Protein 8ORP (pdb70)

Foldseek 3Di:
DLDQLFDPLAAAEEAPQPAALLLLLVCLVPPCLVLRHTEYEYQAQAKFFQDPLRFSCRSLAHQALARAALNHHPVSNLVSQLSNLVSRYAYAYADHLQFHHFQPRAAIRHGFGAHNVQQQRVRLRTGPVQFAPEDAADALQDLCSLQRYDDVRTTGGDLVDVSSLVSLLVSVLVVLCSAHQAYEYPSQSNHQLVSVQVSQVSHDAHDCVSPGDPPHGHAYEYEDDPPDDGNTHCVSCLVPHAYEFVLQLQVLLCDLVQVHFPVVCPPPDCVSVTDAQSRYEYENDELACVLCHDVRDPSRDDCVVPQSRLVSLLCVLQASGHRYYYYWFFDDPHSGRHAQAPPSRNHDRWDADPLRATDRRTHGPCPQQSNSVSSVVSSFLDQACWAQWDDPVGHWIKIERAQFKIKIFDQDQFKDWDWGQRSYAFAKWEFSNQFAADDPDTPGDIWGQDRRRITTDIAGNPDSHGMTMTGPVGTD/DLDQLFDPLAAAEEAPQPAALLLLLVCLVPPCLVLRHTEYEYQAQAKFFQDPLRFSCRSLAHQALARAALNHHPVSNLVSQLSNLVSRYAYAYADHLQFHHFAPRQAINVGFGAHNVQQARCRLGTGPVQFAPEDAADALQDLCCLQRYDDVRTTGGDLVDVVSLVSLLVSVLVVLCSAHQAYEYPSQSNHQLVSVLVSQVSHDAHDCVSPGDPPHGHAYEYEDDPPDDGNTHCVSCLVPHAYEFVLQLQVLLCDLVQVHFPVVCPPPACVSVTDAQSRYEYENDELAQVLQHDPHDPSRDDVVVPQSNLVSLLVVLQASGHRYYYYWFFDDPHSGRHAQAPPSRNHDRWDADPLRATDRRTGGPCPQQSNSVSSVVSSQLDQACWAQWDDPVGHWIKIERAQFKIKIFDQDQFKDWDWGQRSYAFAKWEFSNQFAADDPDTPGDIWGQDRRRITTDIAGNPDSHGMTMTGPVGTD

InterPro domains:
  IPR006046 Alpha amylase [PR00110] (74-91)
  IPR006046 Alpha amylase [PR00110] (106-117)
  IPR006046 Alpha amylase [PR00110] (198-209)
  IPR006046 Alpha amylase [PR00110] (237-255)
  IPR006046 Alpha amylase [PR00110] (296-308)
  IPR006047 Glycosyl hydrolase family 13, catalytic domain [PF00128] (54-209)
  IPR006047 Glycosyl hydrolase family 13, catalytic domain [SM00642] (29-396)
  IPR006048 Alpha-amylase/branching enzyme, C-terminal all beta [PF02806] (408-490)
  IPR013780 Glycosyl hydrolase, all-beta [G3DSA:2.60.40.1180] (403-494)
  IPR017853 Glycoside hydrolase superfamily [SSF51445] (23-399)
  IPR031319 Alpha-amylase, C-terminal domain [SM00632] (405-493)

CATH classification: 3.20.20.80

Structure (mmCIF, N/CA/C/O backbone):
data_8ORP
#
_entry.id   8ORP
#
_cell.length_a   80.080
_cell.length_b   72.540
_cell.length_c   98.210
_cell.angle_alpha   90.000
_cell.angle_beta   98.410
_cell.angle_gamma   90.000
#
_symmetry.space_group_name_H-M   'P 1 21 1'
#
loop_
_entity.id
_entity.type
_entity.pdbx_description
1 polymer 'Alpha-amylase A'
2 branched 4,6-dideoxy-4-{[(1S,2S,3S,4R,5R)-2,3,4-trihydroxy-5-(hydroxymethyl)cyclohexyl]amino}-alpha-D-glucopyranose-(1-4)-alpha-D-glucopyranose-(1-4)-beta-D-glucopyranose
3 branched 4,6-dideoxy-4-{[(1S,2S,3S,4R,5R)-2,3,4-trihydroxy-5-(hydroxymethyl)cyclohexyl]amino}-alpha-D-glucopyranose-(1-4)-alpha-D-glucopyranose
4 non-polymer 'CHLORIDE ION'
5 non-polymer 1,2-ETHANEDIOL
6 non-polymer 'STRONTIUM ION'
7 water water
#
loop_
_atom_site.group_PDB
_atom_site.id
_atom_site.type_symbol
_atom_site.label_atom_id
_atom_site.label_alt_id
_atom_site.label_comp_id
_atom_site.label_asym_id
_atom_site.label_entity_id
_atom_site.label_seq_id
_atom_site.pdbx_PDB_ins_code
_atom_site.Cartn_x
_atom_site.Cartn_y
_atom_site.Cartn_z
_atom_site.occupancy
_atom_site.B_iso_or_equiv
_atom_site.auth_seq_id
_atom_site.auth_comp_id
_atom_site.auth_asym_id
_atom_site.auth_atom_id
_atom_site.pdbx_PDB_model_num
ATOM 1 N N . GLN A 1 19 ? -23.53865 40.09389 124.56850 1.000 31.86589 1 GLN A N 1
ATOM 2 C CA . GLN A 1 19 ? -22.46541 39.11376 124.69222 1.000 31.14359 1 GLN A CA 1
ATOM 3 C C . GLN A 1 19 ? -22.25112 38.36408 123.38173 1.000 26.41670 1 GLN A C 1
ATOM 4 O O . GLN A 1 19 ? -21.17983 37.80323 123.14956 1.000 20.31127 1 GLN A O 1
ATOM 10 N N . PHE A 1 20 ? -23.26859 38.37397 122.52043 1.000 25.19527 2 PHE A N 1
ATOM 11 C CA . PHE A 1 20 ? -23.21979 37.65891 121.25060 1.000 22.59789 2 PHE A CA 1
ATOM 12 C C . PHE A 1 20 ? -22.95671 38.56086 120.05362 1.000 25.24359 2 PHE A C 1
ATOM 13 O O . PHE A 1 20 ? -22.41741 38.08671 119.04796 1.000 21.55077 2 PHE A O 1
ATOM 21 N N . ASP A 1 21 ? -23.33393 39.83686 120.12947 1.000 22.19297 3 ASP A N 1
ATOM 22 C CA . ASP A 1 21 ? -23.08103 40.77823 119.04546 1.000 23.90018 3 ASP A CA 1
ATOM 23 C C . ASP A 1 21 ? -21.64356 41.28005 119.09234 1.000 17.93129 3 ASP A C 1
ATOM 24 O O . ASP A 1 21 ? -21.13582 41.66035 120.15113 1.000 20.34259 3 ASP A O 1
ATOM 29 N N . THR A 1 22 ? -20.99832 41.31684 117.92558 1.000 16.92823 4 THR A N 1
ATOM 30 C CA . THR A 1 22 ? -19.60261 41.73677 117.86363 1.000 15.98871 4 THR A CA 1
ATOM 31 C C . THR A 1 22 ? -19.42397 43.22763 118.11291 1.000 16.93888 4 THR A C 1
ATOM 32 O O . THR A 1 22 ? -18.32675 43.64737 118.49951 1.000 16.39382 4 THR A O 1
ATOM 36 N N . ASN A 1 23 ? -20.47585 44.02328 117.91098 1.000 16.43564 5 ASN A N 1
ATOM 37 C CA . ASN A 1 23 ? -20.40613 45.48596 117.95736 1.000 20.74559 5 ASN A CA 1
ATOM 38 C C . ASN A 1 23 ? -19.50846 46.04564 116.85409 1.000 16.14138 5 ASN A C 1
ATOM 39 O O . ASN A 1 23 ? -18.95701 47.14261 116.98413 1.000 15.11590 5 ASN A O 1
ATOM 44 N N . TYR A 1 24 ? -19.36927 45.30102 115.75623 1.000 16.03675 6 TYR A N 1
ATOM 45 C CA . TYR A 1 24 ? -18.66404 45.81042 114.58585 1.000 16.30998 6 TYR A CA 1
ATOM 46 C C . TYR A 1 24 ? -19.32464 47.08603 114.07947 1.000 15.08134 6 TYR A C 1
ATOM 47 O O . TYR A 1 24 ? -20.53371 47.28199 114.21825 1.000 15.86029 6 TYR A O 1
ATOM 56 N N . ALA A 1 25 ? -18.52249 47.94685 113.45823 1.000 17.41316 7 ALA A N 1
ATOM 57 C CA . ALA A 1 25 ? -19.08043 49.08350 112.74584 1.000 17.68828 7 ALA A CA 1
ATOM 58 C C . ALA A 1 25 ? -19.66710 48.62625 111.41002 1.000 18.38676 7 ALA A C 1
ATOM 59 O O . ALA A 1 25 ? -19.43241 47.50689 110.94503 1.000 16.88688 7 ALA A O 1
ATOM 61 N N . SER A 1 26 ? -20.42186 49.52252 110.77745 1.000 18.62556 8 SER A N 1
ATOM 62 C CA . SER A 1 26 ? -21.18647 49.15937 109.59184 1.000 20.12696 8 SER A CA 1
ATOM 63 C C . SER A 1 26 ? -20.27361 48.81465 108.41977 1.000 17.73601 8 SER A C 1
ATOM 64 O O . SER A 1 26 ? -19.24776 49.46378 108.19104 1.000 17.28343 8 SER A O 1
ATOM 67 N N . GLY A 1 27 ? -20.65973 47.77934 107.67632 1.000 13.67508 9 GLY A N 1
ATOM 68 C CA . GLY A 1 27 ? -19.98820 47.43066 106.43804 1.000 23.03092 9 GLY A CA 1
ATOM 69 C C . GLY A 1 27 ? -18.62186 46.79149 106.57636 1.000 17.21430 9 GLY A C 1
ATOM 70 O O . GLY A 1 27 ? -17.86664 46.75399 105.60089 1.000 19.64824 9 GLY A O 1
ATOM 71 N N . ARG A 1 28 ? -18.28300 46.26605 107.74738 1.000 14.07190 10 ARG A N 1
ATOM 72 C CA . ARG A 1 28 ? -16.94761 45.74536 107.98891 1.000 13.47957 10 ARG A CA 1
ATOM 73 C C . ARG A 1 28 ? -17.00193 44.28805 108.42560 1.000 13.25880 10 ARG A C 1
ATOM 74 O O . ARG A 1 28 ? -18.02091 43.79200 108.91790 1.000 11.05301 10 ARG A O 1
ATOM 82 N N . SER A 1 29 ? -15.88487 43.60015 108.21647 1.000 11.54017 11 SER A N 1
ATOM 83 C CA . SER A 1 29 ? -15.75186 42.21341 108.63441 1.000 12.19176 11 SER A CA 1
ATOM 84 C C . SER A 1 29 ? -14.27978 41.93574 108.88932 1.000 14.09228 11 SER A C 1
ATOM 85 O O . SER A 1 29 ? -13.40177 42.68201 108.44663 1.000 12.32035 11 SER A O 1
ATOM 88 N N . GLY A 1 30 ? -14.01847 40.86832 109.64199 1.000 13.29764 12 GLY A N 1
ATOM 89 C CA . GLY A 1 30 ? -12.65545 40.44015 109.89299 1.000 10.72370 12 GLY A CA 1
ATOM 90 C C . GLY A 1 30 ? -12.02686 41.03275 111.13842 1.000 16.23211 12 GLY A C 1
ATOM 91 O O . GLY A 1 30 ? -11.76982 42.24200 111.20925 1.000 12.04500 12 GLY A O 1
ATOM 92 N N . MET A 1 31 ? -11.76882 40.18235 112.12853 1.000 8.96993 13 MET A N 1
ATOM 93 C CA . MET A 1 31 ? -11.05268 40.57558 113.33423 1.000 12.84756 13 MET A CA 1
ATOM 94 C C . MET A 1 31 ? -9.61456 40.07129 113.22729 1.000 14.27257 13 MET A C 1
ATOM 95 O O . MET A 1 31 ? -9.38073 38.86003 113.13086 1.000 14.83539 13 MET A O 1
ATOM 100 N N . VAL A 1 32 ? -8.65671 40.99240 113.22029 1.000 11.32050 14 VAL A N 1
ATOM 101 C CA . VAL A 1 32 ? -7.25413 40.63632 113.02763 1.000 9.94911 14 VAL A CA 1
ATOM 102 C C . VAL A 1 32 ? -6.58817 40.48283 114.38498 1.000 9.13200 14 VAL A C 1
ATOM 103 O O . VAL A 1 32 ? -6.57347 41.41807 115.19489 1.000 10.48174 14 VAL A O 1
ATOM 107 N N . HIS A 1 33 ? -5.99939 39.31770 114.61838 1.000 9.33024 15 HIS A N 1
ATOM 108 C CA . HIS A 1 33 ? -5.18681 39.11264 115.80986 1.000 10.63303 15 HIS A CA 1
ATOM 109 C C . HIS A 1 33 ? -3.80733 39.69756 115.53206 1.000 9.32241 15 HIS A C 1
ATOM 110 O O . HIS A 1 33 ? -2.96518 39.06354 114.89017 1.000 8.54608 15 HIS A O 1
ATOM 117 N N . LEU A 1 34 ? -3.58911 40.93607 115.98053 1.000 9.81611 16 LEU A N 1
ATOM 118 C CA . LEU A 1 34 ? -2.28381 41.58927 115.86967 1.000 10.75187 16 LEU A CA 1
ATOM 119 C C . LEU A 1 34 ? -1.39784 41.08418 117.01107 1.000 13.79981 16 LEU A C 1
ATOM 120 O O . LEU A 1 34 ? -1.09436 41.78318 117.98207 1.000 9.14924 16 LEU A O 1
ATOM 125 N N . PHE A 1 35 ? -0.97573 39.82900 116.85137 1.000 11.78764 17 PHE A N 1
ATOM 126 C CA . PHE A 1 35 ? -0.28128 39.05984 117.88017 1.000 11.12421 17 PHE A CA 1
ATOM 127 C C . PHE A 1 35 ? 1.03520 39.72086 118.26954 1.000 12.41005 17 PHE A C 1
ATOM 128 O O . PHE A 1 35 ? 1.95370 39.81828 117.45054 1.000 14.26607 17 PHE A O 1
ATOM 136 N N . GLU A 1 36 ? 1.12668 40.15184 119.53316 1.000 10.77664 18 GLU A N 1
ATOM 137 C CA . GLU A 1 36 ? 2.31806 40.74766 120.13700 1.000 12.96527 18 GLU A CA 1
ATOM 138 C C . GLU A 1 36 ? 2.66179 42.12218 119.57244 1.000 11.71017 18 GLU A C 1
ATOM 139 O O . GLU A 1 36 ? 3.77629 42.61093 119.78256 1.000 12.73163 18 GLU A O 1
ATOM 145 N N . TRP A 1 37 ? 1.73266 42.77092 118.87429 1.000 11.00744 19 TRP A N 1
ATOM 146 C CA . TRP A 1 37 ? 1.97597 44.12117 118.38199 1.000 9.64450 19 TRP A CA 1
ATOM 147 C C . TRP A 1 37 ? 1.91331 45.12911 119.52672 1.000 12.38011 19 TRP A C 1
ATOM 148 O O . TRP A 1 37 ? 1.17142 44.95530 120.49583 1.000 10.12797 19 TRP A O 1
ATOM 159 N N . LYS A 1 38 ? 2.68896 46.20344 119.39834 1.000 13.24276 20 LYS A N 1
ATOM 160 C CA . LYS A 1 38 ? 2.62257 47.29383 120.36307 1.000 14.13628 20 LYS A CA 1
ATOM 161 C C . LYS A 1 38 ? 1.41863 48.18362 120.07239 1.000 15.21833 20 LYS A C 1
ATOM 162 O O . LYS A 1 38 ? 0.95058 48.27249 118.93303 1.000 14.77768 20 LYS A O 1
ATOM 168 N N . TRP A 1 39 ? 0.93020 48.86740 121.11661 1.000 13.07077 21 TRP A N 1
ATOM 169 C CA . TRP A 1 39 ? -0.29105 49.66083 120.97098 1.000 16.18277 21 TRP A CA 1
ATOM 170 C C . TRP A 1 39 ? -0.11152 50.78864 119.96145 1.000 16.16694 21 TRP A C 1
ATOM 171 O O . TRP A 1 39 ? -1.01504 51.06098 119.16029 1.000 17.01861 21 TRP A O 1
ATOM 182 N N . ASP A 1 40 ? 1.04086 51.46221 119.98729 1.000 16.25770 22 ASP A N 1
ATOM 183 C CA . ASP A 1 40 ? 1.28464 52.54415 119.03552 1.000 15.72962 22 ASP A CA 1
ATOM 184 C C . ASP A 1 40 ? 1.27881 52.02861 117.59832 1.000 16.40327 22 ASP A C 1
ATOM 185 O O . ASP A 1 40 ? 0.83108 52.72822 116.68001 1.000 14.67668 22 ASP A O 1
ATOM 190 N N . ASP A 1 41 ? 1.79220 50.81668 117.37960 1.000 14.97893 23 ASP A N 1
ATOM 191 C CA . ASP A 1 41 ? 1.82423 50.27132 116.02609 1.000 13.74717 23 ASP A CA 1
ATOM 192 C C . ASP A 1 41 ? 0.43886 49.85672 115.55879 1.000 14.57813 23 ASP A C 1
ATOM 193 O O . ASP A 1 41 ? 0.11795 49.99828 114.37302 1.000 15.00644 23 ASP A O 1
ATOM 198 N N . ILE A 1 42 ? -0.39686 49.36495 116.47310 1.000 13.51975 24 ILE A N 1
ATOM 199 C CA . ILE A 1 42 ? -1.76478 49.01639 116.11254 1.000 14.14715 24 ILE A CA 1
ATOM 200 C C . ILE A 1 42 ? -2.55042 50.26608 115.74235 1.000 15.31557 24 ILE A C 1
ATOM 201 O O . ILE A 1 42 ? -3.26457 50.29307 114.73100 1.000 13.17527 24 ILE A O 1
ATOM 206 N N . ALA A 1 43 ? -2.40560 51.33264 116.53351 1.000 14.10336 25 ALA A N 1
ATOM 207 C CA . ALA A 1 43 ? -3.11792 52.56906 116.23484 1.000 13.82326 25 ALA A CA 1
ATOM 208 C C . ALA A 1 43 ? -2.76546 53.07924 114.84284 1.000 15.10715 25 ALA A C 1
ATOM 209 O O . ALA A 1 43 ? -3.65564 53.43851 114.06522 1.000 14.68306 25 ALA A O 1
ATOM 211 N N . ALA A 1 44 ? -1.47730 53.07056 114.49290 1.000 12.56792 26 ALA A N 1
ATOM 212 C CA . ALA A 1 44 ? -1.08169 53.45282 113.14071 1.000 15.66173 26 ALA A CA 1
ATOM 213 C C . ALA A 1 44 ? -1.66333 52.50150 112.10325 1.000 16.96256 26 ALA A C 1
ATOM 214 O O . ALA A 1 44 ? -2.14060 52.93758 111.04896 1.000 16.20953 26 ALA A O 1
ATOM 216 N N . GLU A 1 45 ? -1.63712 51.19412 112.38750 1.000 12.16537 27 GLU A N 1
ATOM 217 C CA . GLU A 1 45 ? -2.15623 50.20855 111.44387 1.000 15.00709 27 GLU A CA 1
ATOM 218 C C . GLU A 1 45 ? -3.65716 50.35449 111.23908 1.000 14.17423 27 GLU A C 1
ATOM 219 O O . GLU A 1 45 ? -4.16243 50.08486 110.14165 1.000 12.48817 27 GLU A O 1
ATOM 225 N N . CYS A 1 46 ? -4.38209 50.76174 112.28007 1.000 13.09445 28 CYS A N 1
ATOM 226 C CA . CYS A 1 46 ? -5.80387 51.04282 112.12546 1.000 14.79818 28 CYS A CA 1
ATOM 227 C C . CYS A 1 46 ? -6.03033 52.16988 111.12498 1.000 14.96684 28 CYS A C 1
ATOM 228 O O . CYS A 1 46 ? -6.90504 52.07589 110.25672 1.000 12.96656 28 CYS A O 1
ATOM 231 N N . GLU A 1 47 ? -5.22994 53.23310 111.21347 1.000 13.90785 29 GLU A N 1
ATOM 232 C CA . GLU A 1 47 ? -5.44179 54.38871 110.34919 1.000 15.20253 29 GLU A CA 1
ATOM 233 C C . GLU A 1 47 ? -4.87376 54.17099 108.95236 1.000 14.23527 29 GLU A C 1
ATOM 234 O O . GLU A 1 47 ? -5.45410 54.63939 107.96800 1.000 16.01642 29 GLU A O 1
ATOM 240 N N . ASN A 1 48 ? -3.74702 53.46716 108.84442 1.000 12.31558 30 ASN A N 1
ATOM 241 C CA . ASN A 1 48 ? -3.09478 53.30397 107.55067 1.000 15.32003 30 ASN A CA 1
ATOM 242 C C . ASN A 1 48 ? -3.67019 52.15113 106.74446 1.000 18.23422 30 ASN A C 1
ATOM 243 O O . ASN A 1 48 ? -3.64480 52.19769 105.50900 1.000 19.48780 30 ASN A O 1
ATOM 248 N N . PHE A 1 49 ? -4.16414 51.10503 107.40645 1.000 12.20867 31 PHE A N 1
ATOM 249 C CA . PHE A 1 49 ? -4.51589 49.89677 106.67372 1.000 15.20623 31 PHE A CA 1
ATOM 250 C C . PHE A 1 49 ? -5.86508 49.31667 107.07831 1.000 13.73690 31 PHE A C 1
ATOM 251 O O . PHE A 1 49 ? -6.74236 49.14918 106.22933 1.000 15.93049 31 PHE A O 1
ATOM 259 N N . LEU A 1 50 ? -6.03656 48.98297 108.36025 1.000 13.28536 32 LEU A N 1
ATOM 260 C CA . LEU A 1 50 ? -7.23190 48.25634 108.78001 1.000 13.74016 32 LEU A CA 1
ATOM 261 C C . LEU A 1 50 ? -8.50012 49.05194 108.48844 1.000 16.16263 32 LEU A C 1
ATOM 262 O O . LEU A 1 50 ? -9.46038 48.52469 107.91493 1.000 14.23815 32 LEU A O 1
ATOM 267 N N . GLY A 1 51 ? -8.51724 50.32717 108.86519 1.000 14.39113 33 GLY A N 1
ATOM 268 C CA . GLY A 1 51 ? -9.63276 51.19617 108.56963 1.000 10.65936 33 GLY A CA 1
ATOM 269 C C . GLY A 1 51 ? -9.93769 51.30951 107.08628 1.000 13.47889 33 GLY A C 1
ATOM 270 O O . GLY A 1 51 ? -11.04018 50.98414 106.62821 1.000 10.65990 33 GLY A O 1
ATOM 271 N N . PRO A 1 52 ? -8.96054 51.77916 106.30050 1.000 14.55666 34 PRO A N 1
ATOM 272 C CA . PRO A 1 52 ? -9.20585 51.97296 104.86350 1.000 13.91739 34 PRO A CA 1
ATOM 273 C C . PRO A 1 52 ? -9.43370 50.68574 104.09022 1.000 14.72546 34 PRO A C 1
ATOM 274 O O . PRO A 1 52 ? -9.82964 50.76064 102.92239 1.000 14.43790 34 PRO A O 1
ATOM 278 N N . ASN A 1 53 ? -9.19930 49.51274 104.67672 1.000 13.13462 35 ASN A N 1
ATOM 279 C CA . ASN A 1 53 ? -9.39152 48.26908 103.94585 1.000 12.73848 35 ASN A CA 1
ATOM 280 C C . ASN A 1 53 ? -10.58220 47.46915 104.46246 1.000 15.81636 35 ASN A C 1
ATOM 281 O O . ASN A 1 53 ? -10.72502 46.28898 104.12793 1.000 16.24120 35 ASN A O 1
ATOM 286 N N . GLY A 1 54 ? -11.45862 48.09830 105.24664 1.000 13.99796 36 GLY A N 1
ATOM 287 C CA . GLY A 1 54 ? -12.71832 47.48442 105.60610 1.000 14.53952 36 GLY A CA 1
ATOM 288 C C . GLY A 1 54 ? -12.65769 46.40759 106.66385 1.000 13.83313 36 GLY A C 1
ATOM 289 O O . GLY A 1 54 ? -13.62920 45.65862 106.80725 1.000 11.23374 36 GLY A O 1
ATOM 290 N N . TYR A 1 55 ? -11.54986 46.28902 107.39054 1.000 13.79960 37 TYR A N 1
ATOM 291 C CA . TYR A 1 55 ? -11.48165 45.37117 108.51697 1.000 13.26712 37 TYR A CA 1
ATOM 292 C C . TYR A 1 55 ? -12.36321 45.87598 109.65961 1.000 13.85413 37 TYR A C 1
ATOM 293 O O . TYR A 1 55 ? -12.64160 47.07084 109.78187 1.000 14.59773 37 TYR A O 1
ATOM 302 N N . ALA A 1 56 ? -12.79389 44.94740 110.51340 1.000 10.99553 38 ALA A N 1
ATOM 303 C CA . ALA A 1 56 ? -13.77290 45.23123 111.55694 1.000 13.89957 38 ALA A CA 1
ATOM 304 C C . ALA A 1 56 ? -13.19475 45.31884 112.96096 1.000 16.27253 38 ALA A C 1
ATOM 305 O O . ALA A 1 56 ? -13.78703 45.98102 113.81630 1.000 13.39513 38 ALA A O 1
ATOM 307 N N . GLY A 1 57 ? -12.08880 44.64203 113.24301 1.000 12.60829 39 GLY A N 1
ATOM 308 C CA . GLY A 1 57 ? -11.61289 44.65816 114.61166 1.000 12.71694 39 GLY A CA 1
ATOM 309 C C . GLY A 1 57 ? -10.17894 44.20267 114.72249 1.000 12.87357 39 GLY A C 1
ATOM 310 O O . GLY A 1 57 ? -9.55907 43.74975 113.75689 1.000 14.87120 39 GLY A O 1
ATOM 311 N N . VAL A 1 58 ? -9.65684 44.34891 115.93607 1.000 12.10806 40 VAL A N 1
ATOM 312 C CA . VAL A 1 58 ? -8.32118 43.89855 116.29191 1.000 11.03542 40 VAL A CA 1
ATOM 313 C C . VAL A 1 58 ? -8.41380 43.16846 117.61966 1.000 11.86053 40 VAL A C 1
ATOM 314 O O . VAL A 1 58 ? -8.90876 43.72704 118.60499 1.000 11.86971 40 VAL A O 1
ATOM 318 N N . GLN A 1 59 ? -7.93354 41.92909 117.64971 1.000 12.24285 41 GLN A N 1
ATOM 319 C CA . GLN A 1 59 ? -7.68418 41.24101 118.90933 1.000 8.17344 41 GLN A CA 1
ATOM 320 C C . GLN A 1 59 ? -6.25861 41.56255 119.33788 1.000 9.79591 41 GLN A C 1
ATOM 321 O O . GLN A 1 59 ? -5.31260 41.34266 118.56980 1.000 12.30466 41 GLN A O 1
ATOM 327 N N . VAL A 1 60 ? -6.10869 42.12064 120.53768 1.000 11.34259 42 VAL A N 1
ATOM 328 C CA . VAL A 1 60 ? -4.80296 42.49448 121.06656 1.000 8.32546 42 VAL A CA 1
ATOM 329 C C . VAL A 1 60 ? -4.32046 41.39780 122.00280 1.000 11.20979 42 VAL A C 1
ATOM 330 O O . VAL A 1 60 ? -5.11411 40.63539 122.56546 1.000 11.69980 42 VAL A O 1
ATOM 334 N N . SER A 1 61 ? -2.99469 41.29927 122.14773 1.000 10.97404 43 SER A N 1
ATOM 335 C CA . SER A 1 61 ? -2.40806 40.45878 123.17927 1.000 12.32995 43 SER A CA 1
ATOM 336 C C . SER A 1 61 ? -2.82322 40.97842 124.55753 1.000 12.86274 43 SER A C 1
ATOM 337 O O . SER A 1 61 ? -3.27871 42.11828 124.68013 1.000 14.24784 43 SER A O 1
ATOM 340 N N . PRO A 1 62 ? -2.69722 40.15768 125.60541 1.000 12.56840 44 PRO A N 1
ATOM 341 C CA . PRO A 1 62 ? -3.09166 40.61291 126.94632 1.000 11.65420 44 PRO A CA 1
ATOM 342 C C . PRO A 1 62 ? -2.49517 41.97177 127.29485 1.000 12.41608 44 PRO A C 1
ATOM 343 O O . PRO A 1 62 ? -1.29601 42.21565 127.12396 1.000 18.10813 44 PRO A O 1
ATOM 347 N N . VAL A 1 63 ? -3.35679 42.87533 127.76791 1.000 14.62645 45 VAL A N 1
ATOM 348 C CA . VAL A 1 63 ? -2.95031 44.25275 128.03964 1.000 12.23545 45 VAL A CA 1
ATOM 349 C C . VAL A 1 63 ? -2.48583 44.46959 129.47308 1.000 14.84327 45 VAL A C 1
ATOM 350 O O . VAL A 1 63 ? -1.98734 45.56233 129.79167 1.000 12.46727 45 VAL A O 1
ATOM 354 N N . ASN A 1 64 ? -2.62598 43.47378 130.34247 1.000 13.22702 46 ASN A N 1
ATOM 355 C CA . ASN A 1 64 ? -2.25963 43.59828 131.74644 1.000 12.47560 46 ASN A CA 1
ATOM 356 C C . ASN A 1 64 ? -0.84954 43.07806 131.99438 1.000 12.81132 46 ASN A C 1
ATOM 357 O O . ASN A 1 64 ? -0.33300 42.22933 131.26201 1.000 15.75887 46 ASN A O 1
ATOM 362 N N . GLU A 1 65 ? -0.24677 43.57847 133.07465 1.000 14.15875 47 GLU A N 1
ATOM 363 C CA . GLU A 1 65 ? 1.12716 43.23942 133.42327 1.000 12.35884 47 GLU A CA 1
ATOM 364 C C . GLU A 1 65 ? 1.29732 41.73050 133.57798 1.000 15.94534 47 GLU A C 1
ATOM 365 O O . GLU A 1 65 ? 0.47506 41.05528 134.20423 1.000 15.13990 47 GLU A O 1
ATOM 371 N N . ASN A 1 66 ? 2.37619 41.20592 132.99638 1.000 12.82082 48 ASN A N 1
ATOM 372 C CA . ASN A 1 66 ? 2.68224 39.78251 132.99972 1.000 13.54574 48 ASN A CA 1
ATOM 373 C C . ASN A 1 66 ? 4.08261 39.55518 133.55320 1.000 15.84745 48 ASN A C 1
ATOM 374 O O . ASN A 1 66 ? 4.86774 40.49083 133.73162 1.000 11.63978 48 ASN A O 1
ATOM 379 N N . ALA A 1 67 ? 4.40104 38.28394 133.79446 1.000 16.10850 49 ALA A N 1
ATOM 380 C CA . ALA A 1 67 ? 5.70209 37.91360 134.33214 1.000 14.01299 49 ALA A CA 1
ATOM 381 C C . ALA A 1 67 ? 6.77684 38.01533 133.26079 1.000 15.04745 49 ALA A C 1
ATOM 382 O O . ALA A 1 67 ? 6.55071 37.67727 132.09588 1.000 14.05077 49 ALA A O 1
ATOM 384 N N . VAL A 1 68 ? 7.94579 38.50289 133.66289 1.000 17.14703 50 VAL A N 1
ATOM 385 C CA . VAL A 1 68 ? 9.11451 38.53518 132.79104 1.000 18.05577 50 VAL A CA 1
ATOM 386 C C . VAL A 1 68 ? 9.80551 37.17908 132.86444 1.000 18.27020 50 VAL A C 1
ATOM 387 O O . VAL A 1 68 ? 10.23146 36.74726 133.94068 1.000 18.61755 50 VAL A O 1
ATOM 391 N N . LYS A 1 69 ? 9.92542 36.50679 131.72317 1.000 15.21551 51 LYS A N 1
ATOM 392 C CA . LYS A 1 69 ? 10.54524 35.19133 131.65899 1.000 18.41697 51 LYS A CA 1
ATOM 393 C C . LYS A 1 69 ? 11.80024 35.25343 130.79904 1.000 19.60190 51 LYS A C 1
ATOM 394 O O . LYS A 1 69 ? 11.89175 36.05685 129.86512 1.000 19.71007 51 LYS A O 1
ATOM 400 N N . ASP A 1 70 ? 12.76555 34.39061 131.12749 1.000 17.42211 52 ASP A N 1
ATOM 401 C CA . ASP A 1 70 ? 14.02985 34.33940 130.40172 1.000 21.69467 52 ASP A CA 1
ATOM 402 C C . ASP A 1 70 ? 13.78486 34.19532 128.90486 1.000 19.83643 52 ASP A C 1
ATOM 403 O O . ASP A 1 70 ? 12.96546 33.38290 128.47231 1.000 17.58394 52 ASP A O 1
ATOM 408 N N . SER A 1 71 ? 14.51673 34.99040 128.12063 1.000 19.75919 53 SER A N 1
ATOM 409 C CA . SER A 1 71 ? 14.45962 35.08162 126.66224 1.000 21.44573 53 SER A CA 1
ATOM 410 C C . SER A 1 71 ? 13.16408 35.70470 126.15994 1.000 23.46256 53 SER A C 1
ATOM 411 O O . SER A 1 71 ? 12.97056 35.79233 124.93973 1.000 23.64320 53 SER A O 1
ATOM 414 N N . ARG A 1 72 ? 12.28650 36.15662 127.05204 1.000 18.78759 54 ARG A N 1
ATOM 415 C CA . ARG A 1 72 ? 11.03661 36.81917 126.69505 1.000 17.36560 54 ARG A CA 1
ATOM 416 C C . ARG A 1 72 ? 10.20316 36.01708 125.68869 1.000 16.02388 54 ARG A C 1
ATOM 417 O O . ARG A 1 72 ? 9.91574 36.49860 124.59002 1.000 13.79236 54 ARG A O 1
ATOM 425 N N . PRO A 1 73 ? 9.77216 34.80758 126.05036 1.000 17.64099 55 PRO A N 1
ATOM 426 C CA . PRO A 1 73 ? 8.91589 34.03286 125.14817 1.000 16.90176 55 PRO A CA 1
ATOM 427 C C . PRO A 1 73 ? 7.56179 34.70300 124.98218 1.000 13.47769 55 PRO A C 1
ATOM 428 O O . PRO A 1 73 ? 7.11533 35.48198 125.82858 1.000 13.52477 55 PRO A O 1
ATOM 432 N N . TRP A 1 74 ? 6.89143 34.37112 123.87541 1.000 12.80684 56 TRP A N 1
ATOM 433 C CA . TRP A 1 74 ? 5.56335 34.93219 123.64483 1.000 14.91530 56 TRP A CA 1
ATOM 434 C C . TRP A 1 74 ? 4.61659 34.57024 124.78435 1.000 13.09489 56 TRP A C 1
ATOM 435 O O . TRP A 1 74 ? 3.81527 35.40530 125.22321 1.000 10.30817 56 TRP A O 1
ATOM 446 N N . TRP A 1 75 ? 4.74097 33.35567 125.32710 1.000 13.31828 57 TRP A N 1
ATOM 447 C CA . TRP A 1 75 ? 3.76765 32.88977 126.30792 1.000 12.68133 57 TRP A CA 1
ATOM 448 C C . TRP A 1 75 ? 3.96418 33.49313 127.69221 1.000 12.44623 57 TRP A C 1
ATOM 449 O O . TRP A 1 75 ? 3.14577 33.22731 128.57816 1.000 13.12900 57 TRP A O 1
ATOM 460 N N . GLU A 1 76 ? 4.98126 34.33453 127.89708 1.000 15.06619 58 GLU A N 1
ATOM 461 C CA . GLU A 1 76 ? 5.09809 35.01311 129.18482 1.000 14.59437 58 GLU A CA 1
ATOM 462 C C . GLU A 1 76 ? 3.91131 35.93269 129.43552 1.000 16.60199 58 GLU A C 1
ATOM 463 O O . GLU A 1 76 ? 3.56216 36.18020 130.59615 1.000 14.59854 58 GLU A O 1
ATOM 469 N N . ARG A 1 77 ? 3.25000 36.39747 128.37206 1.000 11.92382 59 ARG A N 1
ATOM 470 C CA . ARG A 1 77 ? 2.10581 37.29017 128.50890 1.000 13.83640 59 ARG A CA 1
ATOM 471 C C . ARG A 1 77 ? 0.85758 36.58124 129.01701 1.000 13.60304 59 ARG A C 1
ATOM 472 O O . ARG A 1 77 ? -0.13457 37.25061 129.32096 1.000 13.89442 59 ARG A O 1
ATOM 480 N N . TYR A 1 78 ? 0.87242 35.25569 129.11266 1.000 14.70759 60 TYR A N 1
ATOM 481 C CA . TYR A 1 78 ? -0.24536 34.52541 129.68767 1.000 13.88112 60 TYR A CA 1
ATOM 482 C C . TYR A 1 78 ? 0.01784 34.14541 131.13765 1.000 13.29200 60 TYR A C 1
ATOM 483 O O . TYR A 1 78 ? -0.61952 33.23096 131.66779 1.000 15.83616 60 TYR A O 1
ATOM 492 N N . GLN A 1 79 ? 0.91656 34.87084 131.79838 1.000 14.01793 61 GLN A N 1
ATOM 493 C CA . GLN A 1 79 ? 1.23062 34.67485 133.21081 1.000 15.70256 61 GLN A CA 1
ATOM 494 C C . GLN A 1 79 ? 1.04125 36.01037 133.91474 1.000 14.62635 61 GLN A C 1
ATOM 495 O O . GLN A 1 79 ? 1.99897 36.77505 134.08978 1.000 13.91882 61 GLN A O 1
ATOM 501 N N . PRO A 1 80 ? -0.19036 36.33429 134.31051 1.000 14.90706 62 PRO A N 1
ATOM 502 C CA . PRO A 1 80 ? -0.46013 37.66965 134.85614 1.000 13.76731 62 PRO A CA 1
ATOM 503 C C . PRO A 1 80 ? 0.26226 37.90554 136.17387 1.000 16.96027 62 PRO A C 1
ATOM 504 O O . PRO A 1 80 ? 0.40186 37.00538 137.00599 1.000 15.47402 62 PRO A O 1
ATOM 508 N N . ILE A 1 81 ? 0.72667 39.13944 136.34409 1.000 15.73557 63 ILE A N 1
ATOM 509 C CA . ILE A 1 81 ? 1.31189 39.60340 137.59024 1.000 18.30660 63 ILE A CA 1
ATOM 510 C C . ILE A 1 81 ? 0.42780 40.65030 138.25714 1.000 21.59742 63 ILE A C 1
ATOM 511 O O . ILE A 1 81 ? 0.29163 40.66920 139.48271 1.000 17.89878 63 ILE A O 1
ATOM 516 N N . SER A 1 82 ? -0.18656 41.52051 137.46093 1.000 15.96764 64 SER A N 1
ATOM 517 C CA . SER A 1 82 ? -1.16135 42.47804 137.95533 1.000 18.49772 64 SER A CA 1
ATOM 518 C C . SER A 1 82 ? -2.15796 42.76178 136.83739 1.000 18.03348 64 SER A C 1
ATOM 519 O O . SER A 1 82 ? -2.04527 42.23490 135.72672 1.000 18.15774 64 SER A O 1
ATOM 522 N N . TYR A 1 83 ? -3.17403 43.55941 137.15613 1.000 16.77360 65 TYR A N 1
ATOM 523 C CA . TYR A 1 83 ? -4.10351 44.04909 136.14640 1.000 15.78520 65 TYR A CA 1
ATOM 524 C C . TYR A 1 83 ? -3.77096 45.47241 135.70714 1.000 17.35322 65 TYR A C 1
ATOM 525 O O . TYR A 1 83 ? -4.57797 46.10433 135.01592 1.000 16.38586 65 TYR A O 1
ATOM 534 N N . LYS A 1 84 ? -2.60721 45.98706 136.09335 1.000 16.08978 66 LYS A N 1
ATOM 535 C CA . LYS A 1 84 ? -2.14019 47.25500 135.55229 1.000 17.69564 66 LYS A CA 1
ATOM 536 C C . LYS A 1 84 ? -1.79830 47.07937 134.07856 1.000 17.85530 66 LYS A C 1
ATOM 537 O O . LYS A 1 84 ? -1.25932 46.04637 133.67035 1.000 17.26530 66 LYS A O 1
ATOM 543 N N . LEU A 1 85 ? -2.11509 48.09694 133.27877 1.000 14.05598 67 LEU A N 1
ATOM 544 C CA . LEU A 1 85 ? -1.95636 48.01774 131.82432 1.000 15.88303 67 LEU A CA 1
ATOM 545 C C . LEU A 1 85 ? -0.53609 48.43323 131.43905 1.000 16.20703 67 LEU A C 1
ATOM 546 O O . LEU A 1 85 ? -0.29266 49.48404 130.84210 1.000 19.60359 67 LEU A O 1
ATOM 551 N N . GLU A 1 86 ? 0.41206 47.56200 131.78180 1.000 14.43955 68 GLU A N 1
ATOM 552 C CA . GLU A 1 86 ? 1.83769 47.81491 131.55836 1.000 14.98349 68 GLU A CA 1
ATOM 553 C C . GLU A 1 86 ? 2.46485 46.54727 130.98630 1.000 15.62417 68 GLU A C 1
ATOM 554 O O . GLU A 1 86 ? 2.73140 45.59610 131.72684 1.000 15.37691 68 GLU A O 1
ATOM 560 N N . THR A 1 87 ? 2.70095 46.53738 129.67344 1.000 11.67292 69 THR A N 1
ATOM 561 C CA . THR A 1 87 ? 3.22689 45.36904 128.97498 1.000 12.86462 69 THR A CA 1
ATOM 562 C C . THR A 1 87 ? 4.31455 45.81044 128.00542 1.000 13.64044 69 THR A C 1
ATOM 563 O O . THR A 1 87 ? 4.58975 47.00250 127.84705 1.000 11.06673 69 THR A O 1
ATOM 567 N N . ARG A 1 88 ? 4.90836 44.83305 127.31326 1.000 17.08185 70 ARG A N 1
ATOM 568 C CA . ARG A 1 88 ? 5.83715 45.15573 126.23638 1.000 15.93608 70 ARG A CA 1
ATOM 569 C C . ARG A 1 88 ? 5.14391 45.87075 125.08467 1.000 11.70251 70 ARG A C 1
ATOM 570 O O . ARG A 1 88 ? 5.82260 46.46526 124.23898 1.000 13.55173 70 ARG A O 1
ATOM 578 N N . SER A 1 89 ? 3.80988 45.82644 125.03245 1.000 10.45042 71 SER A N 1
ATOM 579 C CA . SER A 1 89 ? 3.07379 46.54236 124.00009 1.000 14.26774 71 SER A CA 1
ATOM 580 C C . SER A 1 89 ? 2.87257 48.01748 124.33439 1.000 11.52240 71 SER A C 1
ATOM 581 O O . SER A 1 89 ? 2.64948 48.81731 123.42083 1.000 12.09963 71 SER A O 1
ATOM 584 N N . GLY A 1 90 ? 2.94349 48.39578 125.60150 1.000 15.15832 72 GLY A N 1
ATOM 585 C CA . GLY A 1 90 ? 2.81598 49.78951 125.98042 1.000 13.00517 72 GLY A CA 1
ATOM 586 C C . GLY A 1 90 ? 2.16142 49.92321 127.33990 1.000 16.35045 72 GLY A C 1
ATOM 587 O O . GLY A 1 90 ? 1.97039 48.94403 128.05884 1.000 13.41019 72 GLY A O 1
ATOM 588 N N . ASN A 1 91 ? 1.84503 51.17376 127.69067 1.000 15.33349 73 ASN A N 1
ATOM 589 C CA . ASN A 1 91 ? 1.20224 51.48295 128.95666 1.000 14.48118 73 ASN A CA 1
ATOM 590 C C . ASN A 1 91 ? -0.27633 51.81067 128.72502 1.000 18.12983 73 ASN A C 1
ATOM 591 O O . ASN A 1 91 ? -0.79937 51.69735 127.61097 1.000 15.49515 73 ASN A O 1
ATOM 596 N N . GLU A 1 92 ? -0.95439 52.25443 129.78583 1.000 17.00633 74 GLU A N 1
ATOM 597 C CA . GLU A 1 92 ? -2.39448 52.48482 129.70566 1.000 14.74907 74 GLU A CA 1
ATOM 598 C C . GLU A 1 92 ? -2.72714 53.65236 128.78413 1.000 17.33034 74 GLU A C 1
ATOM 599 O O . GLU A 1 92 ? -3.72047 53.60761 128.04707 1.000 15.44585 74 GLU A O 1
ATOM 605 N N . GLU A 1 93 ? -1.92707 54.71819 128.83468 1.000 15.80150 75 GLU A N 1
ATOM 606 C CA . GLU A 1 93 ? -2.16881 55.85589 127.95583 1.000 22.84403 75 GLU A CA 1
ATOM 607 C C . GLU A 1 93 ? -2.01648 55.46038 126.49243 1.000 17.83743 75 GLU A C 1
ATOM 608 O O . GLU A 1 93 ? -2.81655 55.86980 125.64347 1.000 18.22318 75 GLU A O 1
ATOM 614 N N . GLN A 1 94 ? -1.00294 54.65299 126.17775 1.000 19.83815 76 GLN A N 1
ATOM 615 C CA . GLN A 1 94 ? -0.82958 54.22185 124.79708 1.000 19.94442 76 GLN A CA 1
ATOM 616 C C . GLN A 1 94 ? -1.95536 53.28688 124.36734 1.000 18.80000 76 GLN A C 1
ATOM 617 O O . GLN A 1 94 ? -2.46196 53.39625 123.24581 1.000 14.29987 76 GLN A O 1
ATOM 623 N N . PHE A 1 95 ? -2.39143 52.39353 125.26024 1.000 15.56662 77 PHE A N 1
ATOM 624 C CA . PHE A 1 95 ? -3.50675 51.50962 124.93315 1.000 16.17675 77 PHE A CA 1
ATOM 625 C C . PHE A 1 95 ? -4.79429 52.30335 124.74324 1.000 16.13077 77 PHE A C 1
ATOM 626 O O . PHE A 1 95 ? -5.53963 52.07461 123.78376 1.000 16.74773 77 PHE A O 1
ATOM 634 N N . ALA A 1 96 ? -5.07367 53.24188 125.65177 1.000 15.48860 78 ALA A N 1
ATOM 635 C CA . ALA A 1 96 ? -6.29235 54.03900 125.53402 1.000 18.11510 78 ALA A CA 1
ATOM 636 C C . ALA A 1 96 ? -6.29377 54.85174 124.24561 1.000 15.44202 78 ALA A C 1
ATOM 637 O O . ALA A 1 96 ? -7.31851 54.94361 123.55772 1.000 13.37583 78 ALA A O 1
ATOM 639 N N . SER A 1 97 ? -5.14521 55.42682 123.89334 1.000 16.55260 79 SER A N 1
ATOM 640 C CA . SER A 1 97 ? -5.04450 56.19448 122.65835 1.000 16.40324 79 SER A CA 1
ATOM 641 C C . SER A 1 97 ? -5.24673 55.30568 121.43667 1.000 15.58159 79 SER A C 1
ATOM 642 O O . SER A 1 97 ? -5.86289 55.72942 120.45186 1.000 15.85675 79 SER A O 1
ATOM 645 N N . MET A 1 98 ? -4.73304 54.07402 121.47864 1.000 15.95999 80 MET A N 1
ATOM 646 C CA . MET A 1 98 ? -4.91636 53.15895 120.35339 1.000 13.82852 80 MET A CA 1
ATOM 647 C C . MET A 1 98 ? -6.39041 52.79895 120.17673 1.000 13.43613 80 MET A C 1
ATOM 648 O O . MET A 1 98 ? -6.92541 52.86046 119.06287 1.000 13.82057 80 MET A O 1
ATOM 653 N N . VAL A 1 99 ? -7.07590 52.46160 121.27215 1.000 11.03293 81 VAL A N 1
ATOM 654 C CA . VAL A 1 99 ? -8.48846 52.09400 121.17939 1.000 13.50067 81 VAL A CA 1
ATOM 655 C C . VAL A 1 99 ? -9.30117 53.24157 120.59439 1.000 15.85177 81 VAL A C 1
ATOM 656 O O . VAL A 1 99 ? -10.17694 53.03485 119.74396 1.000 13.60135 81 VAL A O 1
ATOM 660 N N . LYS A 1 100 ? -9.01377 54.47074 121.02637 1.000 14.79475 82 LYS A N 1
ATOM 661 C CA . LYS A 1 100 ? -9.72356 55.63174 120.49852 1.000 16.09579 82 LYS A CA 1
ATOM 662 C C . LYS A 1 100 ? -9.43030 55.82875 119.01351 1.000 15.39550 82 LYS A C 1
ATOM 663 O O . LYS A 1 100 ? -10.34754 56.02278 118.20592 1.000 15.39806 82 LYS A O 1
ATOM 669 N N . ARG A 1 101 ? -8.15272 55.77349 118.63388 1.000 10.44336 83 ARG A N 1
ATOM 670 C CA . ARG A 1 101 ? -7.78350 55.99695 117.24073 1.000 11.70893 83 ARG A CA 1
ATOM 671 C C . ARG A 1 101 ? -8.34375 54.90527 116.33736 1.000 14.34581 83 ARG A C 1
ATOM 672 O O . ARG A 1 101 ? -8.75196 55.17771 115.20228 1.000 10.97852 83 ARG A O 1
ATOM 680 N N . CYS A 1 102 ? -8.38602 53.66547 116.82912 1.000 12.08395 84 CYS A N 1
ATOM 681 C CA . CYS A 1 102 ? -8.94705 52.57610 116.03616 1.000 8.58102 84 CYS A CA 1
ATOM 682 C C . CYS A 1 102 ? -10.46156 52.70378 115.90989 1.000 13.60084 84 CYS A C 1
ATOM 683 O O . CYS A 1 102 ? -11.01310 52.54988 114.81174 1.000 12.79804 84 CYS A O 1
ATOM 686 N N . ASN A 1 103 ? -11.15324 52.99945 117.01634 1.000 11.30047 85 ASN A N 1
ATOM 687 C CA . ASN A 1 103 ? -12.59935 53.20537 116.94994 1.000 14.03659 85 ASN A CA 1
ATOM 688 C C . ASN A 1 103 ? -12.94891 54.34191 115.99169 1.000 17.41087 85 ASN A C 1
ATOM 689 O O . ASN A 1 103 ? -13.94500 54.26497 115.26024 1.000 13.86955 85 ASN A O 1
ATOM 694 N N . ALA A 1 104 ? -12.12206 55.39089 115.95781 1.000 16.24352 86 ALA A N 1
ATOM 695 C CA . ALA A 1 104 ? -12.40596 56.54345 115.10751 1.000 19.17679 86 ALA A CA 1
ATOM 696 C C . ALA A 1 104 ? -12.38417 56.19657 113.62469 1.000 18.51810 86 ALA A C 1
ATOM 697 O O . ALA A 1 104 ? -12.98352 56.92144 112.82453 1.000 18.43510 86 ALA A O 1
ATOM 699 N N . VAL A 1 105 ? -11.70018 55.12428 113.23191 1.000 16.68155 87 VAL A N 1
ATOM 700 C CA . VAL A 1 105 ? -11.70003 54.69098 111.84136 1.000 14.80263 87 VAL A CA 1
ATOM 701 C C . VAL A 1 105 ? -12.54790 53.44595 111.64475 1.000 14.89060 87 VAL A C 1
ATOM 702 O O . VAL A 1 105 ? -12.44679 52.79135 110.60200 1.000 14.17597 87 VAL A O 1
ATOM 706 N N . GLY A 1 106 ? -13.38166 53.09975 112.62461 1.000 14.64543 88 GLY A N 1
ATOM 707 C CA . GLY A 1 106 ? -14.32520 52.00965 112.48951 1.000 16.05336 88 GLY A CA 1
ATOM 708 C C . GLY A 1 106 ? -13.81352 50.63935 112.87165 1.000 14.39899 88 GLY A C 1
ATOM 709 O O . GLY A 1 106 ? -14.47478 49.64633 112.54991 1.000 12.85978 88 GLY A O 1
ATOM 710 N N . VAL A 1 107 ? -12.68043 50.55161 113.56778 1.000 12.63614 89 VAL A N 1
ATOM 711 C CA . VAL A 1 107 ? -12.04932 49.28228 113.92082 1.000 12.31735 89 VAL A CA 1
ATOM 712 C C . VAL A 1 107 ? -12.15574 49.09431 115.43244 1.000 12.99090 89 VAL A C 1
ATOM 713 O O . VAL A 1 107 ? -11.65299 49.92125 116.20508 1.000 12.69583 89 VAL A O 1
ATOM 717 N N . ARG A 1 108 ? -12.78860 48.00078 115.85157 1.000 13.31026 90 ARG A N 1
ATOM 718 C CA . ARG A 1 108 ? -13.01823 47.69711 117.25938 1.000 13.22070 90 ARG A CA 1
ATOM 719 C C . ARG A 1 108 ? -11.82552 46.96454 117.87192 1.000 14.60030 90 ARG A C 1
ATOM 720 O O . ARG A 1 108 ? -11.02503 46.33894 117.17528 1.000 11.96033 90 ARG A O 1
ATOM 728 N N . THR A 1 109 ? -11.73038 47.02926 119.20149 1.000 12.74851 91 THR A N 1
ATOM 729 C CA . THR A 1 109 ? -10.67170 46.36369 119.95228 1.000 12.42011 91 THR A CA 1
ATOM 730 C C . THR A 1 109 ? -11.26689 45.27001 120.82847 1.000 13.34706 91 THR A C 1
ATOM 731 O O . THR A 1 109 ? -12.22479 45.51482 121.56856 1.000 14.88365 91 THR A O 1
ATOM 735 N N . TYR A 1 110 ? -10.66939 44.08453 120.76532 1.000 12.27441 92 TYR A N 1
ATOM 736 C CA . TYR A 1 110 ? -11.05595 42.93597 121.57310 1.000 11.02408 92 TYR A CA 1
ATOM 737 C C . TYR A 1 110 ? -9.83129 42.49561 122.35814 1.000 11.78363 92 TYR A C 1
ATOM 738 O O . TYR A 1 110 ? -8.76095 42.28493 121.77874 1.000 11.29438 92 TYR A O 1
ATOM 747 N N . VAL A 1 111 ? -9.96852 42.42953 123.67860 1.000 12.84760 93 VAL A N 1
ATOM 748 C CA . VAL A 1 111 ? -8.84089 42.19993 124.57080 1.000 11.66064 93 VAL A CA 1
ATOM 749 C C . VAL A 1 111 ? -8.81368 40.73210 124.96806 1.000 13.26189 93 VAL A C 1
ATOM 750 O O . VAL A 1 111 ? -9.82172 40.18362 125.43094 1.000 11.51541 93 VAL A O 1
ATOM 754 N N . ASP A 1 112 ? -7.65899 40.10522 124.77837 1.000 11.84179 94 ASP A N 1
ATOM 755 C CA . ASP A 1 112 ? -7.33881 38.78332 125.31097 1.000 12.82579 94 ASP A CA 1
ATOM 756 C C . ASP A 1 112 ? -7.18826 38.90548 126.82167 1.000 13.77262 94 ASP A C 1
ATOM 757 O O . ASP A 1 112 ? -6.18102 39.41666 127.31295 1.000 14.71536 94 ASP A O 1
ATOM 762 N N . VAL A 1 113 ? -8.19766 38.46152 127.57320 1.000 11.48796 95 VAL A N 1
ATOM 763 C CA . VAL A 1 113 ? -8.20831 38.60624 129.02601 1.000 11.96490 95 VAL A CA 1
ATOM 764 C C . VAL A 1 113 ? -7.90304 37.25812 129.66319 1.000 14.67132 95 VAL A C 1
ATOM 765 O O . VAL A 1 113 ? -8.48110 36.23116 129.28313 1.000 13.83753 95 VAL A O 1
ATOM 769 N N . VAL A 1 114 ? -7.00195 37.26971 130.63942 1.000 14.46265 96 VAL A N 1
ATOM 770 C CA . VAL A 1 114 ? -6.46389 36.06701 131.26279 1.000 15.40449 96 VAL A CA 1
ATOM 771 C C . VAL A 1 114 ? -6.76143 36.17705 132.75141 1.000 17.13884 96 VAL A C 1
ATOM 772 O O . VAL A 1 114 ? -6.01536 36.82668 133.49413 1.000 14.70249 96 VAL A O 1
ATOM 776 N N . PHE A 1 115 ? -7.85425 35.55074 133.20214 1.000 17.10996 97 PHE A N 1
ATOM 777 C CA . PHE A 1 115 ? -8.17136 35.55878 134.62618 1.000 18.61565 97 PHE A CA 1
ATOM 778 C C . PHE A 1 115 ? -8.49383 34.16367 135.14747 1.000 17.36164 97 PHE A C 1
ATOM 779 O O . PHE A 1 115 ? -9.05876 34.02793 136.23884 1.000 17.63917 97 PHE A O 1
ATOM 787 N N . ASN A 1 116 ? -8.11242 33.11921 134.41001 1.000 15.98101 98 ASN A N 1
ATOM 788 C CA . ASN A 1 116 ? -8.13444 31.78273 134.98527 1.000 17.80253 98 ASN A CA 1
ATOM 789 C C . ASN A 1 116 ? -7.00731 31.59589 135.98728 1.000 17.77217 98 ASN A C 1
ATOM 790 O O . ASN A 1 116 ? -7.12397 30.76437 136.89408 1.000 18.28622 98 ASN A O 1
ATOM 795 N N . HIS A 1 117 ? -5.93896 32.37961 135.87814 1.000 15.33861 99 HIS A N 1
ATOM 796 C CA . HIS A 1 117 ? -4.74409 32.07234 136.64767 1.000 16.67165 99 HIS A CA 1
ATOM 797 C C . HIS A 1 117 ? -3.84481 33.29458 136.74267 1.000 18.30896 99 HIS A C 1
ATOM 798 O O . HIS A 1 117 ? -4.02496 34.29137 136.03536 1.000 13.19422 99 HIS A O 1
ATOM 805 N N . MET A 1 118 ? -2.87103 33.19499 137.64301 1.000 16.49628 100 MET A N 1
ATOM 806 C CA . MET A 1 118 ? -1.77049 34.12892 137.78277 1.000 17.05724 100 MET A CA 1
ATOM 807 C C . MET A 1 118 ? -0.47386 33.42448 137.37604 1.000 15.91219 100 MET A C 1
ATOM 808 O O . MET A 1 118 ? -0.46055 32.23371 137.04646 1.000 20.09308 100 MET A O 1
ATOM 813 N N . ALA A 1 119 ? 0.63087 34.16595 137.43320 1.000 17.66518 101 ALA A N 1
ATOM 814 C CA . ALA A 1 119 ? 1.91754 33.63916 136.98804 1.000 12.12662 101 ALA A CA 1
ATOM 815 C C . ALA A 1 119 ? 2.34846 32.43181 137.81938 1.000 18.25650 101 ALA A C 1
ATOM 816 O O . ALA A 1 119 ? 2.04310 32.32259 139.01109 1.000 17.29676 101 ALA A O 1
ATOM 818 N N . ALA A 1 120 ? 3.07466 31.52001 137.17183 1.000 19.18262 102 ALA A N 1
ATOM 819 C CA . ALA A 1 120 ? 3.55723 30.30235 137.80728 1.000 19.77038 102 ALA A CA 1
ATOM 820 C C . ALA A 1 120 ? 4.87045 30.56728 138.54219 1.000 14.25830 102 ALA A C 1
ATOM 821 O O . ALA A 1 120 ? 5.43516 31.66133 138.48324 1.000 16.84647 102 ALA A O 1
ATOM 823 N N . ASP A 1 121 ? 5.37824 29.53187 139.21542 1.000 19.89449 103 ASP A N 1
ATOM 824 C CA . ASP A 1 121 ? 6.62569 29.63714 139.96545 1.000 21.78960 103 ASP A CA 1
ATOM 825 C C . ASP A 1 121 ? 7.74872 30.15933 139.07905 1.000 23.09694 103 ASP A C 1
ATOM 826 O O . ASP A 1 121 ? 7.81233 29.85755 137.88470 1.000 23.52212 103 ASP A O 1
ATOM 831 N N . GLY A 1 122 ? 8.62290 30.97405 139.67080 1.000 19.90526 104 GLY A N 1
ATOM 832 C CA . GLY A 1 122 ? 9.68980 31.62432 138.94465 1.000 22.38633 104 GLY A CA 1
ATOM 833 C C . GLY A 1 122 ? 9.35807 33.00873 138.42808 1.000 21.56099 104 GLY A C 1
ATOM 834 O O . GLY A 1 122 ? 10.27652 33.78748 138.15173 1.000 31.63837 104 GLY A O 1
ATOM 835 N N . GLY A 1 123 ? 8.07647 33.34340 138.30480 1.000 20.35442 105 GLY A N 1
ATOM 836 C CA . GLY A 1 123 ? 7.66939 34.64278 137.80400 1.000 23.08910 105 GLY A CA 1
ATOM 837 C C . GLY A 1 123 ? 7.67884 35.72444 138.86136 1.000 24.29058 105 GLY A C 1
ATOM 838 O O . GLY A 1 123 ? 6.62315 36.11239 139.37012 1.000 25.80248 105 GLY A O 1
ATOM 839 N N . THR A 1 124 ? 8.86355 36.24935 139.17217 1.000 20.31478 106 THR A N 1
ATOM 840 C CA . THR A 1 124 ? 8.99496 37.20370 140.26405 1.000 19.74985 106 THR A CA 1
ATOM 841 C C . THR A 1 124 ? 8.75024 38.64486 139.83526 1.000 19.26685 106 THR A C 1
ATOM 842 O O . THR A 1 124 ? 8.14211 39.40750 140.59463 1.000 25.33683 106 THR A O 1
ATOM 846 N N . TYR A 1 125 ? 9.12849 39.01383 138.61537 1.000 17.59668 107 TYR A N 1
ATOM 847 C CA . TYR A 1 125 ? 9.07902 40.39464 138.15540 1.000 19.63972 107 TYR A CA 1
ATOM 848 C C . TYR A 1 125 ? 8.01952 40.57146 137.07586 1.000 19.83497 107 TYR A C 1
ATOM 849 O O . TYR A 1 125 ? 7.84530 39.70618 136.21005 1.000 17.18752 107 TYR A O 1
ATOM 858 N N . GLY A 1 126 ? 7.32475 41.70545 137.12557 1.000 17.49345 108 GLY A N 1
ATOM 859 C CA . GLY A 1 126 ? 6.29744 42.00691 136.15237 1.000 14.96799 108 GLY A CA 1
ATOM 860 C C . GLY A 1 126 ? 6.76108 43.04572 135.14983 1.000 20.39016 108 GLY A C 1
ATOM 861 O O . GLY A 1 126 ? 7.73233 43.76810 135.39270 1.000 15.01139 108 GLY A O 1
ATOM 862 N N . THR A 1 127 ? 6.06038 43.13615 134.01901 1.000 18.14032 109 THR A N 1
ATOM 863 C CA . THR A 1 127 ? 6.41336 44.06712 132.95338 1.000 16.14022 109 THR A CA 1
ATOM 864 C C . THR A 1 127 ? 6.14169 45.51965 133.31867 1.000 19.74623 109 THR A C 1
ATOM 865 O O . THR A 1 127 ? 6.48963 46.41055 132.53696 1.000 21.71424 109 THR A O 1
ATOM 869 N N . GLY A 1 128 ? 5.52563 45.77927 134.46701 1.000 20.35517 110 GLY A N 1
ATOM 870 C CA . GLY A 1 128 ? 5.23497 47.13631 134.88059 1.000 22.45157 110 GLY A CA 1
ATOM 871 C C . GLY A 1 128 ? 5.82838 47.51002 136.22345 1.000 22.97050 110 GLY A C 1
ATOM 872 O O . GLY A 1 128 ? 5.35825 48.44849 136.87028 1.000 23.17370 110 GLY A O 1
ATOM 873 N N . GLY A 1 129 ? 6.83213 46.76526 136.67794 1.000 24.03279 111 GLY A N 1
ATOM 874 C CA . GLY A 1 129 ? 7.52721 47.06784 137.90596 1.000 27.55761 111 GLY A CA 1
ATOM 875 C C . GLY A 1 129 ? 7.02351 46.32453 139.12821 1.000 26.22188 111 GLY A C 1
ATOM 876 O O . GLY A 1 129 ? 7.73016 46.28761 140.14335 1.000 27.51757 111 GLY A O 1
ATOM 877 N N . SER A 1 130 ? 5.82374 45.75205 139.06918 1.000 17.71532 112 SER A N 1
ATOM 878 C CA . SER A 1 130 ? 5.31585 44.98062 140.19330 1.000 22.89781 112 SER A CA 1
ATOM 879 C C . SER A 1 130 ? 6.13090 43.70324 140.37339 1.000 20.65781 112 SER A C 1
ATOM 880 O O . SER A 1 130 ? 6.85727 43.26356 139.47834 1.000 21.58545 112 SER A O 1
ATOM 883 N N . THR A 1 131 ? 6.02200 43.11988 141.56113 1.000 20.79692 113 THR A N 1
ATOM 884 C CA . THR A 1 131 ? 6.60018 41.81668 141.85221 1.000 17.03453 113 THR A CA 1
ATOM 885 C C . THR A 1 131 ? 5.50381 40.88218 142.34581 1.000 16.69358 113 THR A C 1
ATOM 886 O O . THR A 1 131 ? 4.37017 41.29475 142.60222 1.000 17.18790 113 THR A O 1
ATOM 890 N N . ALA A 1 132 ? 5.84810 39.60358 142.46544 1.000 17.54543 114 ALA A N 1
ATOM 891 C CA . ALA A 1 132 ? 4.88902 38.61670 142.93938 1.000 17.01438 114 ALA A CA 1
ATOM 892 C C . ALA A 1 132 ? 5.64320 37.42466 143.50128 1.000 17.64154 114 ALA A C 1
ATOM 893 O O . ALA A 1 132 ? 6.80399 37.18571 143.16166 1.000 18.04917 114 ALA A O 1
ATOM 895 N N . SER A 1 133 ? 4.95365 36.66533 144.35571 1.000 18.76895 115 SER A N 1
ATOM 896 C CA . SER A 1 133 ? 5.48746 35.44505 144.95836 1.000 20.60613 115 SER A CA 1
ATOM 897 C C . SER A 1 133 ? 4.54477 34.30714 144.59164 1.000 19.68477 115 SER A C 1
ATOM 898 O O . SER A 1 133 ? 3.65932 33.93946 145.37917 1.000 20.79279 115 SER A O 1
ATOM 901 N N . PRO A 1 134 ? 4.69087 33.73875 143.39008 1.000 22.03135 116 PRO A N 1
ATOM 902 C CA . PRO A 1 134 ? 3.81476 32.62123 143.00311 1.000 19.79853 116 PRO A CA 1
ATOM 903 C C . PRO A 1 134 ? 3.96597 31.40196 143.89563 1.000 20.22472 116 PRO A C 1
ATOM 904 O O . PRO A 1 134 ? 3.01363 30.62279 144.02113 1.000 16.20031 116 PRO A O 1
ATOM 908 N N . SER A 1 135 ? 5.13605 31.20431 144.51448 1.000 23.03023 117 SER A N 1
ATOM 909 C CA . SER A 1 135 ? 5.30469 30.06526 145.41288 1.000 20.55401 117 SER A CA 1
ATOM 910 C C . SER A 1 135 ? 4.37800 30.16755 146.61710 1.000 24.11090 117 SER A C 1
ATOM 911 O O . SER A 1 135 ? 3.95498 29.14144 147.16421 1.000 27.08309 117 SER A O 1
ATOM 914 N N . SER A 1 136 ? 4.04451 31.38810 147.03799 1.000 22.25290 118 SER A N 1
ATOM 915 C CA . SER A 1 136 ? 3.08500 31.61715 148.10968 1.000 21.72766 118 SER A CA 1
ATOM 916 C C . SER A 1 136 ? 1.74408 32.12062 147.59336 1.000 22.25078 118 SER A C 1
ATOM 917 O O . SER A 1 136 ? 0.86140 32.43345 148.40104 1.000 17.58871 118 SER A O 1
ATOM 920 N N . LYS A 1 137 ? 1.56790 32.19507 146.26979 1.000 21.64093 119 LYS A N 1
ATOM 921 C CA . LYS A 1 137 ? 0.33554 32.69075 145.64993 1.000 19.05991 119 LYS A CA 1
ATOM 922 C C . LYS A 1 137 ? 0.00305 34.10719 146.11732 1.000 16.94830 119 LYS A C 1
ATOM 923 O O . LYS A 1 137 ? -1.15928 34.44715 146.34588 1.000 18.39996 119 LYS A O 1
ATOM 929 N N . SER A 1 138 ? 1.02978 34.94459 146.25297 1.000 17.23568 120 SER A N 1
ATOM 930 C CA A SER A 1 138 ? 0.87230 36.32537 146.69617 0.429 17.62586 120 SER A CA 1
ATOM 931 C CA B SER A 1 138 ? 0.87519 36.32485 146.69850 0.571 17.62594 120 SER A CA 1
ATOM 932 C C . SER A 1 138 ? 1.18464 37.25784 145.53390 1.000 16.73486 120 SER A C 1
ATOM 933 O O . SER A 1 138 ? 2.30983 37.26489 145.02299 1.000 14.81373 120 SER A O 1
ATOM 938 N N . TYR A 1 139 ? 0.18881 38.04413 145.12242 1.000 16.22525 121 TYR A N 1
ATOM 939 C CA . TYR A 1 139 ? 0.30791 38.96343 143.98885 1.000 15.79532 121 TYR A CA 1
ATOM 940 C C . TYR A 1 139 ? -0.14139 40.33889 144.45890 1.000 15.69134 121 TYR A C 1
ATOM 941 O O . TYR A 1 139 ? -1.31283 40.71006 144.30583 1.000 17.19569 121 TYR A O 1
ATOM 950 N N . PRO A 1 140 ? 0.76802 41.12730 145.03933 1.000 16.53321 122 PRO A N 1
ATOM 951 C CA . PRO A 1 140 ? 0.35701 42.39869 145.65845 1.000 17.81623 122 PRO A CA 1
ATOM 952 C C . PRO A 1 140 ? -0.14837 43.44237 144.67329 1.000 23.95791 122 PRO A C 1
ATOM 953 O O . PRO A 1 140 ? -0.71517 44.45038 145.11845 1.000 19.23248 122 PRO A O 1
ATOM 957 N N . GLY A 1 141 ? 0.02091 43.24477 143.36191 1.000 23.96286 123 GLY A N 1
ATOM 958 C CA . GLY A 1 141 ? -0.49775 44.21845 142.41570 1.000 22.90499 123 GLY A CA 1
ATOM 959 C C . GLY A 1 141 ? -1.99814 44.16946 142.21169 1.000 26.29449 123 GLY A C 1
ATOM 960 O O . GLY A 1 141 ? -2.61538 45.20469 141.94117 1.000 28.44253 123 GLY A O 1
ATOM 961 N N . VAL A 1 142 ? -2.59238 42.98042 142.29034 1.000 19.48005 124 VAL A N 1
ATOM 962 C CA . VAL A 1 142 ? -4.03054 42.74879 142.11520 1.000 28.90943 124 VAL A CA 1
ATOM 963 C C . VAL A 1 142 ? -4.72019 42.74293 143.47276 1.000 42.88646 124 VAL A C 1
ATOM 964 O O . VAL A 1 142 ? -5.89540 42.36245 143.57209 1.000 50.91285 124 VAL A O 1
ATOM 968 N N . PRO A 1 143 ? -4.08312 43.23037 144.50965 1.000 30.83563 125 PRO A N 1
ATOM 969 C CA . PRO A 1 143 ? -4.15960 42.53957 145.80217 1.000 29.05214 125 PRO A CA 1
ATOM 970 C C . PRO A 1 143 ? -4.73884 41.12693 145.69418 1.000 24.57387 125 PRO A C 1
ATOM 971 O O . PRO A 1 143 ? -5.95768 40.94393 145.80547 1.000 23.44806 125 PRO A O 1
ATOM 975 N N . TYR A 1 144 ? -3.89514 40.13097 145.41954 1.000 22.49416 126 TYR A N 1
ATOM 976 C CA . TYR A 1 144 ? -4.27893 38.72240 145.49313 1.000 21.56114 126 TYR A CA 1
ATOM 977 C C . TYR A 1 144 ? -3.43820 38.01672 146.55033 1.000 22.33638 126 TYR A C 1
ATOM 978 O O . TYR A 1 144 ? -2.22601 38.23286 146.63702 1.000 18.64574 126 TYR A O 1
ATOM 987 N N . SER A 1 145 ? -4.07803 37.14720 147.32957 1.000 21.92737 127 SER A N 1
ATOM 988 C CA . SER A 1 145 ? -3.39164 36.29028 148.28626 1.000 18.96901 127 SER A CA 1
ATOM 989 C C . SER A 1 145 ? -3.82639 34.84700 148.05999 1.000 21.03166 127 SER A C 1
ATOM 990 O O . SER A 1 145 ? -4.74558 34.56725 147.28495 1.000 19.01698 127 SER A O 1
ATOM 993 N N . SER A 1 146 ? -3.18354 33.92123 148.78002 1.000 20.04148 128 SER A N 1
ATOM 994 C CA . SER A 1 146 ? -3.46026 32.50214 148.56684 1.000 24.11858 128 SER A CA 1
ATOM 995 C C . SER A 1 146 ? -4.91723 32.13993 148.83713 1.000 20.36827 128 SER A C 1
ATOM 996 O O . SER A 1 146 ? -5.40613 31.14250 148.29520 1.000 20.09284 128 SER A O 1
ATOM 999 N N . LEU A 1 147 ? -5.63048 32.94324 149.62857 1.000 23.21928 129 LEU A N 1
ATOM 1000 C CA . LEU A 1 147 ? -7.05010 32.69990 149.86082 1.000 26.04050 129 LEU A CA 1
ATOM 1001 C C . LEU A 1 147 ? -7.87181 32.81767 148.58429 1.000 25.04256 129 LEU A C 1
ATOM 1002 O O . LEU A 1 147 ? -8.99735 32.30925 148.53330 1.000 23.54881 129 LEU A O 1
ATOM 1007 N N . ASP A 1 148 ? -7.35268 33.50008 147.56856 1.000 22.56605 130 ASP A N 1
ATOM 1008 C CA . ASP A 1 148 ? -8.08725 33.75433 146.34032 1.000 19.41699 130 ASP A CA 1
ATOM 1009 C C . ASP A 1 148 ? -7.90367 32.66040 145.29960 1.000 23.86900 130 ASP A C 1
ATOM 1010 O O . ASP A 1 148 ? -8.40320 32.80217 144.17804 1.000 22.67979 130 ASP A O 1
ATOM 1015 N N . PHE A 1 149 ? -7.21195 31.57618 145.64072 1.000 20.00072 131 PHE A N 1
ATOM 1016 C CA . PHE A 1 149 ? -6.89586 30.52393 144.69044 1.000 17.06634 131 PHE A CA 1
ATOM 1017 C C . PHE A 1 149 ? -7.48805 29.19901 145.14511 1.000 20.71330 131 PHE A C 1
ATOM 1018 O O . PHE A 1 149 ? -7.84232 29.01373 146.31358 1.000 19.06271 131 PHE A O 1
ATOM 1026 N N . ASN A 1 150 ? -7.61185 28.28911 144.19496 1.000 19.62710 132 ASN A N 1
ATOM 1027 C CA . ASN A 1 150 ? -8.02261 26.93374 144.51213 1.000 21.49465 132 ASN A CA 1
ATOM 1028 C C . ASN A 1 150 ? -6.85835 26.17624 145.14468 1.000 23.81076 132 ASN A C 1
ATOM 1029 O O . ASN A 1 150 ? -5.69049 26.51322 144.91375 1.000 19.06598 132 ASN A O 1
ATOM 1034 N N . PRO A 1 151 ? -7.14986 25.15751 145.95461 1.000 27.16825 133 PRO A N 1
ATOM 1035 C CA . PRO A 1 151 ? -6.06991 24.33868 146.51648 1.000 21.84923 133 PRO A CA 1
ATOM 1036 C C . PRO A 1 151 ? -5.21182 23.74857 145.41024 1.000 23.03611 133 PRO A C 1
ATOM 1037 O O . PRO A 1 151 ? -5.70923 23.36528 144.35064 1.000 22.87340 133 PRO A O 1
ATOM 1041 N N . THR A 1 152 ? -3.90973 23.68189 145.67125 1.000 18.93360 134 THR A N 1
ATOM 1042 C CA . THR A 1 152 ? -2.93983 23.33201 144.64200 1.000 20.39751 134 THR A CA 1
ATOM 1043 C C . THR A 1 152 ? -3.11910 21.88551 144.19073 1.000 26.74918 134 THR A C 1
ATOM 1044 O O . THR A 1 152 ? -3.06879 20.95752 145.00767 1.000 20.29528 134 THR A O 1
ATOM 1048 N N . CYS A 1 153 ? -3.34228 21.70799 142.88992 1.000 21.03652 135 CYS A N 1
ATOM 1049 C CA . CYS A 1 153 ? -3.32234 20.41142 142.22773 1.000 19.69494 135 CYS A CA 1
ATOM 1050 C C . CYS A 1 153 ? -2.99742 20.65500 140.75987 1.000 23.88132 135 CYS A C 1
ATOM 1051 O O . CYS A 1 153 ? -3.03870 21.78947 140.27508 1.000 22.41651 135 CYS A O 1
ATOM 1054 N N . ALA A 1 154 ? -2.66249 19.57750 140.05951 1.000 23.98124 136 ALA A N 1
ATOM 1055 C CA . ALA A 1 154 ? -2.25438 19.64191 138.66481 1.000 25.13779 136 ALA A CA 1
ATOM 1056 C C . ALA A 1 154 ? -3.31726 19.01741 137.76845 1.000 30.06145 136 ALA A C 1
ATOM 1057 O O . ALA A 1 154 ? -3.97864 18.04570 138.14632 1.000 29.13542 136 ALA A O 1
ATOM 1059 N N . ILE A 1 155 ? -3.47809 19.58554 136.57380 1.000 23.29730 137 ILE A N 1
ATOM 1060 C CA . ILE A 1 155 ? -4.38798 19.03675 135.57331 1.000 30.47501 137 ILE A CA 1
ATOM 1061 C C . ILE A 1 155 ? -3.65600 17.95603 134.79018 1.000 26.48776 137 ILE A C 1
ATOM 1062 O O . ILE A 1 155 ? -2.53892 18.17398 134.30829 1.000 30.19132 137 ILE A O 1
ATOM 1067 N N . SER A 1 156 ? -4.27936 16.78553 134.67065 1.000 34.10587 138 SER A N 1
ATOM 1068 C CA . SER A 1 156 ? -3.71898 15.70426 133.86871 1.000 42.41376 138 SER A CA 1
ATOM 1069 C C . SER A 1 156 ? -4.82095 14.99342 133.09217 1.000 45.31051 138 SER A C 1
ATOM 1070 O O . SER A 1 156 ? -4.62723 14.60110 131.93672 1.000 40.92090 138 SER A O 1
ATOM 1073 N N . ASN A 1 157 ? -5.98857 14.85210 133.71260 1.000 40.20329 139 ASN A N 1
ATOM 1074 C CA . ASN A 1 157 ? -7.09782 14.06765 133.17729 1.000 37.04696 139 ASN A CA 1
ATOM 1075 C C . ASN A 1 157 ? -8.17549 15.02502 132.67491 1.000 32.89272 139 ASN A C 1
ATOM 1076 O O . ASN A 1 157 ? -8.92175 15.60753 133.46791 1.000 31.63619 139 ASN A O 1
ATOM 1081 N N . TYR A 1 158 ? -8.26298 15.17793 131.35419 1.000 27.90530 140 TYR A N 1
ATOM 1082 C CA . TYR A 1 158 ? -9.28900 16.02305 130.75985 1.000 23.43246 140 TYR A CA 1
ATOM 1083 C C . TYR A 1 158 ? -10.64957 15.33999 130.69452 1.000 27.18241 140 TYR A C 1
ATOM 1084 O O . TYR A 1 158 ? -11.60057 15.93421 130.17581 1.000 25.52463 140 TYR A O 1
ATOM 1093 N N . ASN A 1 159 ? -10.77280 14.11937 131.20926 1.000 30.82195 141 ASN A N 1
ATOM 1094 C CA . ASN A 1 159 ? -12.07263 13.48396 131.37287 1.000 28.27246 141 ASN A CA 1
ATOM 1095 C C . ASN A 1 159 ? -12.69431 13.76831 132.73326 1.000 30.67920 141 ASN A C 1
ATOM 1096 O O . ASN A 1 159 ? -13.78444 13.26261 133.01979 1.000 34.74629 141 ASN A O 1
ATOM 1101 N N . ASP A 1 160 ? -12.02659 14.55484 133.57246 1.000 26.70304 142 ASP A N 1
ATOM 1102 C CA . ASP A 1 160 ? -12.51654 14.94286 134.89296 1.000 29.22218 142 ASP A CA 1
ATOM 1103 C C . ASP A 1 160 ? -12.73800 16.45220 134.85592 1.000 25.97227 142 ASP A C 1
ATOM 1104 O O . ASP A 1 160 ? -11.77997 17.22734 134.90729 1.000 25.22281 142 ASP A O 1
ATOM 1109 N N . ALA A 1 161 ? -14.00500 16.86557 134.75717 1.000 24.90967 143 ALA A N 1
ATOM 1110 C CA . ALA A 1 161 ? -14.30154 18.29028 134.65560 1.000 26.08742 143 ALA A CA 1
ATOM 1111 C C . ALA A 1 161 ? -13.88999 19.03914 135.91409 1.000 26.80894 143 ALA A C 1
ATOM 1112 O O . ALA A 1 161 ? -13.46626 20.19906 135.83544 1.000 29.39483 143 ALA A O 1
ATOM 1114 N N . ASN A 1 162 ? -14.00202 18.39831 137.07961 1.000 22.76548 144 ASN A N 1
ATOM 1115 C CA . ASN A 1 162 ? -13.55788 19.03507 138.31478 1.000 24.08244 144 ASN A CA 1
ATOM 1116 C C . ASN A 1 162 ? -12.06556 19.33269 138.27582 1.000 21.30618 144 ASN A C 1
ATOM 1117 O O . ASN A 1 162 ? -11.63024 20.41820 138.67684 1.000 22.91331 144 ASN A O 1
ATOM 1122 N N . GLU A 1 163 ? -11.26611 18.38379 137.79033 1.000 24.57331 145 GLU A N 1
ATOM 1123 C CA . GLU A 1 163 ? -9.82414 18.59093 137.73310 1.000 21.50026 145 GLU A CA 1
ATOM 1124 C C . GLU A 1 163 ? -9.45772 19.65031 136.69859 1.000 22.49574 145 GLU A C 1
ATOM 1125 O O . GLU A 1 163 ? -8.55839 20.46829 136.93081 1.000 17.51591 145 GLU A O 1
ATOM 1131 N N . VAL A 1 164 ? -10.15337 19.66098 135.55936 1.000 21.26451 146 VAL A N 1
ATOM 1132 C CA . VAL A 1 164 ? -9.84088 20.62020 134.50337 1.000 18.73299 146 VAL A CA 1
ATOM 1133 C C . VAL A 1 164 ? -10.06765 22.04452 134.99285 1.000 18.06287 146 VAL A C 1
ATOM 1134 O O . VAL A 1 164 ? -9.31702 22.96316 134.64788 1.000 20.37867 146 VAL A O 1
ATOM 1138 N N . ARG A 1 165 ? -11.07869 22.24501 135.83660 1.000 17.40328 147 ARG A N 1
ATOM 1139 C CA . ARG A 1 165 ? -11.44464 23.58948 136.25478 1.000 20.01596 147 ARG A CA 1
ATOM 1140 C C . ARG A 1 165 ? -10.86679 23.99044 137.60380 1.000 20.89499 147 ARG A C 1
ATOM 1141 O O . ARG A 1 165 ? -10.66814 25.18196 137.84271 1.000 17.69654 147 ARG A O 1
ATOM 1149 N N . ASN A 1 166 ? -10.57006 23.03970 138.48827 1.000 18.13486 148 ASN A N 1
ATOM 1150 C CA . ASN A 1 166 ? -10.09719 23.39322 139.82022 1.000 21.32969 148 ASN A CA 1
ATOM 1151 C C . ASN A 1 166 ? -8.59229 23.25908 139.98811 1.000 20.69068 148 ASN A C 1
ATOM 1152 O O . ASN A 1 166 ? -8.04869 23.77612 140.96814 1.000 19.94833 148 ASN A O 1
ATOM 1157 N N . CYS A 1 167 ? -7.90854 22.57879 139.08081 1.000 15.95857 149 CYS A N 1
ATOM 1158 C CA . CYS A 1 167 ? -6.48009 22.35821 139.22821 1.000 17.27570 149 CYS A CA 1
ATOM 1159 C C . CYS A 1 167 ? -5.69163 23.28276 138.30416 1.000 19.04023 149 CYS A C 1
ATOM 1160 O O . CYS A 1 167 ? -6.24540 23.99271 137.46296 1.000 19.22975 149 CYS A O 1
ATOM 1163 N N . GLU A 1 168 ? -4.37715 23.28458 138.49299 1.000 19.13806 150 GLU A N 1
ATOM 1164 C CA . GLU A 1 168 ? -3.51668 24.23898 137.81431 1.000 16.75180 150 GLU A CA 1
ATOM 1165 C C . GLU A 1 168 ? -3.21197 23.77738 136.39721 1.000 19.25745 150 GLU A C 1
ATOM 1166 O O . GLU A 1 168 ? -2.81998 22.62681 136.17798 1.000 20.31077 150 GLU A O 1
ATOM 1172 N N . LEU A 1 169 ? -3.39834 24.68212 135.43949 1.000 19.51487 151 LEU A N 1
ATOM 1173 C CA . LEU A 1 169 ? -2.97662 24.45591 134.06387 1.000 17.16375 151 LEU A CA 1
ATOM 1174 C C . LEU A 1 169 ? -1.48633 24.75387 133.94796 1.000 18.84508 151 LEU A C 1
ATOM 1175 O O . LEU A 1 169 ? -1.06513 25.89955 134.14266 1.000 19.21748 151 LEU A O 1
ATOM 1180 N N . VAL A 1 170 ? -0.70404 23.72642 133.60393 1.000 15.03459 152 VAL A N 1
ATOM 1181 C CA . VAL A 1 170 ? 0.76051 23.73952 133.53127 1.000 18.25501 152 VAL A CA 1
ATOM 1182 C C . VAL A 1 170 ? 1.38312 24.62646 134.60739 1.000 19.07877 152 VAL A C 1
ATOM 1183 O O . VAL A 1 170 ? 2.26995 25.44177 134.32865 1.000 22.82321 152 VAL A O 1
ATOM 1187 N N . GLY A 1 171 ? 0.94100 24.45560 135.85097 1.000 20.63265 153 GLY A N 1
ATOM 1188 C CA . GLY A 1 171 ? 1.55736 25.13155 136.97407 1.000 21.00244 153 GLY A CA 1
ATOM 1189 C C . GLY A 1 171 ? 1.12012 26.56075 137.20840 1.000 22.48598 153 GLY A C 1
ATOM 1190 O O . GLY A 1 171 ? 1.67834 27.22148 138.09317 1.000 17.79926 153 GLY A O 1
ATOM 1191 N N . LEU A 1 172 ? 0.16073 27.07074 136.44148 1.000 20.18204 154 LEU A N 1
ATOM 1192 C CA . LEU A 1 172 ? -0.33531 28.42327 136.65733 1.000 18.05617 154 LEU A CA 1
ATOM 1193 C C . LEU A 1 172 ? -1.28566 28.43508 137.84998 1.000 19.47775 154 LEU A C 1
ATOM 1194 O O . LEU A 1 172 ? -2.19240 27.60345 137.93552 1.000 15.72157 154 LEU A O 1
ATOM 1199 N N . ARG A 1 173 ? -1.06333 29.36438 138.78009 1.000 15.25293 155 ARG A N 1
ATOM 1200 C CA . ARG A 1 173 ? -1.84037 29.39335 140.01658 1.000 18.21208 155 ARG A CA 1
ATOM 1201 C C . ARG A 1 173 ? -3.31125 29.65618 139.72036 1.000 17.83723 155 ARG A C 1
ATOM 1202 O O . ARG A 1 173 ? -3.66307 30.68688 139.14438 1.000 17.47136 155 ARG A O 1
ATOM 1210 N N . ASP A 1 174 ? -4.16748 28.71623 140.11149 1.000 17.51343 156 ASP A N 1
ATOM 1211 C CA . ASP A 1 174 ? -5.55702 28.69083 139.66280 1.000 15.61456 156 ASP A CA 1
ATOM 1212 C C . ASP A 1 174 ? -6.42901 29.56915 140.55216 1.000 19.35796 156 ASP A C 1
ATOM 1213 O O . ASP A 1 174 ? -6.68963 29.22740 141.71066 1.000 18.70652 156 ASP A O 1
ATOM 1218 N N . LEU A 1 175 ? -6.93191 30.67114 139.99435 1.000 15.95047 157 LEU A N 1
ATOM 1219 C CA . LEU A 1 175 ? -7.81990 31.55553 140.73241 1.000 18.96366 157 LEU A CA 1
ATOM 1220 C C . LEU A 1 175 ? -9.17342 30.89587 140.98010 1.000 22.99817 157 LEU A C 1
ATOM 1221 O O . LEU A 1 175 ? -9.62664 30.04129 140.21247 1.000 18.26584 157 LEU A O 1
ATOM 1226 N N . ASN A 1 176 ? -9.81995 31.30581 142.06778 1.000 20.16205 158 ASN A N 1
ATOM 1227 C CA . ASN A 1 176 ? -11.13734 30.79913 142.44969 1.000 23.41906 158 ASN A CA 1
ATOM 1228 C C . ASN A 1 176 ? -12.16431 31.88280 142.13737 1.000 23.43350 158 ASN A C 1
ATOM 1229 O O . ASN A 1 176 ? -12.45543 32.74584 142.96835 1.000 19.04470 158 ASN A O 1
ATOM 1234 N N . GLN A 1 177 ? -12.73930 31.80883 140.93695 1.000 21.97474 159 GLN A N 1
ATOM 1235 C CA . GLN A 1 177 ? -13.76161 32.76076 140.51932 1.000 21.78442 159 GLN A CA 1
ATOM 1236 C C . GLN A 1 177 ? -15.08360 32.57007 141.24770 1.000 24.46820 159 GLN A C 1
ATOM 1237 O O . GLN A 1 177 ? -16.02021 33.33198 140.99108 1.000 27.47284 159 GLN A O 1
ATOM 1243 N N . GLY A 1 178 ? -15.19641 31.56265 142.11748 1.000 24.98584 160 GLY A N 1
ATOM 1244 C CA . GLY A 1 178 ? -16.33480 31.48173 143.01326 1.000 27.86281 160 GLY A CA 1
ATOM 1245 C C . GLY A 1 178 ? -16.26799 32.43178 144.18907 1.000 27.62609 160 GLY A C 1
ATOM 1246 O O . GLY A 1 178 ? -17.29979 32.70342 144.81078 1.000 29.69211 160 GLY A O 1
ATOM 1247 N N . ASN A 1 179 ? -15.07831 32.93472 144.51209 1.000 25.47212 161 ASN A N 1
ATOM 1248 C CA . ASN A 1 179 ? -14.92593 33.92539 145.57020 1.000 30.60637 161 ASN A CA 1
ATOM 1249 C C . ASN A 1 179 ? -15.35404 35.29854 145.06885 1.000 27.94266 161 ASN A C 1
ATOM 1250 O O . ASN A 1 179 ? -14.89690 35.75401 144.01541 1.000 28.00991 161 ASN A O 1
ATOM 1255 N N . SER A 1 180 ? -16.23278 35.95911 145.82832 1.000 25.62367 162 SER A N 1
ATOM 1256 C CA . SER A 1 180 ? -16.76150 37.24941 145.39503 1.000 26.85307 162 SER A CA 1
ATOM 1257 C C . SER A 1 180 ? -15.66710 38.30128 145.26888 1.000 25.85553 162 SER A C 1
ATOM 1258 O O . SER A 1 180 ? -15.79813 39.24001 144.47387 1.000 25.48972 162 SER A O 1
ATOM 1261 N N . TYR A 1 181 ? -14.58471 38.17148 146.03525 1.000 21.32788 163 TYR A N 1
ATOM 1262 C CA . TYR A 1 181 ? -13.48430 39.11705 145.89384 1.000 23.74771 163 TYR A CA 1
ATOM 1263 C C . TYR A 1 181 ? -12.79429 38.96422 144.54144 1.000 22.95519 163 TYR A C 1
ATOM 1264 O O . TYR A 1 181 ? -12.46615 39.96432 143.89145 1.000 19.94009 163 TYR A O 1
ATOM 1273 N N . VAL A 1 182 ? -12.56041 37.72169 144.10810 1.000 22.07235 164 VAL A N 1
ATOM 1274 C CA . VAL A 1 182 ? -11.97939 37.48602 142.78753 1.000 21.72912 164 VAL A CA 1
ATOM 1275 C C . VAL A 1 182 ? -12.91844 37.98652 141.70009 1.000 23.10785 164 VAL A C 1
ATOM 1276 O O . VAL A 1 182 ? -12.48378 38.57897 140.70497 1.000 19.19333 164 VAL A O 1
ATOM 1280 N N . GLN A 1 183 ? -14.22178 37.75069 141.86997 1.000 20.76050 165 GLN A N 1
ATOM 1281 C CA . GLN A 1 183 ? -15.19370 38.28487 140.92413 1.000 23.95670 165 GLN A CA 1
ATOM 1282 C C . GLN A 1 183 ? -15.11206 39.80327 140.85926 1.000 22.34051 165 GLN A C 1
ATOM 1283 O O . GLN A 1 183 ? -15.15147 40.38712 139.77010 1.000 21.69915 165 GLN A O 1
ATOM 1289 N N . ASP A 1 184 ? -14.97377 40.45820 142.01528 1.000 21.76157 166 ASP A N 1
ATOM 1290 C CA . ASP A 1 184 ? -14.87883 41.91506 142.04009 1.000 20.46394 166 ASP A CA 1
ATOM 1291 C C . ASP A 1 184 ? -13.64151 42.40075 141.29351 1.000 17.34720 166 ASP A C 1
ATOM 1292 O O . ASP A 1 184 ? -13.71440 43.34398 140.49809 1.000 18.79442 166 ASP A O 1
ATOM 1297 N N . LYS A 1 185 ? -12.49053 41.77005 141.54146 1.000 16.94573 167 LYS A N 1
ATOM 1298 C CA . LYS A 1 185 ? -11.25400 42.21928 140.90565 1.000 22.02609 167 LYS A CA 1
ATOM 1299 C C . LYS A 1 185 ? -11.30043 42.01059 139.39447 1.000 21.60721 167 LYS A C 1
ATOM 1300 O O . LYS A 1 185 ? -10.82673 42.85987 138.62870 1.000 21.04509 167 LYS A O 1
ATOM 1306 N N . VAL A 1 186 ? -11.88079 40.89826 138.94447 1.000 20.33764 168 VAL A N 1
ATOM 1307 C CA . VAL A 1 186 ? -11.98026 40.65355 137.50952 1.000 18.19021 168 VAL A CA 1
ATOM 1308 C C . VAL A 1 186 ? -12.95685 41.63632 136.87380 1.000 18.05064 168 VAL A C 1
ATOM 1309 O O . VAL A 1 186 ? -12.66519 42.24264 135.83612 1.000 15.83812 168 VAL A O 1
ATOM 1313 N N . VAL A 1 187 ? -14.12124 41.82655 137.50007 1.000 16.82162 169 VAL A N 1
ATOM 1314 C CA . VAL A 1 187 ? -15.11536 42.75556 136.96599 1.000 20.00282 169 VAL A CA 1
ATOM 1315 C C . VAL A 1 187 ? -14.55625 44.17586 136.91487 1.000 17.70897 169 VAL A C 1
ATOM 1316 O O . VAL A 1 187 ? -14.79293 44.91593 135.95027 1.000 14.28141 169 VAL A O 1
ATOM 1320 N N . GLU A 1 188 ? -13.81854 44.58570 137.95128 1.000 18.25437 170 GLU A N 1
ATOM 1321 C CA . GLU A 1 188 ? -13.20538 45.91343 137.93327 1.000 23.22454 170 GLU A CA 1
ATOM 1322 C C . GLU A 1 188 ? -12.24433 46.05987 136.76279 1.000 20.80137 170 GLU A C 1
ATOM 1323 O O . GLU A 1 188 ? -12.21700 47.10211 136.09592 1.000 17.13716 170 GLU A O 1
ATOM 1329 N N . PHE A 1 189 ? -11.46432 45.01343 136.48870 1.000 18.93736 171 PHE A N 1
ATOM 1330 C CA . PHE A 1 189 ? -10.51846 45.04224 135.37841 1.000 18.25879 171 PHE A CA 1
ATOM 1331 C C . PHE A 1 189 ? -11.24749 45.13768 134.04208 1.000 16.69640 171 PHE A C 1
ATOM 1332 O O . PHE A 1 189 ? -10.93434 45.99953 133.21203 1.000 16.13513 171 PHE A O 1
ATOM 1340 N N . LEU A 1 190 ? -12.25784 44.29195 133.83566 1.000 18.16146 172 LEU A N 1
ATOM 1341 C CA . LEU A 1 190 ? -12.97598 44.30693 132.56389 1.000 15.13441 172 LEU A CA 1
ATOM 1342 C C . LEU A 1 190 ? -13.74854 45.60795 132.37735 1.000 17.29891 172 LEU A C 1
ATOM 1343 O O . LEU A 1 190 ? -13.77170 46.16696 131.27306 1.000 16.99659 172 LEU A O 1
ATOM 1348 N N . ASP A 1 191 ? -14.38261 46.10676 133.44494 1.000 17.68805 173 ASP A N 1
ATOM 1349 C CA . ASP A 1 191 ? -15.08213 47.38708 133.36923 1.000 17.90104 173 ASP A CA 1
ATOM 1350 C C . ASP A 1 191 ? -14.12351 48.50978 132.99772 1.000 16.32210 173 ASP A C 1
ATOM 1351 O O . ASP A 1 191 ? -14.48070 49.42106 132.24173 1.000 16.18790 173 ASP A O 1
ATOM 1356 N N . HIS A 1 192 ? -12.90532 48.46742 133.53787 1.000 16.00020 174 HIS A N 1
ATOM 1357 C CA . HIS A 1 192 ? -11.90507 49.46877 133.19373 1.000 18.58611 174 HIS A CA 1
ATOM 1358 C C . HIS A 1 192 ? -11.60123 49.43780 131.70244 1.000 18.57719 174 HIS A C 1
ATOM 1359 O O . HIS A 1 192 ? -11.50997 50.48842 131.05576 1.000 16.42804 174 HIS A O 1
ATOM 1366 N N . LEU A 1 193 ? -11.48589 48.23760 131.13227 1.000 14.19564 175 LEU A N 1
ATOM 1367 C CA . LEU A 1 193 ? -11.25023 48.12180 129.69733 1.000 15.41796 175 LEU A CA 1
ATOM 1368 C C . LEU A 1 193 ? -12.44045 48.64823 128.90275 1.000 14.08191 175 LEU A C 1
ATOM 1369 O O . LEU A 1 193 ? -12.26151 49.31449 127.87536 1.000 13.50446 175 LEU A O 1
ATOM 1374 N N . ILE A 1 194 ? -13.66186 48.38355 129.37664 1.000 13.49693 176 ILE A N 1
ATOM 1375 C CA . ILE A 1 194 ? -14.84899 48.90779 128.70542 1.000 12.15852 176 ILE A CA 1
ATOM 1376 C C . ILE A 1 194 ? -14.85099 50.43280 128.73807 1.000 17.22842 176 ILE A C 1
ATOM 1377 O O . ILE A 1 194 ? -15.16874 51.08852 127.73799 1.000 15.81307 176 ILE A O 1
ATOM 1382 N N . ASP A 1 195 ? -14.48528 51.02096 129.88215 1.000 16.49481 177 ASP A N 1
ATOM 1383 C CA . ASP A 1 195 ? -14.38762 52.47549 129.97408 1.000 17.94218 177 ASP A CA 1
ATOM 1384 C C . ASP A 1 195 ? -13.41536 53.03422 128.94417 1.000 18.56108 177 ASP A C 1
ATOM 1385 O O . ASP A 1 195 ? -13.62594 54.13676 128.42597 1.000 19.50532 177 ASP A O 1
ATOM 1390 N N . LEU A 1 196 ? -12.35375 52.29098 128.62838 1.000 17.36281 178 LEU A N 1
ATOM 1391 C CA . LEU A 1 196 ? -11.37429 52.73034 127.64066 1.000 16.53933 178 LEU A CA 1
ATOM 1392 C C . LEU A 1 196 ? -11.84240 52.52652 126.20216 1.000 19.82827 178 LEU A C 1
ATOM 1393 O O . LEU A 1 196 ? -11.11447 52.89480 125.27172 1.000 15.99993 178 LEU A O 1
ATOM 1398 N N . GLY A 1 197 ? -13.01370 51.93877 125.99282 1.000 15.94687 179 GLY A N 1
ATOM 1399 C CA . GLY A 1 197 ? -13.60487 51.86499 124.67219 1.000 13.26606 179 GLY A CA 1
ATOM 1400 C C . GLY A 1 197 ? -13.50723 50.52988 123.96211 1.000 16.49211 179 GLY A C 1
ATOM 1401 O O . GLY A 1 197 ? -13.73794 50.48236 122.74817 1.000 18.03858 179 GLY A O 1
ATOM 1402 N N . VAL A 1 198 ? -13.18839 49.44309 124.66809 1.000 13.44489 180 VAL A N 1
ATOM 1403 C CA . VAL A 1 198 ? -13.10168 48.15983 123.97587 1.000 14.29871 180 VAL A CA 1
ATOM 1404 C C . VAL A 1 198 ? -14.50090 47.66010 123.63134 1.000 16.01283 180 VAL A C 1
ATOM 1405 O O . VAL A 1 198 ? -15.51103 48.08006 124.20797 1.000 15.25626 180 VAL A O 1
ATOM 1409 N N . ALA A 1 199 ? -14.55794 46.77240 122.63650 1.000 15.37945 181 ALA A N 1
ATOM 1410 C CA . ALA A 1 199 ? -15.81805 46.22629 122.15469 1.000 17.00869 181 ALA A CA 1
ATOM 1411 C C . ALA A 1 199 ? -16.11549 44.83301 122.68511 1.000 15.73853 181 ALA A C 1
ATOM 1412 O O . ALA A 1 199 ? -17.27470 44.40624 122.64020 1.000 15.14589 181 ALA A O 1
ATOM 1414 N N . GLY A 1 200 ? -15.11042 44.11818 123.17261 1.000 17.20128 182 GLY A N 1
ATOM 1415 C CA . GLY A 1 200 ? -15.33883 42.76920 123.64599 1.000 15.64872 182 GLY A CA 1
ATOM 1416 C C . GLY A 1 200 ? -14.06342 42.15005 124.16699 1.000 14.55019 182 GLY A C 1
ATOM 1417 O O . GLY A 1 200 ? -13.02746 42.80997 124.28531 1.000 16.19987 182 GLY A O 1
ATOM 1418 N N . PHE A 1 201 ? -14.15327 40.85594 124.46851 1.000 12.61577 183 PHE A N 1
ATOM 1419 C CA . PHE A 1 201 ? -13.07310 40.13998 125.12414 1.000 15.16778 183 PHE A CA 1
ATOM 1420 C C . PHE A 1 201 ? -12.92805 38.74075 124.54408 1.000 13.99615 183 PHE A C 1
ATOM 1421 O O . PHE A 1 201 ? -13.92051 38.07863 124.22931 1.000 15.32160 183 PHE A O 1
ATOM 1429 N N . ARG A 1 202 ? -11.68231 38.30073 124.41661 1.000 11.52040 184 ARG A N 1
ATOM 1430 C CA . ARG A 1 202 ? -11.35334 36.90533 124.15801 1.000 15.33765 184 ARG A CA 1
ATOM 1431 C C . ARG A 1 202 ? -10.98284 36.28372 125.50085 1.000 14.19370 184 ARG A C 1
ATOM 1432 O O . ARG A 1 202 ? -9.93513 36.60641 126.06897 1.000 12.97999 184 ARG A O 1
ATOM 1440 N N . VAL A 1 203 ? -11.85193 35.41863 126.01796 1.000 14.82585 185 VAL A N 1
ATOM 1441 C CA . VAL A 1 203 ? -11.69778 34.88655 127.37085 1.000 14.72574 185 VAL A CA 1
ATOM 1442 C C . VAL A 1 203 ? -10.73153 33.70611 127.33127 1.000 14.46785 185 VAL A C 1
ATOM 1443 O O . VAL A 1 203 ? -11.09205 32.60444 126.90616 1.000 14.95777 185 VAL A O 1
ATOM 1447 N N . ASP A 1 204 ? -9.50985 33.93068 127.80841 1.000 11.07597 186 ASP A N 1
ATOM 1448 C CA . ASP A 1 204 ? -8.49216 32.89220 127.82415 1.000 12.15660 186 ASP A CA 1
ATOM 1449 C C . ASP A 1 204 ? -8.87867 31.76117 128.76954 1.000 14.47774 186 ASP A C 1
ATOM 1450 O O . ASP A 1 204 ? -9.39334 31.99807 129.86563 1.000 14.72314 186 ASP A O 1
ATOM 1455 N N . ALA A 1 205 ? -8.65172 30.52570 128.31639 1.000 12.54904 187 ALA A N 1
ATOM 1456 C CA . ALA A 1 205 ? -8.81809 29.32144 129.13472 1.000 15.55116 187 ALA A CA 1
ATOM 1457 C C . ALA A 1 205 ? -10.20539 29.24845 129.76546 1.000 16.67048 187 ALA A C 1
ATOM 1458 O O . ALA A 1 205 ? -10.36831 28.81268 130.90798 1.000 18.03283 187 ALA A O 1
ATOM 1460 N N . ALA A 1 206 ? -11.22415 29.64407 128.99572 1.000 13.85789 188 ALA A N 1
ATOM 1461 C CA . ALA A 1 206 ? -12.59056 29.60652 129.50800 1.000 16.19334 188 ALA A CA 1
ATOM 1462 C C . ALA A 1 206 ? -13.00672 28.19353 129.88266 1.000 17.82429 188 ALA A C 1
ATOM 1463 O O . ALA A 1 206 ? -13.79985 28.00534 130.81447 1.000 18.95386 188 ALA A O 1
ATOM 1465 N N . LYS A 1 207 ? -12.45952 27.19263 129.18897 1.000 16.18040 189 LYS A N 1
ATOM 1466 C CA . LYS A 1 207 ? -12.76845 25.80275 129.50315 1.000 19.12308 189 LYS A CA 1
ATOM 1467 C C . LYS A 1 207 ? -12.36914 25.44715 130.92779 1.000 18.08135 189 LYS A C 1
ATOM 1468 O O . LYS A 1 207 ? -12.97700 24.56266 131.54057 1.000 20.14079 189 LYS A O 1
ATOM 1474 N N . HIS A 1 208 ? -11.37225 26.13393 131.47839 1.000 18.50474 190 HIS A N 1
ATOM 1475 C CA . HIS A 1 208 ? -10.85641 25.83320 132.80484 1.000 17.42105 190 HIS A CA 1
ATOM 1476 C C . HIS A 1 208 ? -11.55655 26.61110 133.90706 1.000 17.72858 190 HIS A C 1
ATOM 1477 O O . HIS A 1 208 ? -11.10022 26.58411 135.05420 1.000 17.32715 190 HIS A O 1
ATOM 1484 N N . MET A 1 209 ? -12.66189 27.27837 133.59566 1.000 15.29435 191 MET A N 1
ATOM 1485 C CA . MET A 1 209 ? -13.41850 28.02665 134.58138 1.000 22.37434 191 MET A CA 1
ATOM 1486 C C . MET A 1 209 ? -14.86686 27.55696 134.53130 1.000 22.50784 191 MET A C 1
ATOM 1487 O O . MET A 1 209 ? -15.32462 27.01497 133.52328 1.000 20.60684 191 MET A O 1
ATOM 1492 N N . TRP A 1 210 ? -15.57837 27.73945 135.64252 1.000 23.10425 192 TRP A N 1
ATOM 1493 C CA . TRP A 1 210 ? -16.95037 27.24346 135.73792 1.000 22.49263 192 TRP A CA 1
ATOM 1494 C C . TRP A 1 210 ? -17.90742 28.20975 135.04898 1.000 19.52417 192 TRP A C 1
ATOM 1495 O O . TRP A 1 210 ? -17.88445 29.40942 135.34674 1.000 18.05768 192 TRP A O 1
ATOM 1506 N N . PRO A 1 211 ? -18.76644 27.72737 134.14310 1.000 15.81881 193 PRO A N 1
ATOM 1507 C CA . PRO A 1 211 ? -19.72339 28.63413 133.48466 1.000 19.57403 193 PRO A CA 1
ATOM 1508 C C . PRO A 1 211 ? -20.60824 29.39682 134.45504 1.000 21.27174 193 PRO A C 1
ATOM 1509 O O . PRO A 1 211 ? -21.00567 30.52909 134.15450 1.000 17.78201 193 PRO A O 1
ATOM 1513 N N . ALA A 1 212 ? -20.91487 28.82161 135.62116 1.000 23.05136 194 ALA A N 1
ATOM 1514 C CA . ALA A 1 212 ? -21.73418 29.53558 136.59525 1.000 25.21012 194 ALA A CA 1
ATOM 1515 C C . ALA A 1 212 ? -21.02340 30.78444 137.10035 1.000 20.62880 194 ALA A C 1
ATOM 1516 O O . ALA A 1 212 ? -21.64366 31.84468 137.24624 1.000 23.14140 194 ALA A O 1
ATOM 1518 N N . ASP A 1 213 ? -19.71696 30.68256 137.35856 1.000 18.16643 195 ASP A N 1
ATOM 1519 C CA . ASP A 1 213 ? -18.95222 31.84658 137.79329 1.000 18.67006 195 ASP A CA 1
ATOM 1520 C C . ASP A 1 213 ? -18.77121 32.84474 136.65452 1.000 22.68133 195 ASP A C 1
ATOM 1521 O O . ASP A 1 213 ? -18.83185 34.06145 136.87289 1.000 18.39618 195 ASP A O 1
ATOM 1526 N N . LEU A 1 214 ? -18.54422 32.35032 135.43356 1.000 19.59124 196 LEU A N 1
ATOM 1527 C CA . LEU A 1 214 ? -18.40347 33.24810 134.29131 1.000 20.56829 196 LEU A CA 1
ATOM 1528 C C . LEU A 1 214 ? -19.69659 34.00669 134.03677 1.000 21.29577 196 LEU A C 1
ATOM 1529 O O . LEU A 1 214 ? -19.67193 35.18542 133.66435 1.000 23.38383 196 LEU A O 1
ATOM 1534 N N . ALA A 1 215 ? -20.83920 33.35169 134.25863 1.000 21.27863 197 ALA A N 1
ATOM 1535 C CA . ALA A 1 215 ? -22.12281 34.02592 134.10342 1.000 19.45472 197 ALA A CA 1
ATOM 1536 C C . ALA A 1 215 ? -22.23740 35.21576 135.04863 1.000 21.66187 197 ALA A C 1
ATOM 1537 O O . ALA A 1 215 ? -22.74258 36.27669 134.66330 1.000 21.39647 197 ALA A O 1
ATOM 1539 N N . VAL A 1 216 ? -21.75861 35.06467 136.28690 1.000 23.13150 198 VAL A N 1
ATOM 1540 C CA . VAL A 1 216 ? -21.81176 36.16975 137.23944 1.000 21.43428 198 VAL A CA 1
ATOM 1541 C C . VAL A 1 216 ? -20.90952 37.30834 136.78285 1.000 21.62732 198 VAL A C 1
ATOM 1542 O O . VAL A 1 216 ? -21.29188 38.48422 136.83745 1.000 23.99185 198 VAL A O 1
ATOM 1546 N N . ILE A 1 217 ? -19.70854 36.97909 136.30494 1.000 17.79418 199 ILE A N 1
ATOM 1547 C CA . ILE A 1 217 ? -18.77139 38.00674 135.86615 1.000 21.40868 199 ILE A CA 1
ATOM 1548 C C . ILE A 1 217 ? -19.30102 38.72527 134.62825 1.000 21.69330 199 ILE A C 1
ATOM 1549 O O . ILE A 1 217 ? -19.29089 39.96044 134.55782 1.000 19.70414 199 ILE A O 1
ATOM 1554 N N . TYR A 1 218 ? -19.78689 37.96567 133.64207 1.000 23.11842 200 TYR A N 1
ATOM 1555 C CA . TYR A 1 218 ? -20.31220 38.57685 132.42241 1.000 21.74546 200 TYR A CA 1
ATOM 1556 C C . TYR A 1 218 ? -21.49775 39.48622 132.72335 1.000 23.97730 200 TYR A C 1
ATOM 1557 O O . TYR A 1 218 ? -21.59936 40.59098 132.17431 1.000 22.06011 200 TYR A O 1
ATOM 1566 N N . GLY A 1 219 ? -22.41531 39.03008 133.57879 1.000 21.51060 201 GLY A N 1
ATOM 1567 C CA . GLY A 1 219 ? -23.62265 39.78665 133.86711 1.000 24.74758 201 GLY A CA 1
ATOM 1568 C C . GLY A 1 219 ? -23.39362 41.06684 134.64200 1.000 21.76992 201 GLY A C 1
ATOM 1569 O O . GLY A 1 219 ? -24.27740 41.92933 134.66299 1.000 26.70197 201 GLY A O 1
ATOM 1570 N N . ARG A 1 220 ? -22.23569 41.20879 135.28673 1.000 20.77586 202 ARG A N 1
ATOM 1571 C CA . ARG A 1 220 ? -21.92081 42.41212 136.04578 1.000 23.89847 202 ARG A CA 1
ATOM 1572 C C . ARG A 1 220 ? -21.27005 43.50430 135.20639 1.000 22.44758 202 ARG A C 1
ATOM 1573 O O . ARG A 1 220 ? -21.18412 44.64680 135.66971 1.000 26.21550 202 ARG A O 1
ATOM 1581 N N . LEU A 1 221 ? -20.81398 43.18996 133.99679 1.000 21.87687 203 LEU A N 1
ATOM 1582 C CA . LEU A 1 221 ? -20.09293 44.16769 133.19220 1.000 23.36999 203 LEU A CA 1
ATOM 1583 C C . LEU A 1 221 ? -21.00742 45.31383 132.77752 1.000 26.15658 203 LEU A C 1
ATOM 1584 O O . LEU A 1 221 ? -22.18594 45.11487 132.46615 1.000 25.06147 203 LEU A O 1
ATOM 1589 N N . LYS A 1 222 ? -20.45561 46.52315 132.78004 1.000 23.14999 204 LYS A N 1
ATOM 1590 C CA . LYS A 1 222 ? -21.22488 47.69187 132.39214 1.000 27.74564 204 LYS A CA 1
ATOM 1591 C C . LYS A 1 222 ? -21.42863 47.72101 130.87842 1.000 25.95673 204 LYS A C 1
ATOM 1592 O O . LYS A 1 222 ? -20.80318 46.97497 130.11771 1.000 19.49445 204 LYS A O 1
ATOM 1598 N N . ASN A 1 223 ? -22.32906 48.60088 130.44786 1.000 25.27616 205 ASN A N 1
ATOM 1599 C CA . ASN A 1 223 ? -22.56141 48.81775 129.03076 1.000 22.76653 205 ASN A CA 1
ATOM 1600 C C . ASN A 1 223 ? -21.33210 49.44593 128.37843 1.000 21.44958 205 ASN A C 1
ATOM 1601 O O . ASN A 1 223 ? -20.49537 50.07033 129.03688 1.000 24.04452 205 ASN A O 1
ATOM 1606 N N . LEU A 1 224 ? -21.23263 49.27460 127.06294 1.000 20.84894 206 LEU A N 1
ATOM 1607 C CA . LEU A 1 224 ? -20.09880 49.80877 126.32154 1.000 22.30757 206 LEU A CA 1
ATOM 1608 C C . LEU A 1 224 ? -20.12370 51.33590 126.31693 1.000 20.09196 206 LEU A C 1
ATOM 1609 O O . LEU A 1 224 ? -21.17781 51.96249 126.44054 1.000 16.70132 206 LEU A O 1
ATOM 1614 N N . ASN A 1 225 ? -18.94120 51.93017 126.16780 1.000 21.10199 207 ASN A N 1
ATOM 1615 C CA . ASN A 1 225 ? -18.78938 53.38434 126.22237 1.000 24.73317 207 ASN A CA 1
ATOM 1616 C C . ASN A 1 225 ? -19.32119 54.01961 124.94307 1.000 20.90728 207 ASN A C 1
ATOM 1617 O O . ASN A 1 225 ? -18.67150 53.95762 123.89479 1.000 19.24558 207 ASN A O 1
ATOM 1622 N N . THR A 1 226 ? -20.47264 54.69010 125.04225 1.000 21.08702 208 THR A N 1
ATOM 1623 C CA . THR A 1 226 ? -21.08625 55.29810 123.86730 1.000 22.25528 208 THR A CA 1
ATOM 1624 C C . THR A 1 226 ? -20.24274 56.42173 123.27949 1.000 24.22859 208 THR A C 1
ATOM 1625 O O . THR A 1 226 ? -20.42593 56.76232 122.10580 1.000 24.03295 208 THR A O 1
ATOM 1629 N N . ASP A 1 227 ? -19.32248 56.99807 124.05809 1.000 23.72336 209 ASP A N 1
ATOM 1630 C CA . ASP A 1 227 ? -18.43720 58.02638 123.52427 1.000 21.54098 209 ASP A CA 1
ATOM 1631 C C . ASP A 1 227 ? -17.53534 57.48868 122.41990 1.000 29.67902 209 ASP A C 1
ATOM 1632 O O . ASP A 1 227 ? -17.01398 58.27593 121.62152 1.000 24.50190 209 ASP A O 1
ATOM 1637 N N . HIS A 1 228 ? -17.33349 56.17190 122.35718 1.000 23.75111 210 HIS A N 1
ATOM 1638 C CA . HIS A 1 228 ? -16.52133 55.56375 121.31257 1.000 22.98298 210 HIS A CA 1
ATOM 1639 C C . HIS A 1 228 ? -17.35152 55.08837 120.12629 1.000 25.33320 210 HIS A C 1
ATOM 1640 O O . HIS A 1 228 ? -16.84079 54.33680 119.28876 1.000 25.86255 210 HIS A O 1
ATOM 1647 N N . GLY A 1 229 ? -18.61336 55.50727 120.03464 1.000 23.31267 211 GLY A N 1
ATOM 1648 C CA . GLY A 1 229 ? -19.44953 55.18480 118.89760 1.000 27.36987 211 GLY A CA 1
ATOM 1649 C C . GLY A 1 229 ? -20.34628 53.97785 119.06212 1.000 29.98733 211 GLY A C 1
ATOM 1650 O O . GLY A 1 229 ? -21.04724 53.61623 118.10861 1.000 25.54223 211 GLY A O 1
ATOM 1651 N N . PHE A 1 230 ? -20.35596 53.34699 120.23132 1.000 27.44244 212 PHE A N 1
ATOM 1652 C CA . PHE A 1 230 ? -21.23381 52.21027 120.45974 1.000 22.46246 212 PHE A CA 1
ATOM 1653 C C . PHE A 1 230 ? -22.65410 52.69292 120.72088 1.000 24.77374 212 PHE A C 1
ATOM 1654 O O . PHE A 1 230 ? -22.86619 53.71810 121.37453 1.000 26.73368 212 PHE A O 1
ATOM 1662 N N . ALA A 1 231 ? -23.62394 51.96603 120.17593 1.000 25.61774 213 ALA A N 1
ATOM 1663 C CA . ALA A 1 231 ? -25.02241 52.29142 120.40810 1.000 27.43597 213 ALA A CA 1
ATOM 1664 C C . ALA A 1 231 ? -25.37894 52.09752 121.87660 1.000 30.33165 213 ALA A C 1
ATOM 1665 O O . ALA A 1 231 ? -24.77449 51.28845 122.58413 1.000 25.21376 213 ALA A O 1
ATOM 1667 N N . SER A 1 232 ? -26.36893 52.85994 122.33655 1.000 32.65402 214 SER A N 1
ATOM 1668 C CA . SER A 1 232 ? -26.82649 52.71807 123.71128 1.000 31.70915 214 SER A CA 1
ATOM 1669 C C . SER A 1 232 ? -27.36457 51.31097 123.93931 1.000 26.61327 214 SER A C 1
ATOM 1670 O O . SER A 1 232 ? -28.01719 50.72764 123.06917 1.000 34.01483 214 SER A O 1
ATOM 1673 N N . GLY A 1 233 ? -27.07345 50.75920 125.11286 1.000 23.89589 215 GLY A N 1
ATOM 1674 C CA . GLY A 1 233 ? -27.45590 49.39804 125.41614 1.000 23.54364 215 GLY A CA 1
ATOM 1675 C C . GLY A 1 233 ? -26.53499 48.33273 124.86366 1.000 23.95721 215 GLY A C 1
ATOM 1676 O O . GLY A 1 233 ? -26.84156 47.14280 124.99915 1.000 26.57199 215 GLY A O 1
ATOM 1677 N N . SER A 1 234 ? -25.41845 48.71523 124.25046 1.000 24.98382 216 SER A N 1
ATOM 1678 C CA . SER A 1 234 ? -24.47240 47.73430 123.73584 1.000 22.53765 216 SER A CA 1
ATOM 1679 C C . SER A 1 234 ? -23.74691 47.04888 124.88620 1.000 20.86799 216 SER A C 1
ATOM 1680 O O . SER A 1 234 ? -23.40938 47.67871 125.89302 1.000 21.72367 216 SER A O 1
ATOM 1683 N N . LYS A 1 235 ? -23.50658 45.75075 124.73321 1.000 19.20139 217 LYS A N 1
ATOM 1684 C CA . LYS A 1 235 ? -22.78150 44.96813 125.72020 1.000 21.30093 217 LYS A CA 1
ATOM 1685 C C . LYS A 1 235 ? -21.53503 44.36507 125.08570 1.000 22.22565 217 LYS A C 1
ATOM 1686 O O . LYS A 1 235 ? -21.43622 44.23252 123.86297 1.000 17.17483 217 LYS A O 1
ATOM 1692 N N . ALA A 1 236 ? -20.58340 43.98976 125.93722 1.000 22.62719 218 ALA A N 1
ATOM 1693 C CA . ALA A 1 236 ? -19.29646 43.50908 125.45217 1.000 23.00036 218 ALA A CA 1
ATOM 1694 C C . ALA A 1 236 ? -19.45347 42.17573 124.73121 1.000 18.63800 218 ALA A C 1
ATOM 1695 O O . ALA A 1 236 ? -20.13552 41.26971 125.21916 1.000 19.23558 218 ALA A O 1
ATOM 1697 N N . TYR A 1 237 ? -18.83355 42.06971 123.55623 1.000 13.92542 219 TYR A N 1
ATOM 1698 C CA . TYR A 1 237 ? -18.77762 40.80405 122.83401 1.000 17.16065 219 TYR A CA 1
ATOM 1699 C C . TYR A 1 237 ? -17.90927 39.81683 123.60170 1.000 16.04125 219 TYR A C 1
ATOM 1700 O O . TYR A 1 237 ? -16.79233 40.14593 124.00995 1.000 18.03711 219 TYR A O 1
ATOM 1709 N N . ILE A 1 238 ? -18.42190 38.60869 123.81274 1.000 18.10597 220 ILE A N 1
ATOM 1710 C CA . ILE A 1 238 ? -17.72883 37.58682 124.58920 1.000 19.56071 220 ILE A CA 1
ATOM 1711 C C . ILE A 1 238 ? -17.44485 36.40748 123.67247 1.000 15.70345 220 ILE A C 1
ATOM 1712 O O . ILE A 1 238 ? -18.37576 35.72718 123.22283 1.000 20.14841 220 ILE A O 1
ATOM 1717 N N . VAL A 1 239 ? -16.16897 36.16220 123.39013 1.000 17.27439 221 VAL A N 1
ATOM 1718 C CA . VAL A 1 239 ? -15.74184 34.94796 122.70480 1.000 17.69979 221 VAL A CA 1
ATOM 1719 C C . VAL A 1 239 ? -14.83300 34.18429 123.66069 1.000 14.24279 221 VAL A C 1
ATOM 1720 O O . VAL A 1 239 ? -13.85223 34.73796 124.17719 1.000 15.33785 221 VAL A O 1
ATOM 1724 N N . GLN A 1 240 ? -15.16746 32.92380 123.90749 1.000 15.06432 222 GLN A N 1
ATOM 1725 C CA . GLN A 1 240 ? -14.54322 32.12824 124.95485 1.000 15.47003 222 GLN A CA 1
ATOM 1726 C C . GLN A 1 240 ? -13.67386 31.05075 124.33212 1.000 13.64781 222 GLN A C 1
ATOM 1727 O O . GLN A 1 240 ? -14.13812 30.29406 123.47237 1.000 12.46963 222 GLN A O 1
ATOM 1733 N N . GLU A 1 241 ? -12.41252 30.99590 124.74958 1.000 12.16553 223 GLU A N 1
ATOM 1734 C CA . GLU A 1 241 ? -11.49402 29.97967 124.24798 1.000 12.35456 223 GLU A CA 1
ATOM 1735 C C . GLU A 1 241 ? -11.84445 28.64656 124.89190 1.000 16.12912 223 GLU A C 1
ATOM 1736 O O . GLU A 1 241 ? -11.51290 28.39514 126.05329 1.000 14.29066 223 GLU A O 1
ATOM 1742 N N . VAL A 1 242 ? -12.53817 27.79713 124.13969 1.000 12.53537 224 VAL A N 1
ATOM 1743 C CA . VAL A 1 242 ? -12.88259 26.44284 124.55844 1.000 14.44849 224 VAL A CA 1
ATOM 1744 C C . VAL A 1 242 ? -12.45535 25.50804 123.43417 1.000 14.85320 224 VAL A C 1
ATOM 1745 O O . VAL A 1 242 ? -13.03076 25.54869 122.33929 1.000 14.37064 224 VAL A O 1
ATOM 1749 N N . ILE A 1 243 ? -11.44464 24.68118 123.69187 1.000 12.04375 225 ILE A N 1
ATOM 1750 C CA . ILE A 1 243 ? -10.98409 23.69113 122.72532 1.000 14.66910 225 ILE A CA 1
ATOM 1751 C C . ILE A 1 243 ? -11.85234 22.45222 122.90596 1.000 16.20831 225 ILE A C 1
ATOM 1752 O O . ILE A 1 243 ? -11.74881 21.75032 123.91677 1.000 18.39950 225 ILE A O 1
ATOM 1757 N N . ASP A 1 244 ? -12.73410 22.19961 121.93919 1.000 18.70393 226 ASP A N 1
ATOM 1758 C CA . ASP A 1 244 ? -13.67632 21.07878 121.98242 1.000 17.64763 226 ASP A CA 1
ATOM 1759 C C . ASP A 1 244 ? -13.52075 20.29203 120.68380 1.000 17.10353 226 ASP A C 1
ATOM 1760 O O . ASP A 1 244 ? -14.20175 20.56408 119.69098 1.000 19.26747 226 ASP A O 1
ATOM 1765 N N . MET A 1 245 ? -12.61341 19.31987 120.70392 1.000 20.15322 227 MET A N 1
ATOM 1766 C CA . MET A 1 245 ? -12.41243 18.38133 119.61382 1.000 23.27246 227 MET A CA 1
ATOM 1767 C C . MET A 1 245 ? -13.13394 17.06048 119.85140 1.000 32.89556 227 MET A C 1
ATOM 1768 O O . MET A 1 245 ? -13.04864 16.16320 119.00880 1.000 36.84763 227 MET A O 1
ATOM 1773 N N . GLY A 1 246 ? -13.83035 16.91818 120.97638 1.000 29.80793 228 GLY A N 1
ATOM 1774 C CA . GLY A 1 246 ? -14.48496 15.67714 121.33171 1.000 32.56034 228 GLY A CA 1
ATOM 1775 C C . GLY A 1 246 ? -13.62584 14.79634 122.22503 1.000 36.59832 228 GLY A C 1
ATOM 1776 O O . GLY A 1 246 ? -12.41014 14.95542 122.33127 1.000 34.55318 228 GLY A O 1
ATOM 1777 N N . GLY A 1 247 ? -14.29088 13.85020 122.88730 1.000 38.03115 229 GLY A N 1
ATOM 1778 C CA . GLY A 1 247 ? -13.60325 12.88137 123.71885 1.000 31.33499 229 GLY A CA 1
ATOM 1779 C C . GLY A 1 247 ? -13.19593 13.36725 125.08969 1.000 33.23857 229 GLY A C 1
ATOM 1780 O O . GLY A 1 247 ? -12.36509 12.72544 125.74009 1.000 32.14592 229 GLY A O 1
ATOM 1781 N N . GLU A 1 248 ? -13.75549 14.47766 125.55647 1.000 27.73851 230 GLU A N 1
ATOM 1782 C CA . GLU A 1 248 ? -13.45090 15.00796 126.87395 1.000 26.25509 230 GLU A CA 1
ATOM 1783 C C . GLU A 1 248 ? -14.75143 15.21251 127.63420 1.000 26.30546 230 GLU A C 1
ATOM 1784 O O . GLU A 1 248 ? -15.84751 15.02387 127.10040 1.000 31.37390 230 GLU A O 1
ATOM 1790 N N . ALA A 1 249 ? -14.61946 15.62854 128.89227 1.000 23.04362 231 ALA A N 1
ATOM 1791 C CA . ALA A 1 249 ? -15.78305 15.78961 129.75082 1.000 24.52796 231 ALA A CA 1
ATOM 1792 C C . ALA A 1 249 ? -16.49008 17.12264 129.53058 1.000 26.73517 231 ALA A C 1
ATOM 1793 O O . ALA A 1 249 ? -17.69244 17.22299 129.79337 1.000 26.69929 231 ALA A O 1
ATOM 1795 N N . ILE A 1 250 ? -15.77834 18.15020 129.06471 1.000 25.82415 232 ILE A N 1
ATOM 1796 C CA . ILE A 1 250 ? -16.33150 19.49674 128.93198 1.000 24.58648 232 ILE A CA 1
ATOM 1797 C C . ILE A 1 250 ? -16.64165 19.77767 127.46815 1.000 27.91358 232 ILE A C 1
ATOM 1798 O O . ILE A 1 250 ? -15.77394 19.62399 126.59812 1.000 25.23919 232 ILE A O 1
ATOM 1803 N N . SER A 1 251 ? -17.86835 20.21627 127.19577 1.000 23.13420 233 SER A N 1
ATOM 1804 C CA . SER A 1 251 ? -18.31373 20.50292 125.84043 1.000 22.94084 233 SER A CA 1
ATOM 1805 C C . SER A 1 251 ? -18.50120 22.00342 125.64243 1.000 23.72733 233 SER A C 1
ATOM 1806 O O . SER A 1 251 ? -18.81738 22.74061 126.58265 1.000 19.58872 233 SER A O 1
ATOM 1809 N N . LYS A 1 252 ? -18.31494 22.44937 124.39756 1.000 19.79002 234 LYS A N 1
ATOM 1810 C CA . LYS A 1 252 ? -18.49654 23.86108 124.08827 1.000 21.48899 234 LYS A CA 1
ATOM 1811 C C . LYS A 1 252 ? -19.92708 24.32141 124.33400 1.000 22.20136 234 LYS A C 1
ATOM 1812 O O . LYS A 1 252 ? -20.15253 25.51905 124.53992 1.000 19.64469 234 LYS A O 1
ATOM 1818 N N . SER A 1 253 ? -20.89205 23.39615 124.34376 1.000 19.49275 235 SER A N 1
ATOM 1819 C CA . SER A 1 253 ? -22.28265 23.75092 124.60988 1.000 21.09128 235 SER A CA 1
ATOM 1820 C C . SER A 1 253 ? -22.48913 24.26840 126.02677 1.000 18.69749 235 SER A C 1
ATOM 1821 O O . SER A 1 253 ? -23.52650 24.87952 126.30467 1.000 18.91247 235 SER A O 1
ATOM 1824 N N . GLU A 1 254 ? -21.54149 24.02044 126.93207 1.000 19.37311 236 GLU A N 1
ATOM 1825 C CA . GLU A 1 254 ? -21.61745 24.59362 128.26921 1.000 19.47860 236 GLU A CA 1
ATOM 1826 C C . GLU A 1 254 ? -21.31390 26.08564 128.28316 1.000 24.77667 236 GLU A C 1
ATOM 1827 O O . GLU A 1 254 ? -21.50230 26.73211 129.31897 1.000 20.71842 236 GLU A O 1
ATOM 1833 N N . TYR A 1 255 ? -20.85379 26.64718 127.16631 1.000 19.60653 237 TYR A N 1
ATOM 1834 C CA . TYR A 1 255 ? -20.48265 28.05194 127.11122 1.000 19.64494 237 TYR A CA 1
ATOM 1835 C C . TYR A 1 255 ? -21.24506 28.85559 126.07129 1.000 16.23555 237 TYR A C 1
ATOM 1836 O O . TYR A 1 255 ? -21.30874 30.08354 126.19989 1.000 16.64656 237 TYR A O 1
ATOM 1845 N N . THR A 1 256 ? -21.85072 28.20700 125.07153 1.000 19.23132 238 THR A N 1
ATOM 1846 C CA . THR A 1 256 ? -22.52064 28.92550 123.99173 1.000 17.68774 238 THR A CA 1
ATOM 1847 C C . THR A 1 256 ? -23.77057 29.66503 124.44991 1.000 23.56030 238 THR A C 1
ATOM 1848 O O . THR A 1 256 ? -24.33234 30.43444 123.66015 1.000 20.95003 238 THR A O 1
ATOM 1852 N N . GLY A 1 257 ? -24.21912 29.45230 125.68965 1.000 21.85768 239 GLY A N 1
ATOM 1853 C CA . GLY A 1 257 ? -25.28667 30.24598 126.26266 1.000 19.25615 239 GLY A CA 1
ATOM 1854 C C . GLY A 1 257 ? -24.83975 31.53855 126.90223 1.000 19.49590 239 GLY A C 1
ATOM 1855 O O . GLY A 1 257 ? -25.67098 32.40010 127.20100 1.000 23.50520 239 GLY A O 1
ATOM 1856 N N . LEU A 1 258 ? -23.53528 31.69109 127.13703 1.000 21.65890 240 LEU A N 1
ATOM 1857 C CA . LEU A 1 258 ? -22.97585 32.90662 127.71138 1.000 21.53032 240 LEU A CA 1
ATOM 1858 C C . LEU A 1 258 ? -22.24328 33.77426 126.70171 1.000 20.56864 240 LEU A C 1
ATOM 1859 O O . LEU A 1 258 ? -21.99915 34.95119 126.98275 1.000 20.44756 240 LEU A O 1
ATOM 1864 N N . GLY A 1 259 ? -21.87406 33.22395 125.55664 1.000 20.53455 241 GLY A N 1
ATOM 1865 C CA . GLY A 1 259 ? -21.15110 33.98482 124.56261 1.000 18.23131 241 GLY A CA 1
ATOM 1866 C C . GLY A 1 259 ? -20.72470 33.07509 123.43594 1.000 15.19673 241 GLY A C 1
ATOM 1867 O O . GLY A 1 259 ? -21.05561 31.88576 123.40084 1.000 17.59141 241 GLY A O 1
ATOM 1868 N N . ALA A 1 260 ? -19.97318 33.66076 122.51239 1.000 18.08778 242 ALA A N 1
ATOM 1869 C CA . ALA A 1 260 ? -19.42010 32.88317 121.41964 1.000 16.17772 242 ALA A CA 1
ATOM 1870 C C . ALA A 1 260 ? -18.30112 31.98529 121.93090 1.000 16.14464 242 ALA A C 1
ATOM 1871 O O . ALA A 1 260 ? -17.81192 32.13386 123.05488 1.000 17.81371 242 ALA A O 1
ATOM 1873 N N . ILE A 1 261 ? -17.92078 31.01485 121.10010 1.000 13.64263 243 ILE A N 1
ATOM 1874 C CA . ILE A 1 261 ? -16.81494 30.12148 121.40603 1.000 14.93813 243 ILE A CA 1
ATOM 1875 C C . ILE A 1 261 ? -15.85989 30.10091 120.22181 1.000 12.48401 243 ILE A C 1
ATOM 1876 O O . ILE A 1 261 ? -16.24223 30.35714 119.07866 1.000 14.78624 243 ILE A O 1
ATOM 1881 N N . THR A 1 262 ? -14.60391 29.78165 120.51778 1.000 9.98171 244 THR A N 1
ATOM 1882 C CA . THR A 1 262 ? -13.58546 29.54493 119.49950 1.000 13.19342 244 THR A CA 1
ATOM 1883 C C . THR A 1 262 ? -13.82402 28.16283 118.89955 1.000 12.59056 244 THR A C 1
ATOM 1884 O O . THR A 1 262 ? -13.64864 27.15151 119.58189 1.000 15.17820 244 THR A O 1
ATOM 1888 N N . GLU A 1 263 ? -14.22227 28.11142 117.62876 1.000 13.66589 245 GLU A N 1
ATOM 1889 C CA . GLU A 1 263 ? -14.58272 26.84669 116.98124 1.000 15.63124 245 GLU A CA 1
ATOM 1890 C C . GLU A 1 263 ? -13.32971 26.21976 116.37843 1.000 14.62955 245 GLU A C 1
ATOM 1891 O O . GLU A 1 263 ? -13.00583 26.42531 115.20867 1.000 14.40206 245 GLU A O 1
ATOM 1897 N N . PHE A 1 264 ? -12.62679 25.40856 117.17744 1.000 14.36234 246 PHE A N 1
ATOM 1898 C CA . PHE A 1 264 ? -11.36211 24.84569 116.71673 1.000 11.91917 246 PHE A CA 1
ATOM 1899 C C . PHE A 1 264 ? -11.53861 23.71819 115.70518 1.000 15.33669 246 PHE A C 1
ATOM 1900 O O . PHE A 1 264 ? -10.58481 23.40460 114.98606 1.000 13.33538 246 PHE A O 1
ATOM 1908 N N . ARG A 1 265 ? -12.73467 23.12797 115.60472 1.000 15.24224 247 ARG A N 1
ATOM 1909 C CA . ARG A 1 265 ? -12.98261 22.15434 114.54322 1.000 15.25026 247 ARG A CA 1
ATOM 1910 C C . ARG A 1 265 ? -12.86977 22.79984 113.17146 1.000 15.11402 247 ARG A C 1
ATOM 1911 O O . ARG A 1 265 ? -12.47603 22.14151 112.20060 1.000 12.27232 247 ARG A O 1
ATOM 1919 N N . HIS A 1 266 ? -13.22368 24.08131 113.07262 1.000 12.78681 248 HIS A N 1
ATOM 1920 C CA . HIS A 1 266 ? -13.06431 24.80651 111.81844 1.000 13.57905 248 HIS A CA 1
ATOM 1921 C C . HIS A 1 266 ? -11.59863 24.85806 111.40674 1.000 12.04511 248 HIS A C 1
ATOM 1922 O O . HIS A 1 266 ? -11.24447 24.50761 110.27537 1.000 11.84662 248 HIS A O 1
ATOM 1929 N N . SER A 1 267 ? -10.72651 25.28225 112.32587 1.000 12.19052 249 SER A N 1
ATOM 1930 C CA . SER A 1 267 ? -9.30109 25.35446 112.01969 1.000 11.41272 249 SER A CA 1
ATOM 1931 C C . SER A 1 267 ? -8.75532 23.98189 111.62855 1.000 13.60309 249 SER A C 1
ATOM 1932 O O . SER A 1 267 ? -8.01051 23.85508 110.64785 1.000 12.49144 249 SER A O 1
ATOM 1935 N N . ASP A 1 268 ? -9.16067 22.93318 112.34822 1.000 15.60026 250 ASP A N 1
ATOM 1936 C CA . ASP A 1 268 ? -8.65699 21.59556 112.04795 1.000 15.34783 250 ASP A CA 1
ATOM 1937 C C . ASP A 1 268 ? -9.19941 21.08818 110.71507 1.000 11.38322 250 ASP A C 1
ATOM 1938 O O . ASP A 1 268 ? -8.44489 20.57156 109.88198 1.000 12.74565 250 ASP A O 1
ATOM 1943 N N . SER A 1 269 ? -10.50467 21.24237 110.48559 1.000 14.23950 251 SER A N 1
ATOM 1944 C CA . SER A 1 269 ? -11.08758 20.71254 109.25628 1.000 14.66029 251 SER A CA 1
ATOM 1945 C C . SER A 1 269 ? -10.61278 21.48975 108.03368 1.000 12.07943 251 SER A C 1
ATOM 1946 O O . SER A 1 269 ? -10.30805 20.89109 106.99589 1.000 10.83529 251 SER A O 1
ATOM 1949 N N . ILE A 1 270 ? -10.55099 22.82342 108.12744 1.000 11.25786 252 ILE A N 1
ATOM 1950 C CA . ILE A 1 270 ? -10.14661 23.60245 106.95875 1.000 10.97260 252 ILE A CA 1
ATOM 1951 C C . ILE A 1 270 ? -8.68035 23.34243 106.62634 1.000 11.82683 252 ILE A C 1
ATOM 1952 O O . ILE A 1 270 ? -8.28325 23.39265 105.45539 1.000 12.36578 252 ILE A O 1
ATOM 1957 N N . GLY A 1 271 ? -7.86312 23.00992 107.62618 1.000 10.60099 253 GLY A N 1
ATOM 1958 C CA . GLY A 1 271 ? -6.48495 22.64734 107.33782 1.000 9.71122 253 GLY A CA 1
ATOM 1959 C C . GLY A 1 271 ? -6.38781 21.30755 106.63110 1.000 15.88030 253 GLY A C 1
ATOM 1960 O O . GLY A 1 271 ? -5.66649 21.16560 105.63957 1.000 15.91505 253 GLY A O 1
ATOM 1961 N N . LYS A 1 272 ? -7.13132 20.31079 107.12166 1.000 13.55698 254 LYS A N 1
ATOM 1962 C CA . LYS A 1 272 ? -7.14319 19.00136 106.47232 1.000 15.89629 254 LYS A CA 1
ATOM 1963 C C . LYS A 1 272 ? -7.64771 19.10373 105.03897 1.000 16.42079 254 LYS A C 1
ATOM 1964 O O . LYS A 1 272 ? -7.07665 18.49862 104.12269 1.000 14.15649 254 LYS A O 1
ATOM 1970 N N . VAL A 1 273 ? -8.72013 19.86507 104.82858 1.000 14.42243 255 VAL A N 1
ATOM 1971 C CA . VAL A 1 273 ? -9.33418 19.94001 103.50878 1.000 16.32131 255 VAL A CA 1
ATOM 1972 C C . VAL A 1 273 ? -8.37834 20.59596 102.51757 1.000 14.93514 255 VAL A C 1
ATOM 1973 O O . VAL A 1 273 ? -8.11299 20.05958 101.43536 1.000 11.31970 255 VAL A O 1
ATOM 1977 N N . PHE A 1 274 ? -7.81925 21.74956 102.87846 1.000 15.13234 256 PHE A N 1
ATOM 1978 C CA . PHE A 1 274 ? -7.00944 22.46072 101.89677 1.000 13.48812 256 PHE A CA 1
ATOM 1979 C C . PHE A 1 274 ? -5.57507 21.94722 101.81579 1.000 12.90863 256 PHE A C 1
ATOM 1980 O O . PHE A 1 274 ? -4.85805 22.30201 100.87326 1.000 13.13224 256 PHE A O 1
ATOM 1988 N N . ARG A 1 275 ? -5.16138 21.06738 102.72623 1.000 14.15660 257 ARG A N 1
ATOM 1989 C CA . ARG A 1 275 ? -3.90027 20.35857 102.55681 1.000 17.01701 257 ARG A CA 1
ATOM 1990 C C . ARG A 1 275 ? -4.01457 19.18160 101.59576 1.000 19.14469 257 ARG A C 1
ATOM 1991 O O . ARG A 1 275 ? -2.98697 18.64500 101.16924 1.000 19.16481 257 ARG A O 1
ATOM 1999 N N . GLY A 1 276 ? -5.22794 18.77397 101.23653 1.000 18.50670 258 GLY A N 1
ATOM 2000 C CA . GLY A 1 276 ? -5.41965 17.60890 100.40168 1.000 20.04344 258 GLY A CA 1
ATOM 2001 C C . GLY A 1 276 ? -5.70807 16.32877 101.15431 1.000 19.37440 258 GLY A C 1
ATOM 2002 O O . GLY A 1 276 ? -5.84063 15.27497 100.52151 1.000 20.87086 258 GLY A O 1
ATOM 2003 N N . LYS A 1 277 ? -5.79588 16.37928 102.48146 1.000 17.14242 259 LYS A N 1
ATOM 2004 C CA . LYS A 1 277 ? -6.18535 15.20752 103.25009 1.000 15.09031 259 LYS A CA 1
ATOM 2005 C C . LYS A 1 277 ? -7.68093 14.93365 103.17665 1.000 20.53264 259 LYS A C 1
ATOM 2006 O O . LYS A 1 277 ? -8.12277 13.86136 103.60089 1.000 19.94218 259 LYS A O 1
ATOM 2012 N N . ASP A 1 278 ? -8.45739 15.87310 102.65209 1.000 14.60198 260 ASP A N 1
ATOM 2013 C CA . ASP A 1 278 ? -9.88154 15.70086 102.42033 1.000 16.05321 260 ASP A CA 1
ATOM 2014 C C . ASP A 1 278 ? -10.22451 16.44874 101.13644 1.000 19.92819 260 ASP A C 1
ATOM 2015 O O . ASP A 1 278 ? -9.45381 17.28851 100.66887 1.000 21.05003 260 ASP A O 1
ATOM 2020 N N . GLN A 1 279 ? -11.37343 16.12231 100.54814 1.000 17.56996 261 GLN A N 1
ATOM 2021 C CA . GLN A 1 279 ? -11.74124 16.67081 99.24592 1.000 14.29858 261 GLN A CA 1
ATOM 2022 C C . GLN A 1 279 ? -12.56091 17.94674 99.39859 1.000 13.59515 261 GLN A C 1
ATOM 2023 O O . GLN A 1 279 ? -13.42785 18.03995 100.26963 1.000 14.27406 261 GLN A O 1
ATOM 2029 N N . LEU A 1 280 ? -12.29687 18.92473 98.52309 1.000 13.72264 262 LEU A N 1
ATOM 2030 C CA . LEU A 1 280 ? -13.06028 20.16770 98.55618 1.000 12.72659 262 LEU A CA 1
ATOM 2031 C C . LEU A 1 280 ? -14.53910 19.94478 98.25556 1.000 15.08275 262 LEU A C 1
ATOM 2032 O O . LEU A 1 280 ? -15.37516 20.72966 98.71284 1.000 11.89460 262 LEU A O 1
ATOM 2037 N N . GLN A 1 281 ? -14.88417 18.86962 97.53507 1.000 12.25743 263 GLN A N 1
ATOM 2038 C CA . GLN A 1 281 ? -16.28305 18.61807 97.19417 1.000 11.17576 263 GLN A CA 1
ATOM 2039 C C . GLN A 1 281 ? -17.15725 18.47771 98.43454 1.000 16.35981 263 GLN A C 1
ATOM 2040 O O . GLN A 1 281 ? -18.36062 18.75532 98.37594 1.000 16.53774 263 GLN A O 1
ATOM 2046 N N . TYR A 1 282 ? -16.57795 18.06065 99.56552 1.000 12.52093 264 TYR A N 1
ATOM 2047 C CA . TYR A 1 282 ? -17.35372 17.92246 100.79280 1.000 12.71282 264 TYR A CA 1
ATOM 2048 C C . TYR A 1 282 ? -17.68387 19.26190 101.44111 1.000 11.29924 264 TYR A C 1
ATOM 2049 O O . TYR A 1 282 ? -18.48765 19.29101 102.37590 1.000 12.13819 264 TYR A O 1
ATOM 2058 N N . LEU A 1 283 ? -17.10492 20.36718 100.96681 1.000 15.55243 265 LEU A N 1
ATOM 2059 C CA . LEU A 1 283 ? -17.37751 21.67264 101.56024 1.000 15.90773 265 LEU A CA 1
ATOM 2060 C C . LEU A 1 283 ? -18.78958 22.16832 101.28232 1.000 16.38485 265 LEU A C 1
ATOM 2061 O O . LEU A 1 283 ? -19.14595 23.25831 101.74588 1.000 16.07351 265 LEU A O 1
ATOM 2066 N N . THR A 1 284 ? -19.60651 21.39143 100.57119 1.000 13.85845 266 THR A N 1
ATOM 2067 C CA . THR A 1 284 ? -20.93466 21.84942 100.19045 1.000 16.59872 266 THR A CA 1
ATOM 2068 C C . THR A 1 284 ? -21.85544 22.05946 101.39039 1.000 17.35083 266 THR A C 1
ATOM 2069 O O . THR A 1 284 ? -22.79695 22.85385 101.29659 1.000 18.21182 266 THR A O 1
ATOM 2073 N N . ASN A 1 285 ? -21.59881 21.39395 102.51954 1.000 16.34001 267 ASN A N 1
ATOM 2074 C CA . ASN A 1 285 ? -22.39703 21.58301 103.72752 1.000 17.50933 267 ASN A CA 1
ATOM 2075 C C . ASN A 1 285 ? -21.55046 22.09144 104.89248 1.000 11.82379 267 ASN A C 1
ATOM 2076 O O . ASN A 1 285 ? -21.86982 21.83609 106.05695 1.000 15.08967 267 ASN A O 1
ATOM 2081 N N . TRP A 1 286 ? -20.49104 22.83701 104.58007 1.000 12.43754 268 TRP A N 1
ATOM 2082 C CA . TRP A 1 286 ? -19.67237 23.50001 105.58868 1.000 14.89604 268 TRP A CA 1
ATOM 2083 C C . TRP A 1 286 ? -20.54988 24.18289 106.62539 1.000 10.95027 268 TRP A C 1
ATOM 2084 O O . TRP A 1 286 ? -21.47684 24.91926 106.28512 1.000 12.78012 268 TRP A O 1
ATOM 2095 N N . GLY A 1 287 ? -20.27833 23.90022 107.89460 1.000 13.41250 269 GLY A N 1
ATOM 2096 C CA . GLY A 1 287 ? -21.07687 24.44626 108.97328 1.000 13.41175 269 GLY A CA 1
ATOM 2097 C C . GLY A 1 287 ? -21.31489 23.44010 110.08280 1.000 15.93309 269 GLY A C 1
ATOM 2098 O O . GLY A 1 287 ? -20.45049 22.60385 110.36600 1.000 13.52607 269 GLY A O 1
ATOM 2099 N N . THR A 1 288 ? -22.49756 23.48801 110.70120 1.000 14.40758 270 THR A N 1
ATOM 2100 C CA . THR A 1 288 ? -22.80880 22.56205 111.78651 1.000 13.59341 270 THR A CA 1
ATOM 2101 C C . THR A 1 288 ? -22.77510 21.11106 111.33099 1.000 13.32511 270 THR A C 1
ATOM 2102 O O . THR A 1 288 ? -22.57078 20.22011 112.16095 1.000 15.62334 270 THR A O 1
ATOM 2106 N N . ALA A 1 289 ? -22.96316 20.85566 110.03266 1.000 15.83409 271 ALA A N 1
ATOM 2107 C CA . ALA A 1 289 ? -22.82615 19.50232 109.50550 1.000 17.59197 271 ALA A CA 1
ATOM 2108 C C . ALA A 1 289 ? -21.40225 18.97588 109.63507 1.000 18.15062 271 ALA A C 1
ATOM 2109 O O . ALA A 1 289 ? -21.18563 17.76491 109.50553 1.000 14.40624 271 ALA A O 1
ATOM 2111 N N . TRP A 1 290 ? -20.42276 19.85596 109.85006 1.000 13.44997 272 TRP A N 1
ATOM 2112 C CA . TRP A 1 290 ? -19.05381 19.44593 110.12925 1.000 11.05023 272 TRP A CA 1
ATOM 2113 C C . TRP A 1 290 ? -18.75284 19.44179 111.62259 1.000 13.23806 272 TRP A C 1
ATOM 2114 O O . TRP A 1 290 ? -17.58201 19.42621 112.01342 1.000 14.50938 272 TRP A O 1
ATOM 2125 N N . GLY A 1 291 ? -19.78275 19.46595 112.46261 1.000 16.09927 273 GLY A N 1
ATOM 2126 C CA . GLY A 1 291 ? -19.59704 19.45169 113.89921 1.000 15.92088 273 GLY A CA 1
ATOM 2127 C C . GLY A 1 291 ? -19.39901 20.80548 114.54474 1.000 14.19921 273 GLY A C 1
ATOM 2128 O O . GLY A 1 291 ? -19.13730 20.86161 115.75314 1.000 14.44461 273 GLY A O 1
ATOM 2129 N N . PHE A 1 292 ? -19.51305 21.89275 113.78557 1.000 13.27918 274 PHE A N 1
ATOM 2130 C CA . PHE A 1 292 ? -19.30441 23.22149 114.34183 1.000 12.18107 274 PHE A CA 1
ATOM 2131 C C . PHE A 1 292 ? -20.45589 23.59965 115.27094 1.000 12.30405 274 PHE A C 1
ATOM 2132 O O . PHE A 1 292 ? -21.57533 23.08343 115.16911 1.000 13.70833 274 PHE A O 1
ATOM 2140 N N . ALA A 1 293 ? -20.18134 24.54876 116.16229 1.000 15.88144 275 ALA A N 1
ATOM 2141 C CA . ALA A 1 293 ? -21.25787 25.18110 116.90936 1.000 14.49838 275 ALA A CA 1
ATOM 2142 C C . ALA A 1 293 ? -22.12192 26.00764 115.95455 1.000 12.80380 275 ALA A C 1
ATOM 2143 O O . ALA A 1 293 ? -21.84938 26.11053 114.75514 1.000 13.80572 275 ALA A O 1
ATOM 2145 N N . ALA A 1 294 ? -23.19174 26.59050 116.48912 1.000 13.04170 276 ALA A N 1
ATOM 2146 C CA . ALA A 1 294 ? -24.05855 27.42822 115.67613 1.000 16.35281 276 ALA A CA 1
ATOM 2147 C C . ALA A 1 294 ? -23.25511 28.56374 115.04886 1.000 16.07462 276 ALA A C 1
ATOM 2148 O O . ALA A 1 294 ? -22.24497 29.01602 115.59603 1.000 13.28854 276 ALA A O 1
ATOM 2150 N N . SER A 1 295 ? -23.70540 29.00479 113.87316 1.000 17.13176 277 SER A N 1
ATOM 2151 C CA . SER A 1 295 ? -22.98777 30.04961 113.14913 1.000 18.31465 277 SER A CA 1
ATOM 2152 C C . SER A 1 295 ? -22.89750 31.33090 113.96625 1.000 15.38830 277 SER A C 1
ATOM 2153 O O . SER A 1 295 ? -21.85113 31.98784 113.98263 1.000 15.80660 277 SER A O 1
ATOM 2156 N N . ASP A 1 296 ? -23.97686 31.69693 114.65764 1.000 18.46381 278 ASP A N 1
ATOM 2157 C CA . ASP A 1 296 ? -23.99748 32.92404 115.44468 1.000 17.13735 278 ASP A CA 1
ATOM 2158 C C . ASP A 1 296 ? -23.34393 32.76469 116.81132 1.000 19.33579 278 ASP A C 1
ATOM 2159 O O . ASP A 1 296 ? -23.48201 33.65618 117.65384 1.000 22.10218 278 ASP A O 1
ATOM 2164 N N . ARG A 1 297 ? -22.63574 31.65771 117.04550 1.000 15.56778 279 ARG A N 1
ATOM 2165 C CA . ARG A 1 297 ? -21.89561 31.44762 118.28176 1.000 15.09293 279 ARG A CA 1
ATOM 2166 C C . ARG A 1 297 ? -20.44843 31.04308 118.02370 1.000 16.51129 279 ARG A C 1
ATOM 2167 O O . ARG A 1 297 ? -19.74686 30.66698 118.96930 1.000 17.30455 279 ARG A O 1
ATOM 2175 N N . SER A 1 298 ? -19.97657 31.11908 116.77864 1.000 16.76954 280 SER A N 1
ATOM 2176 C CA . SER A 1 298 ? -18.69922 30.53076 116.38699 1.000 15.82585 280 SER A CA 1
ATOM 2177 C C . SER A 1 298 ? -17.75479 31.59712 115.85584 1.000 14.30207 280 SER A C 1
ATOM 2178 O O . SER A 1 298 ? -18.02607 32.21150 114.81761 1.000 16.02171 280 SER A O 1
ATOM 2181 N N . LEU A 1 299 ? -16.62765 31.77369 116.53605 1.000 14.54871 281 LEU A N 1
ATOM 2182 C CA . LEU A 1 299 ? -15.49411 32.50268 115.98226 1.000 15.38843 281 LEU A CA 1
ATOM 2183 C C . LEU A 1 299 ? -14.61987 31.51447 115.21733 1.000 15.78247 281 LEU A C 1
ATOM 2184 O O . LEU A 1 299 ? -14.20567 30.49115 115.77337 1.000 12.10017 281 LEU A O 1
ATOM 2189 N N . VAL A 1 300 ? -14.37923 31.78682 113.93626 1.000 11.01434 282 VAL A N 1
ATOM 2190 C CA . VAL A 1 300 ? -13.63278 30.86234 113.09356 1.000 13.63638 282 VAL A CA 1
ATOM 2191 C C . VAL A 1 300 ? -12.32766 31.51342 112.64569 1.000 15.27564 282 VAL A C 1
ATOM 2192 O O . VAL A 1 300 ? -12.16480 32.73924 112.65428 1.000 12.53156 282 VAL A O 1
ATOM 2196 N N . PHE A 1 301 ? -11.38054 30.66466 112.26565 1.000 12.19103 283 PHE A N 1
ATOM 2197 C CA . PHE A 1 301 ? -10.03697 31.09830 111.91445 1.000 10.41887 283 PHE A CA 1
ATOM 2198 C C . PHE A 1 301 ? -9.32505 29.93527 111.24504 1.000 12.50154 283 PHE A C 1
ATOM 2199 O O . PHE A 1 301 ? -9.65740 28.77025 111.48927 1.000 14.01363 283 PHE A O 1
ATOM 2207 N N . VAL A 1 302 ? -8.35150 30.25720 110.39286 1.000 13.90510 284 VAL A N 1
ATOM 2208 C CA . VAL A 1 302 ? -7.52617 29.20591 109.80711 1.000 13.42907 284 VAL A CA 1
ATOM 2209 C C . VAL A 1 302 ? -6.54270 28.67949 110.84142 1.000 16.13214 284 VAL A C 1
ATOM 2210 O O . VAL A 1 302 ? -6.38389 27.46483 111.01130 1.000 13.94187 284 VAL A O 1
ATOM 2214 N N . ASP A 1 303 ? -5.88184 29.58501 111.55975 1.000 11.68396 285 ASP A N 1
ATOM 2215 C CA . ASP A 1 303 ? -5.01315 29.21502 112.66501 1.000 10.20514 285 ASP A CA 1
ATOM 2216 C C . ASP A 1 303 ? -5.12864 30.27582 113.74845 1.000 14.19230 285 ASP A C 1
ATOM 2217 O O . ASP A 1 303 ? -5.65977 31.36483 113.52247 1.000 12.23689 285 ASP A O 1
ATOM 2222 N N . ASN A 1 304 ? -4.66958 29.92846 114.94796 1.000 11.53822 286 ASN A N 1
ATOM 2223 C CA . ASN A 1 304 ? -4.57459 30.88116 116.04607 1.000 12.84798 286 ASN A CA 1
ATOM 2224 C C . ASN A 1 304 ? -3.15174 30.83454 116.59629 1.000 12.98235 286 ASN A C 1
ATOM 2225 O O . ASN A 1 304 ? -2.32270 30.02631 116.16298 1.000 12.18649 286 ASN A O 1
ATOM 2230 N N . HIS A 1 305 ? -2.86419 31.71187 117.56021 1.000 10.53308 287 HIS A N 1
ATOM 2231 C CA . HIS A 1 305 ? -1.49822 31.83287 118.05875 1.000 11.82816 287 HIS A CA 1
ATOM 2232 C C . HIS A 1 305 ? -1.00459 30.55913 118.73866 1.000 14.13652 287 HIS A C 1
ATOM 2233 O O . HIS A 1 305 ? 0.21075 30.35148 118.82900 1.000 13.47125 287 HIS A O 1
ATOM 2240 N N . ASP A 1 306 ? -1.91212 29.69837 119.19981 1.000 13.13205 288 ASP A N 1
ATOM 2241 C CA . ASP A 1 306 ? -1.51071 28.42987 119.80121 1.000 16.24994 288 ASP A CA 1
ATOM 2242 C C . ASP A 1 306 ? -1.22814 27.37584 118.73471 1.000 15.90943 288 ASP A C 1
ATOM 2243 O O . ASP A 1 306 ? -0.10610 26.86628 118.63452 1.000 15.05357 288 ASP A O 1
ATOM 2248 N N . ASN A 1 307 ? -2.23728 27.03102 117.92572 1.000 12.78560 289 ASN A N 1
ATOM 2249 C CA . ASN A 1 307 ? -2.08893 25.85698 117.07316 1.000 15.17255 289 ASN A CA 1
ATOM 2250 C C . ASN A 1 307 ? -1.21561 26.12124 115.85143 1.000 13.82881 289 ASN A C 1
ATOM 2251 O O . ASN A 1 307 ? -0.73459 25.16452 115.23899 1.000 13.26121 289 ASN A O 1
ATOM 2256 N N . GLN A 1 308 ? -0.96086 27.38636 115.49892 1.000 13.35070 290 GLN A N 1
ATOM 2257 C CA . GLN A 1 308 ? 0.07752 27.64256 114.50511 1.000 11.90850 290 GLN A CA 1
ATOM 2258 C C . GLN A 1 308 ? 1.45027 27.25199 115.02667 1.000 14.26000 290 GLN A C 1
ATOM 2259 O O . GLN A 1 308 ? 2.38622 27.10091 114.23538 1.000 14.14310 290 GLN A O 1
ATOM 2265 N N . ARG A 1 309 ? 1.55254 27.01491 116.33067 1.000 13.74612 291 ARG A N 1
ATOM 2266 C CA . ARG A 1 309 ? 2.79850 26.76763 117.03570 1.000 18.27996 291 ARG A CA 1
ATOM 2267 C C . ARG A 1 309 ? 2.83654 25.38600 117.67633 1.000 20.79854 291 ARG A C 1
ATOM 2268 O O . ARG A 1 309 ? 3.73167 25.10820 118.48417 1.000 19.95393 291 ARG A O 1
ATOM 2276 N N . GLY A 1 310 ? 1.89457 24.50992 117.33864 1.000 16.37640 292 GLY A N 1
ATOM 2277 C CA . GLY A 1 310 ? 1.82419 23.22020 117.98784 1.000 25.11752 292 GLY A CA 1
ATOM 2278 C C . GLY A 1 310 ? 1.30274 23.25540 119.40758 1.000 28.78948 292 GLY A C 1
ATOM 2279 O O . GLY A 1 310 ? 1.28784 22.21129 120.06616 1.000 27.13428 292 GLY A O 1
ATOM 2280 N N . HIS A 1 311 ? 0.89881 24.42177 119.90831 1.000 19.03217 293 HIS A N 1
ATOM 2281 C CA . HIS A 1 311 ? 0.34146 24.56916 121.24368 1.000 21.10082 293 HIS A CA 1
ATOM 2282 C C . HIS A 1 311 ? -1.17298 24.36381 121.20886 1.000 25.22677 293 HIS A C 1
ATOM 2283 O O . HIS A 1 311 ? -1.80060 24.33001 120.14625 1.000 24.64060 293 HIS A O 1
ATOM 2290 N N . GLY A 1 312 ? -1.76242 24.22200 122.39361 1.000 25.54356 294 GLY A N 1
ATOM 2291 C CA . GLY A 1 312 ? -3.19964 24.05588 122.48585 1.000 25.05688 294 GLY A CA 1
ATOM 2292 C C . GLY A 1 312 ? -3.64840 22.75561 121.85613 1.000 35.06301 294 GLY A C 1
ATOM 2293 O O . GLY A 1 312 ? -3.18353 21.68055 122.24675 1.000 36.87023 294 GLY A O 1
ATOM 2294 N N . ALA A 1 313 ? -4.55586 22.83818 120.88070 1.000 31.20267 295 ALA A N 1
ATOM 2295 C CA . ALA A 1 313 ? -4.96880 21.63674 120.16629 1.000 34.93518 295 ALA A CA 1
ATOM 2296 C C . ALA A 1 313 ? -3.78184 20.99059 119.46158 1.000 38.94678 295 ALA A C 1
ATOM 2297 O O . ALA A 1 313 ? -3.63105 19.76371 119.48253 1.000 39.25433 295 ALA A O 1
ATOM 2299 N N . GLY A 1 314 ? -2.92273 21.80020 118.84452 1.000 28.79692 296 GLY A N 1
ATOM 2300 C CA . GLY A 1 314 ? -1.67827 21.29891 118.28671 1.000 30.78667 296 GLY A CA 1
ATOM 2301 C C . GLY A 1 314 ? -1.80312 20.36386 117.10178 1.000 37.53223 296 GLY A C 1
ATOM 2302 O O . GLY A 1 314 ? -0.94587 19.49163 116.91811 1.000 41.80354 296 GLY A O 1
ATOM 2303 N N . GLY A 1 315 ? -2.84019 20.52261 116.28508 1.000 26.88234 297 GLY A N 1
ATOM 2304 C CA . GLY A 1 315 ? -3.02440 19.63360 115.14805 1.000 25.84269 297 GLY A CA 1
ATOM 2305 C C . GLY A 1 315 ? -2.00521 19.92052 114.05600 1.000 29.85267 297 GLY A C 1
ATOM 2306 O O . GLY A 1 315 ? -1.76805 21.08009 113.69613 1.000 21.32496 297 GLY A O 1
ATOM 2307 N N . ALA A 1 316 ? -1.36903 18.86303 113.54438 1.000 21.82971 298 ALA A N 1
ATOM 2308 C CA . ALA A 1 316 ? -0.37069 19.03667 112.49540 1.000 22.49678 298 ALA A CA 1
ATOM 2309 C C . ALA A 1 316 ? -0.99077 19.40333 111.15270 1.000 20.16452 298 ALA A C 1
ATOM 2310 O O . ALA A 1 316 ? -0.26875 19.84873 110.25285 1.000 19.05688 298 ALA A O 1
ATOM 2312 N N . ASP A 1 317 ? -2.30017 19.23293 110.99214 1.000 13.77770 299 ASP A N 1
ATOM 2313 C CA . ASP A 1 317 ? -2.95378 19.60957 109.74817 1.000 17.42467 299 ASP A CA 1
ATOM 2314 C C . ASP A 1 317 ? -3.32263 21.08902 109.69996 1.000 16.55211 299 ASP A C 1
ATOM 2315 O O . ASP A 1 317 ? -3.81095 21.55310 108.66433 1.000 16.69674 299 ASP A O 1
ATOM 2320 N N . VAL A 1 318 ? -3.10018 21.83324 110.78761 1.000 17.16283 300 VAL A N 1
ATOM 2321 C CA . VAL A 1 318 ? -3.38055 23.26555 110.79210 1.000 13.20528 300 VAL A CA 1
ATOM 2322 C C . VAL A 1 318 ? -2.51575 23.95474 109.74584 1.000 15.57438 300 VAL A C 1
ATOM 2323 O O . VAL A 1 318 ? -1.30601 23.71151 109.65288 1.000 14.25765 300 VAL A O 1
ATOM 2327 N N . LEU A 1 319 ? -3.13773 24.80624 108.93819 1.000 12.65922 301 LEU A N 1
ATOM 2328 C CA . LEU A 1 319 ? -2.42058 25.58553 107.94094 1.000 13.75952 301 LEU A CA 1
ATOM 2329 C C . LEU A 1 319 ? -1.96237 26.90552 108.54759 1.000 13.30249 301 LEU A C 1
ATOM 2330 O O . LEU A 1 319 ? -2.69750 27.53873 109.30932 1.000 11.49483 301 LEU A O 1
ATOM 2335 N N . THR A 1 320 ? -0.72417 27.29302 108.23933 1.000 13.75525 302 THR A N 1
ATOM 2336 C CA . THR A 1 320 ? -0.13648 28.54989 108.69354 1.000 12.91936 302 THR A CA 1
ATOM 2337 C C . THR A 1 320 ? 0.45425 29.28442 107.49463 1.000 15.43711 302 THR A C 1
ATOM 2338 O O . THR A 1 320 ? 0.46326 28.77283 106.36661 1.000 14.19252 302 THR A O 1
ATOM 2342 N N . TYR A 1 321 ? 0.98557 30.48538 107.75880 1.000 12.77782 303 TYR A N 1
ATOM 2343 C CA . TYR A 1 321 ? 1.65147 31.27275 106.72371 1.000 12.83840 303 TYR A CA 1
ATOM 2344 C C . TYR A 1 321 ? 2.80810 30.51743 106.08176 1.000 14.72572 303 TYR A C 1
ATOM 2345 O O . TYR A 1 321 ? 3.23497 30.87999 104.97902 1.000 12.17905 303 TYR A O 1
ATOM 2354 N N . LYS A 1 322 ? 3.34602 29.50136 106.76259 1.000 12.48500 304 LYS A N 1
ATOM 2355 C CA . LYS A 1 322 ? 4.45363 28.71670 106.22539 1.000 15.60626 304 LYS A CA 1
ATOM 2356 C C . LYS A 1 322 ? 4.03271 27.81230 105.07365 1.000 14.18817 304 LYS A C 1
ATOM 2357 O O . LYS A 1 322 ? 4.90372 27.26469 104.38937 1.000 14.87795 304 LYS A O 1
ATOM 2363 N N . VAL A 1 323 ? 2.73571 27.62173 104.86443 1.000 13.19068 305 VAL A N 1
ATOM 2364 C CA . VAL A 1 323 ? 2.22123 26.91919 103.68970 1.000 14.94162 305 VAL A CA 1
ATOM 2365 C C . VAL A 1 323 ? 1.37889 27.92095 102.90842 1.000 16.67299 305 VAL A C 1
ATOM 2366 O O . VAL A 1 323 ? 0.14350 27.79818 102.86372 1.000 14.77080 305 VAL A O 1
ATOM 2370 N N . PRO A 1 324 ? 2.01131 28.89354 102.24294 1.000 16.80647 306 PRO A N 1
ATOM 2371 C CA . PRO A 1 324 ? 1.26666 30.09891 101.82672 1.000 14.56062 306 PRO A CA 1
ATOM 2372 C C . PRO A 1 324 ? 0.14430 29.84022 100.83506 1.000 12.65914 306 PRO A C 1
ATOM 2373 O O . PRO A 1 324 ? -0.94690 30.40273 100.99288 1.000 13.28417 306 PRO A O 1
ATOM 2377 N N . LYS A 1 325 ? 0.37653 29.02230 99.80722 1.000 15.46961 307 LYS A N 1
ATOM 2378 C CA . LYS A 1 325 ? -0.64563 28.83234 98.78108 1.000 16.97441 307 LYS A CA 1
ATOM 2379 C C . LYS A 1 325 ? -1.93229 28.27993 99.37911 1.000 13.23758 307 LYS A C 1
ATOM 2380 O O . LYS A 1 325 ? -3.02112 28.82426 99.15779 1.000 11.67007 307 LYS A O 1
ATOM 2386 N N . GLN A 1 326 ? -1.82186 27.20303 100.15613 1.000 14.24614 308 GLN A N 1
ATOM 2387 C CA . GLN A 1 326 ? -3.00335 26.58470 100.74344 1.000 11.59054 308 GLN A CA 1
ATOM 2388 C C . GLN A 1 326 ? -3.55580 27.41393 101.89730 1.000 11.90702 308 GLN A C 1
ATOM 2389 O O . GLN A 1 326 ? -4.76370 27.38056 102.16176 1.000 12.42988 308 GLN A O 1
ATOM 2395 N N . TYR A 1 327 ? -2.69597 28.16854 102.58602 1.000 13.54241 309 TYR A N 1
ATOM 2396 C CA . TYR A 1 327 ? -3.17822 29.07169 103.62586 1.000 13.58394 309 TYR A CA 1
ATOM 2397 C C . TYR A 1 327 ? -4.09539 30.13661 103.03845 1.000 11.13307 309 TYR A C 1
ATOM 2398 O O . TYR A 1 327 ? -5.15265 30.43919 103.60487 1.000 10.03164 309 TYR A O 1
ATOM 2407 N N . LYS A 1 328 ? -3.72332 30.69245 101.88422 1.000 10.77506 310 LYS A N 1
ATOM 2408 C CA . LYS A 1 328 ? -4.55519 31.71740 101.26277 1.000 11.79162 310 LYS A CA 1
ATOM 2409 C C . LYS A 1 328 ? -5.85004 31.12216 100.71752 1.000 10.92098 310 LYS A C 1
ATOM 2410 O O . LYS A 1 328 ? -6.90813 31.76049 100.77760 1.000 7.64890 310 LYS A O 1
ATOM 2416 N N . MET A 1 329 ? -5.79163 29.89894 100.18561 1.000 9.90318 311 MET A N 1
ATOM 2417 C CA . MET A 1 329 ? -7.00895 29.25141 99.70823 1.000 9.16623 311 MET A CA 1
ATOM 2418 C C . MET A 1 329 ? -7.99418 29.04333 100.85162 1.000 12.71281 311 MET A C 1
ATOM 2419 O O . MET A 1 329 ? -9.18416 29.35356 100.72600 1.000 13.37294 311 MET A O 1
ATOM 2424 N N . ALA A 1 330 ? -7.51024 28.53075 101.98816 1.000 11.08926 312 ALA A N 1
ATOM 2425 C CA . ALA A 1 330 ? -8.39037 28.33464 103.13844 1.000 13.75670 312 ALA A CA 1
ATOM 2426 C C . ALA A 1 330 ? -8.90175 29.66678 103.68008 1.000 11.06199 312 ALA A C 1
ATOM 2427 O O . ALA A 1 330 ? -10.08309 29.78555 104.03127 1.000 10.21879 312 ALA A O 1
ATOM 2429 N N . SER A 1 331 ? -8.03020 30.67588 103.75637 1.000 10.72419 313 SER A N 1
ATOM 2430 C CA . SER A 1 331 ? -8.46347 31.99829 104.20592 1.000 12.93033 313 SER A CA 1
ATOM 2431 C C . SER A 1 331 ? -9.51382 32.57836 103.26769 1.000 12.45418 313 SER A C 1
ATOM 2432 O O . SER A 1 331 ? -10.50198 33.17283 103.71716 1.000 13.36494 313 SER A O 1
ATOM 2435 N N . ALA A 1 332 ? -9.31876 32.40256 101.96036 1.000 9.48385 314 ALA A N 1
ATOM 2436 C CA . ALA A 1 332 ? -10.29224 32.88507 100.98953 1.000 9.36610 314 ALA A CA 1
ATOM 2437 C C . ALA A 1 332 ? -11.63162 32.18104 101.15321 1.000 10.98315 314 ALA A C 1
ATOM 2438 O O . ALA A 1 332 ? -12.68822 32.81404 101.05366 1.000 10.01920 314 ALA A O 1
ATOM 2440 N N . PHE A 1 333 ? -11.61138 30.86526 101.39628 1.000 10.40560 315 PHE A N 1
ATOM 2441 C CA . PHE A 1 333 ? -12.86175 30.13729 101.58021 1.000 10.10437 315 PHE A CA 1
ATOM 2442 C C . PHE A 1 333 ? -13.59283 30.61420 102.82892 1.000 10.65042 315 PHE A C 1
ATOM 2443 O O . PHE A 1 333 ? -14.79343 30.90808 102.78569 1.000 14.56704 315 PHE A O 1
ATOM 2451 N N . MET A 1 334 ? -12.87674 30.70562 103.95170 1.000 11.44810 316 MET A N 1
ATOM 2452 C CA . MET A 1 334 ? -13.44071 31.26404 105.17934 1.000 11.86162 316 MET A CA 1
ATOM 2453 C C . MET A 1 334 ? -14.07546 32.62927 104.93781 1.000 13.76455 316 MET A C 1
ATOM 2454 O O . MET A 1 334 ? -15.21387 32.88808 105.35275 1.000 12.32361 316 MET A O 1
ATOM 2459 N N . LEU A 1 335 ? -13.32931 33.53379 104.30601 1.000 11.02644 317 LEU A N 1
ATOM 2460 C CA . LEU A 1 335 ? -13.82901 34.89184 104.12997 1.000 11.27449 317 LEU A CA 1
ATOM 2461 C C . LEU A 1 335 ? -14.94675 34.96211 103.09842 1.000 12.84074 317 LEU A C 1
ATOM 2462 O O . LEU A 1 335 ? -15.75099 35.89909 103.13637 1.000 12.15358 317 LEU A O 1
ATOM 2467 N N . ALA A 1 336 ? -15.04507 33.97724 102.20721 1.000 10.42623 318 ALA A N 1
ATOM 2468 C CA . ALA A 1 336 ? -16.15445 33.93732 101.26550 1.000 9.08355 318 ALA A CA 1
ATOM 2469 C C . ALA A 1 336 ? -17.38145 33.23731 101.82915 1.000 9.93983 318 ALA A C 1
ATOM 2470 O O . ALA A 1 336 ? -18.48316 33.43444 101.30336 1.000 11.39376 318 ALA A O 1
ATOM 2472 N N . HIS A 1 337 ? -17.22424 32.45359 102.90072 1.000 15.08305 319 HIS A N 1
ATOM 2473 C CA . HIS A 1 337 ? -18.30883 31.63121 103.42339 1.000 13.74328 319 HIS A CA 1
ATOM 2474 C C . HIS A 1 337 ? -19.07449 32.36282 104.52455 1.000 12.93954 319 HIS A C 1
ATOM 2475 O O . HIS A 1 337 ? -18.46402 32.93787 105.42970 1.000 15.89856 319 HIS A O 1
ATOM 2482 N N . PRO A 1 338 ? -20.40952 32.29655 104.49056 1.000 12.98254 320 PRO A N 1
ATOM 2483 C CA . PRO A 1 338 ? -21.21492 33.03754 105.47650 1.000 13.24822 320 PRO A CA 1
ATOM 2484 C C . PRO A 1 338 ? -21.11617 32.50608 106.89623 1.000 15.46354 320 PRO A C 1
ATOM 2485 O O . PRO A 1 338 ? -21.53608 33.21141 107.82396 1.000 14.12363 320 PRO A O 1
ATOM 2489 N N . PHE A 1 339 ? -20.59229 31.30175 107.10487 1.000 12.90770 321 PHE A N 1
ATOM 2490 C CA . PHE A 1 339 ? -20.59927 30.72707 108.44184 1.000 13.91742 321 PHE A CA 1
ATOM 2491 C C . PHE A 1 339 ? -19.68250 31.49988 109.38036 1.000 10.78517 321 PHE A C 1
ATOM 2492 O O . PHE A 1 339 ? -18.54946 31.84125 109.03059 1.000 14.21551 321 PHE A O 1
ATOM 2500 N N . GLY A 1 340 ? -20.18019 31.75447 110.58818 1.000 11.85537 322 GLY A N 1
ATOM 2501 C CA . GLY A 1 340 ? -19.34803 32.20625 111.68655 1.000 14.65767 322 GLY A CA 1
ATOM 2502 C C . GLY A 1 340 ? -18.85434 33.64242 111.56025 1.000 16.76156 322 GLY A C 1
ATOM 2503 O O . GLY A 1 340 ? -19.25205 34.41580 110.68383 1.000 13.45120 322 GLY A O 1
ATOM 2504 N N . THR A 1 341 ? -17.97169 33.98844 112.49738 1.000 18.20062 323 THR A N 1
ATOM 2505 C CA . THR A 1 341 ? -17.301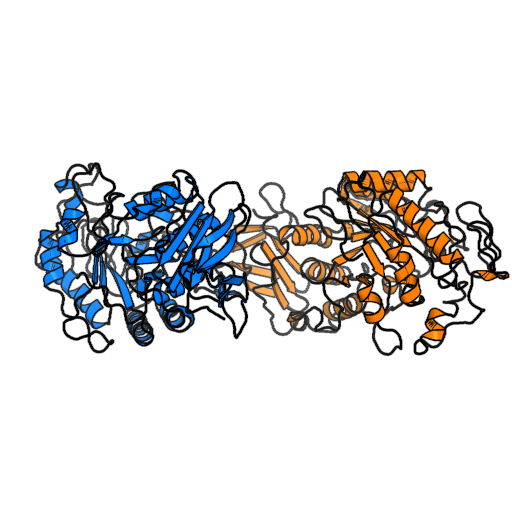78 35.28404 112.55077 1.000 15.17776 323 THR A CA 1
ATOM 2506 C C . THR A 1 341 ? -15.81011 35.06762 112.33273 1.000 15.56629 323 THR A C 1
ATOM 2507 O O . THR A 1 341 ? -15.13656 34.51321 113.21614 1.000 12.67543 323 THR A O 1
ATOM 2511 N N . PRO A 1 342 ? -15.26251 35.43925 111.17717 1.000 11.61277 324 PRO A N 1
ATOM 2512 C CA . PRO A 1 342 ? -13.85937 35.11779 110.88844 1.000 13.50951 324 PRO A CA 1
ATOM 2513 C C . PRO A 1 342 ? -12.87165 35.99309 111.64948 1.000 16.08935 324 PRO A C 1
ATOM 2514 O O . PRO A 1 342 ? -13.00973 37.21636 111.71599 1.000 12.47203 324 PRO A O 1
ATOM 2518 N N . ARG A 1 343 ? -11.83867 35.34754 112.18537 1.000 14.62522 325 ARG A N 1
ATOM 2519 C CA . ARG A 1 343 ? -10.69006 36.02717 112.76265 1.000 11.58614 325 ARG A CA 1
ATOM 2520 C C . ARG A 1 343 ? -9.47452 35.71545 111.90283 1.000 14.46638 325 ARG A C 1
ATOM 2521 O O . ARG A 1 343 ? -9.22039 34.54903 111.57907 1.000 13.21691 325 ARG A O 1
ATOM 2529 N N . VAL A 1 344 ? -8.75398 36.75919 111.50866 1.000 10.90279 326 VAL A N 1
ATOM 2530 C CA . VAL A 1 344 ? -7.61020 36.65048 110.61307 1.000 13.23337 326 VAL A CA 1
ATOM 2531 C C . VAL A 1 344 ? -6.34665 36.72033 111.45821 1.000 11.32099 326 VAL A C 1
ATOM 2532 O O . VAL A 1 344 ? -6.03708 37.76127 112.04954 1.000 11.30784 326 VAL A O 1
ATOM 2536 N N . MET A 1 345 ? -5.60114 35.62232 111.48698 1.000 12.78264 327 MET A N 1
ATOM 2537 C CA . MET A 1 345 ? -4.34146 35.58510 112.21290 1.000 11.98569 327 MET A CA 1
ATOM 2538 C C . MET A 1 345 ? -3.32377 36.52057 111.57584 1.000 9.31964 327 MET A C 1
ATOM 2539 O O . MET A 1 345 ? -3.28876 36.68972 110.35388 1.000 9.08330 327 MET A O 1
ATOM 2544 N N . SER A 1 346 ? -2.50611 37.15081 112.41479 1.000 12.99730 328 SER A N 1
ATOM 2545 C CA . SER A 1 346 ? -1.38766 37.96007 111.94259 1.000 11.75204 328 SER A CA 1
ATOM 2546 C C . SER A 1 346 ? -0.18301 37.65348 112.81828 1.000 10.52482 328 SER A C 1
ATOM 2547 O O . SER A 1 346 ? -0.22292 37.88668 114.03105 1.000 14.10115 328 SER A O 1
ATOM 2550 N N . SER A 1 347 ? 0.89073 37.16020 112.20831 1.000 10.39950 329 SER A N 1
ATOM 2551 C CA . SER A 1 347 ? 1.95946 36.51082 112.94865 1.000 13.53898 329 SER A CA 1
ATOM 2552 C C . SER A 1 347 ? 3.28010 37.25781 112.83141 1.000 13.62919 329 SER A C 1
ATOM 2553 O O . SER A 1 347 ? 3.47330 38.11204 111.96012 1.000 12.37778 329 SER A O 1
ATOM 2556 N N . PHE A 1 348 ? 4.19357 36.91418 113.73487 1.000 13.22638 330 PHE A N 1
ATOM 2557 C CA . PHE A 1 348 ? 5.60894 37.16458 113.53255 1.000 13.42031 330 PHE A CA 1
ATOM 2558 C C . PHE A 1 348 ? 6.27008 35.85821 113.11900 1.000 16.40846 330 PHE A C 1
ATOM 2559 O O . PHE A 1 348 ? 5.82779 34.77260 113.50521 1.000 15.18230 330 PHE A O 1
ATOM 2567 N N . SER A 1 349 ? 7.29789 35.96649 112.28095 1.000 14.86060 331 SER A N 1
ATOM 2568 C CA . SER A 1 349 ? 7.97093 34.77378 111.78443 1.000 16.17248 331 SER A CA 1
ATOM 2569 C C . SER A 1 349 ? 8.67925 34.05274 112.92475 1.000 18.08309 331 SER A C 1
ATOM 2570 O O . SER A 1 349 ? 9.23076 34.67955 113.83426 1.000 12.28314 331 SER A O 1
ATOM 2573 N N . PHE A 1 350 ? 8.64343 32.72339 112.89095 1.000 13.53785 332 PHE A N 1
ATOM 2574 C CA . PHE A 1 350 ? 9.25795 31.95625 113.96202 1.000 16.44518 332 PHE A CA 1
ATOM 2575 C C . PHE A 1 350 ? 9.70496 30.60284 113.43541 1.000 18.13999 332 PHE A C 1
ATOM 2576 O O . PHE A 1 350 ? 9.04643 30.00941 112.57820 1.000 18.29567 332 PHE A O 1
ATOM 2584 N N . THR A 1 351 ? 10.85263 30.14862 113.92938 1.000 19.18303 333 THR A N 1
ATOM 2585 C CA . THR A 1 351 ? 11.32261 28.78715 113.73533 1.000 20.55890 333 THR A CA 1
ATOM 2586 C C . THR A 1 351 ? 11.38120 28.01815 115.04411 1.000 25.15256 333 THR A C 1
ATOM 2587 O O . THR A 1 351 ? 11.73135 26.83505 115.04003 1.000 25.43237 333 THR A O 1
ATOM 2591 N N . ASP A 1 352 ? 11.05814 28.66949 116.15753 1.000 21.16316 334 ASP A N 1
ATOM 2592 C CA . ASP A 1 352 ? 11.06019 28.07806 117.48751 1.000 23.76604 334 ASP A CA 1
ATOM 2593 C C . ASP A 1 352 ? 9.70518 28.35890 118.11996 1.000 20.10532 334 ASP A C 1
ATOM 2594 O O . ASP A 1 352 ? 9.23174 29.49717 118.08538 1.000 16.70551 334 ASP A O 1
ATOM 2599 N N . THR A 1 353 ? 9.08379 27.32642 118.69911 1.000 16.30655 335 THR A N 1
ATOM 2600 C CA . THR A 1 353 ? 7.72981 27.48270 119.22320 1.000 16.76986 335 THR A CA 1
ATOM 2601 C C . THR A 1 353 ? 7.67606 28.25889 120.53631 1.000 17.25679 335 THR A C 1
ATOM 2602 O O . THR A 1 353 ? 6.57559 28.58089 120.99590 1.000 20.52582 335 THR A O 1
ATOM 2606 N N . ASP A 1 354 ? 8.81916 28.57816 121.14442 1.000 18.77976 336 ASP A N 1
ATOM 2607 C CA . ASP A 1 354 ? 8.83804 29.41219 122.34087 1.000 18.77663 336 ASP A CA 1
ATOM 2608 C C . ASP A 1 354 ? 9.19742 30.86397 122.05561 1.000 17.88997 336 ASP A C 1
ATOM 2609 O O . ASP A 1 354 ? 8.86060 31.73495 122.86431 1.000 17.05836 336 ASP A O 1
ATOM 2614 N N . GLN A 1 355 ? 9.87303 31.14145 120.94253 1.000 19.46059 337 GLN A N 1
ATOM 2615 C CA . GLN A 1 355 ? 10.43502 32.46830 120.72440 1.000 18.61542 337 GLN A CA 1
ATOM 2616 C C . GLN A 1 355 ? 9.34092 33.52929 120.70011 1.000 16.69280 337 GLN A C 1
ATOM 2617 O O . GLN A 1 355 ? 8.21512 33.28384 120.25446 1.000 16.42908 337 GLN A O 1
ATOM 2623 N N . GLY A 1 356 ? 9.66928 34.70234 121.23207 1.000 16.33036 338 GLY A N 1
ATOM 2624 C CA . GLY A 1 356 ? 8.74613 35.80593 121.28168 1.000 15.68210 338 GLY A CA 1
ATOM 2625 C C . GLY A 1 356 ? 8.84045 36.66970 120.04206 1.000 17.79624 338 GLY A C 1
ATOM 2626 O O . GLY A 1 356 ? 9.53617 36.34199 119.07350 1.000 18.14445 338 GLY A O 1
ATOM 2627 N N . PRO A 1 357 ? 8.13853 37.79648 120.05585 1.000 14.81916 339 PRO A N 1
ATOM 2628 C CA . PRO A 1 357 ? 8.13447 38.69369 118.89676 1.000 15.33384 339 PRO A CA 1
ATOM 2629 C C . PRO A 1 357 ? 9.52632 39.23367 118.62629 1.000 18.46649 339 PRO A C 1
ATOM 2630 O O . PRO A 1 357 ? 10.39824 39.19153 119.50905 1.000 12.89578 339 PRO A O 1
ATOM 2634 N N . PRO A 1 358 ? 9.77452 39.75238 117.42112 1.000 13.49262 340 PRO A N 1
ATOM 2635 C CA . PRO A 1 358 ? 11.08557 40.34322 117.13504 1.000 12.07117 340 PRO A CA 1
ATOM 2636 C C . PRO A 1 358 ? 11.35741 41.53661 118.03881 1.000 14.49033 340 PRO A C 1
ATOM 2637 O O . PRO A 1 358 ? 10.45055 42.28229 118.41937 1.000 14.24114 340 PRO A O 1
ATOM 2641 N N . THR A 1 359 ? 12.62690 41.70437 118.39151 1.000 13.88777 341 THR A N 1
ATOM 2642 C CA . THR A 1 359 ? 13.04684 42.77912 119.27521 1.000 13.30941 341 THR A CA 1
ATOM 2643 C C . THR A 1 359 ? 14.23417 43.50802 118.66298 1.000 14.09687 341 THR A C 1
ATOM 2644 O O . THR A 1 359 ? 14.91362 42.99800 117.76890 1.000 10.71326 341 THR A O 1
ATOM 2648 N N . THR A 1 360 ? 14.47413 44.71953 119.15928 1.000 14.85680 342 THR A N 1
ATOM 2649 C CA . THR A 1 360 ? 15.66238 45.47280 118.78607 1.000 17.37350 342 THR A CA 1
ATOM 2650 C C . THR A 1 360 ? 16.87536 45.12177 119.63538 1.000 21.72424 342 THR A C 1
ATOM 2651 O O . THR A 1 360 ? 18.00927 45.32175 119.18591 1.000 20.39864 342 THR A O 1
ATOM 2655 N N . ASP A 1 361 ? 16.66158 44.58364 120.84304 1.000 16.22368 343 ASP A N 1
ATOM 2656 C CA . ASP A 1 361 ? 17.77008 44.34991 121.76213 1.000 20.23119 343 ASP A CA 1
ATOM 2657 C C . ASP A 1 361 ? 17.56149 43.10830 122.62488 1.000 22.65830 343 ASP A C 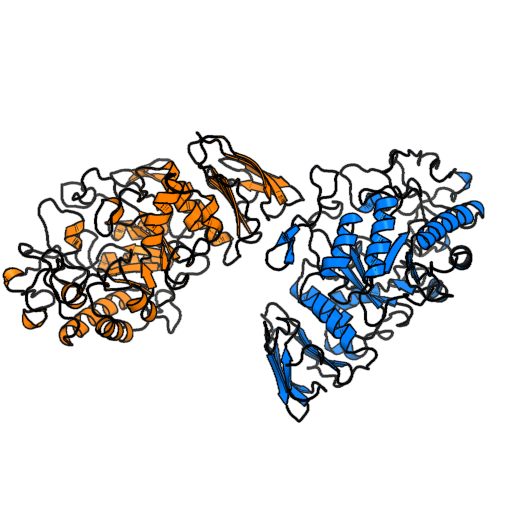1
ATOM 2658 O O . ASP A 1 361 ? 18.17552 43.00776 123.69312 1.000 22.92055 343 ASP A O 1
ATOM 2663 N N . GLY A 1 362 ? 16.70514 42.17859 122.20854 1.000 21.42373 344 GLY A N 1
ATOM 2664 C CA . GLY A 1 362 ? 16.32462 41.05483 123.03256 1.000 16.31806 344 GLY A CA 1
ATOM 2665 C C . GLY A 1 362 ? 15.10175 41.29099 123.89162 1.000 14.65181 344 GLY A C 1
ATOM 2666 O O . GLY A 1 362 ? 14.52256 40.32016 124.39334 1.000 13.89829 344 GLY A O 1
ATOM 2667 N N . HIS A 1 363 ? 14.66273 42.54191 124.04778 1.000 13.47585 345 HIS A N 1
ATOM 2668 C CA . HIS A 1 363 ? 13.54940 42.82850 124.94743 1.000 20.28843 345 HIS A CA 1
ATOM 2669 C C . HIS A 1 363 ? 12.53721 43.79041 124.34452 1.000 17.76436 345 HIS A C 1
ATOM 2670 O O . HIS A 1 363 ? 11.33607 43.50464 124.33738 1.000 16.54206 345 HIS A O 1
ATOM 2677 N N . ASN A 1 364 ? 13.00005 44.94201 123.86594 1.000 15.84379 346 ASN A N 1
ATOM 2678 C CA . ASN A 1 364 ? 12.09714 45.93920 123.30695 1.000 16.83093 346 ASN A CA 1
ATOM 2679 C C . ASN A 1 364 ? 11.54651 45.44771 121.97318 1.000 16.99534 346 ASN A C 1
ATOM 2680 O O . ASN A 1 364 ? 12.31122 45.18681 121.04156 1.000 15.64121 346 ASN A O 1
ATOM 2685 N N . ILE A 1 365 ? 10.22013 45.30598 121.88848 1.000 16.07448 347 ILE A N 1
ATOM 2686 C CA . ILE A 1 365 ? 9.59796 44.76943 120.68330 1.000 11.19016 347 ILE A CA 1
ATOM 2687 C C . ILE A 1 365 ? 9.89362 45.68036 119.50229 1.000 15.49820 347 ILE A C 1
ATOM 2688 O O . ILE A 1 365 ? 9.77412 46.90841 119.59533 1.000 13.26806 347 ILE A O 1
ATOM 2693 N N . ALA A 1 366 ? 10.30094 45.07984 118.38570 1.000 16.11651 348 ALA A N 1
ATOM 2694 C CA . ALA A 1 366 ? 10.65428 45.82422 117.18554 1.000 16.54993 348 ALA A CA 1
ATOM 2695 C C . ALA A 1 366 ? 9.40761 46.10897 116.35833 1.000 17.61743 348 ALA A C 1
ATOM 2696 O O . ALA A 1 366 ? 8.67018 45.18480 115.99888 1.000 13.96501 348 ALA A O 1
ATOM 2698 N N . SER A 1 367 ? 9.18957 47.38155 116.03962 1.000 14.44321 349 SER A N 1
ATOM 2699 C CA . SER A 1 367 ? 8.04003 47.75608 115.23358 1.000 16.90500 349 SER A CA 1
ATOM 2700 C C . SER A 1 367 ? 8.15786 47.15542 113.83461 1.000 15.72931 349 SER A C 1
ATOM 2701 O O . SER A 1 367 ? 9.26225 46.97092 113.32136 1.000 14.58814 349 SER A O 1
ATOM 2704 N N . PRO A 1 368 ? 7.03361 46.82788 113.20527 1.000 17.00491 350 PRO A N 1
ATOM 2705 C CA . PRO A 1 368 ? 7.08333 46.33636 111.82621 1.000 12.69579 350 PRO A CA 1
ATOM 2706 C C . PRO A 1 368 ? 7.56149 47.41179 110.86554 1.000 18.01492 350 PRO A C 1
ATOM 2707 O O . PRO A 1 368 ? 7.33031 48.60692 111.06466 1.000 16.60239 350 PRO A O 1
ATOM 2711 N N . ILE A 1 369 ? 8.24819 46.96786 109.81779 1.000 16.87082 351 ILE A N 1
ATOM 2712 C CA . ILE A 1 369 ? 8.65976 47.82811 108.71685 1.000 21.42407 351 ILE A CA 1
ATOM 2713 C C . ILE A 1 369 ? 7.96673 47.32973 107.45783 1.000 17.98110 351 ILE A C 1
ATOM 2714 O O . ILE A 1 369 ? 7.47406 46.20170 107.40078 1.000 15.80740 351 ILE A O 1
ATOM 2719 N N . PHE A 1 370 ? 7.92969 48.18591 106.43798 1.000 17.35491 352 PHE A N 1
ATOM 2720 C CA . PHE A 1 370 ? 7.11140 47.91955 105.26304 1.000 20.92555 352 PHE A CA 1
ATOM 2721 C C . PHE A 1 370 ? 7.92237 48.08216 103.98768 1.000 20.04420 352 PHE A C 1
ATOM 2722 O O . PHE A 1 370 ? 8.68914 49.03812 103.84272 1.000 21.71244 352 PHE A O 1
ATOM 2730 N N . ASN A 1 371 ? 7.74301 47.13520 103.06693 1.000 16.76386 353 ASN A N 1
ATOM 2731 C CA . ASN A 1 371 ? 8.43016 47.14392 101.78697 1.000 20.09560 353 ASN A CA 1
ATOM 2732 C C . ASN A 1 371 ? 7.71566 48.07403 100.81122 1.000 21.47782 353 ASN A C 1
ATOM 2733 O O . ASN A 1 371 ? 6.65148 48.62612 101.10275 1.000 18.89892 353 ASN A O 1
ATOM 2738 N N . SER A 1 372 ? 8.29858 48.21217 99.61551 1.000 22.88759 354 SER A N 1
ATOM 2739 C CA . SER A 1 372 ? 7.74380 49.10653 98.60309 1.000 27.58639 354 SER A CA 1
ATOM 2740 C C . SER A 1 372 ? 6.33211 48.70396 98.19882 1.000 23.92987 354 SER A C 1
ATOM 2741 O O . SER A 1 372 ? 5.54439 49.55501 97.77300 1.000 25.01294 354 SER A O 1
ATOM 2744 N N . ASP A 1 373 ? 5.99967 47.41815 98.30022 1.000 20.40997 355 ASP A N 1
ATOM 2745 C CA . ASP A 1 373 ? 4.66940 46.92829 97.97076 1.000 22.64692 355 ASP A CA 1
ATOM 2746 C C . ASP A 1 373 ? 3.74090 46.89330 99.18048 1.000 25.56103 355 ASP A C 1
ATOM 2747 O O . ASP A 1 373 ? 2.69437 46.23888 99.12669 1.000 24.91973 355 ASP A O 1
ATOM 2752 N N . ASN A 1 374 ? 4.10986 47.57287 100.26659 1.000 24.53971 356 ASN A N 1
ATOM 2753 C CA . ASN A 1 374 ? 3.35524 47.65800 101.51429 1.000 22.80512 356 ASN A CA 1
ATOM 2754 C C . ASN A 1 374 ? 3.24110 46.32425 102.24128 1.000 24.33881 356 ASN A C 1
ATOM 2755 O O . ASN A 1 374 ? 2.40516 46.19069 103.14587 1.000 23.44637 356 ASN A O 1
ATOM 2760 N N . SER A 1 375 ? 4.04703 45.33103 101.87583 1.000 21.77835 357 SER A N 1
ATOM 2761 C CA . SER A 1 375 ? 4.12905 44.11842 102.67315 1.000 22.39211 357 SER A CA 1
ATOM 2762 C C . SER A 1 375 ? 5.02382 44.35721 103.89063 1.000 19.77341 357 SER A C 1
ATOM 2763 O O . SER A 1 375 ? 5.78246 45.32583 103.95448 1.000 17.90178 357 SER A O 1
ATOM 2766 N N . CYS A 1 376 ? 4.94449 43.44872 104.85704 1.000 17.44384 358 CYS A N 1
ATOM 2767 C CA . CYS A 1 376 ? 5.66761 43.59686 106.11228 1.000 19.93920 358 CYS A CA 1
ATOM 2768 C C . CYS A 1 376 ? 7.04969 42.95977 106.03898 1.000 22.31043 358 CYS A C 1
ATOM 2769 O O . CYS A 1 376 ? 7.26740 41.97889 105.32627 1.000 16.05213 358 CYS A O 1
ATOM 2772 N N . SER A 1 377 ? 7.97610 43.51720 106.81378 1.000 15.66184 359 SER A N 1
ATOM 2773 C CA . SER A 1 377 ? 9.29496 42.93241 107.02180 1.000 19.82013 359 SER A CA 1
ATOM 2774 C C . SER A 1 377 ? 9.68375 43.16913 108.47774 1.000 15.68850 359 SER A C 1
ATOM 2775 O O . SER A 1 377 ? 8.84788 43.51888 109.31858 1.000 19.05640 359 SER A O 1
ATOM 2778 N N . GLY A 1 378 ? 10.96244 42.98892 108.77896 1.000 12.58723 360 GLY A N 1
ATOM 2779 C CA . GLY A 1 378 ? 11.43539 43.23482 110.12805 1.000 15.03974 360 GLY A CA 1
ATOM 2780 C C . GLY A 1 378 ? 11.00712 42.20174 111.14853 1.000 16.07504 360 GLY A C 1
ATOM 2781 O O . GLY A 1 378 ? 10.92368 42.51852 112.34051 1.000 13.02721 360 GLY A O 1
ATOM 2782 N N . GLY A 1 379 ? 10.72007 40.97356 110.71316 1.000 14.74735 361 GLY A N 1
ATOM 2783 C CA . GLY A 1 379 ? 10.33912 39.90758 111.61407 1.000 15.99541 361 GLY A CA 1
ATOM 2784 C C . GLY A 1 379 ? 8.85566 39.62019 111.69597 1.000 17.66292 361 GLY A C 1
ATOM 2785 O O . GLY A 1 379 ? 8.46292 38.68643 112.40935 1.000 15.56636 361 GLY A O 1
ATOM 2786 N N . TRP A 1 380 ? 8.02516 40.38169 110.99418 1.000 14.98080 362 TRP A N 1
ATOM 2787 C CA . TRP A 1 380 ? 6.58091 40.21648 111.01520 1.000 14.97319 362 TRP A CA 1
ATOM 2788 C C . TRP A 1 380 ? 6.08466 39.70436 109.66911 1.000 16.21129 362 TRP A C 1
ATOM 2789 O O . TRP A 1 380 ? 6.63146 40.04392 108.61447 1.000 17.58430 362 TRP A O 1
ATOM 2800 N N . VAL A 1 381 ? 5.02790 38.89776 109.71694 1.000 15.39136 363 VAL A N 1
ATOM 2801 C CA . VAL A 1 381 ? 4.45196 38.31122 108.50987 1.000 11.84066 363 VAL A CA 1
ATOM 2802 C C . VAL A 1 381 ? 3.31936 39.16669 107.95460 1.000 14.77478 363 VAL A C 1
ATOM 2803 O O . VAL A 1 381 ? 3.22352 39.36554 106.74079 1.000 14.14688 363 VAL A O 1
ATOM 2807 N N . CYS A 1 382 ? 2.46456 39.68245 108.83453 1.000 11.50262 364 CYS A N 1
ATOM 2808 C CA . CYS A 1 382 ? 1.31080 40.50217 108.47278 1.000 13.26658 364 CYS A CA 1
ATOM 2809 C C . CYS A 1 382 ? 0.47337 39.83102 107.38254 1.000 14.20911 364 CYS A C 1
ATOM 2810 O O . CYS A 1 382 ? 0.30495 40.35315 106.27457 1.000 13.40009 364 CYS A O 1
ATOM 2813 N N . GLU A 1 383 ? -0.08818 38.67072 107.73490 1.000 13.60383 365 GLU A N 1
ATOM 2814 C CA . GLU A 1 383 ? -0.99136 37.97394 106.81945 1.000 14.71726 365 GLU A CA 1
ATOM 2815 C C . GLU A 1 383 ? -2.17910 38.84813 106.43836 1.000 12.52981 365 GLU A C 1
ATOM 2816 O O . GLU A 1 383 ? -2.70278 38.73625 105.32216 1.000 10.17133 365 GLU A O 1
ATOM 2822 N N . HIS A 1 384 ? -2.61084 39.72654 107.34561 1.000 13.76117 366 HIS A N 1
ATOM 2823 C CA . HIS A 1 384 ? -3.72095 40.62809 107.05730 1.000 14.32499 366 HIS A CA 1
ATOM 2824 C C . HIS A 1 384 ? -3.38729 41.62069 105.95054 1.000 10.95362 366 HIS A C 1
ATOM 2825 O O . HIS A 1 384 ? -4.30129 42.23961 105.39369 1.000 13.35626 366 HIS A O 1
ATOM 2832 N N . ARG A 1 385 ? -2.10667 41.78460 105.62199 1.000 12.23173 367 ARG A N 1
ATOM 2833 C CA . ARG A 1 385 ? -1.67431 42.63720 104.52346 1.000 12.10169 367 ARG A CA 1
ATOM 2834 C C . ARG A 1 385 ? -1.43468 41.86831 103.23067 1.000 13.01721 367 ARG A C 1
ATOM 2835 O O . ARG A 1 385 ? -1.03419 42.47636 102.23258 1.000 13.26669 367 ARG A O 1
ATOM 2843 N N . TRP A 1 386 ? -1.63352 40.55039 103.22662 1.000 11.16305 368 TRP A N 1
ATOM 2844 C CA . TRP A 1 386 ? -1.57068 39.80008 101.97931 1.000 10.64908 368 TRP A CA 1
ATOM 2845 C C . TRP A 1 386 ? -2.78312 40.14813 101.12734 1.000 13.61936 368 TRP A C 1
ATOM 2846 O O . TRP A 1 386 ? -3.92396 40.08403 101.60048 1.000 11.83765 368 TRP A O 1
ATOM 2857 N N . ARG A 1 387 ? -2.53788 40.49772 99.86092 1.000 11.57384 369 ARG A N 1
ATOM 2858 C CA . ARG A 1 387 ? -3.63287 40.91873 98.99299 1.000 12.60934 369 ARG A CA 1
ATOM 2859 C C . ARG A 1 387 ? -4.70889 39.84702 98.89367 1.000 9.72046 369 ARG A C 1
ATOM 2860 O O . ARG A 1 387 ? -5.90404 40.15737 98.90497 1.000 12.94217 369 ARG A O 1
ATOM 2868 N N . GLN A 1 388 ? -4.30690 38.57592 98.83515 1.000 14.53834 370 GLN A N 1
ATOM 2869 C CA . GLN A 1 388 ? -5.27772 37.49308 98.73149 1.000 10.53938 370 GLN A CA 1
ATOM 2870 C C . GLN A 1 388 ? -6.19888 37.42108 99.94592 1.000 14.89061 370 GLN A C 1
ATOM 2871 O O . GLN A 1 388 ? -7.29651 36.85532 99.84742 1.000 13.40889 370 GLN A O 1
ATOM 2877 N N . ILE A 1 389 ? -5.78863 37.98794 101.07623 1.000 8.85535 371 ILE A N 1
ATOM 2878 C CA . ILE A 1 389 ? -6.58617 37.97772 102.30269 1.000 10.24843 371 ILE A CA 1
ATOM 2879 C C . ILE A 1 389 ? -7.38953 39.27237 102.46670 1.000 11.61800 371 ILE A C 1
ATOM 2880 O O . ILE A 1 389 ? -8.60544 39.23760 102.66835 1.000 10.01812 371 ILE A O 1
ATOM 2885 N N . TYR A 1 390 ? -6.74582 40.43857 102.36555 1.000 11.67157 372 TYR A N 1
ATOM 2886 C CA . TYR A 1 390 ? -7.52424 41.65178 102.60693 1.000 11.95057 372 TYR A CA 1
ATOM 2887 C C . TYR A 1 390 ? -8.51853 41.91933 101.48059 1.000 11.76012 372 TYR A C 1
ATOM 2888 O O . TYR A 1 390 ? -9.60220 42.45445 101.74080 1.000 13.34535 372 TYR A O 1
ATOM 2897 N N . ASN A 1 391 ? -8.21597 41.49523 100.24754 1.000 9.61929 373 ASN A N 1
ATOM 2898 C CA . ASN A 1 391 ? -9.20263 41.63359 99.17850 1.000 11.06592 373 ASN A CA 1
ATOM 2899 C C . ASN A 1 391 ? -10.39097 40.70297 99.38403 1.000 12.89576 373 ASN A C 1
ATOM 2900 O O . ASN A 1 391 ? -11.49546 40.99989 98.91669 1.000 8.67619 373 ASN A O 1
ATOM 2905 N N . MET A 1 392 ? -10.18222 39.57445 100.06628 1.000 12.69117 374 MET A N 1
ATOM 2906 C CA . MET A 1 392 ? -11.28039 38.69360 100.43717 1.000 9.99782 374 MET A CA 1
ATOM 2907 C C . MET A 1 392 ? -12.09836 39.26742 101.58621 1.000 11.24617 374 MET A C 1
ATOM 2908 O O . MET A 1 392 ? -13.27118 38.91207 101.73342 1.000 8.44006 374 MET A O 1
ATOM 2913 N N . VAL A 1 393 ? -11.50284 40.13370 102.41235 1.000 11.12354 375 VAL A N 1
ATOM 2914 C CA . VAL A 1 393 ? -12.30259 40.91865 103.34870 1.000 14.31600 375 VAL A CA 1
ATOM 2915 C C . VAL A 1 393 ? -13.21477 41.86815 102.58004 1.000 10.26038 375 VAL A C 1
ATOM 2916 O O . VAL A 1 393 ? -14.41168 41.98157 102.87602 1.000 9.88543 375 VAL A O 1
ATOM 2920 N N . ALA A 1 394 ? -12.67453 42.52726 101.55183 1.000 10.61099 376 ALA A N 1
ATOM 2921 C CA . ALA A 1 394 ? -13.49370 43.38034 100.69790 1.000 13.38423 376 ALA A CA 1
ATOM 2922 C C . ALA A 1 394 ? -14.58927 42.58042 100.00797 1.000 15.24965 376 ALA A C 1
ATOM 2923 O O . ALA A 1 394 ? -15.72263 43.05505 99.87167 1.000 11.06358 376 ALA A O 1
ATOM 2925 N N . PHE A 1 395 ? -14.26654 41.35445 99.57793 1.000 13.49753 377 PHE A N 1
ATOM 2926 C CA . PHE A 1 395 ? -15.27548 40.43567 99.05292 1.000 12.01754 377 PHE A CA 1
ATOM 2927 C C . PHE A 1 395 ? -16.38524 40.21697 100.07352 1.000 13.60093 377 PHE A C 1
ATOM 2928 O O . PHE A 1 395 ? -17.57149 40.42847 99.78311 1.000 11.77319 377 PHE A O 1
ATOM 2936 N N . ARG A 1 396 ? -16.00870 39.83152 101.29474 1.000 10.79364 378 ARG A N 1
ATOM 2937 C CA . ARG A 1 396 ? -16.99983 39.58762 102.33582 1.000 13.69507 378 ARG A CA 1
ATOM 2938 C C . ARG A 1 396 ? -17.86009 40.82135 102.57050 1.000 12.53044 378 ARG A C 1
ATOM 2939 O O . ARG A 1 396 ? -19.08226 40.71224 102.72929 1.000 15.75855 378 ARG A O 1
ATOM 2947 N N . ASN A 1 397 ? -17.24534 42.00752 102.56736 1.000 10.66211 379 ASN A N 1
ATOM 2948 C CA . ASN A 1 397 ? -18.01182 43.23049 102.77563 1.000 14.72675 379 ASN A CA 1
ATOM 2949 C C . ASN A 1 397 ? -18.98510 43.48488 101.62844 1.000 15.11054 379 ASN A C 1
ATOM 2950 O O . ASN A 1 397 ? -20.08786 43.99207 101.85610 1.000 16.80506 379 ASN A O 1
ATOM 2955 N N . THR A 1 398 ? -18.61762 43.10679 100.40210 1.000 11.40481 380 THR A N 1
ATOM 2956 C CA . THR A 1 398 ? -19.47116 43.39804 99.25457 1.000 13.18114 380 THR A CA 1
ATOM 2957 C C . THR A 1 398 ? -20.70017 42.49789 99.19613 1.000 18.26005 380 THR A C 1
ATOM 2958 O O . THR A 1 398 ? -21.75571 42.93011 98.71588 1.000 17.87596 380 THR A O 1
ATOM 2960 N N . VAL A 1 399 ? -20.59438 41.25762 99.67293 1.000 12.90598 381 VAL A N 1
ATOM 2961 C CA . VAL A 1 399 ? -21.68342 40.30448 99.49446 1.000 17.48362 381 VAL A CA 1
ATOM 2962 C C . VAL A 1 399 ? -22.70391 40.34099 100.62797 1.000 21.05712 381 VAL A C 1
ATOM 2963 O O . VAL A 1 399 ? -23.81364 39.81790 100.46005 1.000 21.25939 381 VAL A O 1
ATOM 2967 N N . GLY A 1 400 ? -22.36498 40.93486 101.77046 1.000 17.93810 382 GLY A N 1
ATOM 2968 C CA . GLY A 1 400 ? -23.34242 41.07018 102.84167 1.000 17.07732 382 GLY A CA 1
ATOM 2969 C C . GLY A 1 400 ? -23.81773 39.72704 103.36450 1.000 17.32083 382 GLY A C 1
ATOM 2970 O O . GLY A 1 400 ? -23.02331 38.83076 103.66573 1.000 17.94017 382 GLY A O 1
ATOM 2971 N N . SER A 1 401 ? -25.13954 39.57823 103.46965 1.000 19.52066 383 SER A N 1
ATOM 2972 C CA A SER A 1 401 ? -25.76098 38.36867 103.98812 0.525 18.93892 383 SER A CA 1
ATOM 2973 C CA B SER A 1 401 ? -25.75637 38.36632 103.98953 0.475 18.94222 383 SER A CA 1
ATOM 2974 C C . SER A 1 401 ? -26.31338 37.46923 102.88552 1.000 18.77709 383 SER A C 1
ATOM 2975 O O . SER A 1 401 ? -27.13710 36.59430 103.1684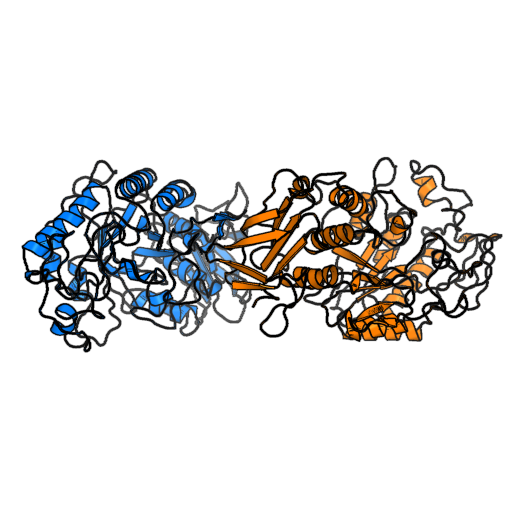9 1.000 20.71632 383 SER A O 1
ATOM 2980 N N . ASP A 1 402 ? -25.88217 37.66627 101.63922 1.000 15.66963 384 ASP A N 1
ATOM 2981 C CA . ASP A 1 402 ? -26.38874 36.85354 100.53661 1.000 19.11754 384 ASP A CA 1
ATOM 2982 C C . ASP A 1 402 ? -26.00948 35.38796 100.72418 1.000 17.32496 384 ASP A C 1
ATOM 2983 O O . ASP A 1 402 ? -24.90452 35.06825 101.16924 1.000 20.94372 384 ASP A O 1
ATOM 2988 N N . GLU A 1 403 ? -26.93143 34.49528 100.37017 1.000 19.55193 385 GLU A N 1
ATOM 2989 C CA . GLU A 1 403 ? -26.71929 33.06465 100.54654 1.000 21.83430 385 GLU A CA 1
ATOM 2990 C C . GLU A 1 403 ? -25.87398 32.48679 99.41394 1.000 16.39716 385 GLU A C 1
ATOM 2991 O O . GLU A 1 403 ? -25.72312 33.08120 98.34430 1.000 16.17942 385 GLU A O 1
ATOM 2997 N N . ILE A 1 404 ? -25.33262 31.29182 99.66048 1.000 19.22677 386 ILE A N 1
ATOM 2998 C CA . ILE A 1 404 ? -24.54991 30.59914 98.64372 1.000 13.46406 386 ILE A CA 1
ATOM 2999 C C . ILE A 1 404 ? -25.47788 30.14196 97.52783 1.000 14.86940 386 ILE A C 1
ATOM 3000 O O . ILE A 1 404 ? -26.57168 29.62887 97.78447 1.000 14.98465 386 ILE A O 1
ATOM 3005 N N . GLN A 1 405 ? -25.06625 30.37221 96.28270 1.000 15.21170 387 GLN A N 1
ATOM 3006 C CA . GLN A 1 405 ? -25.77917 29.86825 95.11797 1.000 15.92595 387 GLN A CA 1
ATOM 3007 C C . GLN A 1 405 ? -24.75707 29.36233 94.11505 1.000 14.98053 387 GLN A C 1
ATOM 3008 O O . GLN A 1 405 ? -23.54905 29.54885 94.28249 1.000 14.30448 387 GLN A O 1
ATOM 3014 N N . ASN A 1 406 ? -25.25916 28.68983 93.07749 1.000 14.23865 388 ASN A N 1
ATOM 3015 C CA . ASN A 1 406 ? -24.44849 28.26579 91.93512 1.000 13.98997 388 ASN A CA 1
ATOM 3016 C C . ASN A 1 406 ? -23.27276 27.38097 92.34993 1.000 15.56760 388 ASN A C 1
ATOM 3017 O O . ASN A 1 406 ? -22.18987 27.45429 91.76447 1.000 14.71709 388 ASN A O 1
ATOM 3022 N N . TRP A 1 407 ? -23.49765 26.50050 93.32544 1.000 16.92373 389 TRP A N 1
ATOM 3023 C CA . TRP A 1 407 ? -22.44598 25.57892 93.74000 1.000 20.33288 389 TRP A CA 1
ATOM 3024 C C . TRP A 1 407 ? -22.10292 24.63328 92.59716 1.000 14.01227 389 TRP A C 1
ATOM 3025 O O . TRP A 1 407 ? -22.99170 24.06382 91.96228 1.000 14.54187 389 TRP A O 1
ATOM 3036 N N . TRP A 1 408 ? -20.80729 24.46640 92.34195 1.000 15.39089 390 TRP A N 1
ATOM 3037 C CA . TRP A 1 408 ? -20.32010 23.53745 91.33311 1.000 16.45808 390 TRP A CA 1
ATOM 3038 C C . TRP A 1 408 ? -19.07998 22.84135 91.87049 1.000 16.79168 390 TRP A C 1
ATOM 3039 O O . TRP A 1 408 ? -18.29292 23.43693 92.60633 1.000 14.62838 390 TRP A O 1
ATOM 3050 N N . ASP A 1 409 ? -18.91824 21.56747 91.51655 1.000 15.69259 391 ASP A N 1
ATOM 3051 C CA . ASP A 1 409 ? -17.67416 20.87779 91.82518 1.000 13.93925 391 ASP A CA 1
ATOM 3052 C C . ASP A 1 409 ? -17.46451 19.74799 90.82986 1.000 16.50428 391 ASP A C 1
ATOM 3053 O O . ASP A 1 409 ? -18.38880 19.33216 90.12849 1.000 13.28937 391 ASP A O 1
ATOM 3058 N N . ASN A 1 410 ? -16.22008 19.27135 90.76017 1.000 12.97435 392 ASN A N 1
ATOM 3059 C CA . ASN A 1 410 ? -15.84353 18.16992 89.88489 1.000 13.88188 392 ASN A CA 1
ATOM 3060 C C . ASN A 1 410 ? -15.75091 16.84507 90.63468 1.000 12.81335 392 ASN A C 1
ATOM 3061 O O . ASN A 1 410 ? -15.09695 15.91387 90.15693 1.000 13.41508 392 ASN A O 1
ATOM 3066 N N . GLY A 1 411 ? -16.37858 16.75164 91.80280 1.000 10.28437 393 GLY A N 1
ATOM 3067 C CA . GLY A 1 411 ? -16.28674 15.57343 92.63699 1.000 17.36569 393 GLY A CA 1
ATOM 3068 C C . GLY A 1 411 ? -14.96902 15.38735 93.34931 1.000 15.99925 393 GLY A C 1
ATOM 3069 O O . GLY A 1 411 ? -14.82075 14.40978 94.09014 1.000 17.44405 393 GLY A O 1
ATOM 3070 N N . SER A 1 412 ? -14.01060 16.29220 93.16161 1.000 15.67339 394 SER A N 1
ATOM 3071 C CA . SER A 1 412 ? -12.70560 16.16063 93.79451 1.000 13.92423 394 SER A CA 1
ATOM 3072 C C . SER A 1 412 ? -12.32371 17.46483 94.48943 1.000 11.67213 394 SER A C 1
ATOM 3073 O O . SER A 1 412 ? -12.87524 17.78755 95.54620 1.000 13.26548 394 SER A O 1
ATOM 3076 N N . ASN A 1 413 ? -11.40510 18.23891 93.90281 1.000 11.89874 395 ASN A N 1
ATOM 3077 C CA . ASN A 1 413 ? -10.90016 19.43450 94.57327 1.000 13.06821 395 ASN A CA 1
ATOM 3078 C C . ASN A 1 413 ? -11.05233 20.69637 93.73306 1.000 14.48785 395 ASN A C 1
ATOM 3079 O O . ASN A 1 413 ? -10.33407 21.67741 93.96517 1.000 13.06878 395 ASN A O 1
ATOM 3084 N N . GLN A 1 414 ? -11.98663 20.71025 92.78892 1.000 12.52835 396 GLN A N 1
ATOM 3085 C CA . GLN A 1 414 ? -12.31579 21.91048 92.02955 1.000 11.57740 396 GLN A CA 1
ATOM 3086 C C . GLN A 1 414 ? -13.74999 22.28309 92.36232 1.000 15.94766 396 GLN A C 1
ATOM 3087 O O . GLN A 1 414 ? -14.66136 21.47961 92.15162 1.000 12.74238 396 GLN A O 1
ATOM 3093 N N . ILE A 1 415 ? -13.94127 23.46406 92.96097 1.000 15.52172 397 ILE A N 1
ATOM 3094 C CA . ILE A 1 415 ? -15.26181 23.92242 93.37631 1.000 13.52606 397 ILE A CA 1
ATOM 3095 C C . ILE A 1 415 ? -15.42304 25.39471 93.02104 1.000 13.11093 397 ILE A C 1
ATOM 3096 O O . ILE A 1 415 ? -14.44906 26.12721 92.83263 1.000 11.74779 397 ILE A O 1
ATOM 3101 N N . SER A 1 416 ? -16.67920 25.83128 92.97071 1.000 12.60130 398 SER A N 1
ATOM 3102 C CA . SER A 1 416 ? -16.97960 27.24299 92.78412 1.000 10.38344 398 SER A CA 1
ATOM 3103 C C . SER A 1 416 ? -18.39153 27.50642 93.27964 1.000 15.66679 398 SER A C 1
ATOM 3104 O O . SER A 1 416 ? -19.23458 26.60514 93.30442 1.000 13.50196 398 SER A O 1
ATOM 3107 N N . PHE A 1 417 ? -18.63046 28.74623 93.69823 1.000 12.12855 399 PHE A N 1
ATOM 3108 C CA . PHE A 1 417 ? -19.95835 29.15885 94.12554 1.000 10.77135 399 PHE A CA 1
ATOM 3109 C C . PHE A 1 417 ? -20.00438 30.67572 94.18096 1.000 13.88705 399 PHE A C 1
ATOM 3110 O O . PHE A 1 417 ? -18.97228 31.35078 94.16988 1.000 11.68187 399 PHE A O 1
ATOM 3118 N N . SER A 1 418 ? -21.22187 31.19850 94.24892 1.000 12.90672 400 SER A N 1
ATOM 3119 C CA . SER A 1 418 ? -21.45183 32.62565 94.37921 1.000 11.23681 400 SER A CA 1
ATOM 3120 C C . SER A 1 418 ? -22.10027 32.91790 95.72528 1.000 14.85233 400 SER A C 1
ATOM 3121 O O . SER A 1 418 ? -22.65093 32.03161 96.38573 1.000 12.13742 400 SER A O 1
ATOM 3124 N N . ARG A 1 419 ? -21.96803 34.16702 96.15332 1.000 13.22024 401 ARG A N 1
ATOM 3125 C CA . ARG A 1 419 ? -22.72135 34.70059 97.28293 1.000 14.34082 401 ARG A CA 1
ATOM 3126 C C . ARG A 1 419 ? -23.79151 35.59681 96.67012 1.000 14.79908 401 ARG A C 1
ATOM 3127 O O . ARG A 1 419 ? -23.50761 36.72958 96.27591 1.000 15.92182 401 ARG A O 1
ATOM 3135 N N . GLY A 1 420 ? -25.00492 35.06082 96.53145 1.000 16.32510 402 GLY A N 1
ATOM 3136 C CA . GLY A 1 420 ? -26.04611 35.77351 95.80791 1.000 14.39603 402 GLY A CA 1
ATOM 3137 C C . GLY A 1 420 ? -25.58811 36.10585 94.40343 1.000 18.49856 402 GLY A C 1
ATOM 3138 O O . GLY A 1 420 ? -24.98741 35.28275 93.70390 1.000 13.70620 402 GLY A O 1
ATOM 3139 N N . SER A 1 421 ? -25.85487 37.34053 93.98594 1.000 15.02395 403 SER A N 1
ATOM 3140 C CA . SER A 1 421 ? -25.37537 37.85000 92.71050 1.000 12.66104 403 SER A CA 1
ATOM 3141 C C . SER A 1 421 ? -24.30056 38.91395 92.90836 1.000 15.21159 403 SER A C 1
ATOM 3142 O O . SER A 1 421 ? -24.13517 39.80262 92.07079 1.000 15.94806 403 SER A O 1
ATOM 3145 N N . ARG A 1 422 ? -23.55717 38.84054 94.01389 1.000 11.54781 404 ARG A N 1
ATOM 3146 C CA . ARG A 1 422 ? -22.60789 39.89138 94.34048 1.000 17.30851 404 ARG A CA 1
ATOM 3147 C C . ARG A 1 422 ? -21.15786 39.43969 94.39479 1.000 15.22350 404 ARG A C 1
ATOM 3148 O O . ARG A 1 422 ? -20.27050 40.28215 94.24309 1.000 14.68965 404 ARG A O 1
ATOM 3156 N N . GLY A 1 423 ? -20.88632 38.15489 94.57548 1.000 12.73521 405 GLY A N 1
ATOM 3157 C CA . GLY A 1 423 ? -19.51352 37.68245 94.62181 1.000 12.67426 405 GLY A CA 1
ATOM 3158 C C . GLY A 1 423 ? -19.45103 36.25232 94.14374 1.000 13.06844 405 GLY A C 1
ATOM 3159 O O . GLY A 1 423 ? -20.40159 35.48634 94.31244 1.000 10.86236 405 GLY A O 1
ATOM 3160 N N . PHE A 1 424 ? -18.32547 35.89554 93.52790 1.000 12.46905 406 PHE A N 1
ATOM 3161 C CA . PHE A 1 424 ? -18.10936 34.55346 93.00586 1.000 15.23511 406 PHE A CA 1
ATOM 3162 C C . PHE A 1 424 ? -16.67906 34.14228 93.30615 1.000 15.61538 406 PHE A C 1
ATOM 3163 O O . PHE A 1 424 ? -15.75248 34.94288 93.15632 1.000 12.87911 406 PHE A O 1
ATOM 3171 N N . VAL A 1 425 ? -16.50296 32.88782 93.71422 1.000 11.71651 407 VAL A N 1
ATOM 3172 C CA . VAL A 1 425 ? -15.18998 32.36723 94.06427 1.000 11.71811 407 VAL A CA 1
ATOM 3173 C C . VAL A 1 425 ? -15.04746 30.96820 93.47541 1.000 15.00079 407 VAL A C 1
ATOM 3174 O O . VAL A 1 425 ? -16.02256 30.21937 93.35968 1.000 11.59506 407 VAL A O 1
ATOM 3178 N N . ALA A 1 426 ? -13.81987 30.62284 93.08458 1.000 12.84865 408 ALA A N 1
ATOM 3179 C CA . ALA A 1 426 ? -13.51514 29.30978 92.53192 1.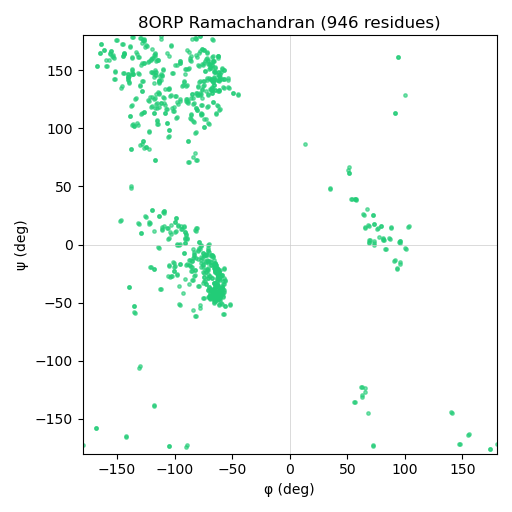000 14.99685 408 ALA A CA 1
ATOM 3180 C C . ALA A 1 426 ? -12.16520 28.84897 93.06197 1.000 15.74022 408 ALA A C 1
ATOM 3181 O O . ALA A 1 426 ? -11.26610 29.66113 93.29271 1.000 14.47268 408 ALA A O 1
ATOM 3183 N N . PHE A 1 427 ? -12.03033 27.53257 93.25228 1.000 16.44387 409 PHE A N 1
ATOM 3184 C CA . PHE A 1 427 ? -10.83442 26.93712 93.83405 1.000 15.03505 409 PHE A CA 1
ATOM 3185 C C . PHE A 1 427 ? -10.35711 25.76472 92.98849 1.000 14.43777 409 PHE A C 1
ATOM 3186 O O . PHE A 1 427 ? -11.16055 25.02283 92.42103 1.000 12.42903 409 PHE A O 1
ATOM 3194 N N . ASN A 1 428 ? -9.03931 25.56509 92.95770 1.000 14.19891 410 ASN A N 1
ATOM 3195 C CA . ASN A 1 428 ? -8.46770 24.38268 92.31280 1.000 12.72602 410 ASN A CA 1
ATOM 3196 C C . ASN A 1 428 ? -7.38259 23.81455 93.21965 1.000 14.31192 410 ASN A C 1
ATOM 3197 O O . ASN A 1 428 ? -6.27385 24.35263 93.28493 1.000 13.93515 410 ASN A O 1
ATOM 3202 N N . ASN A 1 429 ? -7.70243 22.71847 93.90576 1.000 15.29914 411 ASN A N 1
ATOM 3203 C CA . ASN A 1 429 ? -6.71853 21.97812 94.68210 1.000 10.27072 411 ASN A CA 1
ATOM 3204 C C . ASN A 1 429 ? -6.41238 20.61066 94.07791 1.000 14.34256 411 ASN A C 1
ATOM 3205 O O . ASN A 1 429 ? -5.81229 19.77197 94.75323 1.000 15.30415 411 ASN A O 1
ATOM 3210 N N . ASP A 1 430 ? -6.82230 20.36059 92.83674 1.000 12.31923 412 ASP A N 1
ATOM 3211 C CA . ASP A 1 430 ? -6.47253 19.13540 92.13269 1.000 20.32274 412 ASP A CA 1
ATOM 3212 C C . ASP A 1 430 ? -5.12778 19.29131 91.43050 1.000 22.05736 412 ASP A C 1
ATOM 3213 O O . ASP A 1 430 ? -4.65759 20.40364 91.17521 1.000 19.87756 412 ASP A O 1
ATOM 3218 N N . ASN A 1 431 ? -4.51562 18.15284 91.09944 1.000 18.42425 413 ASN A N 1
ATOM 3219 C CA . ASN A 1 431 ? -3.20798 18.16280 90.45083 1.000 27.01714 413 ASN A CA 1
ATOM 3220 C C . ASN A 1 431 ? -3.28692 18.41563 88.94418 1.000 29.59930 413 ASN A C 1
ATOM 3221 O O . ASN A 1 431 ? -2.29977 18.17457 88.23790 1.000 31.64547 413 ASN A O 1
ATOM 3226 N N . TYR A 1 432 ? -4.43001 18.88380 88.44163 1.000 24.05255 414 TYR A N 1
ATOM 3227 C CA . TYR A 1 432 ? -4.58264 19.26984 87.04651 1.000 22.31611 414 TYR A CA 1
ATOM 3228 C C . TYR A 1 432 ? -5.26657 20.62781 86.97567 1.000 22.19869 414 TYR A C 1
ATOM 3229 O O . TYR A 1 432 ? -5.87049 21.09397 87.94556 1.000 18.53331 414 TYR A O 1
ATOM 3238 N N . ASP A 1 433 ? -5.18156 21.25103 85.80292 1.000 19.73187 415 ASP A N 1
ATOM 3239 C CA . ASP A 1 433 ? -5.66618 22.61281 85.64130 1.000 23.24971 415 ASP A CA 1
ATOM 3240 C C . ASP A 1 433 ? -7.19119 22.66539 85.70419 1.000 21.40729 415 ASP A C 1
ATOM 3241 O O . ASP A 1 433 ? -7.89401 21.68369 85.44806 1.000 20.36694 415 ASP A O 1
ATOM 3246 N N . LEU A 1 434 ? -7.69453 23.83507 86.07334 1.000 19.98642 416 LEU A N 1
ATOM 3247 C CA . LEU A 1 434 ? -9.11308 24.16185 85.99589 1.000 19.77040 416 LEU A CA 1
ATOM 3248 C C . LEU A 1 434 ? -9.27341 25.15826 84.85313 1.000 18.65698 416 LEU A C 1
ATOM 3249 O O . LEU A 1 434 ? -8.73766 26.26671 84.91626 1.000 20.48338 416 LEU A O 1
ATOM 3254 N N . ASN A 1 435 ? -9.95720 24.73801 83.77891 1.000 23.11626 417 ASN A N 1
ATOM 3255 C CA . ASN A 1 435 ? -10.22511 25.58496 82.60732 1.000 25.01494 417 ASN A CA 1
ATOM 3256 C C . ASN A 1 435 ? -11.67048 25.31343 82.20029 1.000 25.98855 417 ASN A C 1
ATOM 3257 O O . ASN A 1 435 ? -11.94027 24.52705 81.28975 1.000 24.03267 417 ASN A O 1
ATOM 3262 N N . SER A 1 436 ? -12.60566 25.97003 82.87811 1.000 17.65961 418 SER A N 1
ATOM 3263 C CA . SER A 1 436 ? -14.01422 25.66051 82.70253 1.000 19.75313 418 SER A CA 1
ATOM 3264 C C . SER A 1 436 ? -14.82395 26.94070 82.60253 1.000 21.72913 418 SER A C 1
ATOM 3265 O O . SER A 1 436 ? -14.49818 27.95689 83.22254 1.000 17.54333 418 SER A O 1
ATOM 3268 N N . SER A 1 437 ? -15.88103 26.87771 81.80178 1.000 17.49202 419 SER A N 1
ATOM 3269 C CA . SER A 1 437 ? -16.91451 27.90090 81.82353 1.000 22.21915 419 SER A CA 1
ATOM 3270 C C . SER A 1 437 ? -17.85099 27.61114 82.99049 1.000 20.59870 419 SER A C 1
ATOM 3271 O O . SER A 1 437 ? -18.50652 26.56482 83.01673 1.000 24.65326 419 SER A O 1
ATOM 3274 N N . LEU A 1 438 ? -17.89251 28.51431 83.96857 1.000 15.61811 420 LEU A N 1
ATOM 3275 C CA . LEU A 1 438 ? -18.67982 28.31824 85.17591 1.000 17.72197 420 LEU A CA 1
ATOM 3276 C C . LEU A 1 438 ? -19.71656 29.42245 85.32559 1.000 18.49418 420 LEU A C 1
ATOM 3277 O O . LEU A 1 438 ? -19.49783 30.56492 84.90955 1.000 16.11270 420 LEU A O 1
ATOM 3282 N N . GLN A 1 439 ? -20.84882 29.07130 85.93000 1.000 14.42747 421 GLN A N 1
ATOM 3283 C CA . GLN A 1 439 ? -21.87862 30.05231 86.24580 1.000 15.61971 421 GLN A CA 1
ATOM 3284 C C . GLN A 1 439 ? -21.44306 30.85668 87.46743 1.000 13.55104 421 GLN A C 1
ATOM 3285 O O . GLN A 1 439 ? -21.20348 30.28870 88.53953 1.000 14.66620 421 GLN A O 1
ATOM 3291 N N . THR A 1 440 ? -21.31440 32.17244 87.29908 1.000 13.53709 422 THR A N 1
ATOM 3292 C CA . THR A 1 440 ? -20.87848 33.04828 88.38234 1.000 14.15643 422 THR A CA 1
ATOM 3293 C C . THR A 1 440 ? -22.02504 33.70120 89.13539 1.000 15.57305 422 THR A C 1
ATOM 3294 O O . THR A 1 440 ? -21.80764 34.20954 90.24011 1.000 17.24229 422 THR A O 1
ATOM 3298 N N . GLY A 1 441 ? -23.22568 33.71427 88.56753 1.000 16.54970 423 GLY A N 1
ATOM 3299 C CA . GLY A 1 441 ? -24.34740 34.39735 89.16825 1.000 16.09174 423 GLY A CA 1
ATOM 3300 C C . GLY A 1 441 ? -24.25613 35.90770 89.17596 1.000 15.61871 423 GLY A C 1
ATOM 3301 O O . GLY A 1 441 ? -25.17034 36.55775 89.69362 1.000 16.14724 423 GLY A O 1
ATOM 3302 N N . LEU A 1 442 ? -23.19030 36.49411 88.60643 1.000 12.92591 424 LEU A N 1
ATOM 3303 C CA . LEU A 1 442 ? -22.93586 37.92795 88.66175 1.000 14.33700 424 LEU A CA 1
ATOM 3304 C C . LEU A 1 442 ? -23.47085 38.62773 87.41891 1.000 14.17595 424 LEU A C 1
ATOM 3305 O O . LEU A 1 442 ? -23.65450 38.00239 86.36676 1.000 12.38070 424 LEU A O 1
ATOM 3310 N N . PRO A 1 443 ? -23.72577 39.93801 87.50541 1.000 13.98776 425 PRO A N 1
ATOM 3311 C CA . PRO A 1 443 ? -24.11789 40.68852 86.30425 1.000 17.64922 425 PRO A CA 1
ATOM 3312 C C . PRO A 1 443 ? -23.02367 40.63312 85.25058 1.000 15.37896 425 PRO A C 1
ATOM 3313 O O . PRO A 1 443 ? -21.82975 40.62161 85.56256 1.000 15.61571 425 PRO A O 1
ATOM 3317 N N . ALA A 1 444 ? -23.44677 40.63420 83.98911 1.000 17.17360 426 ALA A N 1
ATOM 3318 C CA . ALA A 1 444 ? -22.50291 40.58565 82.88159 1.000 19.50826 426 ALA A CA 1
ATOM 3319 C C . ALA A 1 444 ? -21.55433 41.77862 82.93418 1.000 17.96490 426 ALA A C 1
ATOM 3320 O O . ALA A 1 444 ? -21.94142 42.88589 83.31721 1.000 15.90759 426 ALA A O 1
ATOM 3322 N N . GLY A 1 445 ? -20.29778 41.53815 82.58107 1.000 16.05006 427 GLY A N 1
ATOM 3323 C CA . GLY A 1 445 ? -19.31423 42.60465 82.56370 1.000 17.31530 427 GLY A CA 1
ATOM 3324 C C . GLY A 1 445 ? -17.90930 42.04877 82.73762 1.000 17.67778 427 GLY A C 1
ATOM 3325 O O . GLY A 1 445 ? -17.67408 40.85264 82.57935 1.000 14.57811 427 GLY A O 1
ATOM 3326 N N . THR A 1 446 ? -16.99244 42.95239 83.07535 1.000 16.14270 428 THR A N 1
ATOM 3327 C CA . THR A 1 446 ? -15.57649 42.63531 83.21822 1.000 17.62398 428 THR A CA 1
ATOM 3328 C C . THR A 1 446 ? -15.17113 42.85315 84.66730 1.000 16.88910 428 THR A C 1
ATOM 3329 O O . THR A 1 446 ? -15.29936 43.96570 85.18736 1.000 16.39980 428 THR A O 1
ATOM 3333 N N . TYR A 1 447 ? -14.67167 41.80149 85.31134 1.000 15.18326 429 TYR A N 1
ATOM 3334 C CA . TYR A 1 447 ? -14.33014 41.85198 86.72432 1.000 14.63036 429 TYR A CA 1
ATOM 3335 C C . TYR A 1 447 ? -12.83916 41.62369 86.92959 1.000 16.16469 429 TYR A C 1
ATOM 3336 O O . TYR A 1 447 ? -12.20062 40.85971 86.19575 1.000 13.34907 429 TYR A O 1
ATOM 3345 N N . CYS A 1 448 ? -12.30091 42.25972 87.96934 1.000 12.83479 430 CYS A N 1
ATOM 3346 C CA . CYS A 1 448 ? -10.92068 42.04475 88.38255 1.000 12.92989 430 CYS A CA 1
ATOM 3347 C C . CYS A 1 448 ? -10.87787 40.89187 89.37700 1.000 15.76792 430 CYS A C 1
ATOM 3348 O O . CYS A 1 448 ? -11.58217 40.91153 90.39416 1.000 13.50194 430 CYS A O 1
ATOM 3351 N N . ASP A 1 449 ? -10.06240 39.88595 89.07604 1.000 14.39315 431 ASP A N 1
ATOM 3352 C CA . ASP A 1 449 ? -9.77821 38.84262 90.04972 1.000 12.10869 431 ASP A CA 1
ATOM 3353 C C . ASP A 1 449 ? -9.04465 39.45926 91.23046 1.000 13.20410 431 ASP A C 1
ATOM 3354 O O . ASP A 1 449 ? -7.91124 39.92775 91.07983 1.000 15.31904 431 ASP A O 1
ATOM 3359 N N . VAL A 1 450 ? -9.68869 39.48807 92.40370 1.000 12.32242 432 VAL A N 1
ATOM 3360 C CA . VAL A 1 450 ? -9.09786 40.15021 9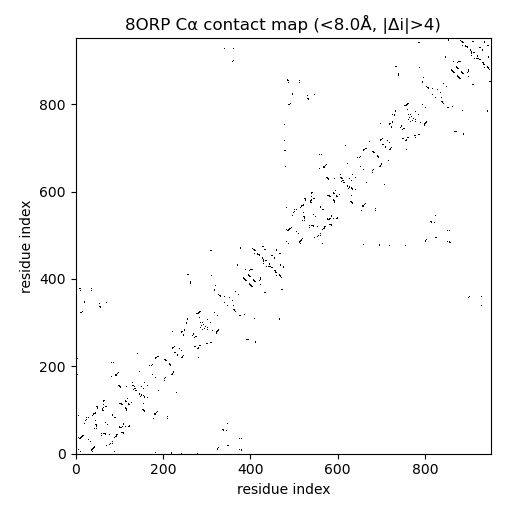3.56548 1.000 13.57934 432 VAL A CA 1
ATOM 3361 C C . VAL A 1 450 ? -8.05266 39.29623 94.26300 1.000 16.57390 432 VAL A C 1
ATOM 3362 O O . VAL A 1 450 ? -7.38796 39.78226 95.18637 1.000 11.36682 432 VAL A O 1
ATOM 3366 N N . ILE A 1 451 ? -7.86452 38.04644 93.83730 1.000 15.44690 433 ILE A N 1
ATOM 3367 C CA . ILE A 1 451 ? -6.77315 37.24004 94.37223 1.000 11.64954 433 ILE A CA 1
ATOM 3368 C C . ILE A 1 451 ? -5.44908 37.65090 93.73754 1.000 13.29748 433 ILE A C 1
ATOM 3369 O O . ILE A 1 451 ? -4.46803 37.93869 94.43363 1.000 14.69903 433 ILE A O 1
ATOM 3374 N N . SER A 1 452 ? -5.39898 37.68546 92.40858 1.000 9.94156 434 SER A N 1
ATOM 3375 C CA . SER A 1 452 ? -4.17251 38.03260 91.70383 1.000 14.82530 434 SER A CA 1
ATOM 3376 C C . SER A 1 452 ? -3.96455 39.53488 91.55216 1.000 14.53205 434 SER A C 1
ATOM 3377 O O . SER A 1 452 ? -2.86851 39.95096 91.16722 1.000 13.92200 434 SER A O 1
ATOM 3380 N N . GLY A 1 453 ? -4.96607 40.35355 91.83084 1.000 12.68978 435 GLY A N 1
ATOM 3381 C CA . GLY A 1 453 ? -4.78531 41.77917 91.68378 1.000 12.14049 435 GLY A CA 1
ATOM 3382 C C . GLY A 1 453 ? -5.91487 42.55849 92.31104 1.000 13.49266 435 GLY A C 1
ATOM 3383 O O . GLY A 1 453 ? -6.61828 42.07040 93.19358 1.000 14.82754 435 GLY A O 1
ATOM 3384 N N . SER A 1 454 ? -6.08106 43.78762 91.83704 1.000 11.96882 436 SER A N 1
ATOM 3385 C CA . SER A 1 454 ? -7.14682 44.64434 92.32296 1.000 13.40785 436 SER A CA 1
ATOM 3386 C C . SER A 1 454 ? -7.65656 45.47259 91.15892 1.000 17.12401 436 SER A C 1
ATOM 3387 O O . SER A 1 454 ? -7.02029 45.56290 90.10527 1.000 13.90855 436 SER A O 1
ATOM 3390 N N . LYS A 1 455 ? -8.81987 46.07313 91.36083 1.000 15.06782 437 LYS A N 1
ATOM 3391 C CA . LYS A 1 455 ? -9.29468 47.08613 90.43576 1.000 16.88636 437 LYS A CA 1
ATOM 3392 C C . LYS A 1 455 ? -8.52719 48.37516 90.69329 1.000 17.24733 437 LYS A C 1
ATOM 3393 O O . LYS A 1 455 ? -8.32947 48.76718 91.84782 1.000 14.89830 437 LYS A O 1
ATOM 3399 N N . SER A 1 456 ? -8.04481 49.00052 89.62022 1.000 16.52990 438 SER A N 1
ATOM 3400 C CA . SER A 1 456 ? -7.32593 50.27020 89.70361 1.000 14.69732 438 SER A CA 1
ATOM 3401 C C . SER A 1 456 ? -7.79283 51.13839 88.54559 1.000 15.41444 438 SER A C 1
ATOM 3402 O O . SER A 1 456 ? -7.50184 50.83509 87.38323 1.000 15.95200 438 SER A O 1
ATOM 3405 N N . GLY A 1 457 ? -8.52562 52.19702 88.85780 1.000 14.42412 439 GLY A N 1
ATOM 3406 C CA . GLY A 1 457 ? -9.11814 53.00932 87.81159 1.000 14.19994 439 GLY A CA 1
ATOM 3407 C C . GLY A 1 457 ? -10.09858 52.17738 87.01566 1.000 18.43499 439 GLY A C 1
ATOM 3408 O O . GLY A 1 457 ? -11.02857 51.57391 87.56840 1.000 15.84057 439 GLY A O 1
ATOM 3409 N N . SER A 1 458 ? -9.86531 52.08928 85.70629 1.000 18.08225 440 SER A N 1
ATOM 3410 C CA . SER A 1 458 ? -10.71903 51.32505 84.80693 1.000 17.56184 440 SER A CA 1
ATOM 3411 C C . SER A 1 458 ? -10.02897 50.06467 84.29502 1.000 18.22064 440 SER A C 1
ATOM 3412 O O . SER A 1 458 ? -10.32219 49.59206 83.19548 1.000 18.63038 440 SER A O 1
ATOM 3415 N N . SER A 1 459 ? -9.11313 49.50490 85.08059 1.000 19.49492 441 SER A N 1
ATOM 3416 C CA . SER A 1 459 ? -8.37833 48.32563 84.65489 1.000 15.65245 441 SER A CA 1
ATOM 3417 C C . SER A 1 459 ? -8.10171 47.44034 85.86174 1.000 14.69304 441 SER A C 1
ATOM 3418 O O . SER A 1 459 ? -8.37722 47.80637 87.00769 1.000 14.87426 441 SER A O 1
ATOM 3421 N N . CYS A 1 460 ? -7.57039 46.25301 85.58740 1.000 15.13514 442 CYS A N 1
ATOM 3422 C CA . CYS A 1 460 ? -7.21788 45.28613 86.61706 1.000 18.65054 442 CYS A CA 1
ATOM 3423 C C . CYS A 1 460 ? -5.70901 45.09743 86.66057 1.000 15.51580 442 CYS A C 1
ATOM 3424 O O . CYS A 1 460 ? -5.05147 45.04374 85.61915 1.000 19.06549 442 CYS A O 1
ATOM 3427 N N . THR A 1 461 ? -5.16201 44.98562 87.87139 1.000 15.56561 443 THR A N 1
ATOM 3428 C CA . THR A 1 461 ? -3.72778 44.77131 88.00520 1.000 17.16380 443 THR A CA 1
ATOM 3429 C C . THR A 1 461 ? -3.34235 43.30510 87.88888 1.000 16.26363 443 THR A C 1
ATOM 3430 O O . THR A 1 461 ? -2.17423 43.01035 87.61686 1.000 17.34371 443 THR A O 1
ATOM 3434 N N . GLY A 1 462 ? -4.28958 42.38936 88.08079 1.000 18.12236 444 GLY A N 1
ATOM 3435 C CA . GLY A 1 462 ? -4.02963 40.97432 87.89727 1.000 19.30278 444 GLY A CA 1
ATOM 3436 C C . GLY A 1 462 ? -4.89208 40.39202 86.79625 1.000 20.39132 444 GLY A C 1
ATOM 3437 O O . GLY A 1 462 ? -5.08701 41.03259 85.75858 1.000 16.77296 444 GLY A O 1
ATOM 3438 N N . LYS A 1 463 ? -5.42409 39.18970 87.01108 1.000 14.63070 445 LYS A N 1
ATOM 3439 C CA . LYS A 1 463 ? -6.27071 38.54622 86.01313 1.000 15.09674 445 LYS A CA 1
ATOM 3440 C C . LYS A 1 463 ? -7.61345 39.26092 85.88681 1.000 14.60826 445 LYS A C 1
ATOM 3441 O O . LYS A 1 463 ? -8.12109 39.85612 86.84201 1.000 13.99525 445 LYS A O 1
ATOM 3447 N N . THR A 1 464 ? -8.19485 39.18169 84.69233 1.000 10.59502 446 THR A N 1
ATOM 3448 C CA . THR A 1 464 ? -9.51274 39.73164 84.40377 1.000 18.24108 446 THR A CA 1
ATOM 3449 C C . THR A 1 464 ? -10.48212 38.59910 84.10396 1.000 20.70763 446 THR A C 1
ATOM 3450 O O . THR A 1 464 ? -10.11993 37.61667 83.44999 1.000 23.22887 446 THR A O 1
ATOM 3454 N N . VAL A 1 465 ? -11.71375 38.74045 84.58154 1.000 18.92059 447 VAL A N 1
ATOM 3455 C CA . VAL A 1 465 ? -12.76144 37.75117 84.36923 1.000 16.33288 447 VAL A CA 1
ATOM 3456 C C . VAL A 1 465 ? -13.89677 38.42012 83.61194 1.000 18.29489 447 VAL A C 1
ATOM 3457 O O . VAL A 1 465 ? -14.37847 39.48328 84.01954 1.000 12.85519 447 VAL A O 1
ATOM 3461 N N . THR A 1 466 ? -14.30572 37.81702 82.49994 1.000 12.61415 448 THR A N 1
ATOM 3462 C CA . THR A 1 466 ? -15.38332 38.35983 81.68571 1.000 15.61196 448 THR A CA 1
ATOM 3463 C C . THR A 1 466 ? -16.62633 37.50196 81.86545 1.000 17.96587 448 THR A C 1
ATOM 3464 O O . THR A 1 466 ? -16.62632 36.31304 81.52096 1.000 17.29494 448 THR A O 1
ATOM 3468 N N . VAL A 1 467 ? -17.67553 38.10540 82.40853 1.000 14.11635 449 VAL A N 1
ATOM 3469 C CA . VAL A 1 467 ? -18.94582 37.43226 82.63878 1.000 14.70678 449 VAL A CA 1
ATOM 3470 C C . VAL A 1 467 ? -19.87671 37.76628 81.48114 1.000 18.12741 449 VAL A C 1
ATOM 3471 O O . VAL A 1 467 ? -20.17970 38.93926 81.23563 1.000 11.56610 449 VAL A O 1
ATOM 3475 N N . GLY A 1 468 ? -20.34262 36.73530 80.78040 1.000 19.80540 450 GLY A N 1
ATOM 3476 C CA . GLY A 1 468 ? -21.23692 36.92464 79.66364 1.000 16.58139 450 GLY A CA 1
ATOM 3477 C C . GLY A 1 468 ? -22.66078 37.19617 80.10202 1.000 16.63333 450 GLY A C 1
ATOM 3478 O O . GLY A 1 468 ? -22.99508 37.22083 81.28759 1.000 14.32145 450 GLY A O 1
ATOM 3479 N N . SER A 1 469 ? -23.52563 37.38307 79.09915 1.000 15.87396 451 SER A N 1
ATOM 3480 C CA . SER A 1 469 ? -24.92989 37.69053 79.35589 1.000 14.21547 451 SER A CA 1
ATOM 3481 C C . SER A 1 469 ? -25.66105 36.55075 80.05443 1.000 17.24343 451 SER A C 1
ATOM 3482 O O . SER A 1 469 ? -26.70342 36.78801 80.67774 1.000 13.62197 451 SER A O 1
ATOM 3485 N N . ASP A 1 470 ? -25.15359 35.32413 79.95818 1.000 14.33616 452 ASP A N 1
ATOM 3486 C CA . ASP A 1 470 ? -25.76443 34.18868 80.63435 1.000 17.05246 452 ASP A CA 1
ATOM 3487 C C . ASP A 1 470 ? -25.18776 33.94973 82.02560 1.000 13.88971 452 ASP A C 1
ATOM 3488 O O . ASP A 1 470 ? -25.53987 32.95242 82.66530 1.000 15.49939 452 ASP A O 1
ATOM 3493 N N . GLY A 1 471 ? -24.31281 34.83503 82.50381 1.000 13.14951 453 GLY A N 1
ATOM 3494 C CA . GLY A 1 471 ? -23.69923 34.67763 83.80575 1.000 14.49554 453 GLY A CA 1
ATOM 3495 C C . GLY A 1 471 ? -22.49236 33.76592 83.83720 1.000 17.20897 453 GLY A C 1
ATOM 3496 O O . GLY A 1 471 ? -21.86056 33.62948 84.89613 1.000 17.80081 453 GLY A O 1
ATOM 3497 N N . ARG A 1 472 ? -22.14547 33.13978 82.72122 1.000 13.24946 454 ARG A N 1
ATOM 3498 C CA . ARG A 1 472 ? -21.00742 32.23787 82.68698 1.000 18.71143 454 ARG A CA 1
ATOM 3499 C C . ARG A 1 472 ? -19.72951 33.00110 82.36543 1.000 14.41853 454 ARG A C 1
ATOM 3500 O O . ARG A 1 472 ? -19.74886 34.02456 81.67664 1.000 16.09884 454 ARG A O 1
ATOM 3508 N N . ALA A 1 473 ? -18.61134 32.48737 82.87414 1.000 12.07999 455 ALA A N 1
ATOM 3509 C CA . ALA A 1 473 ? -17.31266 33.10402 82.65799 1.000 12.50982 455 ALA A CA 1
ATOM 3510 C C . ALA A 1 473 ? -16.25473 32.01772 82.53951 1.000 18.47941 455 ALA A C 1
ATOM 3511 O O . ALA A 1 473 ? -16.35453 30.96162 83.17060 1.000 16.89869 455 ALA A O 1
ATOM 3513 N N . SER A 1 474 ? -15.23438 32.29190 81.73076 1.000 14.49390 456 SER A N 1
ATOM 3514 C CA . SER A 1 474 ? -14.10277 31.38094 81.58756 1.000 21.45110 456 SER A CA 1
ATOM 3515 C C . SER A 1 474 ? -13.19940 31.52589 82.80950 1.000 18.12574 456 SER A C 1
ATOM 3516 O O . SER A 1 474 ? -12.58741 32.57920 83.01491 1.000 16.43592 456 SER A O 1
ATOM 3519 N N . ILE A 1 475 ? -13.13356 30.47881 83.63141 1.000 15.59391 457 ILE A N 1
ATOM 3520 C CA . ILE A 1 475 ? -12.36023 30.47218 84.87125 1.000 15.58063 457 ILE A CA 1
ATOM 3521 C C . ILE A 1 475 ? -11.15264 29.56174 84.68453 1.000 18.43929 457 ILE A C 1
ATOM 3522 O O . ILE A 1 475 ? -11.30443 28.36368 84.41030 1.000 14.97656 457 ILE A O 1
ATOM 3527 N N . ASN A 1 476 ? -9.95599 30.11810 84.85931 1.000 16.22788 458 ASN A N 1
ATOM 3528 C CA . ASN A 1 476 ? -8.71292 29.38780 84.63241 1.000 21.90339 458 ASN A CA 1
ATOM 3529 C C . ASN A 1 476 ? -7.83134 29.48126 85.87245 1.000 16.13281 458 ASN A C 1
ATOM 3530 O O . ASN A 1 476 ? -7.36659 30.56728 86.22908 1.000 18.15615 458 ASN A O 1
ATOM 3535 N N . ILE A 1 477 ? -7.60525 28.34585 86.52733 1.000 15.81308 459 ILE A N 1
ATOM 3536 C CA . ILE A 1 477 ? -6.69726 28.25142 87.66748 1.000 19.48792 459 ILE A CA 1
ATOM 3537 C C . ILE A 1 477 ? -5.79922 27.04821 87.40997 1.000 17.28171 459 ILE A C 1
ATOM 3538 O O . ILE A 1 477 ? -6.22662 25.90195 87.58078 1.000 16.28631 459 ILE A O 1
ATOM 3543 N N . GLY A 1 478 ? -4.55942 27.30059 86.99775 1.000 19.27808 460 GLY A N 1
ATOM 3544 C CA . GLY A 1 478 ? -3.60864 26.21585 86.82057 1.000 19.16972 460 GLY A CA 1
ATOM 3545 C C . GLY A 1 478 ? -3.19362 25.62621 88.15817 1.000 21.68196 460 GLY A C 1
ATOM 3546 O O . GLY A 1 478 ? -3.04190 26.33455 89.15461 1.000 20.77595 460 GLY A O 1
ATOM 3547 N N . SER A 1 479 ? -3.01123 24.30267 88.17680 1.000 21.24713 461 SER A N 1
ATOM 3548 C CA . SER A 1 479 ? -2.64710 23.61957 89.41420 1.000 21.57905 461 SER A CA 1
ATOM 3549 C C . SER A 1 479 ? -1.27163 24.03074 89.92803 1.000 22.66486 461 SER A C 1
ATOM 3550 O O . SER A 1 479 ? -0.99367 23.85828 91.12117 1.000 18.52264 461 SER A O 1
ATOM 3553 N N . SER A 1 480 ? -0.41850 24.58634 89.06689 1.000 23.02913 462 SER A N 1
ATOM 3554 C CA . SER A 1 480 ? 0.92109 25.00967 89.44884 1.000 28.36657 462 SER A CA 1
ATOM 3555 C C . SER A 1 480 ? 1.03210 26.51703 89.61964 1.000 25.20946 462 SER A C 1
ATOM 3556 O O . SER A 1 480 ? 2.14305 27.03322 89.76522 1.000 20.27286 462 SER A O 1
ATOM 3559 N N . GLU A 1 481 ? -0.08447 27.23531 89.59770 1.000 20.76663 463 GLU A N 1
ATOM 3560 C CA . GLU A 1 481 ? -0.02975 28.66695 89.82126 1.000 22.39399 463 GLU A CA 1
ATOM 3561 C C . GLU A 1 481 ? 0.24478 28.95937 91.29666 1.000 22.26475 463 GLU A C 1
ATOM 3562 O O . GLU A 1 481 ? 0.03977 28.11573 92.17675 1.000 19.41216 463 GLU A O 1
ATOM 3568 N N . ASP A 1 482 ? 0.72948 30.17720 91.55542 1.000 16.58950 464 ASP A N 1
ATOM 3569 C CA . ASP A 1 482 ? 1.05382 30.57414 92.92314 1.000 19.45843 464 ASP A CA 1
ATOM 3570 C C . ASP A 1 482 ? -0.18054 30.58641 93.81145 1.000 17.06447 464 ASP A C 1
ATOM 3571 O O . ASP A 1 482 ? -0.09194 30.27650 95.00445 1.000 16.60501 464 ASP A O 1
ATOM 3576 N N . ASP A 1 483 ? -1.33317 30.94311 93.25837 1.000 16.65687 465 ASP A N 1
ATOM 3577 C CA . ASP A 1 483 ? -2.57774 30.93364 94.00325 1.000 16.42280 465 ASP A CA 1
ATOM 3578 C C . ASP A 1 483 ? -3.52317 29.92134 93.38501 1.000 15.67451 465 ASP A C 1
ATOM 3579 O O . ASP A 1 483 ? -3.50046 29.68481 92.17253 1.000 15.07157 465 ASP A O 1
ATOM 3584 N N . GLY A 1 484 ? -4.32203 29.29162 94.24181 1.000 15.43259 466 GLY A N 1
ATOM 3585 C CA . GLY A 1 484 ? -5.27088 28.29078 93.79129 1.000 13.71426 466 GLY A CA 1
ATOM 3586 C C . GLY A 1 484 ? -6.71073 28.71538 93.97940 1.000 13.96809 466 GLY A C 1
ATOM 3587 O O . GLY A 1 484 ? -7.60194 27.86971 94.09515 1.000 10.15013 466 GLY A O 1
ATOM 3588 N N . VAL A 1 485 ? -6.95083 30.02321 94.02323 1.000 13.08699 467 VAL A N 1
ATOM 3589 C CA . VAL A 1 485 ? -8.28539 30.56665 94.23623 1.000 13.35830 467 VAL A CA 1
ATOM 3590 C C . VAL A 1 485 ? -8.45375 31.79083 93.34339 1.000 12.59784 467 VAL A C 1
ATOM 3591 O O . VAL A 1 485 ? -7.49348 32.52242 93.08350 1.000 14.27768 467 VAL A O 1
ATOM 3595 N N . LEU A 1 486 ? -9.66504 31.97162 92.82459 1.000 13.53144 468 LEU A N 1
ATOM 3596 C CA . LEU A 1 486 ? -10.04153 33.14242 92.04737 1.000 15.49474 468 LEU A CA 1
ATOM 3597 C C . LEU A 1 486 ? -11.31723 33.71292 92.64667 1.000 14.53045 468 LEU A C 1
ATOM 3598 O O . LEU A 1 486 ? -12.20511 32.95773 93.04700 1.000 13.93785 468 LEU A O 1
ATOM 3603 N N . ALA A 1 487 ? -11.41178 35.04123 92.71048 1.000 12.66304 469 ALA A N 1
ATOM 3604 C CA . ALA A 1 487 ? -12.56396 35.67821 93.33467 1.000 12.39124 469 ALA A CA 1
ATOM 3605 C C . ALA A 1 487 ? -12.88599 36.97939 92.61516 1.000 12.49948 469 ALA A C 1
ATOM 3606 O O . ALA A 1 487 ? -11.98590 37.75024 92.27706 1.000 12.38012 469 ALA A O 1
ATOM 3608 N N . ILE A 1 488 ? -14.17304 37.20451 92.36696 1.000 10.45854 470 ILE A N 1
ATOM 3609 C CA . ILE A 1 488 ? -14.64670 38.43859 91.75592 1.000 12.88042 470 ILE A CA 1
ATOM 3610 C C . ILE A 1 488 ? -15.89641 38.88225 92.50050 1.000 12.56044 470 ILE A C 1
ATOM 3611 O O . ILE A 1 488 ? -16.63023 38.06222 93.06167 1.000 12.97940 470 ILE A O 1
ATOM 3616 N N . HIS A 1 489 ? -16.12926 40.19293 92.51876 1.000 13.99348 471 HIS A N 1
ATOM 3617 C CA . HIS A 1 489 ? -17.30373 40.71892 93.19806 1.000 14.63670 471 HIS A CA 1
ATOM 3618 C C . HIS A 1 489 ? -17.66087 42.07672 92.60589 1.000 10.29176 471 HIS A C 1
ATOM 3619 O O . HIS A 1 489 ? -16.85731 42.70386 91.90750 1.000 11.22908 471 HIS A O 1
ATOM 3626 N N . VAL A 1 490 ? -18.88380 42.52559 92.90698 1.000 10.65070 472 VAL A N 1
ATOM 3627 C CA . VAL A 1 490 ? -19.44704 43.69576 92.23457 1.000 12.78190 472 VAL A CA 1
ATOM 3628 C C . VAL A 1 490 ? -18.78042 44.99847 92.65491 1.000 14.35953 472 VAL A C 1
ATOM 3629 O O . VAL A 1 490 ? -18.95312 46.01549 91.97735 1.000 17.09561 472 VAL A O 1
ATOM 3633 N N . ASN A 1 491 ? -18.03223 45.01039 93.75377 1.000 12.66892 473 ASN A N 1
ATOM 3634 C CA . ASN A 1 491 ? -17.30437 46.20388 94.16068 1.000 12.58737 473 ASN A CA 1
ATOM 3635 C C . ASN A 1 491 ? -15.90665 46.25542 93.56664 1.000 13.92283 473 ASN A C 1
ATOM 3636 O O . ASN A 1 491 ? -15.10935 47.11397 93.95461 1.000 14.36804 473 ASN A O 1
ATOM 3641 N N . ALA A 1 492 ? -15.59122 45.35177 92.64568 1.000 10.70557 474 ALA A N 1
ATOM 3642 C CA . ALA A 1 492 ? -14.34819 45.40488 91.88822 1.000 11.08002 474 ALA A CA 1
ATOM 3643 C C . ALA A 1 492 ? -14.65353 45.07995 90.43032 1.000 16.06989 474 ALA A C 1
ATOM 3644 O O . ALA A 1 492 ? -14.02465 44.22724 89.80183 1.000 15.22941 474 ALA A O 1
ATOM 3646 N N . LYS A 1 493 ? -15.67200 45.74865 89.89988 1.000 16.17618 475 LYS A N 1
ATOM 3647 C CA . LYS A 1 493 ? -16.16244 45.54607 88.54588 1.000 17.83734 475 LYS A CA 1
ATOM 3648 C C . LYS A 1 493 ? -15.77143 46.74797 87.69412 1.000 18.79557 475 LYS A C 1
ATOM 3649 O O . LYS A 1 493 ? -15.92724 47.89565 88.12414 1.000 16.48992 475 LYS A O 1
ATOM 3655 N N . LEU A 1 494 ? -15.25587 46.48339 86.50039 1.000 17.34183 476 LEU A N 1
ATOM 3656 C CA . LEU A 1 494 ? -14.87116 47.54339 85.57619 1.000 18.55924 476 LEU A CA 1
ATOM 3657 C C . LEU A 1 494 ? -16.10768 48.18803 84.95322 1.000 19.57335 476 LEU A C 1
ATOM 3658 O O . LEU A 1 494 ? -16.07794 49.34198 84.52743 1.000 24.51954 476 LEU A O 1
ATOM 3664 N N . GLN B 1 19 ? 16.55511 36.44187 69.88963 1.000 27.38411 1 GLN B N 1
ATOM 3665 C CA . GLN B 1 19 ? 17.57359 37.48020 69.77873 1.000 23.26934 1 GLN B CA 1
ATOM 3666 C C . GLN B 1 19 ? 17.74520 38.24793 71.09033 1.000 26.99459 1 GLN B C 1
ATOM 3667 O O . GLN B 1 19 ? 18.79037 38.85414 71.32882 1.000 20.67048 1 GLN B O 1
ATOM 3673 N N . PHE B 1 20 ? 16.71960 38.21012 71.94321 1.000 23.42056 2 PHE B N 1
ATOM 3674 C CA . PHE B 1 20 ? 16.74165 38.92475 73.21371 1.000 21.03024 2 PHE B CA 1
ATOM 3675 C C . PHE B 1 20 ? 17.00181 38.01489 74.40556 1.000 24.89299 2 PHE B C 1
ATOM 3676 O O . PHE B 1 20 ? 17.53446 38.47814 75.41872 1.000 21.23963 2 PHE B O 1
ATOM 3684 N N . ASP B 1 21 ? 16.64038 36.73737 74.31111 1.000 21.89014 3 ASP B N 1
ATOM 3685 C CA . ASP B 1 21 ? 16.90789 35.79116 75.38473 1.000 22.35828 3 ASP B CA 1
ATOM 3686 C C . ASP B 1 21 ? 18.35424 35.32326 75.31827 1.000 16.53194 3 ASP B C 1
ATOM 3687 O O . ASP B 1 21 ? 18.88024 35.04368 74.23819 1.000 17.47211 3 ASP B O 1
ATOM 3692 N N . THR B 1 22 ? 19.00654 35.26111 76.48192 1.000 15.87782 4 THR B N 1
ATOM 3693 C CA . THR B 1 22 ? 20.40515 34.84485 76.52517 1.000 12.95210 4 THR B CA 1
ATOM 3694 C C . THR B 1 22 ? 20.58302 33.35490 76.26304 1.000 13.13120 4 THR B C 1
ATOM 369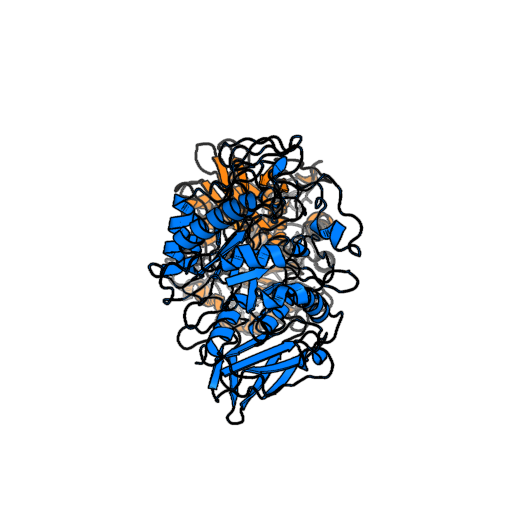5 O O . THR B 1 22 ? 21.67331 32.93725 75.85456 1.000 13.13646 4 THR B O 1
ATOM 3699 N N . ASN B 1 23 ? 19.53530 32.55744 76.47056 1.000 12.53488 5 ASN B N 1
ATOM 3700 C CA . ASN B 1 23 ? 19.60386 31.09448 76.41536 1.000 17.24963 5 ASN B CA 1
ATOM 3701 C C . ASN B 1 23 ? 20.50356 30.52050 77.51441 1.000 15.52036 5 ASN B C 1
ATOM 3702 O O . ASN B 1 23 ? 21.02622 29.41004 77.38561 1.000 18.02957 5 ASN B O 1
ATOM 3707 N N . TYR B 1 24 ? 20.65714 31.25135 78.62074 1.000 14.26894 6 TYR B N 1
ATOM 3708 C CA . TYR B 1 24 ? 21.37085 30.72265 79.77921 1.000 13.74942 6 TYR B CA 1
ATOM 3709 C C . TYR B 1 24 ? 20.70448 29.44325 80.27746 1.000 14.52837 6 TYR B C 1
ATOM 3710 O O . TYR B 1 24 ? 19.49504 29.24999 80.13052 1.000 13.88904 6 TYR B O 1
ATOM 3719 N N . ALA B 1 25 ? 21.50322 28.57067 80.89000 1.000 13.37837 7 ALA B N 1
ATOM 3720 C CA . ALA B 1 25 ? 20.94303 27.43122 81.60105 1.000 14.45658 7 ALA B CA 1
ATOM 3721 C C . ALA B 1 25 ? 20.35652 27.89482 82.93614 1.000 18.19338 7 ALA B C 1
ATOM 3722 O O . ALA B 1 25 ? 20.58909 29.01854 83.38720 1.000 13.85982 7 ALA B O 1
ATOM 3724 N N . SER B 1 26 ? 19.59780 27.00791 83.57997 1.000 15.26823 8 SER B N 1
ATOM 3725 C CA . SER B 1 26 ? 18.83275 27.39592 84.76098 1.000 21.06185 8 SER B CA 1
ATOM 3726 C C . SER B 1 26 ? 19.73679 27.74948 85.93807 1.000 16.29096 8 SER B C 1
ATOM 3727 O O . SER B 1 26 ? 20.75089 27.09223 86.18829 1.000 16.61560 8 SER B O 1
ATOM 3730 N N . GLY B 1 27 ? 19.35478 28.80408 86.66050 1.000 16.64809 9 GLY B N 1
ATOM 3731 C CA . GLY B 1 27 ? 20.00842 29.17621 87.90341 1.000 17.22280 9 GLY B CA 1
ATOM 3732 C C . GLY B 1 27 ? 21.38506 29.79438 87.77643 1.000 15.55916 9 GLY B C 1
ATOM 3733 O O . GLY B 1 27 ? 22.10870 29.86935 88.77102 1.000 17.70097 9 GLY B O 1
ATOM 3734 N N . ARG B 1 28 ? 21.75759 30.28214 86.59881 1.000 14.56356 10 ARG B N 1
ATOM 3735 C CA . ARG B 1 28 ? 23.10269 30.78256 86.36902 1.000 13.36916 10 ARG B CA 1
ATOM 3736 C C . ARG B 1 28 ? 23.05977 32.23511 85.91197 1.000 12.02215 10 ARG B C 1
ATOM 3737 O O . ARG B 1 28 ? 22.03842 32.73193 85.42904 1.000 11.95637 10 ARG B O 1
ATOM 3745 N N . SER B 1 29 ? 24.18028 32.92210 86.10450 1.000 11.02750 11 SER B N 1
ATOM 3746 C CA . SER B 1 29 ? 24.30046 34.30993 85.68168 1.000 11.54315 11 SER B CA 1
ATOM 3747 C C . SER B 1 29 ? 25.76678 34.61212 85.42280 1.000 13.32127 11 SER B C 1
ATOM 3748 O O . SER B 1 29 ? 26.65680 33.87989 85.86138 1.000 14.30473 11 SER B O 1
ATOM 3751 N N . GLY B 1 30 ? 26.01233 35.69163 84.68180 1.000 11.49373 12 GLY B N 1
ATOM 3752 C CA . GLY B 1 30 ? 27.37189 36.12627 84.43688 1.000 10.16700 12 GLY B CA 1
ATOM 3753 C C . GLY B 1 30 ? 28.00131 35.55234 83.18508 1.000 11.81917 12 GLY B C 1
ATOM 3754 O O . GLY B 1 30 ? 28.25813 34.34742 83.09913 1.000 10.38937 12 GLY B O 1
ATOM 3755 N N . MET B 1 31 ? 28.26880 36.41793 82.21366 1.000 10.61067 13 MET B N 1
ATOM 3756 C CA . MET B 1 31 ? 28.97538 36.05725 80.99306 1.000 12.27591 13 MET B CA 1
ATOM 3757 C C . MET B 1 31 ? 30.42292 36.51108 81.12716 1.000 12.24209 13 MET B C 1
ATOM 3758 O O . MET B 1 31 ? 30.68545 37.70620 81.28677 1.000 16.63418 13 MET B O 1
ATOM 3763 N N . VAL B 1 32 ? 31.35775 35.57107 81.08395 1.000 11.41301 14 VAL B N 1
ATOM 3764 C CA . VAL B 1 32 ? 32.76549 35.90518 81.26564 1.000 11.31176 14 VAL B CA 1
ATOM 3765 C C . VAL B 1 32 ? 33.41604 36.08854 79.90585 1.000 15.66399 14 VAL B C 1
ATOM 3766 O O . VAL B 1 32 ? 33.37190 35.19072 79.05572 1.000 15.11716 14 VAL B O 1
ATOM 3770 N N . HIS B 1 33 ? 34.03279 37.24579 79.70485 1.000 10.48017 15 HIS B N 1
ATOM 3771 C CA . HIS B 1 33 ? 34.84381 37.47218 78.51710 1.000 14.35892 15 HIS B CA 1
ATOM 3772 C C . HIS B 1 33 ? 36.22392 36.87698 78.76923 1.000 11.42900 15 HIS B C 1
ATOM 3773 O O . HIS B 1 33 ? 37.07751 37.50167 79.40457 1.000 12.42124 15 HIS B O 1
ATOM 3780 N N . LEU B 1 34 ? 36.43660 35.64634 78.30162 1.000 11.23955 16 LEU B N 1
ATOM 3781 C CA . LEU B 1 34 ? 37.74333 34.99401 78.40150 1.000 12.76110 16 LEU B CA 1
ATOM 3782 C C . LEU B 1 34 ? 38.63229 35.50202 77.26266 1.000 12.57466 16 LEU B C 1
ATOM 3783 O O . LEU B 1 34 ? 38.95801 34.79762 76.30353 1.000 11.25992 16 LEU B O 1
ATOM 3788 N N . PHE B 1 35 ? 39.05496 36.75535 77.42281 1.000 13.14588 17 PHE B N 1
ATOM 3789 C CA . PHE B 1 35 ? 39.74555 37.51915 76.38895 1.000 10.98675 17 PHE B CA 1
ATOM 3790 C C . PHE B 1 35 ? 41.04925 36.83857 75.98001 1.000 12.60182 17 PHE B C 1
ATOM 3791 O O . PHE B 1 35 ? 41.96032 36.68233 76.79861 1.000 13.29278 17 PHE B O 1
ATOM 3799 N N . GLU B 1 36 ? 41.12290 36.42097 74.71005 1.000 12.13536 18 GLU B N 1
ATOM 3800 C CA . GLU B 1 36 ? 42.29915 35.81332 74.08263 1.000 12.24925 18 GLU B CA 1
ATOM 3801 C C . GLU B 1 36 ? 42.63419 34.43330 74.64129 1.000 14.07925 18 GLU B C 1
ATOM 3802 O O . GLU B 1 36 ? 43.75134 33.94159 74.43744 1.000 13.62321 18 GLU B O 1
ATOM 3808 N N . TRP B 1 37 ? 41.70271 33.78835 75.34116 1.000 12.01414 19 TRP B N 1
ATOM 3809 C CA . TRP B 1 37 ? 41.95012 32.43829 75.83156 1.000 11.06180 19 TRP B CA 1
ATOM 3810 C C . TRP B 1 37 ? 41.88857 31.43100 74.68849 1.000 15.11952 19 TRP B C 1
ATOM 3811 O O . TRP B 1 37 ? 41.14608 31.60273 73.71891 1.000 12.14821 19 TRP B O 1
ATOM 3822 N N . LYS B 1 38 ? 42.67018 30.35948 74.81691 1.000 14.65359 20 LYS B N 1
ATOM 3823 C CA . LYS B 1 38 ? 42.61089 29.26801 73.85298 1.000 15.29963 20 LYS B CA 1
ATOM 3824 C C . LYS B 1 38 ? 41.40549 28.37744 74.13234 1.000 14.06666 20 LYS B C 1
ATOM 3825 O O . LYS B 1 38 ? 40.94284 28.27035 75.27074 1.000 14.90692 20 LYS B O 1
ATOM 3831 N N . TRP B 1 39 ? 40.91526 27.70720 73.08041 1.000 11.53095 21 TRP B N 1
ATOM 3832 C CA . TRP B 1 39 ? 39.68920 26.92175 73.21640 1.000 15.41687 21 TRP B CA 1
ATOM 3833 C C . TRP B 1 39 ? 39.86186 25.78225 74.21611 1.000 16.21120 21 TRP B C 1
ATOM 3834 O O . TRP B 1 39 ? 38.96218 25.51664 75.02219 1.000 15.54816 21 TRP B O 1
ATOM 3845 N N . ASP B 1 40 ? 41.00920 25.09928 74.18405 1.000 14.99620 22 ASP B N 1
ATOM 3846 C CA . ASP B 1 40 ? 41.23714 24.01056 75.13336 1.000 17.37030 22 ASP B CA 1
ATOM 3847 C C . ASP B 1 40 ? 41.23208 24.52798 76.56843 1.000 16.45731 22 ASP B C 1
ATOM 3848 O O . ASP B 1 40 ? 40.76938 23.83902 77.48617 1.000 18.55648 22 ASP B O 1
ATOM 3853 N N . ASP B 1 41 ? 41.75223 25.73808 76.78267 1.000 13.63652 23 ASP B N 1
ATOM 3854 C CA . ASP B 1 41 ? 41.79587 26.29334 78.13007 1.000 13.90433 23 ASP B CA 1
ATOM 3855 C C . ASP B 1 41 ? 40.41552 26.72235 78.60323 1.000 16.19027 23 ASP B C 1
ATOM 3856 O O . ASP B 1 41 ? 40.10912 26.60912 79.79555 1.000 14.31123 23 ASP B O 1
ATOM 3861 N N . ILE B 1 42 ? 39.57324 27.21165 77.69146 1.000 14.86319 24 ILE B N 1
ATOM 3862 C CA . ILE B 1 42 ? 38.20970 27.56433 78.06739 1.000 12.18159 24 ILE B CA 1
ATOM 3863 C C . ILE B 1 42 ? 37.42037 26.31465 78.43710 1.000 14.17958 24 ILE B C 1
ATOM 3864 O O . ILE B 1 42 ? 36.69040 26.29802 79.43526 1.000 15.13058 24 ILE B O 1
ATOM 3869 N N . ALA B 1 43 ? 37.55930 25.24660 77.64466 1.000 13.34625 25 ALA B N 1
ATOM 3870 C CA . ALA B 1 43 ? 36.85486 24.00613 77.94929 1.000 12.62397 25 ALA B CA 1
ATOM 3871 C C . ALA B 1 43 ? 37.23162 23.48909 79.33041 1.000 12.91484 25 ALA B C 1
ATOM 3872 O O . ALA B 1 43 ? 36.36139 23.07896 80.10340 1.000 14.97313 25 ALA B O 1
ATOM 3874 N N . ALA B 1 44 ? 38.52570 23.50651 79.65945 1.000 11.80236 26 ALA B N 1
ATOM 3875 C CA . ALA B 1 44 ? 38.94851 23.10822 80.99830 1.000 18.17362 26 ALA B CA 1
ATOM 3876 C C . ALA B 1 44 ? 38.38374 24.04813 82.05544 1.000 18.35519 26 ALA B C 1
ATOM 3877 O O . ALA B 1 44 ? 37.93263 23.60258 83.11763 1.000 14.72404 26 ALA B O 1
ATOM 3879 N N . GLU B 1 45 ? 38.39804 25.35691 81.77961 1.000 14.52759 27 GLU B N 1
ATOM 3880 C CA . GLU B 1 45 ? 37.88684 26.32768 82.74316 1.000 11.42077 27 GLU B CA 1
ATOM 3881 C C . GLU B 1 45 ? 36.38870 26.17534 82.96214 1.000 12.91484 27 GLU B C 1
ATOM 3882 O O . GLU B 1 45 ? 35.89624 26.42966 84.06781 1.000 12.21343 27 GLU B O 1
ATOM 3888 N N . CYS B 1 46 ? 35.64856 25.77330 81.92744 1.000 13.88840 28 CYS B N 1
ATOM 3889 C CA . CYS B 1 46 ? 34.22473 25.51809 82.10427 1.000 14.38625 28 CYS B CA 1
ATOM 3890 C C . CYS B 1 46 ? 33.99378 24.40216 83.11689 1.000 16.21377 28 CYS B C 1
ATOM 3891 O O . CYS B 1 46 ? 33.15328 24.53096 84.01531 1.000 12.49083 28 CYS B O 1
ATOM 3894 N N . GLU B 1 47 ? 34.76531 23.31592 83.01742 1.000 14.73039 29 GLU B N 1
ATOM 3895 C CA . GLU B 1 47 ? 34.55308 22.17317 83.89956 1.000 13.47103 29 GLU B CA 1
ATOM 3896 C C . GLU B 1 47 ? 35.15331 22.39559 85.27889 1.000 15.33758 29 GLU B C 1
ATOM 3897 O O . GLU B 1 47 ? 34.58184 21.94741 86.27683 1.000 20.46465 29 GLU B O 1
ATOM 3903 N N . ASN B 1 48 ? 36.29062 23.08301 85.36030 1.000 12.95514 30 ASN B N 1
ATOM 3904 C CA . ASN B 1 48 ? 36.95754 23.24480 86.64600 1.000 15.95503 30 ASN B CA 1
ATOM 3905 C C . ASN B 1 48 ? 36.38527 24.39945 87.45619 1.000 14.65079 30 ASN B C 1
ATOM 3906 O O . ASN B 1 48 ? 36.41324 24.34968 88.68871 1.000 19.26293 30 ASN B O 1
ATOM 3911 N N . PHE B 1 49 ? 35.87571 25.44385 86.80242 1.000 14.95222 31 PHE B N 1
ATOM 3912 C CA . PHE B 1 49 ? 35.52326 26.65074 87.54247 1.000 14.45259 31 PHE B CA 1
ATOM 3913 C C . PHE B 1 49 ? 34.16062 27.22748 87.17446 1.000 15.66872 31 PHE B C 1
ATOM 3914 O O . PHE B 1 49 ? 33.29345 27.36886 88.04074 1.000 15.04207 31 PHE B O 1
ATOM 3922 N N . LEU B 1 50 ? 33.96398 27.57800 85.90142 1.000 14.18412 32 LEU B N 1
ATOM 3923 C CA . LEU B 1 50 ? 32.75670 28.29929 85.50663 1.000 11.57961 32 LEU B CA 1
ATOM 3924 C C . LEU B 1 50 ? 31.50288 27.48285 85.79140 1.000 15.25182 32 LEU B C 1
ATOM 3925 O O . LEU B 1 50 ? 30.53032 27.99360 86.35934 1.000 14.67823 32 LEU B O 1
ATOM 3930 N N . GLY B 1 51 ? 31.50721 26.20924 85.40311 1.000 13.13534 33 GLY B N 1
ATOM 3931 C CA . GLY B 1 51 ? 30.40856 25.31970 85.69011 1.000 10.35877 33 GLY B CA 1
ATOM 3932 C C . GLY B 1 51 ? 30.09872 25.19744 87.17268 1.000 12.50773 33 GLY B C 1
ATOM 3933 O O . GLY B 1 51 ? 28.98101 25.48126 87.61971 1.000 14.18576 33 GLY B O 1
ATOM 3934 N N . PRO B 1 52 ? 31.07542 24.74275 87.96505 1.000 13.60272 34 PRO B N 1
ATOM 3935 C CA . PRO B 1 52 ? 30.82147 24.55177 89.40267 1.000 14.58816 34 PRO B CA 1
ATOM 3936 C C . PRO B 1 52 ? 30.60844 25.84225 90.17861 1.000 13.01008 34 PRO B C 1
ATOM 3937 O O . PRO B 1 52 ? 30.19757 25.77504 91.34306 1.000 14.18360 34 PRO B O 1
ATOM 3941 N N . ASN B 1 53 ? 30.86223 27.01323 89.59608 1.000 13.37745 35 ASN B N 1
ATOM 3942 C CA . ASN B 1 53 ? 30.67897 28.25713 90.33156 1.000 11.04565 35 ASN B CA 1
ATOM 3943 C C . ASN B 1 53 ? 29.48116 29.05623 89.82379 1.000 14.64306 35 ASN B C 1
ATOM 3944 O O . ASN B 1 53 ? 29.34816 30.24542 90.13406 1.000 18.03288 35 ASN B O 1
ATOM 3949 N N . GLY B 1 54 ? 28.59805 28.41682 89.06161 1.000 12.73774 36 GLY B N 1
ATOM 3950 C CA . GLY B 1 54 ? 27.33298 29.01467 88.68970 1.000 12.86919 36 GLY B CA 1
ATOM 3951 C C . GLY B 1 54 ? 27.39056 30.07386 87.61333 1.000 14.66542 36 GLY B C 1
ATOM 3952 O O . GLY B 1 54 ? 26.39921 30.78715 87.42315 1.000 12.01244 36 GLY B O 1
ATOM 3953 N N . TYR B 1 55 ? 28.50694 30.19939 86.90157 1.000 11.85203 37 TYR B N 1
ATOM 3954 C CA . TYR B 1 55 ? 28.57427 31.13119 85.78892 1.000 12.09459 37 TYR B CA 1
ATOM 3955 C C . TYR B 1 55 ? 27.69181 30.64393 84.64246 1.000 14.08270 37 TYR B C 1
ATOM 3956 O O . TYR B 1 55 ? 27.43412 29.44782 84.48937 1.000 11.35784 37 TYR B O 1
ATOM 3965 N N . ALA B 1 56 ? 27.25272 31.59096 83.81151 1.000 11.28821 38 ALA B N 1
ATOM 3966 C CA . ALA B 1 56 ? 26.26350 31.30125 82.77729 1.000 12.18013 38 ALA B CA 1
ATOM 3967 C C . ALA B 1 56 ? 26.83507 31.20770 81.37106 1.000 12.76916 38 ALA B C 1
ATOM 3968 O O . ALA B 1 56 ? 26.26167 30.50364 80.53075 1.000 11.97527 38 ALA B O 1
ATOM 3970 N N . GLY B 1 57 ? 27.92886 31.89869 81.07824 1.000 13.45962 39 GLY B N 1
ATOM 3971 C CA . GLY B 1 57 ? 28.40321 31.88337 79.70903 1.000 12.39531 39 GLY B CA 1
ATOM 3972 C C . GLY B 1 57 ? 29.82657 32.37092 79.59490 1.000 14.28000 39 GLY B C 1
ATOM 3973 O O . GLY B 1 57 ? 30.43230 32.84874 80.55714 1.000 15.33026 39 GLY B O 1
ATOM 3974 N N . VAL B 1 58 ? 30.35221 32.23078 78.38086 1.000 11.94562 40 VAL B N 1
ATOM 3975 C CA . VAL B 1 58 ? 31.68432 32.68921 78.01354 1.000 10.60329 40 VAL B CA 1
ATOM 3976 C C . VAL B 1 58 ? 31.57730 33.42739 76.68917 1.000 12.25849 40 VAL B C 1
ATOM 3977 O O . VAL B 1 58 ? 31.03160 32.88856 75.72071 1.000 12.10196 40 VAL B O 1
ATOM 3981 N N . GLN B 1 59 ? 32.07516 34.66164 76.65137 1.000 10.33861 41 GLN B N 1
ATOM 3982 C CA . GLN B 1 59 ? 32.30891 35.35496 75.39142 1.000 9.88491 41 GLN B CA 1
ATOM 3983 C C . GLN B 1 59 ? 33.72507 35.03083 74.92957 1.000 11.42535 41 GLN B C 1
ATOM 3984 O O . GLN B 1 59 ? 34.68825 35.23595 75.67972 1.000 12.14087 41 GLN B O 1
ATOM 3990 N N . VAL B 1 60 ? 33.85148 34.49116 73.72364 1.000 10.02766 42 VAL B N 1
ATOM 3991 C CA . VAL B 1 60 ? 35.15449 34.11623 73.19310 1.000 10.04081 42 VAL B CA 1
ATOM 3992 C C . VAL B 1 60 ? 35.64731 35.19411 72.24002 1.000 12.85200 42 VAL B C 1
ATOM 3993 O O . VAL B 1 60 ? 34.86028 35.92534 71.62956 1.000 13.71635 42 VAL B O 1
ATOM 3997 N N . SER B 1 61 ? 36.97518 35.28042 72.10263 1.000 12.10662 43 SER B N 1
ATOM 3998 C CA . SER B 1 61 ? 37.57844 36.10909 71.07383 1.000 13.04269 43 SER B CA 1
ATOM 3999 C C . SER B 1 61 ? 37.15258 35.59681 69.70007 1.000 14.17636 43 SER B C 1
ATOM 4000 O O . SER B 1 61 ? 36.71284 34.45144 69.57099 1.000 12.43980 43 SER B O 1
ATOM 4003 N N . PRO B 1 62 ? 37.27193 36.42764 68.66094 1.000 11.98490 44 PRO B N 1
ATOM 4004 C CA . PRO B 1 62 ? 36.86817 35.99414 67.31760 1.000 11.61440 44 PRO B CA 1
ATOM 4005 C C . PRO B 1 62 ? 37.44689 34.63382 66.94224 1.000 11.29442 44 PRO B C 1
ATOM 4006 O O . PRO B 1 62 ? 38.64304 34.37573 67.10246 1.000 13.23815 44 PRO B O 1
ATOM 4010 N N . VAL B 1 63 ? 36.56982 33.74606 66.46156 1.000 12.92419 45 VAL B N 1
ATOM 4011 C CA . VAL B 1 63 ? 36.96183 32.36615 66.16796 1.000 13.28956 45 VAL B CA 1
ATOM 4012 C C . VAL B 1 63 ? 37.41139 32.16506 64.72913 1.000 13.80878 45 VAL B C 1
ATOM 4013 O O . VAL B 1 63 ? 37.91646 31.08029 64.39649 1.000 15.42945 45 VAL B O 1
ATOM 4017 N N . ASN B 1 64 ? 37.26127 33.16779 63.87310 1.000 12.34044 46 ASN B N 1
ATOM 4018 C CA . ASN B 1 64 ? 37.61133 33.05610 62.46683 1.000 14.60855 46 ASN B CA 1
ATOM 4019 C C . ASN B 1 64 ? 39.01937 33.58019 62.21581 1.000 15.03659 46 ASN B C 1
ATOM 4020 O O . ASN B 1 64 ? 39.54356 34.41629 62.95768 1.000 15.63929 46 ASN B O 1
ATOM 4025 N N . GLU B 1 65 ? 39.61321 33.08815 61.13013 1.000 14.31124 47 GLU B N 1
ATOM 4026 C CA . GLU B 1 65 ? 40.98287 33.43027 60.77547 1.000 13.93474 47 GLU B CA 1
ATOM 4027 C C . GLU B 1 65 ? 41.15471 34.93861 60.60408 1.000 14.06392 47 GLU B C 1
ATOM 4028 O O . GLU B 1 65 ? 40.33435 35.61232 59.97219 1.000 16.30781 47 GLU B O 1
ATOM 4034 N N . ASN B 1 66 ? 42.23870 35.46418 61.16885 1.000 14.79918 48 ASN B N 1
ATOM 4035 C CA . ASN B 1 66 ? 42.54645 36.88549 61.13063 1.000 15.60871 48 ASN B CA 1
ATOM 4036 C C . ASN B 1 66 ? 43.93950 37.08732 60.54818 1.000 15.98911 48 ASN B C 1
ATOM 4037 O O . ASN B 1 66 ? 44.69780 36.13549 60.33712 1.000 18.10341 48 ASN B O 1
ATOM 4042 N N . ALA B 1 67 ? 44.26886 38.35058 60.29186 1.000 19.78616 49 ALA B N 1
ATOM 4043 C CA . ALA B 1 67 ? 45.56517 38.70549 59.73620 1.000 18.26153 49 ALA B CA 1
ATOM 4044 C C . ALA B 1 67 ? 46.64801 38.60691 60.79855 1.000 18.01273 49 ALA B C 1
ATOM 4045 O O . ALA B 1 67 ? 46.44375 38.98581 61.95507 1.000 19.29423 49 ALA B O 1
ATOM 4047 N N . VAL B 1 68 ? 47.80978 38.10601 60.39533 1.000 18.96920 50 VAL B N 1
ATOM 4048 C CA . VAL B 1 68 ? 48.97325 38.07045 61.27286 1.000 18.22163 50 VAL B CA 1
ATOM 4049 C C . VAL B 1 68 ? 49.65682 39.43155 61.21312 1.000 20.40558 50 VAL B C 1
ATOM 4050 O O . VAL B 1 68 ? 50.05812 39.88823 60.13794 1.000 20.76597 50 VAL B O 1
ATOM 4054 N N . LYS B 1 69 ? 49.77865 40.08792 62.36451 1.000 18.78814 51 LYS B N 1
ATOM 4055 C CA . LYS B 1 69 ? 50.38774 41.40551 62.45082 1.000 18.67443 51 LYS B CA 1
ATOM 4056 C C . LYS B 1 69 ? 51.64920 41.34070 63.30052 1.000 21.90247 51 LYS B C 1
ATOM 4057 O O . LYS B 1 69 ? 51.73284 40.55889 64.25242 1.000 18.00192 51 LYS B O 1
ATOM 4063 N N . ASP B 1 70 ? 52.61756 42.19353 62.95821 1.000 24.02580 52 ASP B N 1
ATOM 4064 C CA . ASP B 1 70 ? 53.89044 42.23439 63.67087 1.000 27.10021 52 ASP B CA 1
ATOM 4065 C C . ASP B 1 70 ? 53.66864 42.40193 65.16785 1.000 23.88886 52 ASP B C 1
ATOM 4066 O O . ASP B 1 70 ? 52.84421 43.21106 65.59796 1.000 25.03776 52 ASP B O 1
ATOM 4071 N N . SER B 1 71 ? 54.41366 41.62119 65.95494 1.000 24.02658 53 SER B N 1
ATOM 4072 C CA . SER B 1 71 ? 54.37555 41.56627 67.41632 1.000 24.53128 53 SER B CA 1
ATOM 4073 C C . SER B 1 71 ? 53.08764 40.94917 67.95569 1.000 26.13862 53 SER B C 1
ATOM 4074 O O . SER B 1 71 ? 52.90954 40.89074 69.18321 1.000 27.88487 53 SER B O 1
ATOM 4077 N N . ARG B 1 72 ? 52.20014 40.47373 67.08702 1.000 18.23900 54 ARG B N 1
ATOM 4078 C CA . ARG B 1 72 ? 50.96351 39.80149 67.46968 1.000 17.45402 54 ARG B CA 1
ATOM 4079 C C . ARG B 1 72 ? 50.14120 40.60493 68.48374 1.000 19.52825 54 ARG B C 1
ATOM 4080 O O . ARG B 1 72 ? 49.87181 40.13076 69.58806 1.000 16.48473 54 ARG B O 1
ATOM 4088 N N . PRO B 1 73 ? 49.69330 41.80436 68.11403 1.000 16.56839 55 PRO B N 1
ATOM 4089 C CA . PRO B 1 73 ? 48.85104 42.57960 69.02447 1.000 16.22931 55 PRO B CA 1
ATOM 4090 C C . PRO B 1 73 ? 47.51395 41.88818 69.22060 1.000 14.09108 55 PRO B C 1
ATOM 4091 O O . PRO B 1 73 ? 47.07254 41.08297 68.39664 1.000 12.58283 55 PRO B O 1
ATOM 4095 N N . TRP B 1 74 ? 46.86298 42.21351 70.33702 1.000 13.32887 56 TRP B N 1
ATOM 4096 C CA . TRP B 1 74 ? 45.55230 41.62762 70.58920 1.000 15.08162 56 TRP B CA 1
ATOM 4097 C C . TRP B 1 74 ? 44.58345 41.96643 69.46270 1.000 15.10815 56 TRP B C 1
ATOM 4098 O O . TRP B 1 74 ? 43.80890 41.10614 69.02404 1.000 13.38564 56 TRP B O 1
ATOM 4109 N N . TRP B 1 75 ? 44.67085 43.18574 68.92005 1.000 12.65585 57 TRP B N 1
ATOM 4110 C CA . TRP B 1 75 ? 43.67403 43.64995 67.95989 1.000 16.97069 57 TRP B CA 1
ATOM 4111 C C . TRP B 1 75 ? 43.85203 43.07421 66.56011 1.000 15.18230 57 TRP B C 1
ATOM 4112 O O . TRP B 1 75 ? 43.03274 43.37542 65.68486 1.000 15.42542 57 TRP B O 1
ATOM 4123 N N . GLU B 1 76 ? 44.86746 42.23920 66.32120 1.000 17.17322 58 GLU B N 1
ATOM 4124 C CA . GLU B 1 76 ? 44.96054 41.58002 65.02023 1.000 17.72463 58 GLU B CA 1
ATOM 4125 C C . GLU B 1 76 ? 43.76759 40.66596 64.77392 1.000 17.98586 58 GLU B C 1
ATOM 4126 O O . GLU B 1 76 ? 43.38867 40.44779 63.61514 1.000 16.50001 58 GLU B O 1
ATOM 4132 N N . ARG B 1 77 ? 43.12223 40.18500 65.83868 1.000 16.07301 59 ARG B N 1
ATOM 4133 C CA . ARG B 1 77 ? 41.97171 39.30704 65.68067 1.000 14.15059 59 ARG B CA 1
ATOM 4134 C C . ARG B 1 77 ? 40.74098 40.04169 65.16511 1.000 16.16136 59 ARG B C 1
ATOM 4135 O O . ARG B 1 77 ? 39.75971 39.38736 64.79850 1.000 13.22713 59 ARG B O 1
ATOM 4143 N N . TYR B 1 78 ? 40.77231 41.37413 65.10021 1.000 16.57841 60 TYR B N 1
ATOM 4144 C CA . TYR B 1 78 ? 39.66893 42.14386 64.54054 1.000 16.04465 60 TYR B CA 1
ATOM 4145 C C . TYR B 1 78 ? 39.93783 42.55598 63.09656 1.000 16.85705 60 TYR B C 1
ATOM 4146 O O . TYR B 1 78 ? 39.32166 43.50153 62.58855 1.000 16.73894 60 TYR B O 1
ATOM 4155 N N . GLN B 1 79 ? 40.82016 41.82624 62.41941 1.000 14.85375 61 GLN B N 1
ATOM 4156 C CA . GLN B 1 79 ? 41.12668 42.02213 61.00501 1.000 17.37660 61 GLN B CA 1
ATOM 4157 C C . GLN B 1 79 ? 40.91537 40.68868 60.30067 1.000 17.16141 61 GLN B C 1
ATOM 4158 O O . GLN B 1 79 ? 41.86345 39.91425 60.10955 1.000 15.78181 61 GLN B O 1
ATOM 4164 N N . PRO B 1 80 ? 39.67548 40.37665 59.92725 1.000 15.24648 62 PRO B N 1
ATOM 4165 C CA . PRO B 1 80 ? 39.38280 39.05229 59.36382 1.000 14.18587 62 PRO B CA 1
ATOM 4166 C C . PRO B 1 80 ? 40.06878 38.82197 58.02431 1.000 15.21683 62 PRO B C 1
ATOM 4167 O O . PRO B 1 80 ? 40.22070 39.73720 57.21195 1.000 16.16675 62 PRO B O 1
ATOM 4171 N N . ILE B 1 81 ? 40.50209 37.57925 57.81624 1.000 18.86202 63 ILE B N 1
ATOM 4172 C CA . ILE B 1 81 ? 41.03741 37.12676 56.54049 1.000 16.66620 63 ILE B CA 1
ATOM 4173 C C . ILE B 1 81 ? 40.12774 36.09139 55.88877 1.000 20.09101 63 ILE B C 1
ATOM 4174 O O . ILE B 1 81 ? 39.98087 36.06796 54.66420 1.000 14.99879 63 ILE B O 1
ATOM 4179 N N . SER B 1 82 ? 39.53833 35.20701 56.68926 1.000 16.51143 64 SER B N 1
ATOM 4180 C CA . SER B 1 82 ? 38.54844 34.25356 56.21316 1.000 14.08985 64 SER B CA 1
ATOM 4181 C C . SER B 1 82 ? 37.60488 33.93115 57.36579 1.000 20.47635 64 SER B C 1
ATOM 4182 O O . SER B 1 82 ? 37.78955 34.39826 58.49327 1.000 20.77860 64 SER B O 1
ATOM 4185 N N . TYR B 1 83 ? 36.58061 33.12973 57.07775 1.000 17.63186 65 TYR B N 1
ATOM 4186 C CA . TYR B 1 83 ? 35.68831 32.62224 58.11187 1.000 17.10775 65 TYR B CA 1
ATOM 4187 C C . TYR B 1 83 ? 36.03839 31.19951 58.53777 1.000 18.71386 65 TYR B C 1
ATOM 4188 O O . TYR B 1 83 ? 35.25420 30.56563 59.25178 1.000 16.97489 65 TYR B O 1
ATOM 4197 N N . LYS B 1 84 ? 37.19728 30.69095 58.12426 1.000 17.41896 66 LYS B N 1
ATOM 4198 C CA . LYS B 1 84 ? 37.68474 29.42024 58.64306 1.000 21.12276 66 LYS B CA 1
ATOM 4199 C C . LYS B 1 84 ? 38.05376 29.57083 60.11474 1.000 17.65685 66 LYS B C 1
ATOM 4200 O O . LYS B 1 84 ? 38.56701 30.60948 60.53671 1.000 16.27406 66 LYS B O 1
ATOM 4206 N N . LEU B 1 85 ? 37.77258 28.53150 60.90081 1.000 17.52253 67 LEU B N 1
ATOM 4207 C CA . LEU B 1 85 ? 37.96398 28.58703 62.35492 1.000 18.43283 67 LEU B CA 1
ATOM 4208 C C . LEU B 1 85 ? 39.39183 28.16866 62.71543 1.000 17.77684 67 LEU B C 1
ATOM 4209 O O . LEU B 1 85 ? 39.64672 27.10880 63.29290 1.000 19.52074 67 LEU B O 1
ATOM 4214 N N . GLU B 1 86 ? 40.33368 29.04858 62.37472 1.000 15.39086 68 GLU B N 1
ATOM 4215 C CA . GLU B 1 86 ? 41.76380 28.80301 62.57916 1.000 14.86524 68 GLU B CA 1
ATOM 4216 C C . GLU B 1 86 ? 42.38435 30.07028 63.16252 1.000 15.96591 68 GLU B C 1
ATOM 4217 O O . GLU B 1 86 ? 42.63662 31.03218 62.43200 1.000 18.08905 68 GLU B O 1
ATOM 4223 N N . THR B 1 87 ? 42.63084 30.06878 64.47476 1.000 12.49060 69 THR B N 1
ATOM 4224 C CA . THR B 1 87 ? 43.14407 31.23884 65.18184 1.000 15.86531 69 THR B CA 1
ATOM 4225 C C . THR B 1 87 ? 44.24024 30.80850 66.14866 1.000 15.31473 69 THR B C 1
ATOM 4226 O O . THR B 1 87 ? 44.53639 29.62067 66.29746 1.000 11.77644 69 THR B O 1
ATOM 4230 N N . ARG B 1 88 ? 44.81931 31.78878 66.84767 1.000 15.87030 70 ARG B N 1
ATOM 4231 C CA . ARG B 1 88 ? 45.75108 31.47244 67.92518 1.000 14.72494 70 ARG B CA 1
ATOM 4232 C C . ARG B 1 88 ? 45.06830 30.74176 69.07096 1.000 9.69743 70 ARG B C 1
ATOM 4233 O O . ARG B 1 88 ? 45.75385 30.15153 69.91460 1.000 15.05682 70 ARG B O 1
ATOM 4241 N N . SER B 1 89 ? 43.73679 30.77850 69.12751 1.000 11.19588 71 SER B N 1
ATOM 4242 C CA . SER B 1 89 ? 43.00505 30.05720 70.15960 1.000 15.10722 71 SER B CA 1
ATOM 4243 C C . SER B 1 89 ? 42.79653 28.58290 69.82557 1.000 13.21843 71 SER B C 1
ATOM 4244 O O . SER B 1 89 ? 42.55135 27.78760 70.73723 1.000 14.90935 71 SER B O 1
ATOM 4247 N N . GLY B 1 90 ? 42.87045 28.20368 68.55992 1.000 14.32246 72 GLY B N 1
ATOM 4248 C CA . GLY B 1 90 ? 42.74364 26.81188 68.17808 1.000 13.84621 72 GLY B CA 1
ATOM 4249 C C . GLY B 1 90 ? 42.08163 26.68793 66.82042 1.000 19.19727 72 GLY B C 1
ATOM 4250 O O . GLY B 1 90 ? 41.87120 27.67675 66.11891 1.000 15.00827 72 GLY B O 1
ATOM 4251 N N . ASN B 1 91 ? 41.76403 25.44000 66.46051 1.000 13.86935 73 ASN B N 1
ATOM 4252 C CA . ASN B 1 91 ? 41.11148 25.13612 65.19910 1.000 15.77965 73 ASN B CA 1
ATOM 4253 C C . ASN B 1 91 ? 39.63644 24.80523 65.44879 1.000 15.46406 73 ASN B C 1
ATOM 4254 O O . ASN B 1 91 ? 39.13304 24.91433 66.57142 1.000 16.82723 73 ASN B O 1
ATOM 4259 N N . GLU B 1 92 ? 38.93575 24.36942 64.39701 1.000 16.54955 74 GLU B N 1
ATOM 4260 C CA . GLU B 1 92 ? 37.49549 24.14552 64.51113 1.000 15.09856 74 GLU B CA 1
ATOM 4261 C C . GLU B 1 92 ? 37.17909 22.97598 65.43474 1.000 16.66186 74 GLU B C 1
ATOM 4262 O O . GLU B 1 92 ? 36.22248 23.03600 66.21796 1.000 13.03895 74 GLU B O 1
ATOM 4268 N N . GLU B 1 93 ? 37.96309 21.89963 65.35223 1.000 17.78385 75 GLU B N 1
ATOM 4269 C CA . GLU B 1 93 ? 37.71986 20.75571 66.22238 1.000 20.89136 75 GLU B CA 1
ATOM 4270 C C . GLU B 1 93 ? 37.88351 21.14313 67.68486 1.000 19.42702 75 GLU B C 1
ATOM 4271 O O . GLU B 1 93 ? 37.07165 20.75602 68.53362 1.000 18.71854 75 GLU B O 1
ATOM 4277 N N . GLN B 1 94 ? 38.90805 21.93946 67.99319 1.000 16.38632 76 GLN B N 1
ATOM 4278 C CA . GLN B 1 94 ? 39.09618 22.37757 69.37024 1.000 19.14417 76 GLN B CA 1
ATOM 4279 C C . GLN B 1 94 ? 37.97808 23.31456 69.80659 1.000 15.79874 76 GLN B C 1
ATOM 4280 O O . GLN B 1 94 ? 37.50942 23.23815 70.94713 1.000 15.63978 76 GLN B O 1
ATOM 4286 N N . PHE B 1 95 ? 37.52722 24.19595 68.91067 1.000 17.02768 77 PHE B N 1
ATOM 4287 C CA . PHE B 1 95 ? 36.41713 25.07978 69.25075 1.000 16.53875 77 PHE B CA 1
ATOM 4288 C C . PHE B 1 95 ? 35.13505 24.28455 69.46055 1.000 15.31258 77 PHE B C 1
ATOM 4289 O O . PHE B 1 95 ? 34.41018 24.50494 70.43872 1.000 18.72545 77 PHE B O 1
ATOM 4297 N N . ALA B 1 96 ? 34.84132 23.34835 68.55302 1.000 12.41423 78 ALA B N 1
ATOM 4298 C CA . ALA B 1 96 ? 33.62443 22.54881 68.68013 1.000 14.95338 78 ALA B CA 1
ATOM 4299 C C . ALA B 1 96 ? 33.63404 21.72570 69.96253 1.000 14.98606 78 ALA B C 1
ATOM 4300 O O . ALA B 1 96 ? 32.60665 21.60642 70.64350 1.000 14.95964 78 ALA B O 1
ATOM 4302 N N . SER B 1 97 ? 34.78368 21.14812 70.30575 1.000 15.03065 79 SER B N 1
ATOM 4303 C CA . SER B 1 97 ? 34.87683 20.37577 71.53800 1.000 16.53016 79 SER B CA 1
ATOM 4304 C C . SER B 1 97 ? 34.68686 21.27115 72.75628 1.000 16.32654 79 SER B C 1
ATOM 4305 O O . SER B 1 97 ? 34.02800 20.87558 73.72522 1.000 15.22169 79 SER B O 1
ATOM 4308 N N . MET B 1 98 ? 35.22343 22.49318 72.70633 1.000 17.74310 80 MET B N 1
ATOM 4309 C CA . MET B 1 98 ? 35.06626 23.42993 73.81766 1.000 17.61189 80 MET B CA 1
ATOM 4310 C C . MET B 1 98 ? 33.60250 23.79764 74.02143 1.000 12.41207 80 MET B C 1
ATOM 4311 O O . MET B 1 98 ? 33.09573 23.78102 75.14953 1.000 15.09286 80 MET B O 1
ATOM 4316 N N . VAL B 1 99 ? 32.90104 24.11540 72.93358 1.000 13.01950 81 VAL B N 1
ATOM 4317 C CA . VAL B 1 99 ? 31.49327 24.48570 73.04395 1.000 13.03502 81 VAL B CA 1
ATOM 4318 C C . VAL B 1 99 ? 30.69228 23.34286 73.64890 1.000 15.74250 81 VAL B C 1
ATOM 4319 O O . VAL B 1 99 ? 29.84757 23.55286 74.52964 1.000 14.18982 81 VAL B O 1
ATOM 4323 N N . LYS B 1 100 ? 30.96618 22.11251 73.21128 1.000 16.59479 82 LYS B N 1
ATOM 4324 C CA . LYS B 1 100 ? 30.25761 20.95635 73.75013 1.000 15.73196 82 LYS B CA 1
ATOM 4325 C C . LYS B 1 100 ? 30.56546 20.76107 75.23119 1.000 12.43099 82 LYS B C 1
ATOM 4326 O O . LYS B 1 100 ? 29.65251 20.59204 76.04849 1.000 17.38135 82 LYS B O 1
ATOM 4332 N N . ARG B 1 101 ? 31.84613 20.80545 75.60105 1.000 12.01209 83 ARG B N 1
ATOM 4333 C CA . ARG B 1 101 ? 32.21276 20.57394 76.99362 1.000 12.72674 83 ARG B CA 1
ATOM 4334 C C . ARG B 1 101 ? 31.64649 21.66144 77.89969 1.000 15.40666 83 ARG B C 1
ATOM 4335 O O . ARG B 1 101 ? 31.19217 21.37628 79.01534 1.000 11.37336 83 ARG B O 1
ATOM 4343 N N . CYS B 1 102 ? 31.61313 22.90718 77.41955 1.000 11.09275 84 CYS B N 1
ATOM 4344 C CA . CYS B 1 102 ? 31.05068 23.98611 78.22711 1.000 10.09825 84 CYS B CA 1
ATOM 4345 C C . CYS B 1 102 ? 29.53947 23.84606 78.36402 1.000 11.53905 84 CYS B C 1
ATOM 4346 O O . CYS B 1 102 ? 28.99466 23.99379 79.46607 1.000 12.08818 84 CYS B O 1
ATOM 4349 N N . ASN B 1 103 ? 28.84748 23.55077 77.25844 1.000 10.58250 85 ASN B N 1
ATOM 4350 C CA . ASN B 1 103 ? 27.40415 23.33005 77.31372 1.000 11.49647 85 ASN B CA 1
ATOM 4351 C C . ASN B 1 103 ? 27.06544 22.18559 78.26366 1.000 15.66204 85 ASN B C 1
ATOM 4352 O O . ASN B 1 103 ? 26.04422 22.22616 78.96254 1.000 17.00111 85 ASN B O 1
ATOM 4357 N N . ALA B 1 104 ? 27.91666 21.15727 78.30464 1.000 16.36581 86 ALA B N 1
ATOM 4358 C CA . ALA B 1 104 ? 27.65785 19.99275 79.14566 1.000 14.85083 86 ALA B CA 1
ATOM 4359 C C . ALA B 1 104 ? 27.66121 20.33241 80.62948 1.000 18.19478 86 ALA B C 1
ATOM 4360 O O . ALA B 1 104 ? 27.06923 19.59379 81.42419 1.000 19.08337 86 ALA B O 1
ATOM 4362 N N . VAL B 1 105 ? 28.32332 21.41641 81.02997 1.000 13.01192 87 VAL B N 1
ATOM 4363 C CA . VAL B 1 105 ? 28.31590 21.84146 82.42390 1.000 15.13249 87 VAL B CA 1
ATOM 4364 C C . VAL B 1 105 ? 27.46027 23.08416 82.62927 1.000 15.76150 87 VAL B C 1
ATOM 4365 O O . VAL B 1 105 ? 27.55435 23.73010 83.67898 1.000 15.44780 87 VAL B O 1
ATOM 4369 N N . GLY B 1 106 ? 26.62772 23.43613 81.65127 1.000 15.72524 88 GLY B N 1
ATOM 4370 C CA . GLY B 1 106 ? 25.68379 24.52676 81.79027 1.000 11.89125 88 GLY B CA 1
ATOM 4371 C C . GLY B 1 106 ? 26.19688 25.89803 81.41076 1.000 13.80177 88 GLY B C 1
ATOM 4372 O O . GLY B 1 106 ? 25.54640 26.89214 81.75042 1.000 13.38067 88 GLY B O 1
ATOM 4373 N N . VAL B 1 107 ? 27.32734 25.98644 80.71179 1.000 14.41529 89 VAL B N 1
ATOM 4374 C CA . VAL B 1 107 ? 27.94801 27.26049 80.35510 1.000 12.25454 89 VAL B CA 1
ATOM 4375 C C . VAL B 1 107 ? 27.83462 27.45144 78.84540 1.000 13.72284 89 VAL B C 1
ATOM 4376 O O . VAL B 1 107 ? 28.34498 26.63340 78.06733 1.000 11.63346 89 VAL B O 1
ATOM 4380 N N . ARG B 1 108 ? 27.19400 28.54605 78.43411 1.000 15.51161 90 ARG B N 1
ATOM 4381 C CA . ARG B 1 108 ? 26.96297 28.86058 77.03073 1.000 13.35949 90 ARG B CA 1
ATOM 4382 C C . ARG B 1 108 ? 28.15446 29.60465 76.43169 1.000 15.99589 90 ARG B C 1
ATOM 4383 O O . ARG B 1 108 ? 28.93296 30.25119 77.13469 1.000 13.62567 90 ARG B O 1
ATOM 4391 N N . THR B 1 109 ? 28.26080 29.53953 75.10596 1.000 14.43614 91 THR B N 1
ATOM 4392 C CA . THR B 1 109 ? 29.31848 30.20701 74.35668 1.000 13.88921 91 THR B CA 1
ATOM 4393 C C . THR B 1 109 ? 28.71721 31.30379 73.48589 1.000 12.89064 91 THR B C 1
ATOM 4394 O O . THR B 1 109 ? 27.76994 31.05394 72.73460 1.000 12.31372 91 THR B O 1
ATOM 4398 N N . TYR B 1 110 ? 29.29912 32.49678 73.55961 1.000 10.08223 92 TYR B N 1
ATOM 4399 C CA . TYR B 1 110 ? 28.89232 33.64334 72.75543 1.000 11.39740 92 TYR B CA 1
ATOM 4400 C C . TYR B 1 110 ? 30.10505 34.10574 71.96856 1.000 10.29301 92 TYR B C 1
ATOM 4401 O O . TYR B 1 110 ? 31.15761 34.38133 72.55247 1.000 12.13117 92 TYR B O 1
ATOM 4410 N N . VAL B 1 111 ? 29.97054 34.16152 70.64786 1.000 10.09749 93 VAL B N 1
ATOM 4411 C CA . VAL B 1 111 ? 31.10271 34.39463 69.76106 1.000 10.57146 93 VAL B CA 1
ATOM 4412 C C . VAL B 1 111 ? 31.14199 35.86474 69.36304 1.000 14.64870 93 VAL B C 1
ATOM 4413 O O . VAL B 1 111 ? 30.13818 36.42583 68.90641 1.000 13.52864 93 VAL B O 1
ATOM 4417 N N . ASP B 1 112 ? 32.29992 36.48396 69.55161 1.000 13.35080 94 ASP B N 1
ATOM 4418 C CA . ASP B 1 112 ? 32.61321 37.80461 69.01437 1.000 13.68113 94 ASP B CA 1
ATOM 4419 C C . ASP B 1 112 ? 32.77491 37.66724 67.50501 1.000 12.64656 94 ASP B C 1
ATOM 4420 O O . ASP B 1 112 ? 33.77280 37.12376 67.02588 1.000 15.25203 94 ASP B O 1
ATOM 4425 N N . VAL B 1 113 ? 31.76989 38.10784 66.74534 1.000 11.45186 95 VAL B N 1
ATOM 4426 C CA . VAL B 1 113 ? 31.75575 37.95590 65.29274 1.000 12.56707 95 VAL B CA 1
ATOM 4427 C C . VAL B 1 113 ? 32.03113 39.30845 64.64467 1.000 14.60260 95 VAL B C 1
ATOM 4428 O O . VAL B 1 113 ? 31.43228 40.32683 65.01956 1.000 10.95531 95 VAL B O 1
ATOM 4432 N N . VAL B 1 114 ? 32.92428 39.31493 63.65825 1.000 11.34448 96 VAL B N 1
ATOM 4433 C CA . VAL B 1 114 ? 33.44329 40.53965 63.05682 1.000 13.42758 96 VAL B CA 1
ATOM 4434 C C . VAL B 1 114 ? 33.12242 40.47631 61.57075 1.000 15.10026 96 VAL B C 1
ATOM 4435 O O . VAL B 1 114 ? 33.84780 39.83874 60.79534 1.000 13.37674 96 VAL B O 1
ATOM 4439 N N . PHE B 1 115 ? 32.02688 41.12381 61.16206 1.000 11.30310 97 PHE B N 1
ATOM 4440 C CA . PHE B 1 115 ? 31.68472 41.16723 59.74621 1.000 12.73713 97 PHE B CA 1
ATOM 4441 C C . PHE B 1 115 ? 31.34783 42.57784 59.26778 1.000 12.75432 97 PHE B C 1
ATOM 4442 O O . PHE B 1 115 ? 30.72872 42.73623 58.21056 1.000 11.85811 97 PHE B O 1
ATOM 4450 N N . ASN B 1 116 ? 31.75127 43.61033 60.01063 1.000 12.28190 98 ASN B N 1
ATOM 4451 C CA . ASN B 1 116 ? 31.71653 44.95276 59.44666 1.000 14.17380 98 ASN B CA 1
ATOM 4452 C C . ASN B 1 116 ? 32.82118 45.15022 58.42065 1.000 15.05463 98 ASN B C 1
ATOM 4453 O O . ASN B 1 116 ? 32.70267 46.02363 57.55419 1.000 15.02668 98 ASN B O 1
ATOM 4458 N N . HIS B 1 117 ? 33.88532 44.35407 58.48599 1.000 14.85947 99 HIS B N 1
ATOM 4459 C CA . HIS B 1 117 ? 35.06901 44.66545 57.70009 1.000 16.65935 99 HIS B CA 1
ATOM 4460 C C . HIS B 1 117 ? 35.95755 43.44198 57.56017 1.000 15.93933 99 HIS B C 1
ATOM 4461 O O . HIS B 1 117 ? 35.79274 42.43320 58.25227 1.000 15.03294 99 HIS B O 1
ATOM 4468 N N . MET B 1 118 ? 36.91533 43.56335 56.64532 1.000 17.74005 100 MET B N 1
ATOM 4469 C CA . MET B 1 118 ? 38.00717 42.62598 56.45823 1.000 16.93331 100 MET B CA 1
ATOM 4470 C C . MET B 1 118 ? 39.31392 43.30780 56.86883 1.000 15.94534 100 MET B C 1
ATOM 4471 O O . MET B 1 118 ? 39.34981 44.50712 57.16193 1.000 15.89456 100 MET B O 1
ATOM 4476 N N . ALA B 1 119 ? 40.40863 42.55041 56.81413 1.000 16.63998 101 ALA B N 1
ATOM 4477 C CA . ALA B 1 119 ? 41.69861 43.06253 57.26568 1.000 13.24195 101 ALA B CA 1
ATOM 4478 C C . ALA B 1 119 ? 42.13710 44.27207 56.44299 1.000 19.47015 101 ALA B C 1
ATOM 4479 O O . ALA B 1 119 ? 41.84643 44.38496 55.24843 1.000 15.05474 101 ALA B O 1
ATOM 4481 N N . ALA B 1 120 ? 42.86422 45.17669 57.09755 1.000 14.95369 102 ALA B N 1
ATOM 4482 C CA . ALA B 1 120 ? 43.33665 46.39671 56.46207 1.000 19.24185 102 ALA B CA 1
ATOM 4483 C C . ALA B 1 120 ? 44.61763 46.12221 55.67685 1.000 18.58793 102 ALA B C 1
ATOM 4484 O O . ALA B 1 120 ? 45.15841 45.01299 55.68652 1.000 18.95715 102 ALA B O 1
ATOM 4486 N N . ASP B 1 121 ? 45.11670 47.15993 55.00207 1.000 23.00950 103 ASP B N 1
ATOM 4487 C CA . ASP B 1 121 ? 46.33885 47.04311 54.21665 1.000 20.97326 103 ASP B CA 1
ATOM 4488 C C . ASP B 1 121 ? 47.46982 46.48329 55.06624 1.000 23.77468 103 ASP B C 1
ATOM 4489 O O . ASP B 1 121 ? 47.60891 46.81498 56.24665 1.000 24.86583 103 ASP B O 1
ATOM 4494 N N . GLY B 1 122 ? 48.28313 45.62911 54.45154 1.000 25.30950 104 GLY B N 1
ATOM 4495 C CA . GLY B 1 122 ? 49.33418 44.92812 55.14980 1.000 25.53140 104 GLY B CA 1
ATOM 4496 C C . GLY B 1 122 ? 48.94277 43.56235 55.67543 1.000 22.49624 104 GLY B C 1
ATOM 4497 O O . GLY B 1 122 ? 49.82677 42.74015 55.94168 1.000 22.27896 104 GLY B O 1
ATOM 4498 N N . GLY B 1 123 ? 47.64826 43.29913 55.84246 1.000 22.23280 105 GLY B N 1
ATOM 4499 C CA . GLY B 1 123 ? 47.21043 42.00281 56.31967 1.000 22.82850 105 GLY B CA 1
ATOM 4500 C C . GLY B 1 123 ? 47.10847 40.99804 55.19267 1.000 22.75297 105 GLY B C 1
ATOM 4501 O O . GLY B 1 123 ? 46.00947 40.66352 54.73922 1.000 21.80944 105 GLY B O 1
ATOM 4502 N N . THR B 1 124 ? 48.25801 40.50660 54.73430 1.000 23.41989 106 THR B N 1
ATOM 4503 C CA . THR B 1 124 ? 48.29881 39.60075 53.59462 1.000 23.03543 106 THR B CA 1
ATOM 4504 C C . THR B 1 124 ? 48.22145 38.13584 53.99743 1.000 23.49659 106 THR B C 1
ATOM 4505 O O . THR B 1 124 ? 47.75250 37.31269 53.20537 1.000 26.66499 106 THR B O 1
ATOM 4509 N N . TYR B 1 125 ? 48.72068 37.78411 55.17926 1.000 22.67597 107 TYR B N 1
ATOM 4510 C CA . TYR B 1 125 ? 48.79366 36.40331 55.63704 1.000 26.06387 107 TYR B CA 1
ATOM 4511 C C . TYR B 1 125 ? 47.86622 36.20321 56.83090 1.000 26.93545 107 TYR B C 1
ATOM 4512 O O . TYR B 1 125 ? 47.77252 37.06888 57.70707 1.000 22.91765 107 TYR B O 1
ATOM 4521 N N . GLY B 1 126 ? 47.19287 35.05422 56.86673 1.000 20.22815 108 GLY B N 1
ATOM 4522 C CA . GLY B 1 126 ? 46.24943 34.74269 57.92671 1.000 20.84127 108 GLY B CA 1
ATOM 4523 C C . GLY B 1 126 ? 46.71400 33.70754 58.93399 1.000 22.50684 108 GLY B C 1
ATOM 4524 O O . GLY B 1 126 ? 47.66690 32.96593 58.67579 1.000 21.11080 108 GLY B O 1
ATOM 4525 N N . THR B 1 127 ? 46.02876 33.63047 60.08105 1.000 18.73670 109 THR B N 1
ATOM 4526 C CA . THR B 1 127 ? 46.39644 32.69029 61.13615 1.000 17.62334 109 THR B CA 1
ATOM 4527 C C . THR B 1 127 ? 46.12410 31.23916 60.76167 1.000 16.10596 109 THR B C 1
ATOM 4528 O O . THR B 1 127 ? 46.50106 30.34221 61.52356 1.000 19.06827 109 THR B O 1
ATOM 4532 N N . GLY B 1 128 ? 45.48835 30.98485 59.62084 1.000 20.62218 110 GLY B N 1
ATOM 4533 C CA . GLY B 1 128 ? 45.22052 29.62456 59.19778 1.000 24.03107 110 GLY B CA 1
ATOM 4534 C C . GLY B 1 128 ? 45.81922 29.30211 57.84291 1.000 26.83618 110 GLY B C 1
ATOM 4535 O O . GLY B 1 128 ? 45.42418 28.32479 57.20068 1.000 25.33606 110 GLY B O 1
ATOM 4536 N N . GLY B 1 129 ? 46.77514 30.11769 57.39210 1.000 25.09405 111 GLY B N 1
ATOM 4537 C CA . GLY B 1 129 ? 47.48686 29.87314 56.15723 1.000 30.23777 111 GLY B CA 1
ATOM 4538 C C . GLY B 1 129 ? 46.94022 30.59791 54.94302 1.000 29.30435 111 GLY B C 1
ATOM 4539 O O . GLY B 1 129 ? 47.62862 30.65885 53.91818 1.000 27.20274 111 GLY B O 1
ATOM 4540 N N . SER B 1 130 ? 45.72557 31.13458 55.02064 1.000 21.68461 112 SER B N 1
ATOM 4541 C CA . SER B 1 130 ? 45.15252 31.82559 53.87764 1.000 22.55967 112 SER B CA 1
ATOM 4542 C C . SER B 1 130 ? 45.92995 33.10262 53.57096 1.000 21.86806 112 SER B C 1
ATOM 4543 O O . SER B 1 130 ? 46.67603 33.62992 54.40170 1.000 26.71889 112 SER B O 1
ATOM 4546 N N . THR B 1 131 ? 45.74141 33.60425 52.35677 1.000 19.65479 113 THR B N 1
ATOM 4547 C CA . THR B 1 131 ? 46.31658 34.87431 51.94801 1.000 20.19054 113 THR B CA 1
ATOM 4548 C C . THR B 1 131 ? 45.19283 35.82567 51.56078 1.000 20.28592 113 THR B C 1
ATOM 4549 O O . THR B 1 131 ? 44.03256 35.42934 51.42479 1.000 21.15837 113 THR B O 1
ATOM 4553 N N . ALA B 1 132 ? 45.55198 37.09911 51.40822 1.000 17.40873 114 ALA B N 1
ATOM 4554 C CA . ALA B 1 132 ? 44.60297 38.13840 51.03618 1.000 22.22024 114 ALA B CA 1
ATOM 4555 C C . ALA B 1 132 ? 45.36198 39.32319 50.46037 1.000 20.45578 114 ALA B C 1
ATOM 4556 O O . ALA B 1 132 ? 46.56379 39.48361 50.68486 1.000 21.09297 114 ALA B O 1
ATOM 4558 N N . SER B 1 133 ? 44.64161 40.14221 49.69780 1.000 21.17257 115 SER B N 1
ATOM 4559 C CA . SER B 1 133 ? 45.17019 41.38474 49.13524 1.000 21.69249 115 SER B CA 1
ATOM 4560 C C . SER B 1 133 ? 44.23642 42.51958 49.53204 1.000 22.93474 115 SER B C 1
ATOM 4561 O O . SER B 1 133 ? 43.35894 42.91571 48.75230 1.000 20.31643 115 SER B O 1
ATOM 4564 N N . PRO B 1 134 ? 44.39118 43.06631 50.74366 1.000 23.66096 116 PRO B N 1
ATOM 4565 C CA . PRO B 1 134 ? 43.49672 44.15849 51.16360 1.000 23.93523 116 PRO B CA 1
ATOM 4566 C C . PRO B 1 134 ? 43.58720 45.39356 50.28278 1.000 22.45453 116 PRO B C 1
ATOM 4567 O O . PRO B 1 134 ? 42.59531 46.12332 50.15878 1.000 20.78911 116 PRO B O 1
ATOM 4571 N N . SER B 1 135 ? 44.73826 45.63984 49.64992 1.000 22.68902 117 SER B N 1
ATOM 4572 C CA . SER B 1 135 ? 44.85965 46.78582 48.75263 1.000 26.37339 117 SER B CA 1
ATOM 4573 C C . SER B 1 135 ? 43.92344 46.66268 47.55806 1.000 23.83131 117 SER B C 1
ATOM 4574 O O . SER B 1 135 ? 43.48669 47.67629 47.00360 1.000 25.60184 117 SER B O 1
ATOM 4577 N N . SER B 1 136 ? 43.60815 45.43864 47.14138 1.000 22.96428 118 SER B N 1
ATOM 4578 C CA . SER B 1 136 ? 42.64555 45.20943 46.07270 1.000 24.89225 118 SER B CA 1
ATOM 4579 C C . SER B 1 136 ? 41.31235 44.69873 46.60041 1.000 24.90272 118 SER B C 1
ATOM 4580 O O . SER B 1 136 ? 40.42994 44.35862 45.80489 1.000 26.15657 118 SER B O 1
ATOM 4583 N N . LYS B 1 137 ? 41.14767 44.63918 47.92313 1.000 25.21891 119 LYS B N 1
ATOM 4584 C CA . LYS B 1 137 ? 39.92026 44.14512 48.55134 1.000 23.15951 119 LYS B CA 1
ATOM 4585 C C . LYS B 1 137 ? 39.59906 42.72472 48.08901 1.000 18.57591 119 LYS B C 1
ATOM 4586 O O . LYS B 1 137 ? 38.44187 42.37227 47.85808 1.000 21.08868 119 LYS B O 1
ATOM 4592 N N . SER B 1 138 ? 40.63513 41.90346 47.94907 1.000 22.11221 120 SER B N 1
ATOM 4593 C CA . SER B 1 138 ? 40.49427 40.52505 47.49855 1.000 23.11683 120 SER B CA 1
ATOM 4594 C C . SER B 1 138 ? 40.86252 39.58537 48.63862 1.000 18.97301 120 SER B C 1
ATOM 4595 O O . SER B 1 138 ? 42.00338 39.59765 49.11824 1.000 21.45667 120 SER B O 1
ATOM 4598 N N . TYR B 1 139 ? 39.89770 38.77163 49.06319 1.000 16.39530 121 TYR B N 1
ATOM 4599 C CA . TYR B 1 139 ? 40.07270 37.83348 50.17027 1.000 18.94514 121 TYR B CA 1
ATOM 4600 C C . TYR B 1 139 ? 39.59784 36.46565 49.70498 1.000 17.99656 121 TYR B C 1
ATOM 4601 O O . TYR B 1 139 ? 38.43956 36.08899 49.92577 1.000 17.62227 121 TYR B O 1
ATOM 4610 N N . PRO B 1 140 ? 40.47286 35.68918 49.05788 1.000 19.19814 122 PRO B N 1
ATOM 4611 C CA . PRO B 1 140 ? 40.04197 34.40487 48.47753 1.000 20.75533 122 PRO B CA 1
ATOM 4612 C C . PRO B 1 140 ? 39.65426 33.35983 49.50978 1.000 22.84380 122 PRO B C 1
ATOM 4613 O O . PRO B 1 140 ? 39.08179 32.32837 49.13200 1.000 21.97903 122 PRO B O 1
ATOM 4617 N N . GLY B 1 141 ? 39.90979 33.60362 50.79641 1.000 20.46713 123 GLY B N 1
ATOM 4618 C CA . GLY B 1 141 ? 39.55432 32.63468 51.81667 1.000 17.50454 123 GLY B CA 1
ATOM 4619 C C . GLY B 1 141 ? 38.06346 32.51038 52.05098 1.000 18.52081 123 GLY B C 1
ATOM 4620 O O . GLY B 1 141 ? 37.59416 31.46691 52.51739 1.000 20.29377 123 GLY B O 1
ATOM 4621 N N . VAL B 1 142 ? 37.30299 33.56310 51.75580 1.000 13.25902 124 VAL B N 1
ATOM 4622 C CA . VAL B 1 142 ? 35.86134 33.56323 52.00487 1.000 16.88346 124 VAL B CA 1
ATOM 4623 C C . VAL B 1 142 ? 35.08347 32.90769 50.86130 1.000 17.85791 124 VAL B C 1
ATOM 4624 O O . VAL B 1 142 ? 34.33496 31.95227 51.12152 1.000 17.72473 124 VAL B O 1
ATOM 4628 N N . PRO B 1 143 ? 35.20229 33.34820 49.58475 1.000 21.03116 125 PRO B N 1
ATOM 4629 C CA . PRO B 1 143 ? 35.99080 34.44791 49.01391 1.000 14.78893 125 PRO B CA 1
ATOM 4630 C C . PRO B 1 143 ? 35.22452 35.76807 48.97121 1.000 18.13261 125 PRO B C 1
ATOM 4631 O O . PRO B 1 143 ? 34.00835 35.79816 48.80352 1.000 19.78749 125 PRO B O 1
ATOM 4635 N N . TYR B 1 144 ? 35.94369 36.87335 49.14446 1.000 14.94406 126 TYR B N 1
ATOM 4636 C CA . TYR B 1 144 ? 35.43370 38.22515 48.96070 1.000 19.47755 126 TYR B CA 1
ATOM 4637 C C . TYR B 1 144 ? 36.21016 38.90404 47.84029 1.000 20.41325 126 TYR B C 1
ATOM 4638 O O . TYR B 1 144 ? 37.41767 38.68823 47.69082 1.000 19.45711 126 TYR B O 1
ATOM 4647 N N . SER B 1 145 ? 35.51495 39.72107 47.05533 1.000 20.48369 127 SER B N 1
ATOM 4648 C CA . SER B 1 145 ? 36.13322 40.55101 46.03130 1.000 24.59653 127 SER B CA 1
ATOM 4649 C C . SER B 1 145 ? 35.70883 41.99796 46.24491 1.000 20.90731 127 SER B C 1
ATOM 4650 O O . SER B 1 145 ? 34.87462 42.30324 47.09992 1.000 20.56380 127 SER B O 1
ATOM 4653 N N . SER B 1 146 ? 36.27892 42.89940 45.44032 1.000 23.97378 128 SER B N 1
ATOM 4654 C CA . SER B 1 146 ? 35.99630 44.31974 45.62059 1.000 22.86772 128 SER B CA 1
ATOM 4655 C C . SER B 1 146 ? 34.51928 44.65230 45.43681 1.000 19.29667 128 SER B C 1
ATOM 4656 O O . SER B 1 146 ? 34.04960 45.64838 45.99843 1.000 18.06373 128 SER B O 1
ATOM 4659 N N . LEU B 1 147 ? 33.76415 43.81986 44.71218 1.000 20.78359 129 LEU B N 1
ATOM 4660 C CA . LEU B 1 147 ? 32.33098 44.05800 44.56525 1.000 22.72190 129 LEU B CA 1
ATOM 4661 C C . LEU B 1 147 ? 31.58551 43.98580 45.89096 1.000 22.36297 129 LEU B C 1
ATOM 4662 O O . LEU B 1 147 ? 30.49257 44.55026 46.00372 1.000 27.85888 129 LEU B O 1
ATOM 4667 N N . ASP B 1 148 ? 32.14247 43.29994 46.88592 1.000 18.18298 130 ASP B N 1
ATOM 4668 C CA . ASP B 1 148 ? 31.47543 43.06496 48.15886 1.000 17.44827 130 ASP B CA 1
ATOM 4669 C C . ASP B 1 148 ? 31.73896 44.15169 49.19077 1.000 18.29843 130 ASP B C 1
ATOM 4670 O O . ASP B 1 148 ? 31.27701 44.02728 50.33041 1.000 19.25984 130 ASP B O 1
ATOM 4675 N N . PHE B 1 149 ? 32.44104 45.21684 48.82207 1.000 19.14234 131 PHE B N 1
ATOM 4676 C CA . PHE B 1 149 ? 32.81231 46.26072 49.76088 1.000 18.38361 131 PHE B CA 1
ATOM 4677 C C . PHE B 1 149 ? 32.20671 47.58778 49.33095 1.000 19.62036 131 PHE B C 1
ATOM 4678 O O . PHE B 1 149 ? 31.80609 47.77207 48.17678 1.000 18.58162 131 PHE B O 1
ATOM 4686 N N . ASN B 1 150 ? 32.12720 48.50312 50.28470 1.000 22.44053 132 ASN B N 1
ATOM 4687 C CA . ASN B 1 150 ? 31.71125 49.86269 49.99507 1.000 20.37138 132 ASN B CA 1
ATOM 4688 C C . ASN B 1 150 ? 32.85208 50.62061 49.31980 1.000 20.73446 132 ASN B C 1
ATOM 4689 O O . ASN B 1 150 ? 34.02143 50.25590 49.47355 1.000 24.60595 132 ASN B O 1
ATOM 4694 N N . PRO B 1 151 ? 32.53890 51.65826 48.54182 1.000 21.50693 133 PRO B N 1
ATOM 4695 C CA . PRO B 1 151 ? 33.60506 52.49114 47.97056 1.000 22.66843 133 PRO B CA 1
ATOM 4696 C C . PRO B 1 151 ? 34.48828 53.05831 49.07157 1.000 23.35776 133 PRO B C 1
ATOM 4697 O O . PRO B 1 151 ? 34.01069 53.43297 50.14377 1.000 20.57951 133 PRO B O 1
ATOM 4701 N N . THR B 1 152 ? 35.78672 53.12874 48.79009 1.000 21.77398 134 THR B N 1
ATOM 4702 C CA . THR B 1 152 ? 36.77124 53.46295 49.81370 1.000 22.48487 134 THR B CA 1
ATOM 4703 C C . THR B 1 152 ? 36.60220 54.90475 50.28980 1.000 29.41396 134 THR B C 1
ATOM 4704 O O . THR B 1 152 ? 36.64074 55.84401 49.48668 1.000 21.00119 134 THR B O 1
ATOM 4708 N N . CYS B 1 153 ? 36.39959 55.07082 51.59671 1.000 28.09610 135 CYS B N 1
ATOM 4709 C CA . CYS B 1 153 ? 36.43701 56.36819 52.26193 1.000 22.84296 135 CYS B CA 1
ATOM 4710 C C . CYS B 1 153 ? 36.78643 56.12241 53.72501 1.000 24.02749 135 CYS B C 1
ATOM 4711 O O . CYS B 1 153 ? 36.74902 54.98935 54.20743 1.000 22.12142 135 CYS B O 1
ATOM 4714 N N . ALA B 1 154 ? 37.14196 57.19387 54.42596 1.000 23.60452 136 ALA B N 1
ATOM 4715 C CA . ALA B 1 154 ? 37.56763 57.09438 55.81416 1.000 24.00798 136 ALA B CA 1
ATOM 4716 C C . ALA B 1 154 ? 36.52552 57.71688 56.73468 1.000 25.79316 136 ALA B C 1
ATOM 4717 O O . ALA B 1 154 ? 35.86149 58.69294 56.37546 1.000 23.29064 136 ALA B O 1
ATOM 4719 N N . ILE B 1 155 ? 36.37353 57.13128 57.92283 1.000 22.53012 137 ILE B N 1
ATOM 4720 C CA . ILE B 1 155 ? 35.48294 57.67362 58.94327 1.000 24.07323 137 ILE B CA 1
ATOM 4721 C C . ILE B 1 155 ? 36.23024 58.73636 59.73359 1.000 27.15105 137 ILE B C 1
ATOM 4722 O O . ILE B 1 155 ? 37.33913 58.49605 60.22533 1.000 28.50662 137 ILE B O 1
ATOM 4727 N N . SER B 1 156 ? 35.61703 59.90627 59.87376 1.000 28.09499 138 SER B N 1
ATOM 4728 C CA . SER B 1 156 ? 36.19785 60.96193 60.69202 1.000 37.72901 138 SER B CA 1
ATOM 4729 C C . SER B 1 156 ? 35.10785 61.65492 61.49877 1.000 37.54380 138 SER B C 1
ATOM 4730 O O . SER B 1 156 ? 35.32140 62.02698 62.65685 1.000 45.29717 138 SER B O 1
ATOM 4733 N N . ASN B 1 157 ? 33.92967 61.80540 60.90064 1.000 33.57860 139 ASN B N 1
ATOM 4734 C CA . ASN B 1 157 ? 32.82991 62.58143 61.46770 1.000 33.05214 139 ASN B CA 1
ATOM 4735 C C . ASN B 1 157 ? 31.75619 61.62167 61.97485 1.000 27.39467 139 ASN B C 1
ATOM 4736 O O . ASN B 1 157 ? 30.98738 61.06416 61.18664 1.000 28.57815 139 ASN B O 1
ATOM 4741 N N . TYR B 1 158 ? 31.68653 61.45034 63.29572 1.000 27.06574 140 TYR B N 1
ATOM 4742 C CA . TYR B 1 158 ? 30.66549 60.59479 63.88534 1.000 26.14354 140 TYR B CA 1
ATOM 4743 C C . TYR B 1 158 ? 29.30495 61.27255 63.96627 1.000 27.79788 140 TYR B C 1
ATOM 4744 O O . TYR B 1 158 ? 28.35609 60.66581 64.47557 1.000 26.04001 140 TYR B O 1
ATOM 4753 N N . ASN B 1 159 ? 29.18108 62.49939 63.46775 1.000 29.03515 141 ASN B N 1
ATOM 4754 C CA . ASN B 1 159 ? 27.88438 63.14143 63.31441 1.000 25.56269 141 ASN B CA 1
ATOM 4755 C C . ASN B 1 159 ? 27.26292 62.88113 61.94938 1.000 27.61873 141 ASN B C 1
ATOM 4756 O O . ASN B 1 159 ? 26.16885 63.38391 61.67271 1.000 28.21272 141 ASN B O 1
ATOM 4761 N N . ASP B 1 160 ? 27.92619 62.10434 61.10093 1.000 24.43880 142 ASP B N 1
ATOM 4762 C CA . ASP B 1 160 ? 27.42684 61.75004 59.77694 1.000 26.32747 142 ASP B CA 1
ATOM 4763 C C . ASP B 1 160 ? 27.17129 60.24599 59.78173 1.000 22.55569 142 ASP B C 1
ATOM 4764 O O . ASP B 1 160 ? 28.11142 59.45174 59.70381 1.000 21.95907 142 ASP B O 1
ATOM 4769 N N . ALA B 1 161 ? 25.89534 59.85967 59.88161 1.000 21.72190 143 ALA B N 1
ATOM 4770 C CA . ALA B 1 161 ? 25.55585 58.44140 59.96001 1.000 24.13898 143 ALA B CA 1
ATOM 4771 C C . ALA B 1 161 ? 25.92880 57.69880 58.68498 1.000 24.38288 143 ALA B C 1
ATOM 4772 O O . ALA B 1 161 ? 26.30708 56.52279 58.74164 1.000 22.63190 143 ALA B O 1
ATOM 4774 N N . ASN B 1 162 ? 25.81683 58.35732 57.52875 1.000 24.02049 144 ASN B N 1
ATOM 4775 C CA . ASN B 1 162 ? 26.24019 57.73003 56.28091 1.000 20.96428 144 ASN B CA 1
ATOM 4776 C C . ASN B 1 162 ? 27.73038 57.42063 56.30264 1.000 22.96505 144 ASN B C 1
ATOM 4777 O O . ASN B 1 162 ? 28.15459 56.33925 55.87977 1.000 24.55894 144 ASN B O 1
ATOM 4782 N N . GLU B 1 163 ? 28.54089 58.36067 56.79017 1.000 21.26574 145 GLU B N 1
ATOM 4783 C CA . GLU B 1 163 ? 29.98264 58.14512 56.83128 1.000 22.24119 145 GLU B CA 1
ATOM 4784 C C . GLU B 1 163 ? 30.35247 57.07094 57.84799 1.000 19.84959 145 GLU B C 1
ATOM 4785 O O . GLU B 1 163 ? 31.24089 56.24867 57.59412 1.000 19.56050 145 GLU B O 1
ATOM 4791 N N . VAL B 1 164 ? 29.66486 57.04660 58.99500 1.000 20.08613 146 VAL B N 1
ATOM 4792 C CA . VAL B 1 164 ? 29.98399 56.07774 60.04265 1.000 20.41547 146 VAL B CA 1
ATOM 4793 C C . VAL B 1 164 ? 29.74380 54.65560 59.55577 1.000 18.26933 146 VAL B C 1
ATOM 4794 O O . VAL B 1 164 ? 30.47957 53.73263 59.92485 1.000 20.08205 146 VAL B O 1
ATOM 4798 N N . ARG B 1 165 ? 28.73069 54.45076 58.72042 1.000 16.86133 147 ARG B N 1
ATOM 4799 C CA . ARG B 1 165 ? 28.36597 53.10673 58.29419 1.000 19.78921 147 ARG B CA 1
ATOM 4800 C C . ARG B 1 165 ? 28.92321 52.72335 56.93268 1.000 17.89142 147 ARG B C 1
ATOM 4801 O O . ARG B 1 165 ? 29.09756 51.52991 56.66547 1.000 17.81754 147 ARG B O 1
ATOM 4809 N N . ASN B 1 166 ? 29.21098 53.68906 56.05900 1.000 17.98559 148 ASN B N 1
ATOM 4810 C CA . ASN B 1 166 ? 29.66888 53.34923 54.71826 1.000 21.14694 148 ASN B CA 1
ATOM 4811 C C . ASN B 1 166 ? 31.17572 53.47486 54.53474 1.000 20.88596 148 ASN B C 1
ATOM 4812 O O . ASN B 1 166 ? 31.71256 52.91329 53.57320 1.000 20.30274 148 ASN B O 1
ATOM 4817 N N . CYS B 1 167 ? 31.87431 54.16184 55.43030 1.000 17.40976 149 CYS B N 1
ATOM 4818 C CA . CYS B 1 167 ? 33.30098 54.38550 55.26406 1.000 16.59038 149 CYS B CA 1
ATOM 4819 C C . CYS B 1 167 ? 34.10808 53.47012 56.17988 1.000 22.67624 149 CYS B C 1
ATOM 4820 O O . CYS B 1 167 ? 33.57465 52.78607 57.05717 1.000 18.21132 149 CYS B O 1
ATOM 4823 N N . GLU B 1 168 ? 35.42015 53.47310 55.96308 1.000 22.39484 150 GLU B N 1
ATOM 4824 C CA . GLU B 1 168 ? 36.30277 52.51414 56.61031 1.000 17.55483 150 GLU B CA 1
ATOM 4825 C C . GLU B 1 168 ? 36.63568 52.94715 58.03211 1.000 20.73384 150 GLU B C 1
ATOM 4826 O O . GLU B 1 168 ? 37.02442 54.09583 58.27242 1.000 19.03815 150 GLU B O 1
ATOM 4832 N N . LEU B 1 169 ? 36.47312 52.02050 58.97162 1.000 19.57359 151 LEU B N 1
ATOM 4833 C CA . LEU B 1 169 ? 36.92476 52.21559 60.34104 1.000 15.70530 151 LEU B CA 1
ATOM 4834 C C . LEU B 1 169 ? 38.41645 51.91047 60.41434 1.000 17.70011 151 LEU B C 1
ATOM 4835 O O . LEU B 1 169 ? 38.83388 50.77449 60.16268 1.000 19.93066 151 LEU B O 1
ATOM 4840 N N . VAL B 1 170 ? 39.20780 52.92564 60.77325 1.000 16.95169 152 VAL B N 1
ATOM 4841 C CA . VAL B 1 170 ? 40.67173 52.90064 60.82656 1.000 20.18681 152 VAL B CA 1
ATOM 4842 C C . VAL B 1 170 ? 41.26785 52.03291 59.71807 1.000 23.29246 152 VAL B C 1
ATOM 4843 O O . VAL B 1 170 ? 42.15646 51.20715 59.95951 1.000 21.44630 152 VAL B O 1
ATOM 4847 N N . GLY B 1 171 ? 40.79853 52.23251 58.48639 1.000 20.01149 153 GLY B N 1
ATOM 4848 C CA . GLY B 1 171 ? 41.38187 51.57324 57.33801 1.000 17.80675 153 GLY B CA 1
ATOM 4849 C C . GLY B 1 171 ? 40.93303 50.14661 57.10223 1.000 23.33870 153 GLY B C 1
ATOM 4850 O O . GLY B 1 171 ? 41.46171 49.49169 56.19374 1.000 19.60141 153 GLY B O 1
ATOM 4851 N N . LEU B 1 172 ? 39.99680 49.63115 57.89297 1.000 19.11092 154 LEU B N 1
ATOM 4852 C CA . LEU B 1 172 ? 39.49817 48.28032 57.67253 1.000 18.65277 154 LEU B CA 1
ATOM 4853 C C . LEU B 1 172 ? 38.52032 48.28487 56.50308 1.000 17.13045 154 LEU B C 1
ATOM 4854 O O . LEU B 1 172 ? 37.58684 49.09364 56.46450 1.000 16.97110 154 LEU B O 1
ATOM 4859 N N . ARG B 1 173 ? 38.73854 47.38177 55.54963 1.000 17.82486 155 ARG B N 1
ATOM 4860 C CA . ARG B 1 173 ? 37.94517 47.36845 54.32769 1.000 17.49098 155 ARG B CA 1
ATOM 4861 C C . ARG B 1 173 ? 36.48107 47.09962 54.65214 1.000 16.90781 155 ARG B C 1
ATOM 4862 O O . ARG B 1 173 ? 36.14152 46.05593 55.21584 1.000 16.15668 155 ARG B O 1
ATOM 4870 N N . ASP B 1 174 ? 35.61843 48.05008 54.30086 1.000 15.81935 156 ASP B N 1
ATOM 4871 C CA . ASP B 1 174 ? 34.23785 48.07081 54.77562 1.000 18.70472 156 ASP B CA 1
ATOM 4872 C C . ASP B 1 174 ? 33.36267 47.20386 53.87861 1.000 19.45841 156 ASP B C 1
ATOM 4873 O O . ASP B 1 174 ? 33.09544 47.56127 52.72474 1.000 16.55533 156 ASP B O 1
ATOM 4878 N N . LEU B 1 175 ? 32.88046 46.08766 54.42282 1.000 15.63295 157 LEU B N 1
ATOM 4879 C CA . LEU B 1 175 ? 31.99042 45.20207 53.68523 1.000 14.37090 157 LEU B CA 1
ATOM 4880 C C . LEU B 1 175 ? 30.62576 45.85187 53.47474 1.000 20.23295 157 LEU B C 1
ATOM 4881 O O . LEU B 1 175 ? 30.17188 46.68044 54.26833 1.000 16.92037 157 LEU B O 1
ATOM 4886 N N . ASN B 1 176 ? 29.95831 45.45106 52.39980 1.000 16.09047 158 ASN B N 1
ATOM 4887 C CA . ASN B 1 176 ? 28.63083 45.96967 52.07849 1.000 19.48606 158 ASN B CA 1
ATOM 4888 C C . ASN B 1 176 ? 27.61241 44.89117 52.42704 1.000 18.41002 158 ASN B C 1
ATOM 4889 O O . ASN B 1 176 ? 27.30123 44.01633 51.61800 1.000 16.64193 158 ASN B O 1
ATOM 4894 N N . GLN B 1 177 ? 27.07739 44.96334 53.64815 1.000 15.04396 159 GLN B N 1
ATOM 4895 C CA . GLN B 1 177 ? 26.05574 44.00478 54.04751 1.000 18.41313 159 GLN B CA 1
ATOM 4896 C C . GLN B 1 177 ? 24.73131 44.23470 53.33774 1.000 20.81325 159 GLN B C 1
ATOM 4897 O O . GLN B 1 177 ? 23.80616 43.44040 53.52967 1.000 18.94452 159 GLN B O 1
ATOM 4903 N N . GLY B 1 178 ? 24.61247 45.29255 52.52908 1.000 24.87586 160 GLY B N 1
ATOM 4904 C CA . GLY B 1 178 ? 23.47408 45.40119 51.63758 1.000 24.93875 160 GLY B CA 1
ATOM 4905 C C . GLY B 1 178 ? 23.56786 44.49206 50.43360 1.000 20.60582 160 GLY B C 1
ATOM 4906 O O . GLY B 1 178 ? 22.54585 44.20489 49.80397 1.000 26.65073 160 GLY B O 1
ATOM 4907 N N . ASN B 1 179 ? 24.77286 44.02443 50.11603 1.000 17.58591 161 ASN B N 1
ATOM 4908 C CA . ASN B 1 179 ? 24.97873 43.05577 49.04865 1.000 21.83250 161 ASN B CA 1
ATOM 4909 C C . ASN B 1 179 ? 24.54152 41.67658 49.53253 1.000 21.18791 161 ASN B C 1
ATOM 4910 O O . ASN B 1 179 ? 25.01438 41.19531 50.56821 1.000 20.27413 161 ASN B O 1
ATOM 4915 N N . SER B 1 180 ? 23.64674 41.03639 48.77198 1.000 21.45826 162 SER B N 1
ATOM 4916 C CA . SER B 1 180 ? 23.09787 39.74756 49.18657 1.000 20.36387 162 SER B CA 1
ATOM 4917 C C . SER B 1 180 ? 24.17721 38.67880 49.28710 1.000 20.02594 162 SER B C 1
ATOM 4918 O O . SER B 1 180 ? 24.03154 37.72022 50.05420 1.000 20.61437 162 SER B O 1
ATOM 4921 N N . TYR B 1 181 ? 25.25680 38.81548 48.51781 1.000 20.56949 163 TYR B N 1
ATOM 4922 C CA . TYR B 1 181 ? 26.35077 37.85855 48.62219 1.000 19.22663 163 TYR B CA 1
ATOM 4923 C C . TYR B 1 181 ? 27.03789 37.95884 49.97908 1.000 15.17057 163 TYR B C 1
ATOM 4924 O O . TYR B 1 181 ? 27.35823 36.93508 50.59096 1.000 16.93099 163 TYR B O 1
ATOM 4933 N N . VAL B 1 182 ? 27.26995 39.18339 50.46314 1.000 17.92781 164 VAL B N 1
ATOM 4934 C CA . VAL B 1 182 ? 27.84459 39.36616 51.79587 1.000 15.03869 164 VAL B CA 1
ATOM 4935 C C . VAL B 1 182 ? 26.90574 38.81109 52.85914 1.000 18.43272 164 VAL B C 1
ATOM 4936 O O . VAL B 1 182 ? 27.34304 38.17895 53.82942 1.000 16.66933 164 VAL B O 1
ATOM 4940 N N . GLN B 1 183 ? 25.60028 39.04503 52.69984 1.000 13.71720 165 GLN B N 1
ATOM 4941 C CA . GLN B 1 183 ? 24.63774 38.47201 53.63250 1.000 16.99711 165 GLN B CA 1
ATOM 4942 C C . GLN B 1 183 ? 24.71558 36.94989 53.63269 1.000 17.29593 165 GLN B C 1
ATOM 4943 O O . GLN B 1 183 ? 24.70056 36.32608 54.69876 1.000 13.53759 165 GLN B O 1
ATOM 4949 N N . ASP B 1 184 ? 24.84562 36.34056 52.44970 1.000 14.96430 166 ASP B N 1
ATOM 4950 C CA . ASP B 1 184 ? 24.93379 34.88343 52.36731 1.000 18.40906 166 ASP B CA 1
ATOM 4951 C C . ASP B 1 184 ? 26.14845 34.36763 53.12724 1.000 16.91423 166 ASP B C 1
ATOM 4952 O O . ASP B 1 184 ? 26.05404 33.40016 53.88938 1.000 19.88462 166 ASP B O 1
ATOM 4957 N N . LYS B 1 185 ? 27.30567 35.00036 52.92510 1.000 14.78533 167 LYS B N 1
ATOM 4958 C CA . LYS B 1 185 ? 28.52333 34.52530 53.57455 1.000 16.46007 167 LYS B CA 1
ATOM 4959 C C . LYS B 1 185 ? 28.45875 34.71288 55.08680 1.000 19.06424 167 LYS B C 1
ATOM 4960 O O . LYS B 1 185 ? 28.89826 33.83816 55.84396 1.000 16.97109 167 LYS B O 1
ATOM 4966 N N . VAL B 1 186 ? 27.89041 35.82835 55.54798 1.000 15.84516 168 VAL B N 1
ATOM 4967 C CA . VAL B 1 186 ? 27.79672 36.06217 56.98609 1.000 17.75010 168 VAL B CA 1
ATOM 4968 C C . VAL B 1 186 ? 26.81258 35.08744 57.62053 1.000 18.04494 168 VAL B C 1
ATOM 4969 O O . VAL B 1 186 ? 27.09269 34.49352 58.66833 1.000 16.01519 168 VAL B O 1
ATOM 4973 N N . VAL B 1 187 ? 25.64529 34.90873 56.99746 1.000 15.40106 169 VAL B N 1
ATOM 4974 C CA . VAL B 1 187 ? 24.65283 33.98299 57.53745 1.000 16.80974 169 VAL B CA 1
ATOM 4975 C C . VAL B 1 187 ? 25.20926 32.56403 57.56589 1.000 17.31913 169 VAL B C 1
ATOM 4976 O O . VAL B 1 187 ? 25.05437 31.83580 58.55551 1.000 15.24167 169 VAL B O 1
ATOM 4980 N N . GLU B 1 188 ? 25.88378 32.15890 56.48794 1.000 17.63407 170 GLU B N 1
ATOM 4981 C CA . GLU B 1 188 ? 26.49870 30.83438 56.43913 1.000 20.68404 170 GLU B CA 1
ATOM 4982 C C . GLU B 1 188 ? 27.54053 30.67231 57.54248 1.000 21.17182 170 GLU B C 1
ATOM 4983 O O . GLU B 1 188 ? 27.64895 29.60317 58.15842 1.000 13.29575 170 GLU B O 1
ATOM 4989 N N . PHE B 1 189 ? 28.30932 31.72839 57.81195 1.000 16.92247 171 PHE B N 1
ATOM 4990 C CA . PHE B 1 189 ? 29.28420 31.68592 58.89810 1.000 16.20835 171 PHE B CA 1
ATOM 4991 C C . PHE B 1 189 ? 28.58792 31.56627 60.25166 1.000 15.77959 171 PHE B C 1
ATOM 4992 O O . PHE B 1 189 ? 28.95648 30.72321 61.07945 1.000 14.48973 171 PHE B O 1
ATOM 5000 N N . LEU B 1 190 ? 27.56521 32.39308 60.48985 1.000 13.57038 172 LEU B N 1
ATOM 5001 C CA . LEU B 1 190 ? 26.86583 32.36390 61.77380 1.000 14.04340 172 LEU B CA 1
ATOM 5002 C C . LEU B 1 190 ? 26.09154 31.06197 61.96276 1.000 15.58700 172 LEU B C 1
ATOM 5003 O O . LEU B 1 190 ? 26.06588 30.50473 63.06843 1.000 12.97012 172 LEU B O 1
ATOM 5008 N N . ASP B 1 191 ? 25.43982 30.57168 60.90278 1.000 15.41594 173 ASP B N 1
ATOM 5009 C CA . ASP B 1 191 ? 24.74873 29.28643 60.98123 1.000 17.09817 173 ASP B CA 1
ATOM 5010 C C . ASP B 1 191 ? 25.71869 28.16700 61.32934 1.000 16.70519 173 ASP B C 1
ATOM 5011 O O . ASP B 1 191 ? 25.37932 27.24861 62.08551 1.000 16.24785 173 ASP B O 1
ATOM 5016 N N . HIS B 1 192 ? 26.92807 28.21876 60.76967 1.000 17.65757 174 HIS B N 1
ATOM 5017 C CA . HIS B 1 192 ? 27.93273 27.21440 61.08925 1.000 15.80921 174 HIS B CA 1
ATOM 5018 C C . HIS B 1 192 ? 28.26327 27.22891 62.57613 1.000 15.95926 174 HIS B C 1
ATOM 5019 O O . HIS B 1 192 ? 28.39166 26.17023 63.20052 1.000 13.82783 174 HIS B O 1
ATOM 5026 N N . LEU B 1 193 ? 28.38576 28.42139 63.16421 1.000 13.53873 175 LEU B N 1
ATOM 5027 C CA . LEU B 1 193 ? 28.64486 28.51297 64.59845 1.000 16.91760 175 LEU B CA 1
ATOM 5028 C C . LEU B 1 193 ? 27.46250 27.98836 65.40657 1.000 14.42956 175 LEU B C 1
ATOM 5029 O O . LEU B 1 193 ? 27.65168 27.32266 66.43224 1.000 14.53233 175 LEU B O 1
ATOM 5034 N N . ILE B 1 194 ? 26.23620 28.26691 64.95255 1.000 11.20616 176 ILE B N 1
ATOM 5035 C CA . ILE B 1 194 ? 25.05202 27.74547 65.63076 1.000 13.02024 176 ILE B CA 1
ATOM 5036 C C . ILE B 1 194 ? 25.04033 26.21953 65.58233 1.000 17.16445 176 ILE B C 1
ATOM 5037 O O . ILE B 1 194 ? 24.75229 25.55260 66.58627 1.000 14.81793 176 ILE B O 1
ATOM 5042 N N . ASP B 1 195 ? 25.38372 25.64389 64.42462 1.000 13.48237 177 ASP B N 1
ATOM 5043 C CA . ASP B 1 195 ? 25.48833 24.18988 64.31311 1.000 13.74109 177 ASP B CA 1
ATOM 5044 C C . ASP B 1 195 ? 26.48461 23.62501 65.31491 1.000 15.97784 177 ASP B C 1
ATOM 5045 O O . ASP B 1 195 ? 26.29531 22.51218 65.81934 1.000 18.76509 177 ASP B O 1
ATOM 5050 N N . LEU B 1 196 ? 27.54715 24.37143 65.61591 1.000 16.03409 178 LEU B N 1
ATOM 5051 C CA . LEU B 1 196 ? 28.55218 23.92724 66.57167 1.000 12.51310 178 LEU B CA 1
ATOM 5052 C C . LEU B 1 196 ? 28.10853 24.10085 68.01907 1.000 17.92311 178 LEU B C 1
ATOM 5053 O O . LEU B 1 196 ? 28.84188 23.69227 68.92721 1.000 14.95066 178 LEU B O 1
ATOM 5058 N N . GLY B 1 197 ? 26.94189 24.69024 68.25559 1.000 14.73157 179 GLY B N 1
ATOM 5059 C CA . GLY B 1 197 ? 26.36730 24.74716 69.58286 1.000 16.48787 179 GLY B CA 1
ATOM 5060 C C . GLY B 1 197 ? 26.47245 26.07075 70.31161 1.000 17.55466 179 GLY B C 1
ATOM 5061 O O . GLY B 1 197 ? 26.27812 26.09285 71.53411 1.000 18.11783 179 GLY B O 1
ATOM 5062 N N . VAL B 1 198 ? 26.77918 27.16972 69.61373 1.000 11.10048 180 VAL B N 1
ATOM 5063 C CA . VAL B 1 198 ? 26.87308 28.45144 70.30165 1.000 12.99905 180 VAL B CA 1
ATOM 5064 C C . VAL B 1 198 ? 25.47650 28.96001 70.64686 1.000 13.62804 180 VAL B C 1
ATOM 5065 O O . VAL B 1 198 ? 24.46989 28.59579 70.02621 1.000 12.17102 180 VAL B O 1
ATOM 5069 N N . ALA B 1 199 ? 25.42014 29.82342 71.66222 1.000 10.21009 181 ALA B N 1
ATOM 5070 C CA . ALA B 1 199 ? 24.15502 30.36728 72.13990 1.000 11.72520 181 ALA B CA 1
ATOM 5071 C C . ALA B 1 199 ? 23.86521 31.76687 71.61922 1.000 13.90121 181 ALA B C 1
ATOM 5072 O O . ALA B 1 199 ? 22.71278 32.21507 71.68428 1.000 13.29628 181 ALA B O 1
ATOM 5074 N N . GLY B 1 200 ? 24.87451 32.47404 71.13668 1.000 14.53371 182 GLY B N 1
ATOM 5075 C CA . GLY B 1 200 ? 24.63641 33.82093 70.66801 1.000 14.29334 182 GLY B CA 1
ATOM 5076 C C . GLY B 1 200 ? 25.90955 34.45319 70.16793 1.000 11.57718 182 GLY B C 1
ATOM 5077 O O . GLY B 1 200 ? 26.95601 33.80765 70.06761 1.000 12.64383 182 GLY B O 1
ATOM 5078 N N . PHE B 1 201 ? 25.80558 35.74808 69.88090 1.000 12.00397 183 PHE B N 1
ATOM 5079 C CA . PHE B 1 201 ? 26.87214 36.48382 69.23186 1.000 12.82803 183 PHE B CA 1
ATOM 5080 C C . PHE B 1 201 ? 27.01014 37.87177 69.83571 1.000 13.82798 183 PHE B C 1
ATOM 5081 O O . PHE B 1 201 ? 26.01424 38.52959 70.15065 1.000 13.70357 183 PHE B O 1
ATOM 5089 N N . ARG B 1 202 ? 28.25115 38.31223 69.97503 1.000 10.69415 184 ARG B N 1
ATOM 5090 C CA . ARG B 1 202 ? 28.56736 39.71030 70.23424 1.000 14.82528 184 ARG B CA 1
ATOM 5091 C C . ARG B 1 202 ? 28.93959 40.32281 68.88925 1.000 15.58708 184 ARG B C 1
ATOM 5092 O O . ARG B 1 202 ? 29.96891 39.96726 68.30703 1.000 15.09466 184 ARG B O 1
ATOM 5100 N N . VAL B 1 203 ? 28.07584 41.19271 68.37119 1.000 16.14318 185 VAL B N 1
ATOM 5101 C CA . VAL B 1 203 ? 28.23504 41.72258 67.01830 1.000 12.58585 185 VAL B CA 1
ATOM 5102 C C . VAL B 1 203 ? 29.20022 42.90350 67.06451 1.000 15.01859 185 VAL B C 1
ATOM 5103 O O . VAL B 1 203 ? 28.84059 43.99641 67.51238 1.000 15.06193 185 VAL B O 1
ATOM 5107 N N . ASP B 1 204 ? 30.41911 42.68745 66.57412 1.000 12.13193 186 ASP B N 1
ATOM 5108 C CA . ASP B 1 204 ? 31.44476 43.72136 66.57070 1.000 11.51416 186 ASP B CA 1
ATOM 5109 C C . ASP B 1 204 ? 31.05507 44.87430 65.65114 1.000 13.58143 186 ASP B C 1
ATOM 5110 O O . ASP B 1 204 ? 30.53469 44.66259 64.55232 1.000 11.35516 186 ASP B O 1
ATOM 5115 N N . ALA B 1 205 ? 31.28324 46.10184 66.12874 1.000 13.13307 187 ALA B N 1
ATOM 5116 C CA . ALA B 1 205 ? 31.10688 47.32241 65.33397 1.000 11.37862 187 ALA B CA 1
ATOM 5117 C C . ALA B 1 205 ? 29.71784 47.39651 64.70706 1.000 13.89918 187 ALA B C 1
ATOM 5118 O O . ALA B 1 205 ? 29.55178 47.83787 63.56788 1.000 13.29005 187 ALA B O 1
ATOM 5120 N N . ALA B 1 206 ? 28.70203 46.97361 65.46482 1.000 14.53183 188 ALA B N 1
ATOM 5121 C CA . ALA B 1 206 ? 27.33751 47.00452 64.94497 1.000 15.15509 188 ALA B CA 1
ATOM 5122 C C . ALA B 1 206 ? 26.89770 48.42382 64.61376 1.000 16.45115 188 ALA B C 1
ATOM 5123 O O . ALA B 1 206 ? 26.08219 48.62881 63.70586 1.000 16.47686 188 ALA B O 1
ATOM 5125 N N . LYS B 1 207 ? 27.43800 49.41061 65.32789 1.000 14.99865 189 LYS B N 1
ATOM 5126 C CA . LYS B 1 207 ? 27.12712 50.80801 65.04587 1.000 17.46769 189 LYS B CA 1
ATOM 5127 C C . LYS B 1 207 ? 27.52015 51.19872 63.62510 1.000 15.92175 189 LYS B C 1
ATOM 5128 O O . LYS B 1 207 ? 26.93182 52.12200 63.04811 1.000 16.93641 189 LYS B O 1
ATOM 5134 N N . HIS B 1 208 ? 28.50385 50.51196 63.04688 1.000 15.88772 190 HIS B N 1
ATOM 5135 C CA . HIS B 1 208 ? 29.01673 50.82732 61.72258 1.000 15.52110 190 HIS B CA 1
ATOM 5136 C C . HIS B 1 208 ? 28.30630 50.07216 60.61052 1.000 16.06032 190 HIS B C 1
ATOM 5137 O O . HIS B 1 208 ? 28.75175 50.12285 59.45854 1.000 16.43014 190 HIS B O 1
ATOM 5144 N N . MET B 1 209 ? 27.20128 49.40344 60.92110 1.000 14.35423 191 MET B N 1
ATOM 5145 C CA . MET B 1 209 ? 26.41480 48.69357 59.92964 1.000 18.36169 191 MET B CA 1
ATOM 5146 C C . MET B 1 209 ? 24.96741 49.15632 60.02567 1.000 19.02469 191 MET B C 1
ATOM 5147 O O . MET B 1 209 ? 24.52496 49.66263 61.06127 1.000 18.01805 191 MET B O 1
ATOM 5152 N N . TRP B 1 210 ? 24.24052 48.99447 58.91685 1.000 16.88808 192 TRP B N 1
ATOM 5153 C CA . TRP B 1 210 ? 22.86435 49.47309 58.82820 1.000 17.87079 192 TRP B CA 1
ATOM 5154 C C . TRP B 1 210 ? 21.92151 48.49314 59.51350 1.000 16.46507 192 TRP B C 1
ATOM 5155 O O . TRP B 1 210 ? 21.96463 47.29123 59.22143 1.000 15.97105 192 TRP B O 1
ATOM 5166 N N . PRO B 1 211 ? 21.06041 48.96560 60.41635 1.000 15.93212 193 PRO B N 1
ATOM 5167 C CA . PRO B 1 211 ? 20.10807 48.05563 61.07217 1.000 13.97195 193 PRO B CA 1
ATOM 5168 C C . PRO B 1 211 ? 19.21762 47.29538 60.10368 1.000 18.88659 193 PRO B C 1
ATOM 5169 O O . PRO B 1 211 ? 18.78924 46.17729 60.42114 1.000 13.37706 193 PRO B O 1
ATOM 5173 N N . ALA B 1 212 ? 18.92027 47.86901 58.93332 1.000 17.73108 194 ALA B N 1
ATOM 5174 C CA . ALA B 1 212 ? 18.09005 47.16828 57.95688 1.000 21.12440 194 ALA B CA 1
ATOM 5175 C C . ALA B 1 212 ? 18.78244 45.91188 57.43869 1.000 17.54141 194 ALA B C 1
ATOM 5176 O O . ALA B 1 212 ? 18.14201 44.86920 57.26270 1.000 21.17046 194 ALA B O 1
ATOM 5178 N N . ASP B 1 213 ? 20.08916 45.99879 57.16945 1.000 16.71924 195 ASP B N 1
ATOM 5179 C CA . ASP B 1 213 ? 20.84218 44.82811 56.73261 1.000 17.86149 195 ASP B CA 1
ATOM 5180 C C . ASP B 1 213 ? 21.02593 43.83879 57.87739 1.000 16.40000 195 ASP B C 1
ATOM 5181 O O . ASP B 1 213 ? 20.96242 42.62154 57.67089 1.000 17.20820 195 ASP B O 1
ATOM 5186 N N . LEU B 1 214 ? 21.26913 44.34432 59.09100 1.000 14.40197 196 LEU B N 1
ATOM 5187 C CA . LEU B 1 214 ? 21.42841 43.45877 60.24077 1.000 14.37140 196 LEU B CA 1
ATOM 5188 C C . LEU B 1 214 ? 20.13771 42.71125 60.54596 1.000 15.26841 196 LEU B C 1
ATOM 5189 O O . LEU B 1 214 ? 20.16825 41.53757 60.93433 1.000 18.06910 196 LEU B O 1
ATOM 5194 N N . ALA B 1 215 ? 18.98965 43.36770 60.35742 1.000 15.50984 197 ALA B N 1
ATOM 5195 C CA . ALA B 1 215 ? 17.71355 42.69770 60.59058 1.000 17.82638 197 ALA B CA 1
ATOM 5196 C C . ALA B 1 215 ? 17.55327 41.48329 59.68535 1.000 18.29119 197 ALA B C 1
ATOM 5197 O O . ALA B 1 215 ? 17.06867 40.43233 60.12330 1.000 16.43564 197 ALA B O 1
ATOM 5199 N N . VAL B 1 216 ? 17.96157 41.60702 58.42163 1.000 18.19516 198 VAL B N 1
ATOM 5200 C CA . VAL B 1 216 ? 17.85786 40.48820 57.48989 1.000 16.81459 198 VAL B CA 1
ATOM 5201 C C . VAL B 1 216 ? 18.79926 39.36328 57.89865 1.000 15.34030 198 VAL B C 1
ATOM 5202 O O . VAL B 1 216 ? 18.43795 38.18167 57.84283 1.000 19.22445 198 VAL B O 1
ATOM 5206 N N . ILE B 1 217 ? 20.01653 39.70630 58.31774 1.000 14.20450 199 ILE B N 1
ATOM 5207 C CA . ILE B 1 217 ? 20.96830 38.67779 58.71876 1.000 16.57406 199 ILE B CA 1
ATOM 5208 C C . ILE B 1 217 ? 20.46794 37.94540 59.95727 1.000 17.79666 199 ILE B C 1
ATOM 5209 O O . ILE B 1 217 ? 20.46354 36.70997 60.00561 1.000 18.90934 199 ILE B O 1
ATOM 5214 N N . TYR B 1 218 ? 20.01645 38.69467 60.96720 1.000 18.05867 200 TYR B N 1
ATOM 5215 C CA . TYR B 1 218 ? 19.51590 38.06187 62.18401 1.000 21.84432 200 TYR B CA 1
ATOM 5216 C C . TYR B 1 218 ? 18.31819 37.17025 61.88499 1.000 19.87244 200 TYR B C 1
ATOM 5217 O O . TYR B 1 218 ? 18.23873 36.03862 62.37868 1.000 16.90330 200 TYR B O 1
ATOM 5226 N N . GLY B 1 219 ? 17.37953 37.66099 61.07060 1.000 17.79038 201 GLY B N 1
ATOM 5227 C CA . GLY B 1 219 ? 16.17051 36.91169 60.77299 1.000 15.98747 201 GLY B CA 1
ATOM 5228 C C . GLY B 1 219 ? 16.40539 35.66660 59.94456 1.000 19.30132 201 GLY B C 1
ATOM 5229 O O . GLY B 1 219 ? 15.54150 34.78484 59.90888 1.000 19.94362 201 GLY B O 1
ATOM 5230 N N . ARG B 1 220 ? 17.55839 35.56827 59.28939 1.000 17.33395 202 ARG B N 1
ATOM 5231 C CA . ARG B 1 220 ? 17.88548 34.40050 58.48567 1.000 19.01587 202 ARG B CA 1
ATOM 5232 C C . ARG B 1 220 ? 18.53823 33.28213 59.29011 1.000 17.50578 202 ARG B C 1
ATOM 5233 O O . ARG B 1 220 ? 18.62226 32.15645 58.79269 1.000 19.21829 202 ARG B O 1
ATOM 5241 N N . LEU B 1 221 ? 18.99087 33.55823 60.51121 1.000 18.31625 203 LEU B N 1
ATOM 5242 C CA . LEU B 1 221 ? 19.72107 32.56324 61.28847 1.000 19.83498 203 LEU B CA 1
ATOM 5243 C C . LEU B 1 221 ? 18.81939 31.39895 61.68650 1.000 21.40453 203 LEU B C 1
ATOM 5244 O O . LEU B 1 221 ? 17.64839 31.58347 62.02914 1.000 19.48265 203 LEU B O 1
ATOM 5249 N N . LYS B 1 222 ? 19.37845 30.19035 61.64535 1.000 19.90249 204 LYS B N 1
ATOM 5250 C CA . LYS B 1 222 ? 18.61743 29.00581 62.01161 1.000 19.28716 204 LYS B CA 1
ATOM 5251 C C . LYS B 1 222 ? 18.43460 28.93232 63.52701 1.000 23.78203 204 LYS B C 1
ATOM 5252 O O . LYS B 1 222 ? 19.08117 29.64565 64.30069 1.000 18.38179 204 LYS B O 1
ATOM 5258 N N . ASN B 1 223 ? 17.53988 28.04159 63.94621 1.000 22.53061 205 ASN B N 1
ATOM 5259 C CA . ASN B 1 223 ? 17.32918 27.80082 65.36372 1.000 22.34902 205 ASN B CA 1
ATOM 5260 C C . ASN B 1 223 ? 18.57385 27.17404 65.98546 1.000 19.03646 205 ASN B C 1
ATOM 5261 O O . ASN B 1 223 ? 19.40633 26.56969 65.30485 1.000 18.50826 205 ASN B O 1
ATOM 5266 N N . LEU B 1 224 ? 18.69197 27.32932 67.30091 1.000 21.62687 206 LEU B N 1
ATOM 5267 C CA . LEU B 1 224 ? 19.83907 26.79870 68.02011 1.000 16.82338 206 LEU B CA 1
ATOM 5268 C C . LEU B 1 224 ? 19.82066 25.27038 68.01532 1.000 19.09821 206 LEU B C 1
ATOM 5269 O O . LEU B 1 224 ? 18.76802 24.63558 67.89555 1.000 16.72356 206 LEU B O 1
ATOM 5274 N N . ASN B 1 225 ? 21.00901 24.68387 68.14618 1.000 16.50962 207 ASN B N 1
ATOM 5275 C CA . ASN B 1 225 ? 21.17319 23.23369 68.09071 1.000 16.42394 207 ASN B CA 1
ATOM 5276 C C . ASN B 1 225 ? 20.63575 22.60922 69.37149 1.000 19.49319 207 ASN B C 1
ATOM 5277 O O . ASN B 1 225 ? 21.25823 22.71805 70.43402 1.000 16.43492 207 ASN B O 1
ATOM 5282 N N . THR B 1 226 ? 19.49366 21.92476 69.26573 1.000 20.08197 208 THR B N 1
ATOM 5283 C CA . THR B 1 226 ? 18.87066 21.31998 70.43766 1.000 25.33966 208 THR B CA 1
ATOM 5284 C C . THR B 1 226 ? 19.71158 20.20353 71.03965 1.000 20.81642 208 THR B C 1
ATOM 5285 O O . THR B 1 226 ? 19.51706 19.86605 72.21074 1.000 22.71443 208 THR B O 1
ATOM 5289 N N . ASP B 1 227 ? 20.63675 19.62041 70.27418 1.000 25.26931 209 ASP B N 1
ATOM 5290 C CA . ASP B 1 227 ? 21.50684 18.59456 70.83465 1.000 18.88794 209 ASP B CA 1
ATOM 5291 C C . ASP B 1 227 ? 22.39955 19.14227 71.94110 1.000 26.03155 209 ASP B C 1
ATOM 5292 O O . ASP B 1 227 ? 22.90449 18.36289 72.75601 1.000 21.80077 209 ASP B O 1
ATOM 5297 N N . HIS B 1 228 ? 22.60100 20.45956 71.99334 1.000 22.14859 210 HIS B N 1
ATOM 5298 C CA . HIS B 1 228 ? 23.42347 21.08438 73.02048 1.000 22.07717 210 HIS B CA 1
ATOM 5299 C C . HIS B 1 228 ? 22.61673 21.56149 74.22023 1.000 23.23231 210 HIS B C 1
ATOM 5300 O O . HIS B 1 228 ? 23.14264 22.31950 75.04370 1.000 23.60316 210 HIS B O 1
ATOM 5307 N N . GLY B 1 229 ? 21.36213 21.13059 74.34228 1.000 21.50926 211 GLY B N 1
ATOM 5308 C CA . GLY B 1 229 ? 20.54029 21.45554 75.48864 1.000 27.13331 211 GLY B CA 1
ATOM 5309 C C . GLY B 1 229 ? 19.62808 22.65080 75.32214 1.000 27.43442 211 GLY B C 1
ATOM 5310 O O . GLY B 1 229 ? 18.94068 23.01975 76.28297 1.000 24.89339 211 GLY B O 1
ATOM 5311 N N . PHE B 1 230 ? 19.59807 23.26863 74.14534 1.000 24.08111 212 PHE B N 1
ATOM 5312 C CA . PHE B 1 230 ? 18.70676 24.39316 73.90950 1.000 20.59141 212 PHE B CA 1
ATOM 5313 C C . PHE B 1 230 ? 17.29000 23.89788 73.64965 1.000 23.28827 212 PHE B C 1
ATOM 5314 O O . PHE B 1 230 ? 17.08448 22.88625 72.97268 1.000 23.71374 212 PHE B O 1
ATOM 5322 N N . ALA B 1 231 ? 16.31449 24.60873 74.20582 1.000 24.96856 213 ALA B N 1
ATOM 5323 C CA . ALA B 1 231 ? 14.91951 24.27068 73.96929 1.000 25.92877 213 ALA B CA 1
ATOM 5324 C C . ALA B 1 231 ? 14.56678 24.47681 72.50073 1.000 30.45053 213 ALA B C 1
ATOM 5325 O O . ALA B 1 231 ? 15.17057 25.29528 71.80228 1.000 23.92506 213 ALA B O 1
ATOM 5327 N N . SER B 1 232 ? 13.58226 23.71336 72.03260 1.000 25.07118 214 SER B N 1
ATOM 5328 C CA . SER B 1 232 ? 13.12442 23.84993 70.65675 1.000 28.76798 214 SER B CA 1
ATOM 5329 C C . SER B 1 232 ? 12.57593 25.25252 70.41238 1.000 25.37437 214 SER B C 1
ATOM 5330 O O . SER B 1 232 ? 11.92103 25.84305 71.27542 1.000 27.50694 214 SER B O 1
ATOM 5333 N N . GLY B 1 233 ? 12.86037 25.79332 69.23165 1.000 25.41983 215 GLY B N 1
ATOM 5334 C CA . GLY B 1 233 ? 12.46056 27.14753 68.91639 1.000 21.75188 215 GLY B CA 1
ATOM 5335 C C . GLY B 1 233 ? 13.36970 28.22729 69.45679 1.000 23.59901 215 GLY B C 1
ATOM 5336 O O . GLY B 1 233 ? 13.04434 29.41340 69.32325 1.000 25.10389 215 GLY B O 1
ATOM 5337 N N . SER B 1 234 ? 14.49466 27.85910 70.06233 1.000 21.61597 216 SER B N 1
ATOM 5338 C CA . SER B 1 234 ? 15.42877 28.84910 70.57884 1.000 22.66808 216 SER B CA 1
ATOM 5339 C C . SER B 1 234 ? 16.14994 29.55793 69.43931 1.000 19.85165 216 SER B C 1
ATOM 5340 O O . SER B 1 234 ? 16.47418 28.95481 68.41117 1.000 19.73850 216 SER B O 1
ATOM 5343 N N . LYS B 1 235 ? 16.39247 30.85033 69.62440 1.000 16.89670 217 LYS B N 1
ATOM 5344 C CA . LYS B 1 235 ? 17.11951 31.65460 68.65843 1.000 21.90059 217 LYS B CA 1
ATOM 5345 C C . LYS B 1 235 ? 18.36932 32.23460 69.30956 1.000 21.13366 217 LYS B C 1
ATOM 5346 O O . LYS B 1 235 ? 18.46236 32.35219 70.53525 1.000 17.84092 217 LYS B O 1
ATOM 5352 N N . ALA B 1 236 ? 19.32969 32.60592 68.46656 1.000 18.32943 218 ALA B N 1
ATOM 5353 C CA . ALA B 1 236 ? 20.62168 33.07027 68.95172 1.000 19.40206 218 ALA B CA 1
ATOM 5354 C C . ALA B 1 236 ? 20.48287 34.41607 69.65413 1.000 15.61346 218 ALA B C 1
ATOM 5355 O O . ALA B 1 236 ? 19.81860 35.32539 69.15114 1.000 16.49865 218 ALA B O 1
ATOM 5357 N N . TYR B 1 237 ? 21.09957 34.53025 70.82776 1.000 13.28739 219 TYR B N 1
ATOM 5358 C CA . TYR B 1 237 ? 21.17239 35.80545 71.52962 1.000 13.67430 219 TYR B CA 1
ATOM 5359 C C . TYR B 1 237 ? 22.05282 36.77385 70.74803 1.000 15.19005 219 TYR B C 1
ATOM 5360 O O . TYR B 1 237 ? 23.16724 36.42787 70.34795 1.000 15.38109 219 TYR B O 1
ATOM 5369 N N . ILE B 1 238 ? 21.55398 37.98506 70.51908 1.000 15.51844 220 ILE B N 1
ATOM 5370 C CA . ILE B 1 238 ? 22.26185 38.99641 69.73794 1.000 14.24068 220 ILE B CA 1
ATOM 5371 C C . ILE B 1 238 ? 22.52724 40.19041 70.64651 1.000 16.01992 220 ILE B C 1
ATOM 5372 O O . ILE B 1 238 ? 21.58569 40.86918 71.07533 1.000 17.41709 220 ILE B O 1
ATOM 5377 N N . VAL B 1 239 ? 23.79888 40.45197 70.94789 1.000 15.70636 221 VAL B N 1
ATOM 5378 C CA . VAL B 1 239 ? 24.19641 41.67472 71.63878 1.000 14.42849 221 VAL B CA 1
ATOM 5379 C C . VAL B 1 239 ? 25.10549 42.45974 70.70440 1.000 14.60403 221 VAL B C 1
ATOM 5380 O O . VAL B 1 239 ? 26.09765 41.92584 70.18985 1.000 14.41317 221 VAL B O 1
ATOM 5384 N N . GLN B 1 240 ? 24.75436 43.71679 70.46889 1.000 12.23062 222 GLN B N 1
ATOM 5385 C CA . GLN B 1 240 ? 25.37460 44.52103 69.42848 1.000 13.73783 222 GLN B CA 1
ATOM 5386 C C . GLN B 1 240 ? 26.24600 45.59462 70.05967 1.000 13.80061 222 GLN B C 1
ATOM 5387 O O . GLN B 1 240 ? 25.77776 46.36320 70.90944 1.000 13.17299 222 GLN B O 1
ATOM 5393 N N . GLU B 1 241 ? 27.51253 45.64155 69.64861 1.000 11.30250 223 GLU B N 1
ATOM 5394 C CA . GLU B 1 241 ? 28.44391 46.64318 70.15782 1.000 14.24723 223 GLU B CA 1
ATOM 5395 C C . GLU B 1 241 ? 28.10183 47.97840 69.51994 1.000 16.87312 223 GLU B C 1
ATOM 5396 O O . GLU B 1 241 ? 28.45707 48.24170 68.36888 1.000 16.22550 223 GLU B O 1
ATOM 5402 N N . VAL B 1 242 ? 27.40299 48.82198 70.27359 1.000 13.70580 224 VAL B N 1
ATOM 5403 C CA . VAL B 1 242 ? 27.05449 50.17502 69.86067 1.000 12.15216 224 VAL B CA 1
ATOM 5404 C C . VAL B 1 242 ? 27.49825 51.09895 70.98748 1.000 17.41173 224 VAL B C 1
ATOM 5405 O O . VAL B 1 242 ? 26.96754 51.02032 72.10438 1.000 15.46942 224 VAL B O 1
ATOM 5409 N N . ILE B 1 243 ? 28.49292 51.93832 70.71599 1.000 12.98142 225 ILE B N 1
ATOM 5410 C CA . ILE B 1 243 ? 28.96147 52.92554 71.68058 1.000 18.57445 225 ILE B CA 1
ATOM 5411 C C . ILE B 1 243 ? 28.08777 54.16247 71.51942 1.000 19.50275 225 ILE B C 1
ATOM 5412 O O . ILE B 1 243 ? 28.16704 54.86167 70.50540 1.000 19.05669 225 ILE B O 1
ATOM 5417 N N . ASP B 1 244 ? 27.23142 54.41504 72.50919 1.000 17.93654 226 ASP B N 1
ATOM 5418 C CA . ASP B 1 244 ? 26.28721 55.53251 72.49172 1.000 19.55446 226 ASP B CA 1
ATOM 5419 C C . ASP B 1 244 ? 26.45357 56.31827 73.79101 1.000 19.59611 226 ASP B C 1
ATOM 5420 O O . ASP B 1 244 ? 25.76886 56.05094 74.78323 1.000 15.52362 226 ASP B O 1
ATOM 5425 N N . MET B 1 245 ? 27.35962 57.29301 73.77509 1.000 19.73143 227 MET B N 1
ATOM 5426 C CA . MET B 1 245 ? 27.55609 58.20836 74.88927 1.000 20.47908 227 MET B CA 1
ATOM 5427 C C . MET B 1 245 ? 26.83553 59.53716 74.69322 1.000 31.69240 227 MET B C 1
ATOM 5428 O O . MET B 1 245 ? 26.95231 60.42026 75.54928 1.000 34.01273 227 MET B O 1
ATOM 5433 N N . GLY B 1 246 ? 26.12446 59.71190 73.58355 1.000 29.09659 228 GLY B N 1
ATOM 5434 C CA . GLY B 1 246 ? 25.47574 60.96786 73.27134 1.000 28.41669 228 GLY B CA 1
ATOM 5435 C C . GLY B 1 246 ? 26.32929 61.86444 72.38764 1.000 33.54158 228 GLY B C 1
ATOM 5436 O O . GLY B 1 246 ? 27.54321 61.70142 72.26011 1.000 33.09611 228 GLY B O 1
ATOM 5437 N N . GLY B 1 247 ? 25.66337 62.82857 71.75606 1.000 39.49183 229 GLY B N 1
ATOM 5438 C CA . GLY B 1 247 ? 26.35657 63.80118 70.93469 1.000 30.45593 229 GLY B CA 1
ATOM 5439 C C . GLY B 1 247 ? 26.74668 63.32318 69.55613 1.000 36.91474 229 GLY B C 1
ATOM 5440 O O . GLY B 1 247 ? 27.58869 63.95523 68.90777 1.000 30.85327 229 GLY B O 1
ATOM 5441 N N . GLU B 1 248 ? 26.16883 62.22159 69.08591 1.000 28.42289 230 GLU B N 1
ATOM 5442 C CA . GLU B 1 248 ? 26.44991 61.69573 67.75950 1.000 27.87056 230 GLU B CA 1
ATOM 5443 C C . GLU B 1 248 ? 25.13601 61.49147 67.01771 1.000 28.25386 230 GLU B C 1
ATOM 5444 O O . GLU B 1 248 ? 24.04536 61.66854 67.57189 1.000 30.91552 230 GLU B O 1
ATOM 5450 N N . ALA B 1 249 ? 25.24894 61.09209 65.75133 1.000 22.14139 231 ALA B N 1
ATOM 5451 C CA . ALA B 1 249 ? 24.06890 60.93625 64.91205 1.000 18.79920 231 ALA B CA 1
ATOM 5452 C C . ALA B 1 249 ? 23.37522 59.59282 65.11288 1.000 24.81844 231 ALA B C 1
ATOM 5453 O O . ALA B 1 249 ? 22.16227 59.49687 64.90073 1.000 29.66736 231 ALA B O 1
ATOM 5455 N N . ILE B 1 250 ? 24.10330 58.55604 65.52536 1.000 21.80089 232 ILE B N 1
ATOM 5456 C CA . ILE B 1 250 ? 23.56002 57.20308 65.61703 1.000 24.88170 232 ILE B CA 1
ATOM 5457 C C . ILE B 1 250 ? 23.26488 56.87258 67.07330 1.000 22.84362 232 ILE B C 1
ATOM 5458 O O . ILE B 1 250 ? 24.13270 57.01913 67.94323 1.000 24.80718 232 ILE B O 1
ATOM 5463 N N . SER B 1 251 ? 22.04475 56.41455 67.33717 1.000 22.00549 233 SER B N 1
ATOM 5464 C CA . SER B 1 251 ? 21.60042 56.09009 68.68195 1.000 23.47296 233 SER B CA 1
ATOM 5465 C C . SER B 1 251 ? 21.42878 54.58510 68.84645 1.000 22.56857 233 SER B C 1
ATOM 5466 O O . SER B 1 251 ? 21.09562 53.86452 67.89606 1.000 16.50573 233 SER B O 1
ATOM 5469 N N . LYS B 1 252 ? 21.63477 54.12140 70.08064 1.000 20.40474 234 LYS B N 1
ATOM 5470 C CA . LYS B 1 252 ? 21.45355 52.70700 70.38051 1.000 16.27383 234 LYS B CA 1
ATOM 5471 C C . LYS B 1 252 ? 20.01596 52.25822 70.15805 1.000 19.06619 234 LYS B C 1
ATOM 5472 O O . LYS B 1 252 ? 19.77535 51.06642 69.92435 1.000 15.45241 234 LYS B O 1
ATOM 5478 N N . SER B 1 253 ? 19.05989 53.18985 70.19100 1.000 18.79769 235 SER B N 1
ATOM 5479 C CA . SER B 1 253 ? 17.66167 52.84271 69.96163 1.000 19.72995 235 SER B CA 1
ATOM 5480 C C . SER B 1 253 ? 17.41426 52.33262 68.54741 1.000 18.01458 235 SER B C 1
ATOM 5481 O O . SER B 1 253 ? 16.37765 51.70739 68.29870 1.000 19.59355 235 SER B O 1
ATOM 5484 N N . GLU B 1 254 ? 18.33406 52.58482 67.61747 1.000 15.27337 236 GLU B N 1
ATOM 5485 C CA . GLU B 1 254 ? 18.20470 52.02645 66.27902 1.000 17.47756 236 GLU B CA 1
ATOM 5486 C C . GLU B 1 254 ? 18.49867 50.53356 66.23635 1.000 16.59543 236 GLU B C 1
ATOM 5487 O O . GLU B 1 254 ? 18.23360 49.89413 65.21190 1.000 16.21942 236 GLU B O 1
ATOM 5493 N N . TYR B 1 255 ? 19.00529 49.96016 67.32797 1.000 17.21351 237 TYR B N 1
ATOM 5494 C CA . TYR B 1 255 ? 19.37690 48.55401 67.36846 1.000 15.84432 237 TYR B CA 1
ATOM 5495 C C . TYR B 1 255 ? 18.63549 47.75175 68.42330 1.000 17.43486 237 TYR B C 1
ATOM 5496 O O . TYR B 1 255 ? 18.56739 46.52310 68.29780 1.000 17.40143 237 TYR B O 1
ATOM 5505 N N . THR B 1 256 ? 18.05698 48.40056 69.43810 1.000 17.36461 238 THR B N 1
ATOM 5506 C CA . THR B 1 256 ? 17.39977 47.66846 70.51384 1.000 17.61846 238 THR B CA 1
ATOM 5507 C C . THR B 1 256 ? 16.13588 46.95931 70.05575 1.000 17.95525 238 THR B C 1
ATOM 5508 O O . THR B 1 256 ? 15.56791 46.18728 70.83492 1.000 21.56966 238 THR B O 1
ATOM 5512 N N . GLY B 1 257 ? 15.67425 47.21091 68.83130 1.000 19.32457 239 GLY B N 1
ATOM 5513 C CA . GLY B 1 257 ? 14.59319 46.43426 68.26433 1.000 16.93867 239 GLY B CA 1
ATOM 5514 C C . GLY B 1 257 ? 15.03331 45.15350 67.59990 1.000 21.29337 239 GLY B C 1
ATOM 5515 O O . GLY B 1 257 ? 14.19801 44.29445 67.30987 1.000 24.34611 239 GLY B O 1
ATOM 5516 N N . LEU B 1 258 ? 16.33612 45.00430 67.34739 1.000 18.51309 240 LEU B N 1
ATOM 5517 C CA . LEU B 1 258 ? 16.88474 43.80176 66.73731 1.000 16.60487 240 LEU B CA 1
ATOM 5518 C C . LEU B 1 258 ? 17.62531 42.90667 67.71580 1.000 19.84382 240 LEU B C 1
ATOM 5519 O O . LEU B 1 258 ? 17.82933 41.72647 67.41694 1.000 16.74472 240 LEU B O 1
ATOM 5524 N N . GLY B 1 259 ? 18.02243 43.43089 68.86469 1.000 17.80446 241 GLY B N 1
ATOM 5525 C CA . GLY B 1 259 ? 18.76322 42.64979 69.83152 1.000 17.83746 241 GLY B CA 1
ATOM 5526 C C . GLY B 1 259 ? 19.20782 43.54088 70.96672 1.000 15.87007 241 GLY B C 1
ATOM 5527 O O . GLY B 1 259 ? 18.86694 44.72365 71.02969 1.000 14.92000 241 GLY B O 1
ATOM 5528 N N . ALA B 1 260 ? 19.97127 42.94260 71.87468 1.000 17.15565 242 ALA B N 1
ATOM 5529 C CA . ALA B 1 260 ? 20.53603 43.70198 72.97440 1.000 14.73572 242 ALA B CA 1
ATOM 5530 C C . ALA B 1 260 ? 21.65309 44.60696 72.46711 1.000 13.58402 242 ALA B C 1
ATOM 5531 O O . ALA B 1 260 ? 22.15462 44.45595 71.34930 1.000 15.41382 242 ALA B O 1
ATOM 5533 N N . ILE B 1 261 ? 22.03353 45.57043 73.30388 1.000 13.62421 243 ILE B N 1
ATOM 5534 C CA . ILE B 1 261 ? 23.13113 46.47472 73.00027 1.000 12.63041 243 ILE B CA 1
ATOM 5535 C C . ILE B 1 261 ? 24.09352 46.47911 74.18066 1.000 10.29608 243 ILE B C 1
ATOM 5536 O O . ILE B 1 261 ? 23.72934 46.16112 75.31340 1.000 12.61198 243 ILE B O 1
ATOM 5541 N N . THR B 1 262 ? 25.34291 46.82762 73.88722 1.000 12.77018 244 THR B N 1
ATOM 5542 C CA . THR B 1 262 ? 26.36595 47.05502 74.90331 1.000 12.06801 244 THR B CA 1
ATOM 5543 C C . THR B 1 262 ? 26.12739 48.42632 75.52732 1.000 15.09259 244 THR B C 1
ATOM 5544 O O . THR B 1 262 ? 26.27770 49.44962 74.85484 1.000 13.83697 244 THR B O 1
ATOM 5548 N N . GLU B 1 263 ? 25.75170 48.46036 76.80576 1.000 14.68691 245 GLU B N 1
ATOM 5549 C CA . GLU B 1 263 ? 25.40092 49.72062 77.46739 1.000 13.88496 245 GLU B CA 1
ATOM 5550 C C . GLU B 1 263 ? 26.66166 50.34940 78.05428 1.000 14.24973 245 GLU B C 1
ATOM 5551 O O . GLU B 1 263 ? 27.00423 50.13597 79.21650 1.000 13.20916 245 GLU B O 1
ATOM 5557 N N . PHE B 1 264 ? 27.34816 51.17242 77.25394 1.000 11.75172 246 PHE B N 1
ATOM 5558 C CA . PHE B 1 264 ? 28.62123 51.72808 77.70290 1.000 12.97150 246 PHE B CA 1
ATOM 5559 C C . PHE B 1 264 ? 28.46069 52.85145 78.72212 1.000 13.82069 246 PHE B C 1
ATOM 5560 O O . PHE B 1 264 ? 29.42858 53.17482 79.41969 1.000 13.16926 246 PHE B O 1
ATOM 5568 N N . ARG B 1 265 ? 27.26800 53.44003 78.84046 1.000 13.36270 247 ARG B N 1
ATOM 5569 C CA . ARG B 1 265 ? 27.03381 54.40261 79.91460 1.000 15.52799 247 ARG B CA 1
ATOM 5570 C C . ARG B 1 265 ? 27.15780 53.74108 81.28025 1.000 15.57187 247 ARG B C 1
ATOM 5571 O O . ARG B 1 265 ? 27.57168 54.38563 82.25215 1.000 11.05662 247 ARG B O 1
ATOM 5579 N N . HIS B 1 266 ? 26.80470 52.45845 81.37329 1.000 11.73591 248 HIS B N 1
ATOM 5580 C CA . HIS B 1 266 ? 26.97397 51.73566 82.62751 1.000 12.33835 248 HIS B CA 1
ATOM 5581 C C . HIS B 1 266 ? 28.44400 51.68884 83.03024 1.000 10.83396 248 HIS B C 1
ATOM 5582 O O . HIS B 1 266 ? 28.80561 52.07901 84.14557 1.000 12.16669 248 HIS B O 1
ATOM 5589 N N . SER B 1 267 ? 29.31256 51.24428 82.11470 1.000 12.36861 249 SER B N 1
ATOM 5590 C CA . SER B 1 267 ? 30.74178 51.16463 82.41230 1.000 9.86698 249 SER B CA 1
ATOM 5591 C C . SER B 1 267 ? 31.29998 52.53355 82.78635 1.000 10.84530 249 SER B C 1
ATOM 5592 O O . SER B 1 267 ? 32.07289 52.66265 83.74398 1.000 12.93039 249 SER B O 1
ATOM 5595 N N . ASP B 1 268 ? 30.89193 53.57113 82.06005 1.000 10.73271 250 ASP B N 1
ATOM 5596 C CA . ASP B 1 268 ? 31.39823 54.91010 82.33399 1.000 13.96386 250 ASP B CA 1
ATOM 5597 C C . ASP B 1 268 ? 30.86635 55.43910 83.66158 1.000 11.19010 250 ASP B C 1
ATOM 5598 O O . ASP B 1 268 ? 31.62726 55.96124 84.48520 1.000 14.94718 250 ASP B O 1
ATOM 5603 N N . SER B 1 269 ? 29.55977 55.29653 83.89643 1.000 11.88072 251 SER B N 1
ATOM 5604 C CA . SER B 1 269 ? 28.97670 55.83818 85.11846 1.000 12.44285 251 SER B CA 1
ATOM 5605 C C . SER B 1 269 ? 29.43922 55.06148 86.34528 1.000 12.83796 251 SER B C 1
ATOM 5606 O O . SER B 1 269 ? 29.73089 55.66029 87.38556 1.000 11.10811 251 SER B O 1
ATOM 5609 N N . ILE B 1 270 ? 29.49930 53.72793 86.25301 1.000 10.05697 252 ILE B N 1
ATOM 5610 C CA . ILE B 1 270 ? 29.90775 52.95146 87.42175 1.000 10.80384 252 ILE B CA 1
ATOM 5611 C C . ILE B 1 270 ? 31.37352 53.20939 87.74891 1.000 11.27898 252 ILE B C 1
ATOM 5612 O O . ILE B 1 270 ? 31.77459 53.15095 88.91800 1.000 11.16313 252 ILE B O 1
ATOM 5617 N N . GLY B 1 271 ? 32.19018 53.53659 86.74615 1.000 8.81911 253 GLY B N 1
ATOM 5618 C CA . GLY B 1 271 ? 33.56623 53.90375 87.03304 1.000 10.75710 253 GLY B CA 1
ATOM 5619 C C . GLY B 1 271 ? 33.65455 55.24302 87.74488 1.000 13.82696 253 GLY B C 1
ATOM 5620 O O . GLY B 1 271 ? 34.38287 55.39120 88.72994 1.000 12.13466 253 GLY B O 1
ATOM 5621 N N . LYS B 1 272 ? 32.89517 56.22936 87.26454 1.000 12.31517 254 LYS B N 1
ATOM 5622 C CA . LYS B 1 272 ? 32.86956 57.53767 87.91514 1.000 13.90015 254 LYS B CA 1
ATOM 5623 C C . LYS B 1 272 ? 32.37644 57.42843 89.35220 1.000 14.52577 254 LYS B C 1
ATOM 5624 O O . LYS B 1 272 ? 32.95334 58.02899 90.26752 1.000 15.44419 254 LYS B O 1
ATOM 5630 N N . VAL B 1 273 ? 31.31332 56.65810 89.57065 1.000 14.59848 255 VAL B N 1
ATOM 5631 C CA . VAL B 1 273 ? 30.71898 56.58427 90.89805 1.000 16.38573 255 VAL B CA 1
ATOM 5632 C C . VAL B 1 273 ? 31.68953 55.93396 91.88087 1.000 18.95683 255 VAL B C 1
ATOM 5633 O O . VAL B 1 273 ? 31.97009 56.47802 92.95522 1.000 10.64396 255 VAL B O 1
ATOM 5637 N N . PHE B 1 274 ? 32.24745 54.77864 91.51888 1.000 14.43005 256 PHE B N 1
ATOM 5638 C CA . PHE B 1 274 ? 33.07194 54.06481 92.48614 1.000 12.05387 256 PHE B CA 1
ATOM 5639 C C . PHE B 1 274 ? 34.51010 54.57363 92.54607 1.000 13.21214 256 PHE B C 1
ATOM 5640 O O . PHE B 1 274 ? 35.25313 54.18227 93.45183 1.000 15.51165 256 PHE B O 1
ATOM 5648 N N . ARG B 1 275 ? 34.91105 55.46365 91.64069 1.000 17.01447 257 ARG B N 1
ATOM 5649 C CA . ARG B 1 275 ? 36.17192 56.17533 91.80297 1.000 15.38256 257 ARG B CA 1
ATOM 5650 C C . ARG B 1 275 ? 36.05670 57.35958 92.75402 1.000 18.42110 257 ARG B C 1
ATOM 5651 O O . ARG B 1 275 ? 37.08233 57.93290 93.13603 1.000 17.21313 257 ARG B O 1
ATOM 5659 N N . GLY B 1 276 ? 34.84451 57.75615 93.12711 1.000 15.15885 258 GLY B N 1
ATOM 5660 C CA . GLY B 1 276 ? 34.66369 58.92178 93.96414 1.000 17.67846 258 GLY B CA 1
ATOM 5661 C C . GLY B 1 276 ? 34.37286 60.20453 93.21692 1.000 19.53605 258 GLY B C 1
ATOM 5662 O O . GLY B 1 276 ? 34.28211 61.26059 93.85262 1.000 20.00361 258 GLY B O 1
ATOM 5663 N N . LYS B 1 277 ? 34.26487 60.15670 91.88828 1.000 18.40177 259 LYS B N 1
ATOM 5664 C CA . LYS B 1 277 ? 33.86179 61.32420 91.11605 1.000 14.90674 259 LYS B CA 1
ATOM 5665 C C . LYS B 1 277 ? 32.36534 61.58911 91.19660 1.000 17.12785 259 LYS B C 1
ATOM 5666 O O . LYS B 1 277 ? 31.90995 62.63865 90.73215 1.000 18.57508 259 LYS B O 1
ATOM 5672 N N . ASP B 1 278 ? 31.59608 60.65155 91.73609 1.000 15.45581 260 ASP B N 1
ATOM 5673 C CA .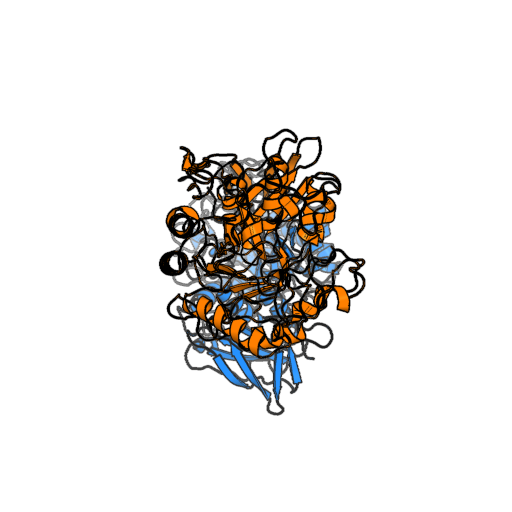 ASP B 1 278 ? 30.16713 60.81542 91.95199 1.000 16.00323 260 ASP B CA 1
ATOM 5674 C C . ASP B 1 278 ? 29.80871 60.08571 93.23838 1.000 17.02907 260 ASP B C 1
ATOM 5675 O O . ASP B 1 278 ? 30.57575 59.25746 93.73330 1.000 22.25397 260 ASP B O 1
ATOM 5680 N N . GLN B 1 279 ? 28.64546 60.40806 93.79443 1.000 14.72910 261 GLN B N 1
ATOM 5681 C CA . GLN B 1 279 ? 28.25088 59.85787 95.08523 1.000 16.59263 261 GLN B CA 1
ATOM 5682 C C . GLN B 1 279 ? 27.44353 58.57475 94.92013 1.000 14.76804 261 GLN B C 1
ATOM 5683 O O . GLN B 1 279 ? 26.55964 58.48825 94.06251 1.000 11.37379 261 GLN B O 1
ATOM 5689 N N . LEU B 1 280 ? 27.71889 57.59507 95.78883 1.000 12.49953 262 LEU B N 1
ATOM 5690 C CA . LEU B 1 280 ? 26.97007 56.34415 95.74877 1.000 13.17874 262 LEU B CA 1
ATOM 5691 C C . LEU B 1 280 ? 25.49078 56.55391 96.05101 1.000 13.24500 262 LEU B C 1
ATOM 5692 O O . LEU B 1 280 ? 24.65943 55.76767 95.58363 1.000 11.01901 262 LEU B O 1
ATOM 5697 N N . GLN B 1 281 ? 25.14189 57.62024 96.78269 1.000 12.97956 263 GLN B N 1
ATOM 5698 C CA . GLN B 1 281 ? 23.74077 57.88088 97.11134 1.000 13.55122 263 GLN B CA 1
ATOM 5699 C C . GLN B 1 281 ? 22.88990 58.04698 95.86028 1.000 15.56460 263 GLN B C 1
ATOM 5700 O O . GLN B 1 281 ? 21.67806 57.80383 95.89749 1.000 18.01808 263 GLN B O 1
ATOM 5706 N N . TYR B 1 282 ? 23.49461 58.46563 94.74714 1.000 12.52085 264 TYR B N 1
ATOM 5707 C CA . TYR B 1 282 ? 22.72559 58.62011 93.52143 1.000 14.12072 264 TYR B CA 1
ATOM 5708 C C . TYR B 1 282 ? 22.37812 57.28665 92.87156 1.000 12.05356 264 TYR B C 1
ATOM 5709 O O . TYR B 1 282 ? 21.55682 57.26611 91.95155 1.000 12.57352 264 TYR B O 1
ATOM 5718 N N . LEU B 1 283 ? 22.95308 56.17619 93.33765 1.000 14.26072 265 LEU B N 1
ATOM 5719 C CA . LEU B 1 283 ? 22.67019 54.87654 92.73883 1.000 11.61465 265 LEU B CA 1
ATOM 5720 C C . LEU B 1 283 ? 21.26750 54.37465 93.03567 1.000 13.54759 265 LEU B C 1
ATOM 5721 O O . LEU B 1 283 ? 20.90339 53.29703 92.55410 1.000 15.16370 265 LEU B O 1
ATOM 5726 N N . THR B 1 284 ? 20.46770 55.13321 93.78236 1.000 13.50102 266 THR B N 1
ATOM 5727 C CA . THR B 1 284 ? 19.14906 54.66873 94.18663 1.000 14.85547 266 THR B CA 1
ATOM 5728 C C . THR B 1 284 ? 18.20874 54.46985 93.00186 1.000 17.72380 266 THR B C 1
ATOM 5729 O O . THR B 1 284 ? 17.26057 53.68487 93.10879 1.000 19.44077 266 THR B O 1
ATOM 5733 N N . ASN B 1 285 ? 18.45556 55.13350 91.87077 1.000 13.02363 267 ASN B N 1
ATOM 5734 C CA . ASN B 1 285 ? 17.63902 54.93888 90.67763 1.000 17.97839 267 ASN B CA 1
ATOM 5735 C C . ASN B 1 285 ? 18.47029 54.42991 89.50238 1.000 10.76148 267 ASN B C 1
ATOM 5736 O O . ASN B 1 285 ? 18.14251 54.69669 88.34697 1.000 14.33206 267 ASN B O 1
ATOM 5741 N N . TRP B 1 286 ? 19.53535 53.68309 89.79958 1.000 13.23225 268 TRP B N 1
ATOM 5742 C CA . TRP B 1 286 ? 20.34597 53.01773 88.78439 1.000 14.45570 268 TRP B CA 1
ATOM 5743 C C . TRP B 1 286 ? 19.46007 52.33288 87.75225 1.000 14.66461 268 TRP B C 1
ATOM 5744 O O . TRP B 1 286 ? 18.51508 51.62312 88.10012 1.000 16.53400 268 TRP B O 1
ATOM 5755 N N . GLY B 1 287 ? 19.73051 52.60536 86.47945 1.000 16.70342 269 GLY B N 1
ATOM 5756 C CA . GLY B 1 287 ? 18.92771 52.05686 85.40687 1.000 11.60373 269 GLY B CA 1
ATOM 5757 C C . GLY B 1 287 ? 18.68616 53.06040 84.29712 1.000 16.30455 269 GLY B C 1
ATOM 5758 O O . GLY B 1 287 ? 19.55927 53.87847 83.99047 1.000 15.89492 269 GLY B O 1
ATOM 5759 N N . THR B 1 288 ? 17.49596 53.02187 83.69310 1.000 14.41459 270 THR B N 1
ATOM 5760 C CA . THR B 1 288 ? 17.18455 53.95249 82.61219 1.000 15.16797 270 THR B CA 1
ATOM 5761 C C . THR B 1 288 ? 17.23833 55.40578 83.06756 1.000 15.85590 270 THR B C 1
ATOM 5762 O O . THR B 1 288 ? 17.49413 56.28984 82.24199 1.000 15.74719 270 THR B O 1
ATOM 5766 N N . ALA B 1 289 ? 17.04842 55.66357 84.36685 1.000 14.77637 271 ALA B N 1
ATOM 5767 C CA . ALA B 1 289 ? 17.17397 57.01390 84.90720 1.000 17.59080 271 ALA B CA 1
ATOM 5768 C C . ALA B 1 289 ? 18.59203 57.55365 84.78832 1.000 18.76822 271 ALA B C 1
ATOM 5769 O O . ALA B 1 289 ? 18.79766 58.76573 84.92577 1.000 16.06187 271 ALA B O 1
ATOM 5771 N N . TRP B 1 290 ? 19.57562 56.68069 84.57633 1.000 13.84987 272 TRP B N 1
ATOM 5772 C CA . TRP B 1 290 ? 20.94817 57.08396 84.30048 1.000 12.38704 272 TRP B CA 1
ATOM 5773 C C . TRP B 1 290 ? 21.24928 57.09026 82.80439 1.000 13.50605 272 TRP B C 1
ATOM 5774 O O . TRP B 1 290 ? 22.42106 57.07306 82.40963 1.000 15.65098 272 TRP B O 1
ATOM 5785 N N . GLY B 1 291 ? 20.21836 57.07934 81.96702 1.000 13.15014 273 GLY B N 1
ATOM 5786 C CA . GLY B 1 291 ? 20.39991 57.09621 80.52983 1.000 16.74670 273 GLY B CA 1
ATOM 5787 C C . GLY B 1 291 ? 20.58956 55.73802 79.88984 1.000 16.09857 273 GLY B C 1
ATOM 5788 O O . GLY B 1 291 ? 20.84960 55.67200 78.67967 1.000 12.68236 273 GLY B O 1
ATOM 5789 N N . PHE B 1 292 ? 20.47068 54.65703 80.65713 1.000 12.99333 274 PHE B N 1
ATOM 5790 C CA . PHE B 1 292 ? 20.67496 53.32548 80.10569 1.000 14.32591 274 PHE B CA 1
ATOM 5791 C C . PHE B 1 292 ? 19.52450 52.94244 79.17577 1.000 12.52928 274 PHE B C 1
ATOM 5792 O O . PHE B 1 292 ? 18.39975 53.44564 79.28152 1.000 13.34507 274 PHE B O 1
ATOM 5800 N N . ALA B 1 293 ? 19.80728 51.99902 78.28166 1.000 15.45096 275 ALA B N 1
ATOM 5801 C CA . ALA B 1 293 ? 18.73651 51.35546 77.54053 1.000 13.46078 275 ALA B CA 1
ATOM 5802 C C . ALA B 1 293 ? 17.88785 50.52323 78.50319 1.000 16.83725 275 ALA B C 1
ATOM 5803 O O . ALA B 1 293 ? 18.19043 50.39595 79.69621 1.000 12.82195 275 ALA B O 1
ATOM 5805 N N . ALA B 1 294 ? 16.81531 49.93760 77.97682 1.000 13.57216 276 ALA B N 1
ATOM 5806 C CA . ALA B 1 294 ? 15.94919 49.10503 78.80118 1.000 13.61098 276 ALA B CA 1
ATOM 5807 C C . ALA B 1 294 ? 16.74759 47.97369 79.44450 1.000 13.85894 276 ALA B C 1
ATOM 5808 O O . ALA B 1 294 ? 17.74568 47.50145 78.89786 1.000 16.03612 276 ALA B O 1
ATOM 5810 N N . SER B 1 295 ? 16.30188 47.55081 80.63180 1.000 13.34739 277 SER B N 1
ATOM 5811 C CA . SER B 1 295 ? 17.02252 46.51067 81.36039 1.000 16.05903 277 SER B CA 1
ATOM 5812 C C . SER B 1 295 ? 17.10218 45.22397 80.55127 1.000 13.18788 277 SER B C 1
ATOM 5813 O O . SER B 1 295 ? 18.15016 44.56882 80.52353 1.000 14.33415 277 SER B O 1
ATOM 5816 N N . ASP B 1 296 ? 16.01509 44.85881 79.86802 1.000 14.63098 278 ASP B N 1
ATOM 5817 C CA . ASP B 1 296 ? 15.99436 43.63407 79.07341 1.000 18.74708 278 ASP B CA 1
ATOM 5818 C C . ASP B 1 296 ? 16.62901 43.80709 77.69870 1.000 16.80982 278 ASP B C 1
ATOM 5819 O O . ASP B 1 296 ? 16.46623 42.92842 76.84702 1.000 20.83211 278 ASP B O 1
ATOM 5824 N N . ARG B 1 297 ? 17.33880 44.91559 77.46531 1.000 14.48404 279 ARG B N 1
ATOM 5825 C CA . ARG B 1 297 ? 18.06048 45.14297 76.21883 1.000 14.11811 279 ARG B CA 1
ATOM 5826 C C . ARG B 1 297 ? 19.51208 45.54613 76.45113 1.000 14.87706 279 ARG B C 1
ATOM 5827 O O . ARG B 1 297 ? 20.19206 45.93774 75.49599 1.000 16.06564 279 ARG B O 1
ATOM 5835 N N . SER B 1 298 ? 20.00882 45.45595 77.68297 1.000 13.10564 280 SER B N 1
ATOM 5836 C CA . SER B 1 298 ? 21.28814 46.04628 78.05878 1.000 12.90733 280 SER B CA 1
ATOM 5837 C C . SER B 1 298 ? 22.25507 44.97726 78.54506 1.000 14.20672 280 SER B C 1
ATOM 5838 O O . SER B 1 298 ? 21.98778 44.29511 79.54157 1.000 15.04742 280 SER B O 1
ATOM 5841 N N . LEU B 1 299 ? 23.37778 44.84777 77.84710 1.000 14.43590 281 LEU B N 1
ATOM 5842 C CA . LEU B 1 299 ? 24.53669 44.12007 78.34243 1.000 15.58267 281 LEU B CA 1
ATOM 5843 C C . LEU B 1 299 ? 25.39459 45.10715 79.12844 1.000 17.09362 281 LEU B C 1
ATOM 5844 O O . LEU B 1 299 ? 25.78206 46.15309 78.59503 1.000 11.93931 281 LEU B O 1
ATOM 5849 N N . VAL B 1 300 ? 25.64485 44.81033 80.40595 1.000 12.57178 282 VAL B N 1
ATOM 5850 C CA . VAL B 1 300 ? 26.38829 45.72332 81.26603 1.000 14.17697 282 VAL B CA 1
ATOM 5851 C C . VAL B 1 300 ? 27.69346 45.06288 81.69543 1.000 15.35850 282 VAL B C 1
ATOM 5852 O O . VAL B 1 300 ? 27.83788 43.83694 81.68876 1.000 9.83333 282 VAL B O 1
ATOM 5856 N N . PHE B 1 301 ? 28.65103 45.90373 82.07682 1.000 10.61931 283 PHE B N 1
ATOM 5857 C CA . PHE B 1 301 ? 29.99632 45.46086 82.42224 1.000 11.21539 283 PHE B CA 1
ATOM 5858 C C . PHE B 1 301 ? 30.72126 46.61431 83.09473 1.000 14.14119 283 PHE B C 1
ATOM 5859 O O . PHE B 1 301 ? 30.40146 47.78241 82.85362 1.000 14.17517 283 PHE B O 1
ATOM 5867 N N . VAL B 1 302 ? 31.70091 46.28489 83.93529 1.000 11.22899 284 VAL B N 1
ATOM 5868 C CA . VAL B 1 302 ? 32.51844 47.33803 84.52914 1.000 11.16200 284 VAL B CA 1
ATOM 5869 C C . VAL B 1 302 ? 33.49847 47.88566 83.50204 1.000 13.36029 284 VAL B C 1
ATOM 5870 O O . VAL B 1 302 ? 33.63848 49.10414 83.34019 1.000 13.18734 284 VAL B O 1
ATOM 5874 N N . ASP B 1 303 ? 34.17123 46.99552 82.77604 1.000 13.08597 285 ASP B N 1
ATOM 5875 C CA . ASP B 1 303 ? 35.04284 47.37627 81.67676 1.000 10.07757 285 ASP B CA 1
ATOM 5876 C C . ASP B 1 303 ? 34.93023 46.31790 80.59329 1.000 13.87192 285 ASP B C 1
ATOM 5877 O O . ASP B 1 303 ? 34.39991 45.22740 80.82178 1.000 10.26627 285 ASP B O 1
ATOM 5882 N N . ASN B 1 304 ? 35.38814 46.66453 79.39075 1.000 11.95043 286 ASN B N 1
ATOM 5883 C CA . ASN B 1 304 ? 35.47365 45.70501 78.29280 1.000 13.19659 286 ASN B CA 1
ATOM 5884 C C . ASN B 1 304 ? 36.89500 45.73029 77.73764 1.000 11.29999 286 ASN B C 1
ATOM 5885 O O . ASN B 1 304 ? 37.74453 46.50901 78.18211 1.000 11.60988 286 ASN B O 1
ATOM 5890 N N . HIS B 1 305 ? 37.16559 44.84422 76.77765 1.000 12.19598 287 HIS B N 1
ATOM 5891 C CA . HIS B 1 305 ? 38.52491 44.71227 76.26616 1.000 13.26678 287 HIS B CA 1
ATOM 5892 C C . HIS B 1 305 ? 39.00948 45.98210 75.57611 1.000 11.68711 287 HIS B C 1
ATOM 5893 O O . HIS B 1 305 ? 40.22206 46.19550 75.47607 1.000 13.60389 287 HIS B O 1
ATOM 5900 N N . ASP B 1 306 ? 38.09481 46.83771 75.12532 1.000 12.58915 288 ASP B N 1
ATOM 5901 C CA . ASP B 1 306 ? 38.48896 48.10354 74.51784 1.000 14.87120 288 ASP B CA 1
ATOM 5902 C C . ASP B 1 306 ? 38.78868 49.14976 75.58604 1.000 13.44887 288 ASP B C 1
ATOM 5903 O O . ASP B 1 306 ? 39.91332 49.65392 75.68215 1.000 15.09748 288 ASP B O 1
ATOM 5908 N N . ASN B 1 307 ? 37.79082 49.49345 76.40037 1.000 13.75839 289 ASN B N 1
ATOM 5909 C CA . ASN B 1 307 ? 37.95204 50.65832 77.26050 1.000 15.34117 289 ASN B CA 1
ATOM 5910 C C . ASN B 1 307 ? 38.82865 50.39308 78.47824 1.000 15.31973 289 ASN B C 1
ATOM 5911 O O . ASN B 1 307 ? 39.24412 51.35258 79.13330 1.000 13.18303 289 ASN B O 1
ATOM 5916 N N . GLN B 1 308 ? 39.12720 49.13095 78.80389 1.000 11.52815 290 GLN B N 1
ATOM 5917 C CA . GLN B 1 308 ? 40.12774 48.88683 79.83955 1.000 12.09377 290 GLN B CA 1
ATOM 5918 C C . GLN B 1 308 ? 41.52384 49.33122 79.41148 1.000 15.28919 290 GLN B C 1
ATOM 5919 O O . GLN B 1 308 ? 42.39797 49.49058 80.26872 1.000 14.56228 290 GLN B O 1
ATOM 5925 N N . ARG B 1 309 ? 41.75065 49.54716 78.11309 1.000 15.24425 291 ARG B N 1
ATOM 5926 C CA . ARG B 1 309 ? 43.05473 49.95379 77.59595 1.000 17.63073 291 ARG B CA 1
ATOM 5927 C C . ARG B 1 309 ? 42.97358 51.28369 76.85317 1.000 21.66289 291 ARG B C 1
ATOM 5928 O O . ARG B 1 309 ? 43.85534 51.59594 76.04590 1.000 23.90150 291 ARG B O 1
ATOM 5936 N N . GLY B 1 310 ? 41.91041 52.05642 77.07945 1.000 15.12121 292 GLY B N 1
ATOM 5937 C CA . GLY B 1 310 ? 41.73340 53.32378 76.39881 1.000 23.89448 292 GLY B CA 1
ATOM 5938 C C . GLY B 1 310 ? 41.24966 53.25369 74.96791 1.000 24.28604 292 GLY B C 1
ATOM 5939 O O . GLY B 1 310 ? 41.21370 54.29189 74.29907 1.000 25.64754 292 GLY B O 1
ATOM 5940 N N . HIS B 1 311 ? 40.89949 52.07356 74.46522 1.000 18.64438 293 HIS B N 1
ATOM 5941 C CA . HIS B 1 311 ? 40.39521 51.95253 73.10528 1.000 23.05228 293 HIS B CA 1
ATOM 5942 C C . HIS B 1 311 ? 38.87934 52.15273 73.07106 1.000 25.44038 293 HIS B C 1
ATOM 5943 O O . HIS B 1 311 ? 38.18876 52.10309 74.09210 1.000 22.86962 293 HIS B O 1
ATOM 5950 N N . GLY B 1 312 ? 38.36415 52.36246 71.86440 1.000 25.14193 294 GLY B N 1
ATOM 5951 C CA . GLY B 1 312 ? 36.92962 52.51793 71.68413 1.000 21.88861 294 GLY B CA 1
ATOM 5952 C C . GLY B 1 312 ? 36.39500 53.76126 72.36511 1.000 32.25638 294 GLY B C 1
ATOM 5953 O O . GLY B 1 312 ? 36.88976 54.87560 72.15964 1.000 28.18463 294 GLY B O 1
ATOM 5954 N N . ALA B 1 313 ? 35.37017 53.56753 73.19941 1.000 30.27391 295 ALA B N 1
ATOM 5955 C CA . ALA B 1 313 ? 34.80404 54.67954 73.95582 1.000 33.17909 295 ALA B CA 1
ATOM 5956 C C . ALA B 1 313 ? 35.83224 55.27691 74.90225 1.000 37.60624 295 ALA B C 1
ATOM 5957 O O . ALA B 1 313 ? 35.90789 56.50249 75.06162 1.000 35.76533 295 ALA B O 1
ATOM 5959 N N . GLY B 1 314 ? 36.63107 54.42500 75.53740 1.000 26.81496 296 GLY B N 1
ATOM 5960 C CA . GLY B 1 314 ? 37.70747 54.91196 76.37368 1.000 28.24448 296 GLY B CA 1
ATOM 5961 C C . GLY B 1 314 ? 37.17482 55.60250 77.61496 1.000 37.34258 296 GLY B C 1
ATOM 5962 O O . GLY B 1 314 ? 36.13950 55.22571 78.18304 1.000 38.49519 296 GLY B O 1
ATOM 5963 N N . GLY B 1 315 ? 37.88744 56.64345 78.03049 1.000 27.53653 297 GLY B N 1
ATOM 5964 C CA . GLY B 1 315 ? 37.54979 57.37003 79.23285 1.000 28.23270 297 GLY B CA 1
ATOM 5965 C C . GLY B 1 315 ? 38.42897 56.93497 80.38353 1.000 23.86436 297 GLY B C 1
ATOM 5966 O O . GLY B 1 315 ? 38.55477 55.73829 80.66634 1.000 21.47939 297 GLY B O 1
ATOM 5967 N N . ALA B 1 316 ? 39.04347 57.90682 81.05763 1.000 22.23112 298 ALA B N 1
ATOM 5968 C CA . ALA B 1 316 ? 39.94372 57.60973 82.16244 1.000 21.16606 298 ALA B CA 1
ATOM 5969 C C . ALA B 1 316 ? 39.20967 57.16501 83.42063 1.000 20.30662 298 ALA B C 1
ATOM 5970 O O . ALA B 1 316 ? 39.85342 56.63662 84.33359 1.000 25.55185 298 ALA B O 1
ATOM 5972 N N . ASP B 1 317 ? 37.88963 57.35478 83.49412 1.000 12.05198 299 ASP B N 1
ATOM 5973 C CA . ASP B 1 317 ? 37.14159 56.93949 84.67296 1.000 19.92777 299 ASP B CA 1
ATOM 5974 C C . ASP B 1 317 ? 36.75774 55.46139 84.65936 1.000 16.25914 299 ASP B C 1
ATOM 5975 O O . ASP B 1 317 ? 36.25658 54.96924 85.67607 1.000 16.35527 299 ASP B O 1
ATOM 5980 N N . VAL B 1 318 ? 37.00035 54.73677 83.56028 1.000 14.15169 300 VAL B N 1
ATOM 5981 C CA . VAL B 1 318 ? 36.70420 53.30616 83.53756 1.000 13.71044 300 VAL B CA 1
ATOM 5982 C C . VAL B 1 318 ? 37.54988 52.60437 84.58937 1.000 12.17538 300 VAL B C 1
ATOM 5983 O O . VAL B 1 318 ? 38.75876 52.84452 84.70140 1.000 14.75823 300 VAL B O 1
ATOM 5987 N N . LEU B 1 319 ? 36.91239 51.75121 85.38538 1.000 12.40462 301 LEU B N 1
ATOM 5988 C CA . LEU B 1 319 ? 37.61631 50.96279 86.38592 1.000 13.48625 301 LEU B CA 1
ATOM 5989 C C . LEU B 1 319 ? 38.06766 49.63521 85.78725 1.000 14.65943 301 LEU B C 1
ATOM 5990 O O . LEU B 1 319 ? 37.31816 48.98628 85.05055 1.000 11.75454 301 LEU B O 1
ATOM 5995 N N . THR B 1 320 ? 39.30864 49.24582 86.09216 1.000 15.42714 302 THR B N 1
ATOM 5996 C CA . THR B 1 320 ? 39.89395 47.99016 85.62870 1.000 15.67668 302 THR B CA 1
ATOM 5997 C C . THR B 1 320 ? 40.50633 47.24761 86.81197 1.000 16.82511 302 THR B C 1
ATOM 5998 O O . THR B 1 320 ? 40.54805 47.75528 87.93916 1.000 15.65666 302 THR B O 1
ATOM 6002 N N . TYR B 1 321 ? 41.03201 46.04779 86.53183 1.000 13.79119 303 TYR B N 1
ATOM 6003 C CA . TYR B 1 321 ? 41.70731 45.25717 87.55752 1.000 14.56316 303 TYR B CA 1
ATOM 6004 C C . TYR B 1 321 ? 42.86874 46.01566 88.19054 1.000 16.83655 303 TYR B C 1
ATOM 6005 O O . TYR B 1 321 ? 43.29996 45.65872 89.29190 1.000 12.36183 303 TYR B O 1
ATOM 6014 N N . LYS B 1 322 ? 43.39404 47.04283 87.51339 1.000 15.12284 304 LYS B N 1
ATOM 6015 C CA . LYS B 1 322 ? 44.50590 47.82114 88.04894 1.000 18.33844 304 LYS B CA 1
ATOM 6016 C C . LYS B 1 322 ? 44.10405 48.70414 89.22260 1.000 13.05359 304 LYS B C 1
ATOM 6017 O O . LYS B 1 322 ? 44.98708 49.19626 89.93115 1.000 15.61669 304 LYS B O 1
ATOM 6023 N N . VAL B 1 323 ? 42.81177 48.90824 89.44737 1.000 14.32666 305 VAL B N 1
ATOM 6024 C CA . VAL B 1 323 ? 42.31171 49.60795 90.62942 1.000 13.61712 305 VAL B CA 1
ATOM 6025 C C . VAL B 1 323 ? 41.47263 48.60753 91.41540 1.000 14.95482 305 VAL B C 1
ATOM 6026 O O . VAL B 1 323 ? 40.23770 48.72652 91.45474 1.000 13.03379 305 VAL B O 1
ATOM 6030 N N . PRO B 1 324 ? 42.10106 47.63014 92.08142 1.000 17.74267 306 PRO B N 1
ATOM 6031 C CA . PRO B 1 324 ? 41.34389 46.43449 92.50239 1.000 16.75400 306 PRO B CA 1
ATOM 6032 C C . PRO B 1 324 ? 40.21771 46.70340 93.48618 1.000 14.40897 306 PRO B C 1
ATOM 6033 O O . PRO B 1 324 ? 39.11498 46.16997 93.30766 1.000 13.05850 306 PRO B O 1
ATOM 6037 N N . LYS B 1 325 ? 40.45449 47.51132 94.52256 1.000 15.94053 307 LYS B N 1
ATOM 6038 C CA . LYS B 1 325 ? 39.43450 47.68929 95.55222 1.000 16.15519 307 LYS B CA 1
ATOM 6039 C C . LYS B 1 325 ? 38.14103 48.23245 94.95739 1.000 15.74266 307 LYS B C 1
ATOM 6040 O O . LYS B 1 325 ? 37.05842 47.67200 95.17052 1.000 11.88520 307 LYS B O 1
ATOM 6046 N N . GLN B 1 326 ? 38.23761 49.31425 94.18780 1.000 9.33088 308 GLN B N 1
ATOM 6047 C CA . GLN B 1 326 ? 37.04012 49.90749 93.60566 1.000 12.03819 308 GLN B CA 1
ATOM 6048 C C . GLN B 1 326 ? 36.50725 49.07290 92.44355 1.000 11.54169 308 GLN B C 1
ATOM 6049 O O . GLN B 1 326 ? 35.29984 49.08125 92.17668 1.000 12.79191 308 GLN B O 1
ATOM 6055 N N . TYR B 1 327 ? 37.38199 48.34305 91.74962 1.000 11.07015 309 TYR B N 1
ATOM 6056 C CA . TYR B 1 327 ? 36.90516 47.43979 90.70540 1.000 12.90662 309 TYR B CA 1
ATOM 6057 C C . TYR B 1 327 ? 35.98899 46.36930 91.28615 1.000 12.52547 309 TYR B C 1
ATOM 6058 O O . TYR B 1 327 ? 34.94355 46.05353 90.70340 1.000 12.54342 309 TYR B O 1
ATOM 6067 N N . LYS B 1 328 ? 36.35713 45.81167 92.44321 1.000 11.77977 310 LYS B N 1
ATOM 6068 C CA . LYS B 1 328 ? 35.51978 44.79640 93.07195 1.000 14.01104 310 LYS B CA 1
ATOM 6069 C C . LYS B 1 328 ? 34.23529 45.40257 93.61948 1.000 10.93582 310 LYS B C 1
ATOM 6070 O O . LYS B 1 328 ? 33.17376 44.77550 93.55308 1.000 6.85147 310 LYS B O 1
ATOM 6076 N N . MET B 1 329 ? 34.30682 46.62555 94.15748 1.000 10.49812 311 MET B N 1
ATOM 6077 C CA . MET B 1 329 ? 33.09088 47.28338 94.62342 1.000 10.01077 311 MET B CA 1
ATOM 6078 C C . MET B 1 329 ? 32.11536 47.49447 93.47182 1.000 9.81225 311 MET B C 1
ATOM 6079 O O . MET B 1 329 ? 30.92097 47.20939 93.59845 1.000 10.21210 311 MET B O 1
ATOM 6084 N N . ALA B 1 330 ? 32.60722 47.98819 92.33220 1.000 10.05046 312 ALA B N 1
ATOM 6085 C CA . ALA B 1 330 ? 31.71970 48.17712 91.18640 1.000 12.61462 312 ALA B CA 1
ATOM 6086 C C . ALA B 1 330 ? 31.20196 46.84418 90.65754 1.000 12.39604 312 ALA B C 1
ATOM 6087 O O . ALA B 1 330 ? 30.01755 46.72299 90.32058 1.000 10.31682 312 ALA B O 1
ATOM 6089 N N . SER B 1 331 ? 32.07164 45.83200 90.58210 1.000 10.74651 313 SER B N 1
ATOM 6090 C CA . SER B 1 331 ? 31.62935 44.51852 90.12270 1.000 11.11009 313 SER B CA 1
ATOM 6091 C C . SER B 1 331 ? 30.57337 43.94225 91.05869 1.000 10.50313 313 SER B C 1
ATOM 6092 O O . SER B 1 331 ? 29.57842 43.36499 90.60467 1.000 10.22145 313 SER B O 1
ATOM 6095 N N . ALA B 1 332 ? 30.76718 44.10535 92.37007 1.000 9.43480 314 ALA B N 1
ATOM 6096 C CA . ALA B 1 332 ? 29.78293 43.61849 93.33151 1.000 9.85806 314 ALA B CA 1
ATOM 6097 C C . ALA B 1 332 ? 28.45350 44.34460 93.17713 1.000 11.78250 314 ALA B C 1
ATOM 6098 O O . ALA B 1 332 ? 27.38704 43.72228 93.24408 1.000 12.23395 314 ALA B O 1
ATOM 6100 N N . PHE B 1 333 ? 28.49201 45.66760 92.97405 1.000 11.63598 315 PHE B N 1
ATOM 6101 C CA . PHE B 1 333 ? 27.25094 46.41109 92.79145 1.000 8.45997 315 PHE B CA 1
ATOM 6102 C C . PHE B 1 333 ? 26.52938 45.95460 91.53154 1.000 10.12128 315 PHE B C 1
ATOM 6103 O O . PHE B 1 333 ? 25.32019 45.69533 91.55524 1.000 12.40012 315 PHE B O 1
ATOM 6111 N N . MET B 1 334 ? 27.26020 45.85216 90.41566 1.000 9.77946 316 MET B N 1
ATOM 6112 C CA . MET B 1 334 ? 26.69219 45.30854 89.18312 1.000 10.85593 316 MET B CA 1
ATOM 6113 C C . MET B 1 334 ? 26.03861 43.95154 89.41885 1.000 13.61759 316 MET B C 1
ATOM 6114 O O . MET B 1 334 ? 24.87792 43.73225 89.05153 1.000 13.80488 316 MET B O 1
ATOM 6119 N N . LEU B 1 335 ? 26.77537 43.02726 90.03168 1.000 9.46437 317 LEU B N 1
ATOM 6120 C CA . LEU B 1 335 ? 26.26177 41.67112 90.19464 1.000 11.27071 317 LEU B CA 1
ATOM 6121 C C . LEU B 1 335 ? 25.13831 41.59360 91.22091 1.000 11.19789 317 LEU B C 1
ATOM 6122 O O . LEU B 1 335 ? 24.34727 40.64384 91.18592 1.000 10.96699 317 LEU B O 1
ATOM 6127 N N . ALA B 1 336 ? 25.03108 42.57502 92.11417 1.000 11.05445 318 ALA B N 1
ATOM 6128 C CA . ALA B 1 336 ? 23.91690 42.61677 93.05062 1.000 10.80495 318 ALA B CA 1
ATOM 6129 C C . ALA B 1 336 ? 22.69474 43.32900 92.49010 1.000 13.18217 318 ALA B C 1
ATOM 6130 O O . ALA B 1 336 ? 21.59121 43.14568 93.01725 1.000 14.19224 318 ALA B O 1
ATOM 6132 N N . HIS B 1 337 ? 22.85754 44.11275 91.42924 1.000 14.06089 319 HIS B N 1
ATOM 6133 C CA . HIS B 1 337 ? 21.75450 44.92966 90.94314 1.000 13.75813 319 HIS B CA 1
ATOM 6134 C C . HIS B 1 337 ? 20.96582 44.19337 89.86245 1.000 12.96591 319 HIS B C 1
ATOM 6135 O O . HIS B 1 337 ? 21.55698 43.57619 88.97167 1.000 14.00747 319 HIS B O 1
ATOM 6142 N N . PRO B 1 338 ? 19.63157 44.25976 89.91489 1.000 13.65364 320 PRO B N 1
ATOM 6143 C CA . PRO B 1 338 ? 18.81989 43.51529 88.93765 1.000 12.14624 320 PRO B CA 1
ATOM 6144 C C . PRO B 1 338 ? 18.91780 44.04791 87.51805 1.000 16.66471 320 PRO B C 1
ATOM 6145 O O . PRO B 1 338 ? 18.52730 43.33090 86.58728 1.000 12.06488 320 PRO B O 1
ATOM 6149 N N . PHE B 1 339 ? 19.43222 45.25951 87.31019 1.000 11.41561 321 PHE B N 1
ATOM 6150 C CA . PHE B 1 339 ? 19.42970 45.82839 85.96994 1.000 13.46775 321 PHE B CA 1
ATOM 6151 C C . PHE B 1 339 ? 20.35879 45.06014 85.03709 1.000 13.26775 321 PHE B C 1
ATOM 6152 O O . PHE B 1 339 ? 21.50634 44.76145 85.37880 1.000 14.74451 321 PHE B O 1
ATOM 6160 N N . GLY B 1 340 ? 19.86264 44.78455 83.83273 1.000 11.58360 322 GLY B N 1
ATOM 6161 C CA . GLY B 1 340 ? 20.69143 44.32784 82.73383 1.000 11.69757 322 GLY B CA 1
ATOM 6162 C C . GLY B 1 340 ? 21.19407 42.89677 82.85718 1.000 14.93371 322 GLY B C 1
ATOM 6163 O O . GLY B 1 340 ? 20.81836 42.12958 83.74610 1.000 16.41801 322 GLY B O 1
ATOM 6164 N N . THR B 1 341 ? 22.06186 42.54803 81.91034 1.000 12.96890 323 THR B N 1
ATOM 6165 C CA . THR B 1 341 ? 22.71698 41.24371 81.85690 1.000 14.64898 323 THR B CA 1
ATOM 6166 C C . THR B 1 341 ? 24.21201 41.44255 82.06304 1.000 15.00581 323 THR B C 1
ATOM 6167 O O . THR B 1 341 ? 24.89578 41.95988 81.16047 1.000 11.32943 323 THR B O 1
ATOM 6171 N N . PRO B 1 342 ? 24.75557 41.08322 83.22280 1.000 11.96535 324 PRO B N 1
ATOM 6172 C CA . PRO B 1 342 ? 26.16059 41.40067 83.50155 1.000 13.06520 324 PRO B CA 1
ATOM 6173 C C . PRO B 1 342 ? 27.12823 40.51565 82.73273 1.000 14.56963 324 PRO B C 1
ATOM 6174 O O . PRO B 1 342 ? 26.94176 39.30291 82.60790 1.000 11.03145 324 PRO B O 1
ATOM 6178 N N . ARG B 1 343 ? 28.16494 41.15442 82.19778 1.000 14.18288 325 ARG B N 1
ATOM 6179 C CA . ARG B 1 343 ? 29.29698 40.47438 81.59828 1.000 11.40167 325 ARG B CA 1
ATOM 6180 C C . ARG B 1 343 ? 30.53901 40.78957 82.41844 1.000 13.89341 325 ARG B C 1
ATOM 6181 O O . ARG B 1 343 ? 30.81818 41.95950 82.70995 1.000 12.51582 325 ARG B O 1
ATOM 6189 N N . VAL B 1 344 ? 31.27032 39.74862 82.79162 1.000 10.40439 326 VAL B N 1
ATOM 6190 C CA . VAL B 1 344 ? 32.42728 39.86069 83.66901 1.000 12.25226 326 VAL B CA 1
ATOM 6191 C C . VAL B 1 344 ? 33.67772 39.82689 82.80380 1.000 12.18127 326 VAL B C 1
ATOM 6192 O O . VAL B 1 344 ? 33.96212 38.81499 82.15041 1.000 13.00659 326 VAL B O 1
ATOM 6196 N N . MET B 1 345 ? 34.41372 40.93554 82.79215 1.000 10.87878 327 MET B N 1
ATOM 6197 C CA . MET B 1 345 ? 35.67244 41.00533 82.06294 1.000 15.66242 327 MET B CA 1
ATOM 6198 C C . MET B 1 345 ? 36.69797 40.06966 82.68729 1.000 12.38807 327 MET B C 1
ATOM 6199 O O . MET B 1 345 ? 36.77169 39.93642 83.91068 1.000 12.58805 327 MET B O 1
ATOM 6204 N N . SER B 1 346 ? 37.50094 39.42610 81.84188 1.000 15.53133 328 SER B N 1
ATOM 6205 C CA . SER B 1 346 ? 38.62200 38.61355 82.30663 1.000 13.78085 328 SER B CA 1
ATOM 6206 C C . SER B 1 346 ? 39.81217 38.89683 81.40345 1.000 15.35442 328 SER B C 1
ATOM 6207 O O . SER B 1 346 ? 39.74774 38.64616 80.19506 1.000 13.72311 328 SER B O 1
ATOM 6210 N N . SER B 1 347 ? 40.89641 39.40410 81.98440 1.000 12.27865 329 SER B N 1
ATOM 6211 C CA . SER B 1 347 ? 41.96424 40.03500 81.22079 1.000 14.55595 329 SER B CA 1
ATOM 6212 C C . SER B 1 347 ? 43.28112 39.28262 81.35976 1.000 14.73263 329 SER B C 1
ATOM 6213 O O . SER B 1 347 ? 43.46418 38.44096 82.24158 1.000 14.62395 329 SER B O 1
ATOM 6216 N N . PHE B 1 348 ? 44.20609 39.60677 80.46380 1.000 13.22496 330 PHE B N 1
ATOM 6217 C CA . PHE B 1 348 ? 45.61708 39.35354 80.69759 1.000 13.75949 330 PHE B CA 1
ATOM 6218 C C . PHE B 1 348 ? 46.27525 40.66364 81.10897 1.000 17.51922 330 PHE B C 1
ATOM 6219 O O . PHE B 1 348 ? 45.83899 41.74708 80.70909 1.000 17.15213 330 PHE B O 1
ATOM 6227 N N . SER B 1 349 ? 47.28957 40.56299 81.96568 1.000 17.74359 331 SER B N 1
ATOM 6228 C CA . SER B 1 349 ? 47.96054 41.76115 82.45257 1.000 16.74258 331 SER B CA 1
ATOM 6229 C C . SER B 1 349 ? 48.70047 42.45137 81.31539 1.000 17.20507 331 SER B C 1
ATOM 6230 O O . SER B 1 349 ? 49.28828 41.79832 80.44988 1.000 15.57982 331 SER B O 1
ATOM 6233 N N . PHE B 1 350 ? 48.67247 43.78348 81.31851 1.000 13.89903 332 PHE B N 1
ATOM 6234 C CA . PHE B 1 350 ? 49.29905 44.54266 80.24696 1.000 16.05590 332 PHE B CA 1
ATOM 6235 C C . PHE B 1 350 ? 49.74783 45.89853 80.76828 1.000 18.76558 332 PHE B C 1
ATOM 6236 O O . PHE B 1 350 ? 49.07843 46.50397 81.61008 1.000 16.42678 332 PHE B O 1
ATOM 6244 N N . THR B 1 351 ? 50.89834 46.35107 80.27660 1.000 16.90224 333 THR B N 1
ATOM 6245 C CA . THR B 1 351 ? 51.37209 47.71052 80.48008 1.000 23.37791 333 THR B CA 1
ATOM 6246 C C . THR B 1 351 ? 51.41977 48.49492 79.17804 1.000 26.17834 333 THR B C 1
ATOM 6247 O O . THR B 1 351 ? 51.75976 49.68255 79.19134 1.000 32.25807 333 THR B O 1
ATOM 6251 N N . ASP B 1 352 ? 51.09515 47.85280 78.05905 1.000 25.02108 334 ASP B N 1
ATOM 6252 C CA . ASP B 1 352 ? 51.07662 48.46036 76.73745 1.000 25.75540 334 ASP B CA 1
ATOM 6253 C C . ASP B 1 352 ? 49.72168 48.16256 76.11331 1.000 22.75416 334 ASP B C 1
ATOM 6254 O O . ASP B 1 352 ? 49.26815 47.01486 76.13376 1.000 20.05624 334 ASP B O 1
ATOM 6259 N N . THR B 1 353 ? 49.08117 49.19122 75.55686 1.000 21.26651 335 THR B N 1
ATOM 6260 C CA . THR B 1 353 ? 47.72312 49.03921 75.05077 1.000 23.74566 335 THR B CA 1
ATOM 6261 C C . THR B 1 353 ? 47.65141 48.27986 73.72886 1.000 21.35555 335 THR B C 1
ATOM 6262 O O . THR B 1 353 ? 46.54450 47.97613 73.27357 1.000 20.99975 335 THR B O 1
ATOM 6266 N N . ASP B 1 354 ? 48.78773 47.96670 73.10374 1.000 22.18359 336 ASP B N 1
ATOM 6267 C CA . ASP B 1 354 ? 48.80092 47.14913 71.89540 1.000 16.08815 336 ASP B CA 1
ATOM 6268 C C . ASP B 1 354 ? 49.16358 45.69348 72.15486 1.000 19.10350 336 ASP B C 1
ATOM 6269 O O . ASP B 1 354 ? 48.81971 44.83523 71.33411 1.000 16.98402 336 ASP B O 1
ATOM 6274 N N . GLN B 1 355 ? 49.85282 45.39922 73.25626 1.000 18.34450 337 GLN B N 1
ATOM 6275 C CA . GLN B 1 355 ? 50.41823 44.06942 73.45445 1.000 20.08026 337 GLN B CA 1
ATOM 6276 C C . GLN B 1 355 ? 49.33118 43.00029 73.49288 1.000 14.99957 337 GLN B C 1
ATOM 6277 O O . GLN B 1 355 ? 48.21325 43.23363 73.96299 1.000 14.25729 337 GLN B O 1
ATOM 6283 N N . GLY B 1 356 ? 49.66265 41.82625 72.96054 1.000 17.12687 338 GLY B N 1
ATOM 6284 C CA . GLY B 1 356 ? 48.74677 40.71261 72.93414 1.000 14.98591 338 GLY B CA 1
ATOM 6285 C C . GLY B 1 356 ? 48.86496 39.84218 74.16729 1.000 17.74482 338 GLY B C 1
ATOM 6286 O O . GLY B 1 356 ? 49.62400 40.13300 75.09934 1.000 17.56677 338 GLY B O 1
ATOM 6287 N N . PRO B 1 357 ? 48.14459 38.72489 74.16781 1.000 15.32713 339 PRO B N 1
ATOM 6288 C CA . PRO B 1 357 ? 48.13868 37.83500 75.33257 1.000 15.47948 339 PRO B CA 1
ATOM 6289 C C . PRO B 1 357 ? 49.52700 37.28503 75.60276 1.000 17.66645 339 PRO B C 1
ATOM 6290 O O . PRO B 1 357 ? 50.40945 37.34317 74.73009 1.000 14.51017 339 PRO B O 1
ATOM 6294 N N . PRO B 1 358 ? 49.76636 36.76422 76.80714 1.000 13.84689 340 PRO B N 1
ATOM 6295 C CA . PRO B 1 358 ? 51.07440 36.16550 77.10228 1.000 17.76082 340 PRO B CA 1
ATOM 6296 C C . PRO B 1 358 ? 51.35771 34.98410 76.18582 1.000 17.01156 340 PRO B C 1
ATOM 6297 O O . PRO B 1 358 ? 50.45285 34.25368 75.77370 1.000 15.03463 340 PRO B O 1
ATOM 6301 N N . THR B 1 359 ? 52.63368 34.82120 75.84103 1.000 18.38776 341 THR B N 1
ATOM 6302 C CA . THR B 1 359 ? 53.06204 33.76518 74.93644 1.000 16.88613 341 THR B CA 1
ATOM 6303 C C . THR B 1 359 ? 54.25710 33.02278 75.51384 1.000 16.06514 341 THR B C 1
ATOM 6304 O O . THR B 1 359 ? 54.96687 33.52513 76.38472 1.000 16.88253 341 THR B O 1
ATOM 6308 N N . THR B 1 360 ? 54.48675 31.81984 74.98754 1.000 17.94193 342 THR B N 1
ATOM 6309 C CA . THR B 1 360 ? 55.67740 31.05406 75.32763 1.000 19.00893 342 THR B CA 1
ATOM 6310 C C . THR B 1 360 ? 56.87986 31.42602 74.47331 1.000 21.79957 342 THR B C 1
ATOM 6311 O O . THR B 1 360 ? 58.01816 31.20299 74.90017 1.000 22.75204 342 THR B O 1
ATOM 6315 N N . ASP B 1 361 ? 56.64951 31.99675 73.28129 1.000 21.20541 343 ASP B N 1
ATOM 6316 C CA . ASP B 1 361 ? 57.74050 32.27950 72.35465 1.000 22.25362 343 ASP B CA 1
ATOM 6317 C C . ASP B 1 361 ? 57.49240 33.52999 71.51286 1.000 22.35325 343 ASP B C 1
ATOM 6318 O O . ASP B 1 361 ? 58.10262 33.66740 70.44627 1.000 23.61758 343 ASP B O 1
ATOM 6323 N N . GLY B 1 362 ? 56.61075 34.42987 71.94180 1.000 22.28991 344 GLY B N 1
ATOM 6324 C CA . GLY B 1 362 ? 56.21551 35.56142 71.13206 1.000 21.22265 344 GLY B CA 1
ATOM 6325 C C . GLY B 1 362 ? 54.99730 35.33210 70.26294 1.000 21.41816 344 GLY B C 1
ATOM 6326 O O . GLY B 1 362 ? 54.43841 36.30620 69.74153 1.000 19.25595 344 GLY B O 1
ATOM 6327 N N . HIS B 1 363 ? 54.55669 34.08302 70.09985 1.000 18.29241 345 HIS B N 1
ATOM 6328 C CA . HIS B 1 363 ? 53.44496 33.78809 69.20148 1.000 24.57239 345 HIS B CA 1
ATOM 6329 C C . HIS B 1 363 ? 52.44469 32.82145 69.81844 1.000 20.30794 345 HIS B C 1
ATOM 6330 O O . HIS B 1 363 ? 51.23953 33.09500 69.83438 1.000 19.76227 345 HIS B O 1
ATOM 6337 N N . ASN B 1 364 ? 52.92745 31.68000 70.30001 1.000 19.17580 346 ASN B N 1
ATOM 6338 C CA . ASN B 1 364 ? 52.04655 30.67159 70.87477 1.000 19.49756 346 ASN B CA 1
ATOM 6339 C C . ASN B 1 364 ? 51.51143 31.15071 72.21975 1.000 19.69454 346 ASN B C 1
ATOM 6340 O O . ASN B 1 364 ? 52.28459 31.38733 73.15360 1.000 16.25977 346 ASN B O 1
ATOM 6345 N N . ILE B 1 365 ? 50.18574 31.28773 72.31563 1.000 19.36041 347 ILE B N 1
ATOM 6346 C CA . ILE B 1 365 ? 49.56616 31.82305 73.52231 1.000 15.39616 347 ILE B CA 1
ATOM 6347 C C . ILE B 1 365 ? 49.86893 30.92059 74.70621 1.000 15.94907 347 ILE B C 1
ATOM 6348 O O . ILE B 1 365 ? 49.71485 29.69533 74.63383 1.000 12.10473 347 ILE B O 1
ATOM 6353 N N . ALA B 1 366 ? 50.28670 31.52912 75.81340 1.000 17.80725 348 ALA B N 1
ATOM 6354 C CA . ALA B 1 366 ? 50.64374 30.77840 77.00917 1.000 16.67295 348 ALA B CA 1
ATOM 6355 C C . ALA B 1 366 ? 49.39649 30.48025 77.82927 1.000 14.65800 348 ALA B C 1
ATOM 6356 O O . ALA B 1 366 ? 48.63387 31.39188 78.17072 1.000 14.47186 348 ALA B O 1
ATOM 6358 N N . SER B 1 367 ? 49.18346 29.20597 78.13912 1.000 14.62794 349 SER B N 1
ATOM 6359 C CA . SER B 1 367 ? 48.03590 28.82770 78.94045 1.000 15.40490 349 SER B CA 1
ATOM 6360 C C . SER B 1 367 ? 48.15913 29.40737 80.34885 1.000 16.55760 349 SER B C 1
ATOM 6361 O O . SER B 1 367 ? 49.26588 29.58081 80.86243 1.000 18.26800 349 SER B O 1
ATOM 6364 N N . PRO B 1 368 ? 47.03725 29.72341 80.98967 1.000 16.71887 350 PRO B N 1
ATOM 6365 C CA . PRO B 1 368 ? 47.09270 30.20371 82.37505 1.000 16.37209 350 PRO B CA 1
ATOM 6366 C C . PRO B 1 368 ? 47.58869 29.12253 83.32308 1.000 20.42151 350 PRO B C 1
ATOM 6367 O O . PRO B 1 368 ? 47.39317 27.92620 83.09689 1.000 17.55296 350 PRO B O 1
ATOM 6371 N N . ILE B 1 369 ? 48.26750 29.56179 84.38100 1.000 18.82209 351 ILE B N 1
ATOM 6372 C CA . ILE B 1 369 ? 48.68856 28.69369 85.47272 1.000 23.22125 351 ILE B CA 1
ATOM 6373 C C . ILE B 1 369 ? 48.00341 29.17949 86.74361 1.000 21.35542 351 ILE B C 1
ATOM 6374 O O . ILE B 1 369 ? 47.50651 30.30540 86.81563 1.000 18.68145 351 ILE B O 1
ATOM 6379 N N . PHE B 1 370 ? 47.97731 28.31688 87.75713 1.000 16.26676 352 PHE B N 1
ATOM 6380 C CA . PHE B 1 370 ? 47.16079 28.57662 88.93493 1.000 22.95687 352 PHE B CA 1
ATOM 6381 C C . PHE B 1 370 ? 47.96677 28.41051 90.21370 1.000 19.87455 352 PHE B C 1
ATOM 6382 O O . PHE B 1 370 ? 48.74740 27.46541 90.35429 1.000 24.53350 352 PHE B O 1
ATOM 6390 N N . ASN B 1 371 ? 47.77010 29.34677 91.13871 1.000 20.33393 353 ASN B N 1
ATOM 6391 C CA . ASN B 1 371 ? 48.45025 29.33652 92.42170 1.000 23.82151 353 ASN B CA 1
ATOM 6392 C C . ASN B 1 371 ? 47.74052 28.37983 93.37547 1.000 23.57600 353 ASN B C 1
ATOM 6393 O O . ASN B 1 371 ? 46.69946 27.79692 93.05528 1.000 20.38709 353 ASN B O 1
ATOM 6398 N N . SER B 1 372 ? 48.30669 28.24161 94.57930 1.000 24.38210 354 SER B N 1
ATOM 6399 C CA . SER B 1 372 ? 47.74890 27.33388 95.57676 1.000 27.33315 354 SER B CA 1
ATOM 6400 C C . SER B 1 372 ? 46.33206 27.72700 95.96615 1.000 29.09521 354 SER B C 1
ATOM 6401 O O . SER B 1 372 ? 45.53208 26.86667 96.35110 1.000 27.02744 354 SER B O 1
ATOM 6404 N N . ASP B 1 373 ? 46.00550 29.01595 95.88378 1.000 23.12326 355 ASP B N 1
ATOM 6405 C CA . ASP B 1 373 ? 44.67703 29.51148 96.20875 1.000 24.38879 355 ASP B CA 1
ATOM 6406 C C . ASP B 1 373 ? 43.75839 29.56162 94.99303 1.000 27.81144 355 ASP B C 1
ATOM 6407 O O . ASP B 1 373 ? 42.72773 30.24306 95.03364 1.000 28.10307 355 ASP B O 1
ATOM 6412 N N . ASN B 1 374 ? 44.12609 28.87815 93.90945 1.000 27.56253 356 ASN B N 1
ATOM 6413 C CA . ASN B 1 374 ? 43.37579 28.80691 92.65786 1.000 25.66679 356 ASN B CA 1
ATOM 6414 C C . ASN B 1 374 ? 43.27308 30.15009 91.94394 1.000 27.91462 356 ASN B C 1
ATOM 6415 O O . ASN B 1 374 ? 42.45998 30.29186 91.01717 1.000 22.13907 356 ASN B O 1
ATOM 6420 N N . SER B 1 375 ? 44.07563 31.13751 92.33416 1.000 21.94009 357 SER B N 1
ATOM 6421 C CA . SER B 1 375 ? 44.16958 32.36729 91.56391 1.000 23.09954 357 SER B CA 1
ATOM 6422 C C . SER B 1 375 ? 45.05431 32.14368 90.33890 1.000 21.79920 357 SER B C 1
ATOM 6423 O O . SER B 1 375 ? 45.75871 31.13779 90.22184 1.000 22.82529 357 SER B O 1
ATOM 6426 N N . CYS B 1 376 ? 44.99805 33.08823 89.40878 1.000 17.39959 358 CYS B N 1
ATOM 6427 C CA . CYS B 1 376 ? 45.70513 32.96205 88.14459 1.000 21.05852 358 CYS B CA 1
ATOM 6428 C C . CYS B 1 376 ? 47.09775 33.57026 88.22164 1.000 23.39358 358 CYS B C 1
ATOM 6429 O O . CYS B 1 376 ? 47.34211 34.52910 88.95703 1.000 18.97000 358 CYS B O 1
ATOM 6432 N N . SER B 1 377 ? 48.00304 33.01399 87.42416 1.000 16.78241 359 SER B N 1
ATOM 6433 C CA . SER B 1 377 ? 49.33107 33.56938 87.22821 1.000 19.63887 359 SER B CA 1
ATOM 6434 C C . SER B 1 377 ? 49.70316 33.36269 85.76358 1.000 19.07355 359 SER B C 1
ATOM 6435 O O . SER B 1 377 ? 48.84888 33.05569 84.92371 1.000 19.45823 359 SER B O 1
ATOM 6438 N N . GLY B 1 378 ? 50.98433 33.53160 85.45163 1.000 14.77136 360 GLY B N 1
ATOM 6439 C CA . GLY B 1 378 ? 51.44979 33.28413 84.09969 1.000 13.28203 360 GLY B CA 1
ATOM 6440 C C . GLY B 1 378 ? 51.03075 34.31435 83.07418 1.000 14.79617 360 GLY B C 1
ATOM 6441 O O . GLY B 1 378 ? 50.94548 33.99464 81.87994 1.000 11.17038 360 GLY B O 1
ATOM 6442 N N . GLY B 1 379 ? 50.75872 35.54599 83.50712 1.000 16.02344 361 GLY B N 1
ATOM 6443 C CA . GLY B 1 379 ? 50.37564 36.61812 82.61662 1.000 14.04738 361 GLY B CA 1
ATOM 6444 C C . GLY B 1 379 ? 48.89233 36.92083 82.56067 1.000 15.95416 361 GLY B C 1
ATOM 6445 O O . GLY B 1 379 ? 48.49977 37.87703 81.87661 1.000 15.57335 361 GLY B O 1
ATOM 6446 N N . TRP B 1 380 ? 48.06144 36.14778 83.25140 1.000 13.53978 362 TRP B N 1
ATOM 6447 C CA . TRP B 1 380 ? 46.61965 36.34992 83.26989 1.000 16.60610 362 TRP B CA 1
ATOM 6448 C C . TRP B 1 380 ? 46.17731 36.79258 84.65882 1.000 15.18895 362 TRP B C 1
ATOM 6449 O O . TRP B 1 380 ? 46.73956 36.35530 85.66575 1.000 14.20668 362 TRP B O 1
ATOM 6460 N N . VAL B 1 381 ? 45.17492 37.66191 84.71853 1.000 15.26950 363 VAL B N 1
ATOM 6461 C CA . VAL B 1 381 ? 44.65171 38.13036 85.99618 1.000 20.06792 363 VAL B CA 1
ATOM 6462 C C . VAL B 1 381 ? 43.42509 37.33019 86.42744 1.000 14.76557 363 VAL B C 1
ATOM 6463 O O . VAL B 1 381 ? 43.23147 37.08816 87.61864 1.000 14.19858 363 VAL B O 1
ATOM 6467 N N . CYS B 1 382 ? 42.58509 36.92490 85.47438 1.000 12.17460 364 CYS B N 1
ATOM 6468 C CA . CYS B 1 382 ? 41.39460 36.11773 85.74029 1.000 15.05751 364 CYS B CA 1
ATOM 6469 C C . CYS B 1 382 ? 40.53712 36.74448 86.84169 1.000 12.99570 364 CYS B C 1
ATOM 6470 O O . CYS B 1 382 ? 40.38858 36.20598 87.94079 1.000 13.29173 364 CYS B O 1
ATOM 6473 N N . GLU B 1 383 ? 39.97323 37.90849 86.51149 1.000 13.30929 365 GLU B N 1
ATOM 6474 C CA . GLU B 1 383 ? 39.06198 38.56670 87.44169 1.000 13.21703 365 GLU B CA 1
ATOM 6475 C C . GLU B 1 383 ? 37.90135 37.65819 87.82278 1.000 12.55964 365 GLU B C 1
ATOM 6476 O O . GLU B 1 383 ? 37.39650 37.74234 88.94773 1.000 13.26709 365 GLU B O 1
ATOM 6482 N N . HIS B 1 384 ? 37.47791 36.77656 86.91026 1.000 11.08065 366 HIS B N 1
ATOM 6483 C CA . HIS B 1 384 ? 36.37355 35.86825 87.19553 1.000 11.93273 366 HIS B CA 1
ATOM 6484 C C . HIS B 1 384 ? 36.71363 34.87386 88.29838 1.000 12.19487 366 HIS B C 1
ATOM 6485 O O . HIS B 1 384 ? 35.80048 34.27446 88.87814 1.000 12.14615 366 HIS B O 1
ATOM 6492 N N . ARG B 1 385 ? 37.99652 34.70477 88.61726 1.000 10.82066 367 ARG B N 1
ATOM 6493 C CA . ARG B 1 385 ? 38.42264 33.85346 89.72056 1.000 12.94464 367 ARG B CA 1
ATOM 6494 C C . ARG B 1 385 ? 38.65296 34.62562 91.01634 1.000 12.19827 367 ARG B C 1
ATOM 6495 O O . ARG B 1 385 ? 39.03230 34.01854 92.02570 1.000 12.63521 367 ARG B O 1
ATOM 6503 N N . TRP B 1 386 ? 38.45071 35.94199 91.01539 1.000 12.47721 368 TRP B N 1
ATOM 6504 C CA . TRP B 1 386 ? 38.50270 36.69704 92.26142 1.000 12.56780 368 TRP B CA 1
ATOM 6505 C C . TRP B 1 386 ? 37.28308 36.35791 93.10603 1.000 14.72948 368 TRP B C 1
ATOM 6506 O O . TRP B 1 386 ? 36.14702 36.42935 92.62568 1.000 11.96180 368 TRP B O 1
ATOM 6517 N N . ARG B 1 387 ? 37.51765 36.00144 94.37347 1.000 15.27755 369 ARG B N 1
ATOM 6518 C CA . ARG B 1 387 ? 36.41729 35.58298 95.23748 1.000 15.81419 369 ARG B CA 1
ATOM 6519 C C . ARG B 1 387 ? 35.35597 36.66682 95.35423 1.000 13.53642 369 ARG B C 1
ATOM 6520 O O . ARG B 1 387 ? 34.15611 36.36894 95.36657 1.000 14.01482 369 ARG B O 1
ATOM 6528 N N . GLN B 1 388 ? 35.77525 37.93223 95.42122 1.000 14.96543 370 GLN B N 1
ATOM 6529 C CA . GLN B 1 388 ? 34.81771 39.02443 95.54389 1.000 13.53551 370 GLN B CA 1
ATOM 6530 C C . GLN B 1 388 ? 33.89374 39.11860 94.33784 1.000 12.44559 370 GLN B C 1
ATOM 6531 O O . GLN B 1 388 ? 32.79289 39.67024 94.45353 1.000 12.10978 370 GLN B O 1
ATOM 6537 N N . ILE B 1 389 ? 34.29497 38.56584 93.20054 1.000 11.22969 371 ILE B N 1
ATOM 6538 C CA . ILE B 1 389 ? 33.48270 38.59728 91.99020 1.000 12.52681 371 ILE B CA 1
ATOM 6539 C C . ILE B 1 389 ? 32.66369 37.31805 91.83612 1.000 11.71132 371 ILE B C 1
ATOM 6540 O O . ILE B 1 389 ? 31.44041 37.37172 91.70907 1.000 12.31496 371 ILE B O 1
ATOM 6545 N N . TYR B 1 390 ? 33.30206 36.14470 91.91027 1.000 14.50298 372 TYR B N 1
ATOM 6546 C CA . TYR B 1 390 ? 32.53190 34.92541 91.67136 1.000 13.24688 372 TYR B CA 1
ATOM 6547 C C . TYR B 1 390 ? 31.55762 34.63394 92.81169 1.000 13.73691 372 TYR B C 1
ATOM 6548 O O . TYR B 1 390 ? 30.49590 34.04512 92.57480 1.000 14.59430 372 TYR B O 1
ATOM 6557 N N . ASN B 1 391 ? 31.86699 35.06169 94.03864 1.000 12.46984 373 ASN B N 1
ATOM 6558 C CA . ASN B 1 391 ? 30.89179 34.89660 95.11161 1.000 11.21782 373 ASN B CA 1
ATOM 6559 C C . ASN B 1 391 ? 29.69593 35.81714 94.91947 1.000 12.82245 373 ASN B C 1
ATOM 6560 O O . ASN B 1 391 ? 28.59680 35.51050 95.38946 1.000 11.49520 373 ASN B O 1
ATOM 6565 N N . MET B 1 392 ? 29.88845 36.95214 94.24219 1.000 11.82274 374 MET B N 1
ATOM 6566 C CA . MET B 1 392 ? 28.76155 37.80596 93.89855 1.000 9.99299 374 MET B CA 1
ATOM 6567 C C . MET B 1 392 ? 27.95248 37.23799 92.74089 1.000 10.70152 374 MET B C 1
ATOM 6568 O O . MET B 1 392 ? 26.76432 37.55736 92.61476 1.000 10.42142 374 MET B O 1
ATOM 6573 N N . VAL B 1 393 ? 28.55851 36.39499 91.89999 1.000 11.37061 375 VAL B N 1
ATOM 6574 C CA . VAL B 1 393 ? 27.75472 35.62050 90.96113 1.000 13.50393 375 VAL B CA 1
ATOM 6575 C C . VAL B 1 393 ? 26.84434 34.66733 91.72802 1.000 11.50085 375 VAL B C 1
ATOM 6576 O O . VAL B 1 393 ? 25.64452 34.56361 91.44118 1.000 11.10286 375 VAL B O 1
ATOM 6580 N N . ALA B 1 394 ? 27.38504 33.99578 92.74791 1.000 11.43602 376 ALA B N 1
ATOM 6581 C CA . ALA B 1 394 ? 26.54861 33.14938 93.59302 1.000 14.28466 376 ALA B CA 1
ATOM 6582 C C . ALA B 1 394 ? 25.46123 33.96617 94.28429 1.000 13.43775 376 ALA B C 1
ATOM 6583 O O . ALA B 1 394 ? 24.32072 33.50718 94.41731 1.000 11.12871 376 ALA B O 1
ATOM 6585 N N . PHE B 1 395 ? 25.79501 35.18923 94.71069 1.000 12.46655 377 PHE B N 1
ATOM 6586 C CA . PHE B 1 395 ? 24.79092 36.11389 95.23806 1.000 12.85605 377 PHE B CA 1
ATOM 6587 C C . PHE B 1 395 ? 23.67247 36.33420 94.22563 1.000 12.60332 377 PHE B C 1
ATOM 6588 O O . PHE B 1 395 ? 22.48617 36.16867 94.53960 1.000 12.44280 377 PHE B O 1
ATOM 6596 N N . ARG B 1 396 ? 24.03800 36.69853 92.99431 1.000 13.00593 378 ARG B N 1
ATOM 6597 C CA . ARG B 1 396 ? 23.03681 36.93966 91.96038 1.000 9.95673 378 ARG B CA 1
ATOM 6598 C C . ARG B 1 396 ? 22.16837 35.70987 91.73362 1.000 12.56771 378 ARG B C 1
ATOM 6599 O O . ARG B 1 396 ? 20.94379 35.82157 91.59130 1.000 15.90277 378 ARG B O 1
ATOM 6607 N N . ASN B 1 397 ? 22.77812 34.52381 91.72304 1.000 11.67314 379 ASN B N 1
ATOM 6608 C CA . ASN B 1 397 ? 22.00143 33.30650 91.52365 1.000 15.17154 379 ASN B CA 1
ATOM 6609 C C . ASN B 1 397 ? 21.05049 33.05679 92.68616 1.000 13.56155 379 ASN B C 1
ATOM 6610 O O . ASN B 1 397 ? 19.94500 32.54288 92.48294 1.000 12.91639 379 ASN B O 1
ATOM 6615 N N . THR B 1 398 ? 21.44488 33.44637 93.90112 1.000 10.51606 380 THR B N 1
ATOM 6616 C CA . THR B 1 398 ? 20.62272 33.16297 95.07168 1.000 13.72514 380 THR B CA 1
ATOM 6617 C C . THR B 1 398 ? 19.38731 34.05213 95.13225 1.000 17.44510 380 THR B C 1
ATOM 6618 O O . THR B 1 398 ? 18.34707 33.62543 95.64681 1.000 18.73674 380 THR B O 1
ATOM 6620 N N . VAL B 1 399 ? 19.47606 35.28465 94.62618 1.000 16.70183 381 VAL B N 1
ATOM 6621 C CA . VAL B 1 399 ? 18.38174 36.23399 94.79931 1.000 17.81522 381 VAL B CA 1
ATOM 6622 C C . VAL B 1 399 ? 17.34523 36.17691 93.68076 1.000 18.32298 381 VAL B C 1
ATOM 6623 O O . VAL B 1 399 ? 16.23122 36.68562 93.86382 1.000 18.54041 381 VAL B O 1
ATOM 6627 N N . GLY B 1 400 ? 17.67373 35.58309 92.53333 1.000 15.22685 382 GLY B N 1
ATOM 6628 C CA . GLY B 1 400 ? 16.68152 35.43689 91.47654 1.000 15.54426 382 GLY B CA 1
ATOM 6629 C C . GLY B 1 400 ? 16.18816 36.77786 90.96076 1.000 20.18522 382 GLY B C 1
ATOM 6630 O O . GLY B 1 400 ? 16.97327 37.66846 90.61926 1.000 15.82850 382 GLY B O 1
ATOM 6631 N N . SER B 1 401 ? 14.86489 36.93658 90.90910 1.000 21.67810 383 SER B N 1
ATOM 6632 C CA . SER B 1 401 ? 14.24453 38.15016 90.39556 1.000 19.94391 383 SER B CA 1
ATOM 6633 C C . SER B 1 401 ? 13.72394 39.06401 91.50085 1.000 18.45972 383 SER B C 1
ATOM 6634 O O . SER B 1 401 ? 12.91684 39.95571 91.22237 1.000 22.92352 383 SER B O 1
ATOM 6637 N N . ASP B 1 402 ? 14.17141 38.86896 92.73972 1.000 17.61313 384 ASP B N 1
ATOM 6638 C CA . ASP B 1 402 ? 13.66368 39.66303 93.85250 1.000 20.03084 384 ASP B CA 1
ATOM 6639 C C . ASP B 1 402 ? 13.99375 41.13945 93.66022 1.000 19.37283 384 ASP B C 1
ATOM 6640 O O . ASP B 1 402 ? 15.07503 41.49667 93.18373 1.000 17.48234 384 ASP B O 1
ATOM 6645 N N . GLU B 1 403 ? 13.05145 42.00064 94.03259 1.000 16.50282 385 GLU B N 1
ATOM 6646 C CA . GLU B 1 403 ? 13.24338 43.42870 93.84000 1.000 17.41818 385 GLU B CA 1
ATOM 6647 C C . GLU B 1 403 ? 14.11248 44.01208 94.94832 1.000 14.21755 385 GLU B C 1
ATOM 6648 O O . GLU B 1 403 ? 14.26724 43.43641 96.02769 1.000 15.11784 385 GLU B O 1
ATOM 6654 N N . ILE B 1 404 ? 14.65960 45.19505 94.67411 1.000 16.05679 386 ILE B N 1
ATOM 6655 C CA . ILE B 1 404 ? 15.45589 45.90075 95.66777 1.000 15.43531 386 ILE B CA 1
ATOM 6656 C C . ILE B 1 404 ? 14.54292 46.36556 96.79129 1.000 11.47925 386 ILE B C 1
ATOM 6657 O O . ILE B 1 404 ? 13.44466 46.87425 96.54671 1.000 12.72057 386 ILE B O 1
ATOM 6662 N N . GLN B 1 405 ? 14.96956 46.14104 98.02916 1.000 13.84263 387 GLN B N 1
ATOM 6663 C CA . GLN B 1 405 ? 14.26511 46.64745 99.19469 1.000 15.53989 387 GLN B CA 1
ATOM 6664 C C . GLN B 1 405 ? 15.29199 47.15774 100.19002 1.000 15.39279 387 GLN B C 1
ATOM 6665 O O . GLN B 1 405 ? 16.50004 46.96978 100.02021 1.000 14.77507 387 GLN B O 1
ATOM 6671 N N . ASN B 1 406 ? 14.79234 47.83684 101.22258 1.000 13.79287 388 ASN B N 1
ATOM 6672 C CA . ASN B 1 406 ? 15.60630 48.26698 102.36080 1.000 13.94841 388 ASN B CA 1
ATOM 6673 C C . ASN B 1 406 ? 16.78162 49.14829 101.94430 1.000 15.85111 388 ASN B C 1
ATOM 6674 O O . ASN B 1 406 ? 17.87423 49.05853 102.51016 1.000 16.01122 388 ASN B O 1
ATOM 6679 N N . TRP B 1 407 ? 16.55207 50.03731 100.98197 1.000 14.32210 389 TRP B N 1
ATOM 6680 C CA . TRP B 1 407 ? 17.60694 50.95638 100.57729 1.000 16.91156 389 TRP B CA 1
ATOM 6681 C C . TRP B 1 407 ? 17.94894 51.89859 101.72584 1.000 16.90048 389 TRP B C 1
ATOM 6682 O O . TRP B 1 407 ? 17.05727 52.46787 102.36104 1.000 12.94967 389 TRP B O 1
ATOM 6693 N N . TRP B 1 408 ? 19.24667 52.06498 101.98681 1.000 16.04910 390 TRP B N 1
ATOM 6694 C CA . TRP B 1 408 ? 19.73675 53.00206 102.98923 1.000 13.73451 390 TRP B CA 1
ATOM 6695 C C . TRP B 1 408 ? 20.98618 53.68575 102.45748 1.000 15.20815 390 TRP B C 1
ATOM 6696 O O . TRP B 1 408 ? 21.78086 53.06737 101.74804 1.000 14.65358 390 TRP B O 1
ATOM 6707 N N . ASP B 1 409 ? 21.15544 54.96306 102.79626 1.000 12.74712 391 ASP B N 1
ATOM 6708 C CA . ASP B 1 409 ? 22.39773 55.65613 102.49053 1.000 13.93509 391 ASP B CA 1
ATOM 6709 C C . ASP B 1 409 ? 22.60065 56.78332 103.49267 1.000 16.57773 391 ASP B C 1
ATOM 6710 O O . ASP B 1 409 ? 21.67481 57.18828 104.19883 1.000 16.03961 391 ASP B O 1
ATOM 6715 N N . ASN B 1 410 ? 23.84059 57.26662 103.56699 1.000 12.51112 392 ASN B N 1
ATOM 6716 C CA . ASN B 1 410 ? 24.19678 58.37276 104.44468 1.000 14.93685 392 ASN B CA 1
ATOM 6717 C C . ASN B 1 410 ? 24.27761 59.69749 103.69512 1.000 13.54547 392 ASN B C 1
ATOM 6718 O O . ASN B 1 410 ? 24.91802 60.63620 104.17636 1.000 13.67958 392 ASN B O 1
ATOM 6723 N N . GLY B 1 411 ? 23.65599 59.78451 102.52065 1.000 14.28638 393 GLY B N 1
ATOM 6724 C CA . GLY B 1 411 ? 23.75345 60.97131 101.69966 1.000 15.61482 393 GLY B CA 1
ATOM 6725 C C . GLY B 1 411 ? 25.08334 61.16403 101.01110 1.000 16.69849 393 GLY B C 1
ATOM 6726 O O . GLY B 1 411 ? 25.26567 62.17955 100.33101 1.000 16.47950 393 GLY B O 1
ATOM 6727 N N . SER B 1 412 ? 26.02697 60.24083 101.18751 1.000 14.96624 394 SER B N 1
ATOM 6728 C CA . SER B 1 412 ? 27.35164 60.35973 100.59282 1.000 14.67816 394 SER B CA 1
ATOM 6729 C C . SER B 1 412 ? 27.74170 59.06357 99.88432 1.000 12.22243 394 SER B C 1
ATOM 6730 O O . SER B 1 412 ? 27.19708 58.74018 98.82300 1.000 14.56174 394 SER B O 1
ATOM 6733 N N . ASN B 1 413 ? 28.65351 58.28798 100.47464 1.000 11.78152 395 ASN B N 1
ATOM 6734 C CA . ASN B 1 413 ? 29.17398 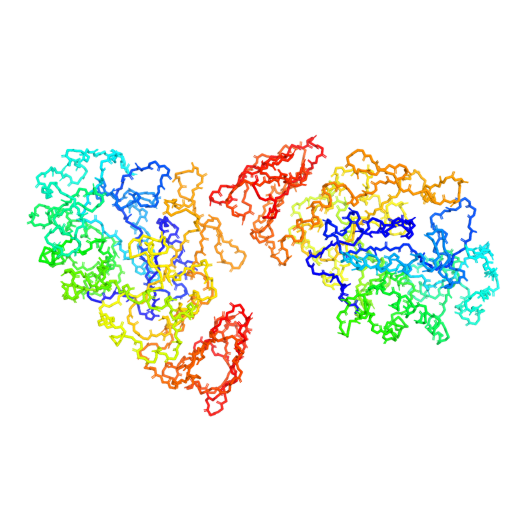57.10440 99.79596 1.000 12.14923 395 ASN B CA 1
ATOM 6735 C C . ASN B 1 413 ? 29.03353 55.83583 100.62982 1.000 13.55206 395 ASN B C 1
ATOM 6736 O O . ASN B 1 413 ? 29.79040 54.87848 100.42756 1.000 11.91841 395 ASN B O 1
ATOM 6741 N N . GLN B 1 414 ? 28.08340 55.80525 101.55803 1.000 14.15765 396 GLN B N 1
ATOM 6742 C CA . GLN B 1 414 ? 27.74614 54.60181 102.30793 1.000 12.45418 396 GLN B CA 1
ATOM 6743 C C . GLN B 1 414 ? 26.30720 54.23536 101.98015 1.000 16.41229 396 GLN B C 1
ATOM 6744 O O . GLN B 1 414 ? 25.39322 55.02910 102.22577 1.000 12.66694 396 GLN B O 1
ATOM 6750 N N . ILE B 1 415 ? 26.11139 53.06006 101.37235 1.000 12.74628 397 ILE B N 1
ATOM 6751 C CA . ILE B 1 415 ? 24.79290 52.61045 100.93957 1.000 11.88554 397 ILE B CA 1
ATOM 6752 C C . ILE B 1 415 ? 24.61943 51.14018 101.29383 1.000 11.46914 397 ILE B C 1
ATOM 6753 O O . ILE B 1 415 ? 25.58564 50.40863 101.50698 1.000 10.78759 397 ILE B O 1
ATOM 6758 N N . SER B 1 416 ? 23.36195 50.70709 101.32356 1.000 11.13695 398 SER B N 1
ATOM 6759 C CA . SER B 1 416 ? 23.05635 49.29576 101.51165 1.000 12.67661 398 SER B CA 1
ATOM 6760 C C . SER B 1 416 ? 21.64810 49.03347 101.00563 1.000 14.51210 398 SER B C 1
ATOM 6761 O O . SER B 1 416 ? 20.81515 49.94202 100.95626 1.000 12.59822 398 SER B O 1
ATOM 6764 N N . PHE B 1 417 ? 21.40454 47.78901 100.59573 1.000 12.26072 399 PHE B N 1
ATOM 6765 C CA . PHE B 1 417 ? 20.07751 47.38027 100.16176 1.000 9.96097 399 PHE B CA 1
ATOM 6766 C C . PHE B 1 417 ? 20.01989 45.86244 100.11049 1.000 14.71218 399 PHE B C 1
ATOM 6767 O O . PHE B 1 417 ? 21.04572 45.17726 100.11062 1.000 13.19424 399 PHE B O 1
ATOM 6775 N N . SER B 1 418 ? 18.80108 45.35043 100.04519 1.000 14.17599 400 SER B N 1
ATOM 6776 C CA . SER B 1 418 ? 18.57716 43.92315 99.92872 1.000 12.45108 400 SER B CA 1
ATOM 6777 C C . SER B 1 418 ? 17.93538 43.61613 98.58186 1.000 14.80577 400 SER B C 1
ATOM 6778 O O . SER B 1 418 ? 17.38653 44.49406 97.91074 1.000 13.93206 400 SER B O 1
ATOM 6781 N N . ARG B 1 419 ? 18.08078 42.36736 98.16053 1.000 15.17136 401 ARG B N 1
ATOM 6782 C CA . ARG B 1 419 ? 17.33620 41.82491 97.02988 1.000 15.69185 401 ARG B CA 1
ATOM 6783 C C . ARG B 1 419 ? 16.27482 40.92757 97.65118 1.000 15.79128 401 ARG B C 1
ATOM 6784 O O . ARG B 1 419 ? 16.57383 39.81294 98.08826 1.000 15.80700 401 ARG B O 1
ATOM 6792 N N . GLY B 1 420 ? 15.06152 41.45998 97.78378 1.000 15.41558 402 GLY B N 1
ATOM 6793 C CA . GLY B 1 420 ? 14.02339 40.74355 98.50335 1.000 15.78723 402 GLY B CA 1
ATOM 6794 C C . GLY B 1 420 ? 14.47911 40.39840 99.90446 1.000 19.51749 402 GLY B C 1
ATOM 6795 O O . GLY B 1 420 ? 15.09426 41.20896 100.60607 1.000 16.01047 402 GLY B O 1
ATOM 6796 N N . SER B 1 421 ? 14.21049 39.15711 100.30894 1.000 16.19592 403 SER B N 1
ATOM 6797 C CA . SER B 1 421 ? 14.67440 38.62816 101.58149 1.000 16.88876 403 SER B CA 1
ATOM 6798 C C . SER B 1 421 ? 15.75949 37.57494 101.38712 1.000 20.82647 403 SER B C 1
ATOM 6799 O O . SER B 1 421 ? 15.93654 36.69578 102.23177 1.000 16.88005 403 SER B O 1
ATOM 6802 N N . ARG B 1 422 ? 16.50819 37.65836 100.28651 1.000 11.57193 404 ARG B N 1
ATOM 6803 C CA . ARG B 1 422 ? 17.46814 36.61636 99.96041 1.000 15.00396 404 ARG B CA 1
ATOM 6804 C C . ARG B 1 422 ? 18.91227 37.08078 99.91494 1.000 11.93565 404 ARG B C 1
ATOM 6805 O O . ARG B 1 422 ? 19.80750 36.24563 100.06644 1.000 15.13578 404 ARG B O 1
ATOM 6813 N N . GLY B 1 423 ? 19.17012 38.36782 99.73550 1.000 10.70960 405 GLY B N 1
ATOM 6814 C CA . GLY B 1 423 ? 20.53607 38.85793 99.69087 1.000 10.51945 405 GLY B CA 1
ATOM 6815 C C . GLY B 1 423 ? 20.59673 40.29205 100.16038 1.000 10.21158 405 GLY B C 1
ATOM 6816 O O . GLY B 1 423 ? 19.64346 41.05568 99.99458 1.000 11.31479 405 GLY B O 1
ATOM 6817 N N . PHE B 1 424 ? 21.72725 40.65396 100.76601 1.000 10.58643 406 PHE B N 1
ATOM 6818 C CA . PHE B 1 424 ? 21.95444 41.99463 101.28811 1.000 11.10053 406 PHE B CA 1
ATOM 6819 C C . PHE B 1 424 ? 23.38480 42.40855 100.98074 1.000 13.93174 406 PHE B C 1
ATOM 6820 O O . PHE B 1 424 ? 24.30443 41.59281 101.08541 1.000 13.36224 406 PHE B O 1
ATOM 6828 N N . VAL B 1 425 ? 23.56704 43.67629 100.60010 1.000 12.71830 407 VAL B N 1
ATOM 6829 C CA . VAL B 1 425 ? 24.87949 44.21603 100.27030 1.000 13.02265 407 VAL B CA 1
ATOM 6830 C C . VAL B 1 425 ? 25.02064 45.59625 100.89908 1.000 13.17939 407 VAL B C 1
ATOM 6831 O O . VAL B 1 425 ? 24.04697 46.34477 101.02777 1.000 12.56682 407 VAL B O 1
ATOM 6835 N N . ALA B 1 426 ? 26.25182 45.93600 101.27315 1.000 13.09214 408 ALA B N 1
ATOM 6836 C CA . ALA B 1 426 ? 26.56271 47.24199 101.83818 1.000 13.99150 408 ALA B CA 1
ATOM 6837 C C . ALA B 1 426 ? 27.89683 47.71134 101.27588 1.000 13.24077 408 ALA B C 1
ATOM 6838 O O . ALA B 1 426 ? 28.78906 46.90386 101.00564 1.000 13.17494 408 ALA B O 1
ATOM 6840 N N . PHE B 1 427 ? 28.02483 49.02750 101.09552 1.000 14.27916 409 PHE B N 1
ATOM 6841 C CA . PHE B 1 427 ? 29.21130 49.61952 100.49293 1.000 13.94382 409 PHE B CA 1
ATOM 6842 C C . PHE B 1 427 ? 29.70438 50.77844 101.34556 1.000 12.08072 409 PHE B C 1
ATOM 6843 O O . PHE B 1 427 ? 28.91392 51.50118 101.95499 1.000 14.75193 409 PHE B O 1
ATOM 6851 N N . ASN B 1 428 ? 31.02253 50.96492 101.36485 1.000 12.93019 410 ASN B N 1
ATOM 6852 C CA . ASN B 1 428 ? 31.61378 52.12883 102.02248 1.000 13.25017 410 ASN B CA 1
ATOM 6853 C C . ASN B 1 428 ? 32.70811 52.69181 101.12487 1.000 14.00689 410 ASN B C 1
ATOM 6854 O O . ASN B 1 428 ? 33.82269 52.15992 101.08234 1.000 13.26392 410 ASN B O 1
ATOM 6859 N N . ASN B 1 429 ? 32.39432 53.79075 100.44395 1.000 14.10777 411 ASN B N 1
ATOM 6860 C CA . ASN B 1 429 ? 33.37288 54.53397 99.66675 1.000 13.12802 411 ASN B CA 1
ATOM 6861 C C . ASN B 1 429 ? 33.68043 55.89764 100.27152 1.000 13.75376 411 ASN B C 1
ATOM 6862 O O . ASN B 1 429 ? 34.30150 56.72720 99.60288 1.000 14.77237 411 ASN B O 1
ATOM 6867 N N . ASP B 1 430 ? 33.26222 56.15035 101.50803 1.000 13.10526 412 ASP B N 1
ATOM 6868 C CA . ASP B 1 430 ? 33.61301 57.38146 102.20133 1.000 21.03304 412 ASP B CA 1
ATOM 6869 C C . ASP B 1 430 ? 34.96309 57.22875 102.88890 1.000 21.80748 412 ASP B C 1
ATOM 6870 O O . ASP B 1 430 ? 35.44875 56.11893 103.12309 1.000 18.79340 412 ASP B O 1
ATOM 6875 N N . ASN B 1 431 ? 35.55987 58.36787 103.23199 1.000 19.62122 413 ASN B N 1
ATOM 6876 C CA . ASN B 1 431 ? 36.86601 58.39390 103.87934 1.000 23.21445 413 ASN B CA 1
ATOM 6877 C C . ASN B 1 431 ? 36.79608 58.13198 105.38234 1.000 27.78383 413 ASN B C 1
ATOM 6878 O O . ASN B 1 431 ? 37.78014 58.38979 106.08817 1.000 26.29600 413 ASN B O 1
ATOM 6883 N N . TYR B 1 432 ? 35.66458 57.64232 105.88518 1.000 18.24927 414 TYR B N 1
ATOM 6884 C CA . TYR B 1 432 ? 35.52151 57.25379 107.27955 1.000 21.13227 414 TYR B CA 1
ATOM 6885 C C . TYR B 1 432 ? 34.84460 55.89049 107.33790 1.000 21.69989 414 TYR B C 1
ATOM 6886 O O . TYR B 1 432 ? 34.29370 55.40293 106.34677 1.000 19.29666 414 TYR B O 1
ATOM 6895 N N . ASP B 1 433 ? 34.90923 55.26582 108.51078 1.000 17.90697 415 ASP B N 1
ATOM 6896 C CA . ASP B 1 433 ? 34.42629 53.90231 108.66843 1.000 17.37079 415 ASP B CA 1
ATOM 6897 C C . ASP B 1 433 ? 32.90081 53.84201 108.58996 1.000 22.16396 415 ASP B C 1
ATOM 6898 O O . ASP B 1 433 ? 32.18894 54.81998 108.83845 1.000 17.88973 415 ASP B O 1
ATOM 6903 N N . LEU B 1 434 ? 32.40495 52.67080 108.21679 1.000 22.63263 416 LEU B N 1
ATOM 6904 C CA . LEU B 1 434 ? 30.98499 52.35120 108.28240 1.000 20.92545 416 LEU B CA 1
ATOM 6905 C C . LEU B 1 434 ? 30.81112 51.35848 109.42597 1.000 21.67869 416 LEU B C 1
ATOM 6906 O O . LEU B 1 434 ? 31.33183 50.24253 109.36414 1.000 21.38379 416 LEU B O 1
ATOM 6911 N N . ASN B 1 435 ? 30.12450 51.78765 110.49675 1.000 23.91789 417 ASN B N 1
ATOM 6912 C CA . ASN B 1 435 ? 29.84569 50.94748 111.67211 1.000 23.93247 417 ASN B CA 1
ATOM 6913 C C . ASN B 1 435 ? 28.39604 51.22126 112.06036 1.000 27.83084 417 ASN B C 1
ATOM 6914 O O . ASN B 1 435 ? 28.11192 52.02092 112.95397 1.000 25.76585 417 ASN B O 1
ATOM 6919 N N . SER B 1 436 ? 27.47126 50.55364 111.37950 1.000 18.52478 418 SER B N 1
ATOM 6920 C CA . SER B 1 436 ? 26.06154 50.86585 111.53142 1.000 18.98218 418 SER B CA 1
ATOM 6921 C C . SER B 1 436 ? 25.25219 49.58722 111.64118 1.000 20.15672 418 SER B C 1
ATOM 6922 O O . SER B 1 436 ? 25.58042 48.56518 111.03156 1.000 15.47294 418 SER B O 1
ATOM 6925 N N . SER B 1 437 ? 24.18501 49.66208 112.42552 1.000 18.10671 419 SER B N 1
ATOM 6926 C CA . SER B 1 437 ? 23.15014 48.64126 112.40092 1.000 22.13568 419 SER B CA 1
ATOM 6927 C C . SER B 1 437 ? 22.23229 48.92072 111.21601 1.000 16.93269 419 SER B C 1
ATOM 6928 O O . SER B 1 437 ? 21.58551 49.97068 111.16176 1.000 21.86373 419 SER B O 1
ATOM 6931 N N . LEU B 1 438 ? 22.20358 48.00820 110.25006 1.000 17.21732 420 LEU B N 1
ATOM 6932 C CA . LEU B 1 438 ? 21.43346 48.19007 109.03092 1.000 14.63989 420 LEU B CA 1
ATOM 6933 C C . LEU B 1 438 ? 20.39131 47.08834 108.89732 1.000 16.79883 420 LEU B C 1
ATOM 6934 O O . LEU B 1 438 ? 20.59264 45.95938 109.35543 1.000 14.82626 420 LEU B O 1
ATOM 6939 N N . GLN B 1 439 ? 19.26749 47.43244 108.27571 1.000 16.40007 421 GLN B N 1
ATOM 6940 C CA . GLN B 1 439 ? 18.23053 46.45336 107.97755 1.000 16.78158 421 GLN B CA 1
ATOM 6941 C C . GLN B 1 439 ? 18.66017 45.61885 106.77773 1.000 14.98195 421 GLN B C 1
ATOM 6942 O O . GLN B 1 439 ? 18.88218 46.15892 105.69066 1.000 16.39151 421 GLN B O 1
ATOM 6948 N N . THR B 1 440 ? 18.78210 44.30599 106.97071 1.000 14.47016 422 THR B N 1
ATOM 6949 C CA . THR B 1 440 ? 19.20964 43.42733 105.88916 1.000 11.95306 422 THR B CA 1
ATOM 6950 C C . THR B 1 440 ? 18.05273 42.78812 105.14038 1.000 15.91441 422 THR B C 1
ATOM 6951 O O . THR B 1 440 ? 18.26106 42.28283 104.03436 1.000 13.47443 422 THR B O 1
ATOM 6955 N N . GLY B 1 441 ? 16.85090 42.79307 105.70936 1.000 15.69374 423 GLY B N 1
ATOM 6956 C CA . GLY B 1 441 ? 15.71844 42.12277 105.11074 1.000 14.66166 423 GLY B CA 1
ATOM 6957 C C . GLY B 1 441 ? 15.79080 40.61066 105.10517 1.000 15.17567 423 GLY B C 1
ATOM 6958 O O . GLY B 1 441 ? 14.86230 39.96795 104.60199 1.000 16.55358 423 GLY B O 1
ATOM 6959 N N . LEU B 1 442 ? 16.84581 40.01917 105.66644 1.000 13.60436 424 LEU B N 1
ATOM 6960 C CA . LEU B 1 442 ? 17.10114 38.58613 105.61422 1.000 15.84038 424 LEU B CA 1
ATOM 6961 C C . LEU B 1 442 ? 16.57251 37.88326 106.85958 1.000 14.08149 424 LEU B C 1
ATOM 6962 O O . LEU B 1 442 ? 16.38650 38.50708 107.91241 1.000 13.36690 424 LEU B O 1
ATOM 6967 N N . PRO B 1 443 ? 16.32123 36.57242 106.77337 1.000 15.58354 425 PRO B N 1
ATOM 6968 C CA . PRO B 1 443 ? 15.93361 35.81949 107.97478 1.000 14.95612 425 PRO B CA 1
ATOM 6969 C C . PRO B 1 443 ? 17.02003 35.89725 109.03441 1.000 15.07279 425 PRO B C 1
ATOM 6970 O O . PRO B 1 443 ? 18.21003 35.99176 108.72673 1.000 15.29523 425 PRO B O 1
ATOM 6974 N N . ALA B 1 444 ? 16.59638 35.86830 110.29642 1.000 16.10739 426 ALA B N 1
ATOM 6975 C CA . ALA B 1 444 ? 17.54302 35.93478 111.40056 1.000 18.76052 426 ALA B CA 1
ATOM 6976 C C . ALA B 1 444 ? 18.50904 34.75788 111.34865 1.000 16.69503 426 ALA B C 1
ATOM 6977 O O . ALA B 1 444 ? 18.13362 33.64156 110.98108 1.000 16.36381 426 ALA B O 1
ATOM 6979 N N . GLY B 1 445 ? 19.76392 35.01508 111.69353 1.000 15.74799 427 GLY B N 1
ATOM 6980 C CA . GLY B 1 445 ? 20.74228 33.94492 111.71068 1.000 18.00012 427 GLY B CA 1
ATOM 6981 C C . GLY B 1 445 ? 22.15102 34.48327 111.52968 1.000 19.51551 427 GLY B C 1
ATOM 6982 O O . GLY B 1 445 ? 22.40370 35.67513 111.68853 1.000 13.87581 427 GLY B O 1
ATOM 6983 N N . THR B 1 446 ? 23.04951 33.56536 111.18877 1.000 15.32797 428 THR B N 1
ATOM 6984 C CA . THR B 1 446 ? 24.46974 33.85042 111.03246 1.000 16.20985 428 THR B CA 1
ATOM 6985 C C . THR B 1 446 ? 24.84997 33.63582 109.57380 1.000 18.77246 428 THR B C 1
ATOM 6986 O O . THR B 1 446 ? 24.65338 32.54050 109.03435 1.000 17.47796 428 THR B O 1
ATOM 6990 N N . TYR B 1 447 ? 25.36979 34.68254 108.93571 1.000 13.68436 429 TYR B N 1
ATOM 6991 C CA . TYR B 1 447 ? 25.71012 34.65348 107.52274 1.000 16.68945 429 TYR B CA 1
ATOM 6992 C C . TYR B 1 447 ? 27.19954 34.89924 107.32546 1.000 15.84244 429 TYR B C 1
ATOM 6993 O O . TYR B 1 447 ? 27.83000 35.65565 108.07585 1.000 14.12203 429 TYR B O 1
ATOM 7002 N N . CYS B 1 448 ? 27.74402 34.28027 106.28196 1.000 13.10806 430 CYS B N 1
ATOM 7003 C CA . CYS B 1 448 ? 29.12646 34.49472 105.87747 1.000 11.22391 430 CYS B CA 1
ATOM 7004 C C . CYS B 1 448 ? 29.19643 35.64962 104.88047 1.000 17.33707 430 CYS B C 1
ATOM 7005 O O . CYS B 1 448 ? 28.49724 35.64013 103.86029 1.000 14.75725 430 CYS B O 1
ATOM 7008 N N . ASP B 1 449 ? 30.02388 36.65374 105.18310 1.000 16.01286 431 ASP B N 1
ATOM 7009 C CA . ASP B 1 449 ? 30.31690 37.70245 104.20987 1.000 15.06980 431 ASP B CA 1
ATOM 7010 C C . ASP B 1 449 ? 31.04540 37.07505 103.03104 1.000 13.52656 431 ASP B C 1
ATOM 7011 O O . ASP B 1 449 ? 32.17880 36.60876 103.18027 1.000 16.87926 431 ASP B O 1
ATOM 7016 N N . VAL B 1 450 ? 30.39669 37.03412 101.86064 1.000 15.12654 432 VAL B N 1
ATOM 7017 C CA . VAL B 1 450 ? 30.98536 36.36327 100.70240 1.000 11.94107 432 VAL B CA 1
ATOM 7018 C C . VAL B 1 450 ? 32.03148 37.21383 100.00672 1.000 16.13468 432 VAL B C 1
ATOM 7019 O O . VAL B 1 450 ? 32.67042 36.73603 99.06102 1.000 11.89707 432 VAL B O 1
ATOM 7023 N N . ILE B 1 451 ? 32.22861 38.45920 100.44296 1.000 11.29302 433 ILE B N 1
ATOM 7024 C CA . ILE B 1 451 ? 33.32499 39.26074 99.91488 1.000 12.00775 433 ILE B CA 1
ATOM 7025 C C . ILE B 1 451 ? 34.64146 38.83891 100.55590 1.000 12.00670 433 ILE B C 1
ATOM 7026 O O . ILE B 1 451 ? 35.59439 38.45641 99.86576 1.000 14.02218 433 ILE B O 1
ATOM 7031 N N . SER B 1 452 ? 34.69596 38.83874 101.88759 1.000 10.81720 434 SER B N 1
ATOM 7032 C CA . SER B 1 452 ? 35.92273 38.50000 102.59998 1.000 11.71919 434 SER B CA 1
ATOM 7033 C C . SER B 1 452 ? 36.13124 36.99777 102.76227 1.000 16.15967 434 SER B C 1
ATOM 7034 O O . SER B 1 452 ? 37.22121 36.58092 103.17209 1.000 13.83734 434 SER B O 1
ATOM 7037 N N . GLY B 1 453 ? 35.13235 36.17969 102.46989 1.000 13.06193 435 GLY B N 1
ATOM 7038 C CA . GLY B 1 453 ? 35.31280 34.75231 102.60565 1.000 13.89465 435 GLY B CA 1
ATOM 7039 C C . GLY B 1 453 ? 34.18473 33.97386 101.96839 1.000 14.38322 435 GLY B C 1
ATOM 7040 O O . GLY B 1 453 ? 33.47565 34.47212 101.09462 1.000 13.12301 435 GLY B O 1
ATOM 7041 N N . SER B 1 454 ? 34.02483 32.73873 102.43150 1.000 14.65815 436 SER B N 1
ATOM 7042 C CA . SER B 1 454 ? 32.96427 31.87208 101.94750 1.000 13.89879 436 SER B CA 1
ATOM 7043 C C . SER B 1 454 ? 32.46205 31.03478 103.10962 1.000 17.86560 436 SER B C 1
ATOM 7044 O O . SER B 1 454 ? 33.09673 30.95257 104.16500 1.000 15.29982 436 SER B O 1
ATOM 7047 N N . LYS B 1 455 ? 31.29986 30.42536 102.90654 1.000 20.38685 437 LYS B N 1
ATOM 7048 C CA . LYS B 1 455 ? 30.81884 29.40471 103.82294 1.000 17.19371 437 LYS B CA 1
ATOM 7049 C C . LYS B 1 455 ? 31.58427 28.11765 103.56434 1.000 17.77184 437 LYS B C 1
ATOM 7050 O O . LYS B 1 455 ? 31.79287 27.73293 102.40888 1.000 17.71719 437 LYS B O 1
ATOM 7056 N N . SER B 1 456 ? 32.05201 27.48684 104.63823 1.000 16.84110 438 SER B N 1
ATOM 7057 C CA . SER B 1 456 ? 32.77517 26.22070 104.55629 1.000 18.81523 438 SER B CA 1
ATOM 7058 C C . SER B 1 456 ? 32.29741 25.33960 105.69887 1.000 18.72946 438 SER B C 1
ATOM 7059 O O . SER B 1 456 ? 32.58356 25.62830 106.86517 1.000 19.29527 438 SER B O 1
ATOM 7062 N N . GLY B 1 457 ? 31.56683 24.28320 105.37044 1.000 18.43608 439 GLY B N 1
ATOM 7063 C CA . GLY B 1 457 ? 30.96994 23.46508 106.41138 1.000 16.12173 439 GLY B CA 1
ATOM 7064 C C . GLY B 1 457 ? 29.99718 24.30584 107.21312 1.000 19.94702 439 GLY B C 1
ATOM 7065 O O . GLY B 1 457 ? 29.07736 24.92605 106.66318 1.000 16.52856 439 GLY B O 1
ATOM 7066 N N . SER B 1 458 ? 30.22933 24.38949 108.52328 1.000 14.33045 440 SER B N 1
ATOM 7067 C CA . SER B 1 458 ? 29.37672 25.15539 109.42165 1.000 19.90899 440 SER B CA 1
ATOM 7068 C C . SER B 1 458 ? 30.06786 26.41509 109.93556 1.000 21.97640 440 SER B C 1
ATOM 7069 O O . SER B 1 458 ? 29.77188 26.88660 111.03345 1.000 26.72016 440 SER B O 1
ATOM 7072 N N . SER B 1 459 ? 30.98495 26.97745 109.15205 1.000 17.00568 441 SER B N 1
ATOM 7073 C CA . SER B 1 459 ? 31.70866 28.16499 109.57685 1.000 21.33260 441 SER B CA 1
ATOM 7074 C C . SER B 1 459 ? 31.97000 29.05093 108.36630 1.000 18.55377 441 SER B C 1
ATOM 7075 O O . SER B 1 459 ? 31.70023 28.67460 107.22204 1.000 18.79397 441 SER B O 1
ATOM 7078 N N . CYS B 1 460 ? 32.48949 30.24597 108.63433 1.000 18.11581 442 CYS B N 1
ATOM 7079 C CA . CYS B 1 460 ? 32.83737 31.20956 107.60039 1.000 18.73063 442 CYS B CA 1
ATOM 7080 C C . CYS B 1 460 ? 34.34427 31.40582 107.56878 1.000 18.36881 442 CYS B C 1
ATOM 7081 O O . CYS B 1 460 ? 34.99723 31.44057 108.61562 1.000 19.87919 442 CYS B O 1
ATOM 7084 N N . THR B 1 461 ? 34.89425 31.53100 106.36321 1.000 13.65387 443 THR B N 1
ATOM 7085 C CA . THR B 1 461 ? 36.32562 31.76310 106.22660 1.000 18.02075 443 THR B CA 1
ATOM 7086 C C . THR B 1 461 ? 36.70072 33.23601 106.32462 1.000 16.76874 443 THR B C 1
ATOM 7087 O O . THR B 1 461 ? 37.87122 33.54602 106.56687 1.000 21.00066 443 THR B O 1
ATOM 7091 N N . GLY B 1 462 ? 35.75179 34.14460 106.13211 1.000 16.39968 444 GLY B N 1
ATOM 7092 C CA . GLY B 1 462 ? 36.02909 35.55821 106.30115 1.000 13.90961 444 GLY B CA 1
ATOM 7093 C C . GLY B 1 462 ? 35.18152 36.13652 107.41461 1.000 21.06384 444 GLY B C 1
ATOM 7094 O O . GLY B 1 462 ? 34.98156 35.48849 108.44827 1.000 18.01323 444 GLY B O 1
ATOM 7095 N N . LYS B 1 463 ? 34.64512 37.33394 107.19651 1.000 14.27297 445 LYS B N 1
ATOM 7096 C CA . LYS B 1 463 ? 33.81886 37.99931 108.19418 1.000 16.69824 445 LYS B CA 1
ATOM 7097 C C . LYS B 1 463 ? 32.49536 37.27125 108.38519 1.000 15.71129 445 LYS B C 1
ATOM 7098 O O . LYS B 1 463 ? 31.96535 36.63774 107.46795 1.000 15.80316 445 LYS B O 1
ATOM 7104 N N . THR B 1 464 ? 31.94855 37.39778 109.58657 1.000 8.94715 446 THR B N 1
ATOM 7105 C CA . THR B 1 464 ? 30.65902 36.83068 109.94270 1.000 17.65330 446 THR B CA 1
ATOM 7106 C C . THR B 1 464 ? 29.66596 37.95491 110.20849 1.000 17.49199 446 THR B C 1
ATOM 7107 O O . THR B 1 464 ? 30.01752 38.97059 110.81700 1.000 22.00659 446 THR B O 1
ATOM 7111 N N . VAL B 1 465 ? 28.42932 37.78182 109.74339 1.000 15.97772 447 VAL B N 1
ATOM 7112 C CA . VAL B 1 465 ? 27.36749 38.76182 109.94591 1.000 14.95471 447 VAL B CA 1
ATOM 7113 C C . VAL B 1 465 ? 26.22114 38.08773 110.68417 1.000 18.70401 447 VAL B C 1
ATOM 7114 O O . VAL B 1 465 ? 25.72867 37.03657 110.25344 1.000 19.20614 447 VAL B O 1
ATOM 7118 N N . THR B 1 466 ? 25.80005 38.68745 111.79326 1.000 14.05280 448 THR B N 1
ATOM 7119 C CA . THR B 1 466 ? 24.71806 38.15592 112.61067 1.000 17.38542 448 THR B CA 1
ATOM 7120 C C . THR B 1 466 ? 23.48011 39.02146 112.42210 1.000 15.90530 448 THR B C 1
ATOM 7121 O O . THR B 1 466 ? 23.48797 40.20738 112.76505 1.000 16.25354 448 THR B O 1
ATOM 7125 N N . VAL B 1 467 ? 22.42606 38.42702 111.87497 1.000 14.36350 449 VAL B N 1
ATOM 7126 C CA . VAL B 1 467 ? 21.16135 39.11114 111.63603 1.000 15.33584 449 VAL B CA 1
ATOM 7127 C C . VAL B 1 467 ? 20.21852 38.78249 112.78404 1.000 15.42041 449 VAL B C 1
ATOM 7128 O O . VAL B 1 467 ? 19.93338 37.60911 113.04671 1.000 13.78502 449 VAL B O 1
ATOM 7132 N N . GLY B 1 468 ? 19.73589 39.81450 113.47328 1.000 18.87258 450 GLY B N 1
ATOM 7133 C CA . GLY B 1 468 ? 18.83782 39.62117 114.59005 1.000 15.04824 450 GLY B CA 1
ATOM 7134 C C . GLY B 1 468 ? 17.41674 39.32192 114.15340 1.000 13.72457 450 GLY B C 1
ATOM 7135 O O . GLY B 1 468 ? 17.08676 39.26825 112.96777 1.000 16.30357 450 GLY B O 1
ATOM 7136 N N . SER B 1 469 ? 16.55377 39.13299 115.15584 1.000 15.44995 451 SER B N 1
ATOM 7137 C CA . SER B 1 469 ? 15.15228 38.81524 114.89899 1.000 17.54993 451 SER B CA 1
ATOM 7138 C C . SER B 1 469 ? 14.41725 39.95230 114.20347 1.000 16.38385 451 SER B C 1
ATOM 7139 O O . SER B 1 469 ? 13.38911 39.71009 113.55769 1.000 14.53197 451 SER B O 1
ATOM 7142 N N . ASP B 1 470 ? 14.91656 41.18023 114.31261 1.000 15.21515 452 ASP B N 1
ATOM 7143 C CA . ASP B 1 470 ? 14.31452 42.31968 113.63723 1.000 14.40467 452 ASP B CA 1
ATOM 7144 C C . ASP B 1 470 ? 14.89769 42.56210 112.24757 1.000 14.70189 452 ASP B C 1
ATOM 7145 O O . ASP B 1 470 ? 14.53295 43.54906 111.59885 1.000 16.45627 452 ASP B O 1
ATOM 7150 N N . GLY B 1 471 ? 15.78896 41.68872 111.77945 1.000 13.00973 453 GLY B N 1
ATOM 7151 C CA . GLY B 1 471 ? 16.41074 41.84241 110.48066 1.000 12.15485 453 GLY B CA 1
ATOM 7152 C C . GLY B 1 471 ? 17.61376 42.75813 110.43940 1.000 15.49516 453 GLY B C 1
ATOM 7153 O O . GLY B 1 471 ? 18.24485 42.88115 109.37739 1.000 16.23901 453 GLY B O 1
ATOM 7154 N N . ARG B 1 472 ? 17.96078 43.39978 111.54869 1.000 12.86123 454 ARG B N 1
ATOM 7155 C CA . ARG B 1 472 ? 19.10377 44.29750 111.57590 1.000 17.63508 454 ARG B CA 1
ATOM 7156 C C . ARG B 1 472 ? 20.37391 43.52274 111.89465 1.000 16.07747 454 ARG B C 1
ATOM 7157 O O . ARG B 1 472 ? 20.34421 42.49200 112.57098 1.000 15.77493 454 ARG B O 1
ATOM 7165 N N . ALA B 1 473 ? 21.49513 44.03568 111.39487 1.000 14.94229 455 ALA B N 1
ATOM 7166 C CA . ALA B 1 473 ? 22.79492 43.41700 111.58810 1.000 15.71556 455 ALA B CA 1
ATOM 7167 C C . ALA B 1 473 ? 23.84190 44.50587 111.74385 1.000 18.31087 455 ALA B C 1
ATOM 7168 O O . ALA B 1 473 ? 23.72480 45.58825 111.16422 1.000 18.77893 455 ALA B O 1
ATOM 7170 N N . SER B 1 474 ? 24.86445 44.21255 112.53999 1.000 13.33636 456 SER B N 1
ATOM 7171 C CA . SER B 1 474 ? 25.98633 45.12824 112.70658 1.000 18.25167 456 SER B CA 1
ATOM 7172 C C . SER B 1 474 ? 26.87971 45.01918 111.47335 1.000 16.61426 456 SER B C 1
ATOM 7173 O O . SER B 1 474 ? 27.51176 43.98287 111.24952 1.000 17.70340 456 SER B O 1
ATOM 7176 N N . ILE B 1 475 ? 26.92251 46.07898 110.66600 1.000 15.69318 457 ILE B N 1
ATOM 7177 C CA . ILE B 1 475 ? 27.68515 46.10927 109.41868 1.000 12.79006 457 ILE B CA 1
ATOM 7178 C C . ILE B 1 475 ? 28.89112 47.01610 109.61923 1.000 16.30037 457 ILE B C 1
ATOM 7179 O O . ILE B 1 475 ? 28.73871 48.21534 109.88437 1.000 15.64073 457 ILE B O 1
ATOM 7184 N N . ASN B 1 476 ? 30.08622 46.45505 109.45407 1.000 18.91397 458 ASN B N 1
ATOM 7185 C CA . ASN B 1 476 ? 31.33426 47.17011 109.69950 1.000 22.98430 458 ASN B CA 1
ATOM 7186 C C . ASN B 1 476 ? 32.21842 47.06784 108.46500 1.000 19.29947 458 ASN B C 1
ATOM 7187 O O . ASN B 1 476 ? 32.65473 45.97353 108.09986 1.000 19.59761 458 ASN B O 1
ATOM 7192 N N . ILE B 1 477 ? 32.46925 48.20046 107.81409 1.000 17.46758 459 ILE B N 1
ATOM 7193 C CA . ILE B 1 477 ? 33.37896 48.27197 106.67403 1.000 19.91472 459 ILE B CA 1
ATOM 7194 C C . ILE B 1 477 ? 34.29663 49.46486 106.91753 1.000 18.86048 459 ILE B C 1
ATOM 7195 O O . ILE B 1 477 ? 33.88405 50.61624 106.74607 1.000 17.16863 459 ILE B O 1
ATOM 7200 N N . GLY B 1 478 ? 35.53913 49.19855 107.31353 1.000 20.91593 460 GLY B N 1
ATOM 7201 C CA . GLY B 1 478 ? 36.49686 50.27798 107.49008 1.000 19.69910 460 GLY B CA 1
ATOM 7202 C C . GLY B 1 478 ? 36.87414 50.89821 106.15550 1.000 19.31406 460 GLY B C 1
ATOM 7203 O O . GLY B 1 478 ? 36.98947 50.21473 105.13726 1.000 22.31178 460 GLY B O 1
ATOM 7204 N N . SER B 1 479 ? 37.05372 52.22157 106.16234 1.000 19.36125 461 SER B N 1
ATOM 7205 C CA . SER B 1 479 ? 37.37467 52.93010 104.92906 1.000 20.66545 461 SER B CA 1
ATOM 7206 C C . SER B 1 479 ? 38.74214 52.54943 104.36990 1.000 22.07604 461 SER B C 1
ATOM 7207 O O . SER B 1 479 ? 38.98592 52.75740 103.17738 1.000 22.73958 461 SER B O 1
ATOM 7210 N N . SER B 1 480 ? 39.63402 51.99902 105.19243 1.000 21.29458 462 SER B N 1
ATOM 7211 C CA . SER B 1 480 ? 40.96247 51.59386 104.74846 1.000 28.14304 462 SER B CA 1
ATOM 7212 C C . SER B 1 480 ? 41.09587 50.08334 104.58564 1.000 26.47455 462 SER B C 1
ATOM 7213 O O . SER B 1 480 ? 42.21383 49.58286 104.42635 1.000 26.38271 462 SER B O 1
ATOM 7216 N N . GLU B 1 481 ? 39.99196 49.34546 104.63697 1.000 22.04860 463 GLU B N 1
ATOM 7217 C CA . GLU B 1 481 ? 40.05728 47.90748 104.43058 1.000 23.49385 463 GLU B CA 1
ATOM 7218 C C . GLU B 1 481 ? 40.32940 47.59147 102.96019 1.000 20.00109 463 GLU B C 1
ATOM 7219 O O . GLU B 1 481 ? 40.12629 48.42013 102.06688 1.000 18.65352 463 GLU B O 1
ATOM 7225 N N . ASP B 1 482 ? 40.80556 46.36543 102.71951 1.000 19.69430 464 ASP B N 1
ATOM 7226 C CA . ASP B 1 482 ? 41.12099 45.93795 101.35914 1.000 21.50508 464 ASP B CA 1
ATOM 7227 C C . ASP B 1 482 ? 39.88489 45.92847 100.46991 1.000 20.50274 464 ASP B C 1
ATOM 7228 O O . ASP B 1 482 ? 39.97812 46.22278 99.27197 1.000 18.60721 464 ASP B O 1
ATOM 7233 N N . ASP B 1 483 ? 38.72739 45.58881 101.02739 1.000 15.76277 465 ASP B N 1
ATOM 7234 C CA . ASP B 1 483 ? 37.47374 45.61054 100.29598 1.000 15.97178 465 ASP B CA 1
ATOM 7235 C C . ASP B 1 483 ? 36.54246 46.62879 100.93128 1.000 17.18948 465 ASP B C 1
ATOM 7236 O O . ASP B 1 483 ? 36.55605 46.82976 102.14807 1.000 15.97329 465 ASP B O 1
ATOM 7241 N N . GLY B 1 484 ? 35.74393 47.27824 100.09139 1.000 16.14515 466 GLY B N 1
ATOM 7242 C CA . GLY B 1 484 ? 34.80583 48.27450 100.56723 1.000 13.37252 466 GLY B CA 1
ATOM 7243 C C . GLY B 1 484 ? 33.37108 47.83708 100.38241 1.000 12.55381 466 GLY B C 1
ATOM 7244 O O . GLY B 1 484 ? 32.47166 48.67476 100.28635 1.000 13.54161 466 GLY B O 1
ATOM 7245 N N . VAL B 1 485 ? 33.14441 46.52680 100.32277 1.000 16.69197 467 VAL B N 1
ATOM 7246 C CA . VAL B 1 485 ? 31.81229 45.97183 100.11670 1.000 14.82117 467 VAL B CA 1
ATOM 7247 C C . VAL B 1 485 ? 31.65907 44.73935 100.99932 1.000 12.39906 467 VAL B C 1
ATOM 7248 O O . VAL B 1 485 ? 32.62444 44.00932 101.24157 1.000 12.89863 467 VAL B O 1
ATOM 7252 N N . LEU B 1 486 ? 30.45120 44.54478 101.52097 1.000 13.36532 468 LEU B N 1
ATOM 7253 C CA . LEU B 1 486 ? 30.07560 43.36746 102.28765 1.000 14.15363 468 LEU B CA 1
ATOM 7254 C C . LEU B 1 486 ? 28.80522 42.79840 101.67080 1.000 14.27210 468 LEU B C 1
ATOM 7255 O O . LEU B 1 486 ? 27.92802 43.55766 101.25213 1.000 11.86035 468 LEU B O 1
ATOM 7260 N N . ALA B 1 487 ? 28.70783 41.46832 101.60127 1.000 12.29625 469 ALA B N 1
ATOM 7261 C CA . ALA B 1 487 ? 27.55339 40.84006 100.96590 1.000 12.67493 469 ALA B CA 1
ATOM 7262 C C . ALA B 1 487 ? 27.21384 39.52722 101.65756 1.000 12.87550 469 ALA B C 1
ATOM 7263 O O . ALA B 1 487 ? 28.10489 38.71710 101.93089 1.000 11.72899 469 ALA B O 1
ATOM 7265 N N . ILE B 1 488 ? 25.92351 39.31640 101.92185 1.000 11.65694 470 ILE B N 1
ATOM 7266 C CA . ILE B 1 488 ? 25.43388 38.08004 102.52118 1.000 11.74539 470 ILE B CA 1
ATOM 7267 C C . ILE B 1 488 ? 24.16757 37.65491 101.79329 1.000 14.41547 470 ILE B C 1
ATOM 7268 O O . ILE B 1 488 ? 23.41602 38.48712 101.27629 1.000 11.33012 470 ILE B O 1
ATOM 7273 N N . HIS B 1 489 ? 23.93034 36.34391 101.75471 1.000 13.84524 471 HIS B N 1
ATOM 7274 C CA . HIS B 1 489 ? 22.74465 35.82596 101.08712 1.000 13.26165 471 HIS B CA 1
ATOM 7275 C C . HIS B 1 489 ? 22.39410 34.46188 101.66832 1.000 13.11425 471 HIS B C 1
ATOM 7276 O O . HIS B 1 489 ? 23.21777 33.81042 102.31787 1.000 9.46337 471 HIS B O 1
ATOM 7283 N N . VAL B 1 490 ? 21.16199 34.02400 101.38683 1.000 12.21244 472 VAL B N 1
ATOM 7284 C CA . VAL B 1 490 ? 20.60029 32.85242 102.05337 1.000 11.66939 472 VAL B CA 1
ATOM 7285 C C . VAL B 1 490 ? 21.25209 31.54714 101.61571 1.000 16.46941 472 VAL B C 1
ATOM 7286 O O . VAL B 1 490 ? 21.04101 30.51868 102.26411 1.000 14.79018 472 VAL B O 1
ATOM 7290 N N . ASN B 1 491 ? 22.01210 31.54127 100.52204 1.000 12.83298 473 ASN B N 1
ATOM 7291 C CA . ASN B 1 491 ? 22.73846 30.34969 100.10250 1.000 13.04014 473 ASN B CA 1
ATOM 7292 C C . ASN B 1 491 ? 24.13934 30.28201 100.69323 1.000 14.97296 473 ASN B C 1
ATOM 7293 O O . ASN B 1 491 ? 24.92726 29.41840 100.29665 1.000 17.20110 473 ASN B O 1
ATOM 7298 N N . ALA B 1 492 ? 24.46719 31.17962 101.61619 1.000 12.60441 474 ALA B N 1
ATOM 7299 C CA . ALA B 1 492 ? 25.71473 31.13224 102.37016 1.000 11.04289 474 ALA B CA 1
ATOM 7300 C C . ALA B 1 492 ? 25.41445 31.46700 103.82783 1.000 16.68495 474 ALA B C 1
ATOM 7301 O O . ALA B 1 492 ? 26.02990 32.34240 104.43916 1.000 11.73860 474 ALA B O 1
ATOM 7303 N N . LYS B 1 493 ? 24.42324 30.77567 104.38291 1.000 15.13439 475 LYS B N 1
ATOM 7304 C CA . LYS B 1 493 ? 23.94040 31.00072 105.73542 1.000 16.12376 475 LYS B CA 1
ATOM 7305 C C . LYS B 1 493 ? 24.43242 29.88058 106.64262 1.000 22.51135 475 LYS B C 1
ATOM 7306 O O . LYS B 1 493 ? 24.35438 28.70189 106.27660 1.000 18.79631 475 LYS B O 1
ATOM 7312 N N . LEU B 1 494 ? 24.92963 30.28551 107.81836 1.000 21.13033 476 LEU B N 1
ATOM 7313 C CA . LEU B 1 494 ? 25.48470 29.48632 108.93245 1.000 24.02867 476 LEU B CA 1
ATOM 7314 C C . LEU B 1 494 ? 27.01521 29.44266 108.87430 1.000 32.98429 476 LEU B C 1
ATOM 7315 O O . LEU B 1 494 ? 27.68440 29.46680 109.90839 1.000 36.22749 476 LEU B O 1
#

Organism: Drosophila melanogaster (NCBI:txid7227)

B-factor: mean 18.94, std 7.22, range [6.85, 59.2]

Solvent-accessible surface area: 32834 Å² total; per-residue (Å²): 82,54,107,24,25,50,26,112,63,59,13,0,0,0,0,0,2,0,3,50,0,75,27,0,1,36,3,0,70,103,17,0,5,93,43,15,0,0,0,0,0,0,1,0,0,2,0,2,0,54,39,139,103,21,3,8,75,1,4,22,18,0,0,0,24,102,4,66,14,35,3,14,56,63,126,65,0,20,44,1,0,134,83,0,14,86,47,13,0,18,1,0,0,0,0,1,2,1,2,0,0,15,85,63,0,59,146,9,33,33,68,13,64,10,44,6,87,61,20,43,0,88,20,3,79,6,55,64,154,12,11,17,116,88,50,76,27,98,60,73,105,53,28,90,37,1,10,54,10,14,40,129,34,13,26,2,1,42,7,42,51,80,85,0,19,53,40,0,5,98,10,2,29,61,0,0,63,28,0,0,0,0,1,3,2,13,4,0,13,14,0,83,26,74,25,0,41,68,0,26,68,106,15,91,68,6,42,74,134,35,58,9,74,108,48,19,109,5,5,3,0,0,17,1,37,22,72,44,78,76,48,6,43,27,81,67,0,29,59,37,0,2,0,2,1,5,74,1,0,23,16,0,0,78,0,0,85,50,144,45,63,0,46,111,1,86,80,16,5,86,70,46,30,10,10,49,49,99,59,3,0,1,0,4,1,2,5,19,7,12,4,56,61,55,45,30,30,98,25,9,0,13,32,103,43,68,40,43,3,22,0,0,4,0,0,4,0,0,12,55,15,12,27,5,7,5,4,0,0,0,51,9,141,69,68,68,59,10,6,4,16,87,84,41,93,92,6,5,46,15,60,91,28,93,98,94,34,16,22,6,18,10,22,0,0,0,25,50,80,20,0,48,14,0,0,36,0,27,44,6,0,42,107,36,132,51,97,55,68,79,48,52,37,24,21,9,0,0,0,0,4,19,62,90,0,0,0,0,0,2,31,14,139,108,83,1,98,35,62,4,54,0,21,7,68,55,22,49,0,0,3,3,0,38,2,34,90,62,66,100,61,23,98,27,75,82,3,91,3,29,120,94,9,102,4,75,0,63,2,16,31,113,63,127,22,0,6,5,0,0,5,45,107,6,58,80,80,53,109,25,24,50,27,112,63,58,12,0,0,0,0,0,2,0,3,50,0,74,27,0,1,36,4,0,70,105,18,0,4,94,44,16,0,0,0,0,1,0,1,0,0,1,0,1,0,50,41,140,102,22,2,7,74,0,3,22,19,0,0,0,23,103,5,71,15,33,4,14,57,66,125,66,0,24,40,1,0,126,78,0,14,79,46,14,0,16,0,0,0,0,0,1,1,1,3,0,0,15,82,55,0,76,125,1,33,36,40,15,78,10,40,2,89,57,21,39,0,87,16,18,69,6,47,65,150,8,12,18,115,87,50,77,29,96,67,74,98,54,28,91,34,0,10,54,11,14,38,127,34,13,25,2,1,50,8,45,43,78,80,0,16,64,28,0,5,103,6,2,29,62,0,0,63,28,0,0,0,0,0,2,1,13,5,0,12,14,0,83,24,75,25,0,40,72,0,19,56,108,9,92,71,5,42,74,134,36,57,10,74,105,50,20,89,4,4,3,1,0,16,1,36,21,74,46,74,72,48,4,41,26,80,67,0,28,60,38,0,2,0,3,1,5,72,1,0,27,14,0,0,72,0,0,85,50,144,45,60,0,47,110,1,85,80,16,4,86,71,42,30,9,11,48,50,100,61,3,0,1,0,4,0,2,5,20,6,11,10,57,61,57,40,11,47,99,21,7,0,11,33,104,45,67,40,44,3,22,0,0,4,0,0,5,0,0,13,55,16,12,28,4,5,6,3,0,0,0,53,8,142,69,65,67,67,11,6,28,43,104,88,41,96,92,7,16,46,15,100,94,68,125,104,96,35,16,43,33,30,8,21,0,0,0,26,52,77,22,1,48,15,0,0,36,0,27,42,6,0,43,110,39,121,48,26,34,66,79,47,53,37,25,21,9,0,0,0,0,5,18,62,91,0,0,0,0,0,1,28,12,150,119,79,1,100,35,60,4,23,0,13,8,68,54,23,52,0,0,2,3,1,36,2,34,87,62,64,99,65,28,94,26,69,79,3,88,4,29,48,13,4,100,4,76,0,66,1,16,31,111,64,127,18,0,5,4,0,0,4,45,105,7,56,106

Radius of gyration: 35.29 Å; Cα contacts (8 Å, |Δi|>4): 2362; chains: 2; bounding box: 85×51×105 Å

GO terms:
  GO:0005509 calcium ion binding (F, IDA)
  GO:0004556 alpha-amylase activity (F, IDA)
  GO:0016052 carbohydrate catabolic process (P, IDA)
  GO:0005576 extracellular region (C, HDA)
  GO:0005509 calcium ion binding (F, TAS)
  GO:0004556 alpha-amylase activity (F, TAS)
  GO:0005975 carbohydrate metabolic process (P, TAS)

Secondary structure (DSSP, 8-state):
-----PPTT-EEEEEETT--HHHHHHHIIIIITTTTEEEEEEPP-S-BB--TT--GGGGGSBS-SSS-BTTB-HHHHHHHHHHHHHTT-EEEEEE--SEE--TT--BBTTS-B-BTTTTBBTTTTB-GGGBPPP-B---TT-HHHHHHSBSTT-EEB-TTSHHHHHHHHHHHHHHHHTT--EEEETTGGGS-HHHHHHHHHHPPPP-GGGTPPTT---EEEE-----SSSS--GGGTTTTSEEE-HHHHHHHHHHHHTSS-GGGGGGTTGGGT---GGGEEE-S--TTGGGT-TT--TT---TTSHHHHHHHHHHHHHS-SSEEEEEE-B--SSSS--S-BSSSSSBPPPEE-TTS-EETTB--GGG-HHHHHHHHHHHHHTTPPEEEEEE-SSSEEEEEETTTEEEEEE-SSS-EEEEEE--SPSEEEE-TTT--EETTEESS-EEEE-TTSEEEEEE-TTSS--EEEEEGGGB-/-----PPTT-EEEEEETT--HHHHHHHIIIIITTTTEEEEEEPP-S-BB--TT--GGGGGSBS-SSS-BTTB-HHHHHHHHHHHHHTT-EEEEEE--SEE--TT--BBTTS-B-BGGGTBBTTTTB-GGGBPPP-B---TT-HHHHHHSBBTTBEEB-TTSHHHHHHHHHHHHHHHHTT--EEEETTGGGS-HHHHHHHHHHPPPP-GGGTPPTT---EEEE-----SSSS--GGGTTTTSEEE-HHHHHHHHHHHHTSS-GGGGGGTTGGGT---GGGEEE-S--TTGGGT-TT--TT---TTSHHHHHHHHHHHHHS-SSEEEEEE-B--SSSS--S-BSSSSSBPPPEE-TTS-EETTB--GGG-HHHHHHHHHHHHHTTPPEEEEEE-SSSEEEEEETTTEEEEEE-SSS-EEEEEE--SPSEEEE-TTT--EETTEESS-EEEE-TTSEEEEEE-TTSS--EEEEEGGGB-

Sequence (952 aa):
QFDTNYASGRSGMVHLFEWKWDDIAAECENFLGPNGYAGVQVSPVNENAVKDSRPWWERYQPISYKLETRSGNEEQFASMVKRCNAVGVRTYVDVVFNHMAADGGTYGTGGSTASPSSKSSYPGVPYSSLDFNPTCAISNYNDANEVRNCELVGLRDLNQGNSYVQDKVVEFLDHLIDLGVAGFRVDAAKHMWPADLAVIYGRLKNLNTDHGFASGSKAYIVQEVIDMGGEAISKSEYTGLGAITEFRHSDSIGKVFRGKDQLQYLTNWGTAWGFAASDRSLVFVDNHDNQRGHGAGGADVLTYKVPKQYKMASAFMLAHPFGTPRVMSSFSFTDTDQGPPTTDGHNIASPIFNSDNSCSGGWVCEHRWRQIYNMVAFRNTVGSSDEIQNWWDNGSNQISFSRGSRGFVAFNNDNYDLNSSLQTGLPAGTYCDVISGSKSGSSCTGKTVTVGSDGRASINIGSSEDDGVLAIHVNAKLQFDTNYASGRSGMVHLFEWKWDDIAAECENFLGPNGYAGVQVSPVNENAVKDSRPWWERYQPISYKLETRSGNEEQFASMVKRCNAVGVRTYVDVVFNHMAADGGTYGTGGSTASPSSKSYPGVPYSSLDFNPTCAISNYNDANEVRNCELVGLRDLNQGNSYVQDKVVEFLDHLIDLGVAGFRVDAAKHMWPADLAVIYGRLKNLNTDHGFASGSKAYIVQEVIDMGGEAISKSEYTGLGAITEFRHSDSIGKVFRGKDQLQYLTNWGTAWGFAASDRSLVFVDNHDNQRGHGAGGADVLTYKVPKQYKMASAFMLAHPFGTPRVMSSFSFTDTDQGPPTTDGHNIASPIFNSDNSCSGGWVCEHRWRQIYNMVAFRNTVGSDEIQNWWDNGSNQISFSRGSRGFVAFNNDNYDLNSSLQTGLPAGTYCDVISGSKSGSSCTGKTVTVGSDGRASINIGSSEDDGVLAIHVNAKL

Nearest PDB structures (foldseek):
  8orp-assembly2_B  TM=1.002E+00  e=0.000E+00  Drosophila melanogaster
  8or6-assembly2_B  TM=9.985E-01  e=0.000E+00  Drosophila melanogaster
  1jfh-assembly1_A  TM=9.743E-01  e=6.995E-77  Sus scrofa
  3blp-assembly1_X  TM=9.815E-01  e=3.064E-75  Homo sapiens
  1z32-assembly1_X  TM=9.762E-01  e=7.537E-75  Homo sapiens